Protein AF-A0A968HMD3-F1 (afdb_monomer_lite)

Secondary structure (DSSP, 8-state):
----PPB-SHHHHHHHT-TT----TT-TT---HHHHS-HHHH-HHHHHHHHHHSTT--SS-EEEEE--TTS-HHHHHHHHHHTSSSEEEEEEHHHHS-TT---HHHHHHHHHHHHHTTS-GGGTT-HHHHHHHHHHHHTSS-HHHHHHHHTT--SGGGHHHHHHHHHHHHTS--HHHHHHHHHHHHTHHHHHHHHHHHHHHHHTTSSS-EEEEEESGGGS-HHHHHHHHTTHHHHHHSSSEEEEEE-THHHHSHHHHTTSEEEE-PPP-SS-TT--TT---HHHHHHHHHHHTTTB-HHHHBSSHHHHHHHHHHHSTT-HHHHHHHHHHHHHTTTTS-B-HHHHHHHHHHHHHHHHTTS-HHHHHHHHHHHHHS---HHHHHHHHHTTSEEEEETTEEEE-HHHHTSHHHHHHHHHHHSGGG-STTTTTTHHHHHHTTS-----S-EESS--EEEEEEETTEEEEEEE--SSEEEEEE-TTSSHHHHHHHHHHHHHSS-SSS-----TTGGGS--EEEEE-TT--EEEEE-BTTTTB----TTS-EESS-EEEE-TTS-EEEE-HHHHGGGGGT-TT--S-EEE-HHHHHH-EE-TTS-EEE-HHHHHHHHHHHT-HHHHHHHHHHHHHHH-TT--TTS--EE---B--BTTB---B-EEEETTEEEEGGGS-HHHHHHHHHHHHHHHHHHHHHHHHHHTT-PPPSEEEEEESSTTTT--HHHHTTHHHHHHHHHHHHHSS-EEEEEEE---HHHHHHHTTT--TTTEEEEEEEEETTEEEEEE-------SHHHHHTSTTT--S-SS-HHHHHHHHHHHHHTTT-S-PPTT--SHHHHHHHHHHHS-TTSTHHHHHHHHHHHS--

Sequence (866 aa):
MTERRQAKTTTEAYWTLDPFASVEPGDPWFVDLDAMLPREHYGVARKLERLLVGPGRPEFVRIGVVGQYGVGKSTLLRGALGQRVFQSIYVNSLEAFDQGGFTFSDLALVTAEAVLRHLDESTIASKQLRVAQGWFTDELLTETHRAQLLDGLSTPAALPAIVTKIVAALKTDNHYRREIRQRAAQILDDFVHHINLLLDLAHTRLGKKPCVLLDELDKFAPEMLATVLRQSEGIRQLRADMVFVLDPAIEYLSLAREAMNWVQVPVLPTRLIGDGPSVVRSEALAAIERLLAPRVDLDAVFADPRACMKALAQWSGGHIGDLLWLARRAAELVEPDKITLAHIEEAGRSLGRRRVTTMRPEDLASAVEVHLHKRVVAERDWPMIENLCVLEHTGSWWDVHPAVRSDEMFVAALAAVSSPATRSAANVREAPKRALGALNRIVPSHVIDALHRIEFRAIGPADELELELSPRVNLILGDNGLGKTFLLDVAWWALTGSWPGRAAWPDAEERKAMPRIRLVDADEHASESRFDLRLETWPRDESWPRPAGPVVYARIDGGVSIWDPLRNDLYGLGEPQSIAAYHLSPRQLEIGLEDRDGTSRCNGLFSDWESWKHDEPQLFERFFAVVRGLFAPDGAAVDSPNPGPSVQLSKHDETRIPTLEFSYGRVPLIHLSAGMKRILGLAYALVWAWHGHQRAAKSENGQPARSMILLIDEVESHLHPRWQRLLLPALLRIIGELAGEVSVQVLATTHSPLVLASLVPTFDEQRDKLSHLDIHGREVLLRDLPWANFGDASGWLTSTIFGLGQASSLEAERAIKAARAIMRGEEQLPDGLDSAQAIDAALQLTVAPEHPIWDHWKIFMRNQAP

Structure (mmCIF, N/CA/C/O backbone):
data_AF-A0A968HMD3-F1
#
_entry.id   AF-A0A968HMD3-F1
#
loop_
_atom_site.group_PDB
_atom_site.id
_atom_site.type_symbol
_atom_site.label_atom_id
_atom_site.label_alt_id
_atom_site.label_comp_id
_atom_site.label_asym_id
_atom_site.label_entity_id
_atom_site.label_seq_id
_atom_site.pdbx_PDB_ins_code
_atom_site.Cartn_x
_atom_site.Cartn_y
_atom_site.Cartn_z
_atom_site.occupancy
_atom_site.B_iso_or_equiv
_atom_site.auth_seq_id
_atom_site.auth_comp_id
_atom_site.auth_asym_id
_atom_site.auth_atom_id
_atom_site.pdbx_PDB_model_num
ATOM 1 N N . MET A 1 1 ? -6.168 -34.216 0.128 1.00 40.59 1 MET A N 1
ATOM 2 C CA . MET A 1 1 ? -5.107 -33.982 -0.873 1.00 40.59 1 MET A CA 1
ATOM 3 C C . MET A 1 1 ? -5.651 -34.400 -2.223 1.00 40.59 1 MET A C 1
ATOM 5 O O . MET A 1 1 ? -6.098 -35.534 -2.342 1.00 40.59 1 MET A O 1
ATOM 9 N N . THR A 1 2 ? -5.687 -33.493 -3.195 1.00 46.78 2 THR A N 1
ATOM 10 C CA . THR A 1 2 ? -5.964 -33.831 -4.597 1.00 46.78 2 THR A CA 1
ATOM 11 C C . THR A 1 2 ? -4.846 -34.730 -5.119 1.00 46.78 2 THR A C 1
ATOM 13 O O . THR A 1 2 ? -3.673 -34.479 -4.849 1.00 46.78 2 THR A O 1
ATOM 16 N N . GLU A 1 3 ? -5.202 -35.792 -5.837 1.00 64.50 3 GLU A N 1
ATOM 17 C CA . GLU A 1 3 ? -4.231 -36.713 -6.428 1.00 64.50 3 GLU A CA 1
ATOM 18 C C . GLU A 1 3 ? -3.414 -35.966 -7.496 1.00 64.50 3 GLU A C 1
ATOM 20 O O . GLU A 1 3 ? -3.953 -35.574 -8.532 1.00 64.50 3 GLU A O 1
ATOM 25 N N . ARG A 1 4 ? -2.122 -35.718 -7.233 1.00 80.38 4 ARG A N 1
ATOM 26 C CA . ARG A 1 4 ? -1.230 -35.021 -8.172 1.00 80.38 4 ARG A CA 1
ATOM 27 C C . ARG A 1 4 ? -0.947 -35.917 -9.369 1.00 80.38 4 ARG A C 1
ATOM 29 O O . ARG A 1 4 ? -0.135 -36.836 -9.293 1.00 80.38 4 ARG A O 1
ATOM 36 N N . ARG A 1 5 ? -1.648 -35.651 -10.470 1.00 82.31 5 ARG A N 1
ATOM 37 C CA . ARG A 1 5 ? -1.493 -36.353 -11.745 1.00 82.31 5 ARG A CA 1
ATOM 38 C C . ARG A 1 5 ? -0.522 -35.602 -12.650 1.00 82.31 5 ARG A C 1
ATOM 40 O O . ARG A 1 5 ? -0.506 -34.376 -12.669 1.00 82.31 5 ARG A O 1
ATOM 47 N N . GLN A 1 6 ? 0.265 -36.364 -13.401 1.00 93.06 6 GLN A N 1
ATOM 48 C CA . GLN A 1 6 ? 1.114 -35.852 -14.469 1.00 93.06 6 GLN A CA 1
ATOM 49 C C . GLN A 1 6 ? 0.228 -35.462 -15.664 1.00 93.06 6 GLN A C 1
ATOM 51 O O . GLN A 1 6 ? -0.516 -36.304 -16.171 1.00 93.06 6 GLN A O 1
ATOM 56 N N . ALA A 1 7 ? 0.302 -34.206 -16.100 1.00 93.12 7 ALA A N 1
ATOM 57 C CA . ALA A 1 7 ? -0.435 -33.701 -17.256 1.00 93.12 7 ALA A CA 1
ATOM 58 C C . ALA A 1 7 ? 0.087 -34.292 -18.574 1.00 93.12 7 ALA A C 1
ATOM 60 O O . ALA A 1 7 ? 1.297 -34.418 -18.761 1.00 93.12 7 ALA A O 1
ATOM 61 N N . LYS A 1 8 ? -0.820 -34.604 -19.504 1.00 94.75 8 LYS A N 1
ATOM 62 C CA . LYS A 1 8 ? -0.524 -35.173 -20.834 1.00 94.75 8 LYS A CA 1
ATOM 63 C C . LYS A 1 8 ? -0.978 -34.286 -21.995 1.00 94.75 8 LYS A C 1
ATOM 65 O O . LYS A 1 8 ? -0.809 -34.653 -23.152 1.00 94.75 8 LYS A O 1
ATOM 70 N N . THR A 1 9 ? -1.554 -33.130 -21.691 1.00 94.50 9 THR A N 1
ATOM 71 C CA . THR A 1 9 ? -2.012 -32.117 -22.652 1.00 94.50 9 THR A CA 1
ATOM 72 C C . THR A 1 9 ? -1.574 -30.732 -22.183 1.00 94.50 9 THR A C 1
ATOM 74 O O . THR A 1 9 ? -1.288 -30.547 -20.998 1.00 94.50 9 THR A O 1
ATOM 77 N N . THR A 1 10 ? -1.532 -29.741 -23.074 1.00 92.38 10 THR A N 1
ATOM 78 C CA . THR A 1 10 ? -1.229 -28.350 -22.692 1.00 92.38 10 THR A CA 1
ATOM 79 C C . THR A 1 10 ? -2.309 -27.737 -21.796 1.00 92.38 10 THR A C 1
ATOM 81 O O . THR A 1 10 ? -1.959 -27.056 -20.832 1.00 92.38 10 THR A O 1
ATOM 84 N N . THR A 1 11 ? -3.582 -28.098 -21.998 1.00 90.19 11 THR A N 1
ATOM 85 C CA . THR A 1 11 ? -4.708 -27.776 -21.098 1.00 90.19 11 THR A CA 1
ATOM 86 C C . THR A 1 11 ? -4.458 -28.231 -19.655 1.00 90.19 11 THR A C 1
ATOM 88 O O . THR A 1 11 ? -4.625 -27.469 -18.705 1.00 90.19 11 THR A O 1
ATOM 91 N N . GLU A 1 12 ? -4.029 -29.482 -19.454 1.00 92.81 12 GLU A N 1
ATOM 92 C CA . GLU A 1 12 ? -3.684 -29.995 -18.119 1.00 92.81 12 GLU A CA 1
ATOM 93 C C . GLU A 1 12 ? -2.367 -29.390 -17.601 1.00 92.81 12 GLU A C 1
ATOM 95 O O . GLU A 1 12 ? -2.218 -29.129 -16.401 1.00 92.81 12 GLU A O 1
ATOM 100 N N . ALA A 1 13 ? -1.402 -29.145 -18.496 1.00 92.00 13 ALA A N 1
ATOM 101 C CA . ALA A 1 13 ? -0.113 -28.556 -18.151 1.00 92.00 13 ALA A CA 1
ATOM 102 C C . ALA A 1 13 ? -0.288 -27.168 -17.522 1.00 92.00 13 ALA A C 1
ATOM 104 O O . ALA A 1 13 ? 0.368 -26.876 -16.525 1.00 92.00 13 ALA A O 1
ATOM 105 N N . TYR A 1 14 ? -1.229 -26.356 -18.020 1.00 89.31 14 TYR A N 1
ATOM 106 C CA . TYR A 1 14 ? -1.547 -25.043 -17.454 1.00 89.31 14 TYR A CA 1
ATOM 107 C C . TYR A 1 14 ? -1.820 -25.086 -15.937 1.00 89.31 14 TYR A C 1
ATOM 109 O O . TYR A 1 14 ? -1.343 -24.223 -15.201 1.00 89.31 14 TYR A O 1
ATOM 117 N N . TRP A 1 15 ? -2.537 -26.106 -15.453 1.00 87.94 15 TRP A N 1
ATOM 118 C CA . TRP A 1 15 ? -2.873 -26.255 -14.031 1.00 87.94 15 TRP A CA 1
ATOM 119 C C . TRP A 1 15 ? -1.766 -26.927 -13.205 1.00 87.94 15 TRP A C 1
ATOM 121 O O . TRP A 1 15 ? -1.580 -26.590 -12.039 1.00 87.94 15 TRP A O 1
ATOM 131 N N . THR A 1 16 ? -1.014 -27.868 -13.786 1.00 91.25 16 THR A N 1
ATOM 132 C CA . THR A 1 16 ? 0.090 -28.567 -13.084 1.00 91.25 16 THR A CA 1
ATOM 133 C C . THR A 1 16 ? 1.390 -27.758 -13.003 1.00 91.25 16 THR A C 1
ATOM 135 O O . THR A 1 16 ? 2.236 -28.032 -12.150 1.00 91.25 16 THR A O 1
ATOM 138 N N . LEU A 1 17 ? 1.551 -26.746 -13.860 1.00 92.00 17 LEU A N 1
ATOM 139 C CA . LEU A 1 17 ? 2.693 -25.826 -13.895 1.00 92.00 17 LEU A CA 1
ATOM 140 C C . LEU A 1 17 ? 2.452 -24.550 -13.068 1.00 92.00 17 LEU A C 1
ATOM 142 O O . LEU A 1 17 ? 3.017 -23.498 -13.359 1.00 92.00 17 LEU A O 1
ATOM 146 N N . ASP A 1 18 ? 1.605 -24.623 -12.041 1.00 88.06 18 ASP A N 1
ATOM 147 C CA . ASP A 1 18 ? 1.345 -23.498 -11.147 1.00 88.06 18 ASP A CA 1
ATOM 148 C C . ASP A 1 18 ? 2.584 -23.148 -10.289 1.00 88.06 18 ASP A C 1
ATOM 150 O O . ASP A 1 18 ? 3.003 -23.973 -9.470 1.00 88.06 18 ASP A O 1
ATOM 154 N N . PRO A 1 19 ? 3.184 -21.945 -10.432 1.00 85.75 19 PRO A N 1
ATOM 155 C CA . PRO A 1 19 ? 4.348 -21.548 -9.636 1.00 85.75 19 PRO A CA 1
ATOM 156 C C . PRO A 1 19 ? 4.023 -21.322 -8.150 1.00 85.75 19 PRO A C 1
ATOM 158 O O . PRO A 1 19 ? 4.947 -21.276 -7.340 1.00 85.75 19 PRO A O 1
ATOM 161 N N . PHE A 1 20 ? 2.742 -21.193 -7.784 1.00 82.31 20 PHE A N 1
ATOM 162 C CA . PHE A 1 20 ? 2.295 -20.940 -6.409 1.00 82.31 20 PHE A CA 1
ATOM 163 C C . PHE A 1 20 ? 1.951 -22.216 -5.618 1.00 82.31 20 PHE A C 1
ATOM 165 O O . PHE A 1 20 ? 1.671 -22.146 -4.420 1.00 82.31 20 PHE A O 1
ATOM 172 N N . ALA A 1 21 ? 1.992 -23.394 -6.247 1.00 83.12 21 ALA A N 1
ATOM 173 C CA . ALA A 1 21 ? 1.654 -24.652 -5.591 1.00 83.12 21 ALA A CA 1
ATOM 174 C C . ALA A 1 21 ? 2.695 -25.050 -4.521 1.00 83.12 21 ALA A C 1
ATOM 176 O O . ALA A 1 21 ? 3.842 -25.359 -4.850 1.00 83.12 21 ALA A O 1
ATOM 177 N N . SER A 1 22 ? 2.287 -25.133 -3.244 1.00 79.00 22 SER A N 1
ATOM 178 C CA . SER A 1 22 ? 3.144 -25.662 -2.162 1.00 79.00 22 SER A CA 1
ATOM 179 C C . SER A 1 22 ? 3.598 -27.090 -2.477 1.00 79.00 22 SER A C 1
ATOM 181 O O . SER A 1 22 ? 2.800 -27.917 -2.925 1.00 79.00 22 SER A O 1
ATOM 183 N N . VAL A 1 23 ? 4.870 -27.411 -2.235 1.00 82.56 23 VAL A N 1
ATOM 184 C CA . VAL A 1 23 ? 5.430 -28.752 -2.454 1.00 82.56 23 VAL A CA 1
ATOM 185 C C . VAL A 1 23 ? 6.055 -29.243 -1.156 1.00 82.56 23 VAL A C 1
ATOM 187 O O . VAL A 1 23 ? 7.068 -28.710 -0.709 1.00 82.56 23 VAL A O 1
ATOM 190 N N . GLU A 1 24 ? 5.457 -30.275 -0.567 1.00 76.44 24 GLU A N 1
ATOM 191 C CA . GLU A 1 24 ? 5.934 -30.864 0.686 1.00 76.44 24 GLU A CA 1
ATOM 192 C C . GLU A 1 24 ? 6.963 -31.984 0.448 1.00 76.44 24 GLU A C 1
ATOM 194 O O . GLU A 1 24 ? 6.953 -32.632 -0.604 1.00 76.44 24 GLU A O 1
ATOM 199 N N . PRO A 1 25 ? 7.829 -32.293 1.428 1.00 72.12 25 PRO A N 1
ATOM 200 C CA . PRO A 1 25 ? 8.642 -33.505 1.397 1.00 72.12 25 PRO A CA 1
ATOM 201 C C . PRO A 1 25 ? 7.767 -34.764 1.291 1.00 72.12 25 PRO A C 1
ATOM 203 O O . PRO A 1 25 ? 6.850 -34.962 2.085 1.00 72.12 25 PRO A O 1
ATOM 206 N N . GLY A 1 26 ? 8.071 -35.629 0.321 1.00 75.88 26 GLY A N 1
ATOM 207 C CA . GLY A 1 26 ? 7.283 -36.834 0.020 1.00 75.88 26 GLY A CA 1
ATOM 208 C C . GLY A 1 26 ? 6.186 -36.635 -1.033 1.00 75.88 26 GLY A C 1
ATOM 209 O O . GLY A 1 26 ? 5.582 -37.613 -1.467 1.00 75.88 26 GLY A O 1
ATOM 210 N N . ASP A 1 27 ? 5.958 -35.402 -1.488 1.00 84.62 27 ASP A N 1
ATOM 211 C CA . ASP A 1 27 ? 5.082 -35.113 -2.620 1.00 84.62 27 ASP A CA 1
ATOM 212 C C . ASP A 1 27 ? 5.706 -35.579 -3.958 1.00 84.62 27 ASP A C 1
ATOM 214 O O . ASP A 1 27 ? 6.912 -35.401 -4.149 1.00 84.62 27 ASP A O 1
ATOM 218 N N . PRO A 1 28 ? 4.933 -36.118 -4.926 1.00 85.75 28 PRO A N 1
ATOM 219 C CA . PRO A 1 28 ? 5.460 -36.514 -6.238 1.00 85.75 28 PRO A CA 1
ATOM 220 C C . PRO A 1 28 ? 6.175 -35.396 -7.014 1.00 85.75 28 PRO A C 1
ATOM 222 O O . PRO A 1 28 ? 7.035 -35.684 -7.844 1.00 85.75 28 PRO A O 1
ATOM 225 N N . TRP A 1 29 ? 5.837 -34.128 -6.764 1.00 89.19 29 TRP A N 1
ATOM 226 C CA . TRP A 1 29 ? 6.452 -32.959 -7.401 1.00 89.19 29 TRP A CA 1
ATOM 227 C C . TRP A 1 29 ? 7.709 -32.440 -6.678 1.00 89.19 29 TRP A C 1
ATOM 229 O O . TRP A 1 29 ? 8.313 -31.464 -7.145 1.00 89.19 29 TRP A O 1
ATOM 239 N N . PHE A 1 30 ? 8.099 -33.057 -5.556 1.00 87.69 30 PHE A N 1
ATOM 240 C CA . PHE A 1 30 ? 9.305 -32.722 -4.798 1.00 87.69 30 PHE A CA 1
ATOM 241 C C . PHE A 1 30 ? 10.572 -33.223 -5.505 1.00 87.69 30 PHE A C 1
ATOM 243 O O . PHE A 1 30 ? 10.660 -34.379 -5.919 1.00 87.69 30 PHE A O 1
ATOM 250 N N . VAL A 1 31 ? 11.586 -32.360 -5.600 1.00 86.50 31 VAL A N 1
ATOM 251 C CA . VAL A 1 31 ? 12.892 -32.680 -6.194 1.00 86.50 31 VAL A CA 1
ATOM 252 C C . VAL A 1 31 ? 14.000 -32.138 -5.298 1.00 86.50 31 VAL A C 1
ATOM 254 O O . VAL A 1 31 ? 14.030 -30.948 -4.992 1.00 86.50 31 VAL A O 1
ATOM 257 N N . ASP A 1 32 ? 14.927 -33.010 -4.900 1.00 85.00 32 ASP A N 1
ATOM 258 C CA . ASP A 1 32 ? 16.125 -32.630 -4.146 1.00 85.00 32 ASP A CA 1
ATOM 259 C C . ASP A 1 32 ? 17.193 -32.057 -5.092 1.00 85.00 32 ASP A C 1
ATOM 261 O O . ASP A 1 32 ? 18.026 -32.770 -5.657 1.00 85.00 32 ASP A O 1
ATOM 265 N N . LEU A 1 33 ? 17.128 -30.742 -5.291 1.00 86.44 33 LEU A N 1
ATOM 266 C CA . LEU A 1 33 ? 18.044 -29.989 -6.149 1.00 86.44 33 LEU A CA 1
ATOM 267 C C . LEU A 1 33 ? 19.464 -29.885 -5.552 1.00 86.44 33 LEU A C 1
ATOM 269 O O . LEU A 1 33 ? 20.436 -29.845 -6.307 1.00 86.44 33 LEU A O 1
ATOM 273 N N . ASP A 1 34 ? 19.599 -29.903 -4.220 1.00 83.75 34 ASP A N 1
ATOM 274 C CA . ASP A 1 34 ? 20.883 -29.852 -3.491 1.00 83.75 34 ASP A CA 1
ATOM 275 C C . ASP A 1 34 ? 21.715 -31.127 -3.741 1.00 83.75 34 ASP A C 1
ATOM 277 O O . ASP A 1 34 ? 22.946 -31.085 -3.800 1.00 83.75 34 ASP A O 1
ATOM 281 N N . ALA A 1 35 ? 21.042 -32.269 -3.935 1.00 83.12 35 ALA A N 1
ATOM 282 C CA . ALA A 1 35 ? 21.671 -33.534 -4.315 1.00 83.12 35 ALA A CA 1
ATOM 283 C C . ALA A 1 35 ? 22.073 -33.613 -5.802 1.00 83.12 35 ALA A C 1
ATOM 285 O O . ALA A 1 35 ? 22.984 -34.373 -6.141 1.00 83.12 35 ALA A O 1
ATOM 286 N N . MET A 1 36 ? 21.408 -32.861 -6.687 1.00 83.94 36 MET A N 1
ATOM 287 C CA . MET A 1 36 ? 21.649 -32.898 -8.138 1.00 83.94 36 MET A CA 1
ATOM 288 C C . MET A 1 36 ? 22.731 -31.923 -8.618 1.00 83.94 36 MET A C 1
ATOM 290 O O . MET A 1 36 ? 23.348 -32.163 -9.656 1.00 83.94 36 MET A O 1
ATOM 294 N N . LEU A 1 37 ? 22.940 -30.816 -7.906 1.00 87.75 37 LEU A N 1
ATOM 295 C CA . LEU A 1 37 ? 23.758 -29.696 -8.371 1.00 87.75 37 LEU A CA 1
ATOM 296 C C . LEU A 1 37 ? 25.132 -29.626 -7.673 1.00 87.75 37 LEU A C 1
ATOM 298 O O . LEU A 1 37 ? 25.291 -30.100 -6.545 1.00 87.75 37 LEU A O 1
ATOM 302 N N . PRO A 1 38 ? 26.156 -29.012 -8.304 1.00 83.25 38 PRO A N 1
ATOM 303 C CA . PRO A 1 38 ? 27.469 -28.857 -7.686 1.00 83.25 38 PRO A CA 1
ATOM 304 C C . PRO A 1 38 ? 27.392 -28.096 -6.355 1.00 83.25 38 PRO A C 1
ATOM 306 O O . PRO A 1 38 ? 26.912 -26.963 -6.282 1.00 83.25 38 PRO A O 1
ATOM 309 N N . ARG A 1 39 ? 27.919 -28.708 -5.287 1.00 81.94 39 ARG A N 1
ATOM 310 C CA . ARG A 1 39 ? 27.852 -28.194 -3.901 1.00 81.94 39 ARG A CA 1
ATOM 311 C C . ARG A 1 39 ? 28.471 -26.808 -3.711 1.00 81.94 39 ARG A C 1
ATOM 313 O O . ARG A 1 39 ? 28.112 -26.099 -2.776 1.00 81.94 39 ARG A O 1
ATOM 320 N N . GLU A 1 40 ? 29.417 -26.445 -4.568 1.00 79.69 40 GLU A N 1
ATOM 321 C CA . GLU A 1 40 ? 30.071 -25.134 -4.590 1.00 79.69 40 GLU A CA 1
ATOM 322 C C . GLU A 1 40 ? 29.170 -24.013 -5.140 1.00 79.69 40 GLU A C 1
ATOM 324 O O . GLU A 1 40 ? 29.400 -22.844 -4.836 1.00 79.69 40 GLU A O 1
ATOM 329 N N . HIS A 1 41 ? 28.103 -24.367 -5.866 1.00 78.69 41 HIS A N 1
ATOM 330 C CA . HIS A 1 41 ? 27.153 -23.431 -6.471 1.00 78.69 41 HIS A CA 1
ATOM 331 C C . HIS A 1 41 ? 25.748 -23.503 -5.851 1.00 78.69 41 HIS A C 1
ATOM 333 O O . HIS A 1 41 ? 25.113 -22.464 -5.706 1.00 78.69 41 HIS A O 1
ATOM 339 N N . TYR A 1 42 ? 25.283 -24.685 -5.424 1.00 82.69 42 TYR A N 1
ATOM 340 C CA . TYR A 1 42 ? 23.915 -24.894 -4.909 1.00 82.69 42 TYR A CA 1
ATOM 341 C C . TYR A 1 42 ? 23.859 -25.770 -3.633 1.00 82.69 42 TYR A C 1
ATOM 343 O O . TYR A 1 42 ? 22.906 -26.499 -3.404 1.00 82.69 42 TYR A O 1
ATOM 351 N N . GLY A 1 43 ? 24.897 -25.744 -2.787 1.00 82.31 43 GLY A N 1
ATOM 352 C CA . GLY A 1 43 ? 24.970 -26.563 -1.560 1.00 82.31 43 GLY A CA 1
ATOM 353 C C . GLY A 1 43 ? 24.269 -25.965 -0.329 1.00 82.31 43 GLY A C 1
ATOM 354 O O . GLY A 1 43 ? 24.925 -25.759 0.701 1.00 82.31 43 GLY A O 1
ATOM 355 N N . VAL A 1 44 ? 22.982 -25.623 -0.418 1.00 86.38 44 VAL A N 1
ATOM 356 C CA . VAL A 1 44 ? 22.230 -24.895 0.626 1.00 86.38 44 VAL A CA 1
ATOM 357 C C . VAL A 1 44 ? 21.928 -25.786 1.834 1.00 86.38 44 VAL A C 1
ATOM 359 O O . VAL A 1 44 ? 22.270 -25.436 2.970 1.00 86.38 44 VAL A O 1
ATOM 362 N N . ALA A 1 45 ? 21.364 -26.973 1.608 1.00 83.69 45 ALA A N 1
ATOM 363 C CA . ALA A 1 45 ? 20.963 -27.928 2.641 1.00 83.69 45 ALA A CA 1
ATOM 364 C C . ALA A 1 45 ? 22.139 -28.382 3.520 1.00 83.69 45 ALA A C 1
ATOM 366 O O . ALA A 1 45 ? 21.945 -28.705 4.700 1.00 83.69 45 ALA A O 1
ATOM 367 N N . ARG A 1 46 ? 23.363 -28.373 2.968 1.00 81.56 46 ARG A N 1
ATOM 368 C CA . ARG A 1 46 ? 24.614 -28.672 3.687 1.00 81.56 46 ARG A CA 1
ATOM 369 C C . ARG A 1 46 ? 25.177 -27.473 4.463 1.00 81.56 46 ARG A C 1
ATOM 371 O O . ARG A 1 46 ? 25.769 -27.676 5.524 1.00 81.56 46 ARG A O 1
ATOM 378 N N . LYS A 1 47 ? 25.003 -26.233 3.984 1.00 87.69 47 LYS A N 1
ATOM 379 C CA . LYS A 1 47 ? 25.344 -25.022 4.765 1.00 87.69 47 LYS A CA 1
ATOM 380 C C . LYS A 1 47 ? 24.483 -24.954 6.029 1.00 87.69 47 LYS A C 1
ATOM 382 O O . LYS A 1 47 ? 25.025 -24.807 7.122 1.00 87.69 47 LYS A O 1
ATOM 387 N N . LEU A 1 48 ? 23.174 -25.172 5.879 1.00 87.19 48 LEU A N 1
ATOM 388 C CA . LEU A 1 48 ? 22.220 -25.297 6.986 1.00 87.19 48 LEU A CA 1
ATOM 389 C C . LEU A 1 48 ? 22.624 -26.401 7.967 1.00 87.19 48 LEU A C 1
ATOM 391 O O . LEU A 1 48 ? 22.692 -26.167 9.169 1.00 87.19 48 LEU A O 1
ATOM 395 N N . GLU A 1 49 ? 22.966 -27.586 7.459 1.00 82.19 49 GLU A N 1
ATOM 396 C CA . GLU A 1 49 ? 23.435 -28.702 8.284 1.00 82.19 49 GLU A CA 1
ATOM 397 C C . GLU A 1 49 ? 24.683 -28.349 9.093 1.00 82.19 49 GLU A C 1
ATOM 399 O O . GLU A 1 49 ? 24.742 -28.618 10.289 1.00 82.19 49 GLU A O 1
ATOM 404 N N . ARG A 1 50 ? 25.671 -27.690 8.477 1.00 86.50 50 ARG A N 1
ATOM 405 C CA . ARG A 1 50 ? 26.888 -27.267 9.177 1.00 86.50 50 ARG A CA 1
ATOM 406 C C . ARG A 1 50 ? 26.593 -26.270 10.301 1.00 86.50 50 ARG A C 1
ATOM 408 O O . ARG A 1 50 ? 27.255 -26.336 11.330 1.00 86.50 50 ARG A O 1
ATOM 415 N N . LEU A 1 51 ? 25.626 -25.372 10.124 1.00 89.25 51 LEU A N 1
ATOM 416 C CA . LEU A 1 51 ? 25.223 -24.424 11.168 1.00 89.25 51 LEU A CA 1
ATOM 417 C C . LEU A 1 51 ? 24.410 -25.104 12.283 1.00 89.25 51 LEU A C 1
ATOM 419 O O . LEU A 1 51 ? 24.579 -24.768 13.453 1.00 89.25 51 LEU A O 1
ATOM 423 N N . LEU A 1 52 ? 23.565 -26.082 11.940 1.00 86.44 52 LEU A N 1
ATOM 424 C CA . LEU A 1 52 ? 22.671 -26.747 12.889 1.00 86.44 52 LEU A CA 1
ATOM 425 C C . LEU A 1 52 ? 23.315 -27.932 13.632 1.00 86.44 52 LEU A C 1
ATOM 427 O O . LEU A 1 52 ? 23.069 -28.077 14.822 1.00 86.44 52 LEU A O 1
ATOM 431 N N . VAL A 1 53 ? 24.149 -28.770 13.011 1.00 84.38 53 VAL A N 1
ATOM 432 C CA . VAL A 1 53 ? 24.800 -29.939 13.664 1.00 84.38 53 VAL A CA 1
ATOM 433 C C . VAL A 1 53 ? 26.329 -29.935 13.593 1.00 84.38 53 VAL A C 1
ATOM 435 O O . VAL A 1 53 ? 26.964 -30.875 14.068 1.00 84.38 53 VAL A O 1
ATOM 438 N N . GLY A 1 54 ? 26.951 -28.910 13.005 1.00 83.06 54 GLY A N 1
ATOM 439 C CA . GLY A 1 54 ? 28.405 -28.874 12.850 1.00 83.06 54 GLY A CA 1
ATOM 440 C C . GLY A 1 54 ? 29.168 -28.828 14.184 1.00 83.06 54 GLY A C 1
ATOM 441 O O . GLY A 1 54 ? 28.695 -28.232 15.155 1.00 83.06 54 GLY A O 1
ATOM 442 N N . PRO A 1 55 ? 30.375 -29.421 14.251 1.00 79.88 55 PRO A N 1
ATOM 443 C CA . PRO A 1 55 ? 31.200 -29.377 15.453 1.00 79.88 55 PRO A CA 1
ATOM 444 C C . PRO A 1 55 ? 31.569 -27.929 15.805 1.00 79.88 55 PRO A C 1
ATOM 446 O O . PRO A 1 55 ? 31.967 -27.154 14.936 1.00 79.88 55 PRO A O 1
ATOM 449 N N . GLY A 1 56 ? 31.448 -27.577 17.087 1.00 79.62 56 GLY A N 1
ATOM 450 C CA . GLY A 1 56 ? 31.737 -26.229 17.588 1.00 79.62 56 GLY A CA 1
ATOM 451 C C . GLY A 1 56 ? 30.613 -25.201 17.406 1.00 79.62 56 GLY A C 1
ATOM 452 O O . GLY A 1 56 ? 30.858 -24.018 17.628 1.00 79.62 56 GLY A O 1
ATOM 453 N N . ARG A 1 57 ? 29.392 -25.609 17.017 1.00 87.44 57 ARG A N 1
ATOM 454 C CA . ARG A 1 57 ? 28.238 -24.692 16.995 1.00 87.44 57 ARG A CA 1
ATOM 455 C C . ARG A 1 57 ? 27.909 -24.125 18.394 1.00 87.44 57 ARG A C 1
ATOM 457 O O . ARG A 1 57 ? 28.077 -24.839 19.384 1.00 87.44 57 ARG A O 1
ATOM 464 N N . PRO A 1 58 ? 27.369 -22.894 18.486 1.00 86.62 58 PRO A N 1
ATOM 465 C CA . PRO A 1 58 ? 26.764 -22.372 19.711 1.00 86.62 58 PRO A CA 1
ATOM 466 C C . PRO A 1 58 ? 25.639 -23.260 20.255 1.00 86.62 58 PRO A C 1
ATOM 468 O O . PRO A 1 58 ? 25.030 -24.051 19.523 1.00 86.62 58 PRO A O 1
ATOM 471 N N . GLU A 1 59 ? 25.294 -23.072 21.532 1.00 87.62 59 GLU A N 1
ATOM 472 C CA . GLU A 1 59 ? 24.174 -23.790 22.143 1.00 87.62 59 GLU A CA 1
ATOM 473 C C . GLU A 1 59 ? 22.854 -23.502 21.421 1.00 87.62 59 GLU A C 1
ATOM 475 O O . GLU A 1 59 ? 22.111 -24.442 21.171 1.00 87.62 59 GLU A O 1
ATOM 480 N N . PHE A 1 60 ? 22.597 -22.272 20.965 1.00 90.25 60 PHE A N 1
ATOM 481 C CA . PHE A 1 60 ? 21.400 -21.918 20.189 1.00 90.25 60 PHE A CA 1
ATOM 482 C C . PHE A 1 60 ? 21.761 -21.061 18.970 1.00 90.25 60 PHE A C 1
ATOM 484 O O . PHE A 1 60 ? 22.443 -20.045 19.104 1.00 90.25 60 PHE A O 1
ATOM 491 N N . VAL A 1 61 ? 21.308 -21.454 17.778 1.00 90.44 61 VAL A N 1
ATOM 492 C CA . VAL A 1 61 ? 21.740 -20.869 16.494 1.00 90.44 61 VAL A CA 1
ATOM 493 C C . VAL A 1 61 ? 20.582 -20.168 15.785 1.00 90.44 61 VAL A C 1
ATOM 495 O O . VAL A 1 61 ? 19.470 -20.688 15.727 1.00 90.44 61 VAL A O 1
ATOM 498 N N . ARG A 1 62 ? 20.855 -18.978 15.233 1.00 91.75 62 ARG A N 1
ATOM 499 C CA . ARG A 1 62 ? 19.926 -18.217 14.378 1.00 91.75 62 ARG A CA 1
ATOM 500 C C . ARG A 1 62 ? 20.433 -18.276 12.954 1.00 91.75 62 ARG A C 1
ATOM 502 O O . ARG A 1 62 ? 21.629 -18.043 12.733 1.00 91.75 62 ARG A O 1
ATOM 509 N N . ILE A 1 63 ? 19.533 -18.561 12.021 1.00 91.75 63 ILE A N 1
ATOM 510 C CA . ILE A 1 63 ? 19.843 -18.636 10.598 1.00 91.75 63 ILE A CA 1
ATOM 511 C C . ILE A 1 63 ? 18.824 -17.821 9.801 1.00 91.75 63 ILE A C 1
ATOM 513 O O . ILE A 1 63 ? 17.639 -18.141 9.819 1.00 91.75 63 ILE A O 1
ATOM 517 N N . GLY A 1 64 ? 19.294 -16.804 9.086 1.00 91.50 64 GLY A N 1
ATOM 518 C CA . GLY A 1 64 ? 18.535 -16.111 8.051 1.00 91.50 64 GLY A CA 1
ATOM 519 C C . GLY A 1 64 ? 18.724 -16.835 6.727 1.00 91.50 64 GLY A C 1
ATOM 520 O O . GLY A 1 64 ? 19.852 -16.974 6.251 1.00 91.50 64 GLY A O 1
ATOM 521 N N . VAL A 1 65 ? 17.634 -17.329 6.151 1.00 91.50 65 VAL A N 1
ATOM 522 C CA . VAL A 1 65 ? 17.629 -18.014 4.858 1.00 91.50 65 VAL A CA 1
ATOM 523 C C . VAL A 1 65 ? 17.026 -17.070 3.840 1.00 91.50 65 VAL A C 1
ATOM 525 O O . VAL A 1 65 ? 15.821 -16.831 3.849 1.00 91.50 65 VAL A O 1
ATOM 528 N N . VAL A 1 66 ? 17.888 -16.523 2.992 1.00 89.06 66 VAL A N 1
ATOM 529 C CA . VAL A 1 66 ? 17.552 -15.469 2.032 1.00 89.06 66 VAL A CA 1
ATOM 530 C C . VAL A 1 66 ? 17.655 -15.972 0.606 1.00 89.06 66 VAL A C 1
ATOM 532 O O . VAL A 1 66 ? 18.416 -16.884 0.303 1.00 89.06 66 VAL A O 1
ATOM 535 N N . GLY A 1 67 ? 16.868 -15.380 -0.275 1.00 87.69 67 GLY A N 1
ATOM 536 C CA . GLY A 1 67 ? 16.795 -15.711 -1.693 1.00 87.69 67 GLY A CA 1
ATOM 537 C C . GLY A 1 67 ? 15.498 -15.151 -2.258 1.00 87.69 67 GLY A C 1
ATOM 538 O O . GLY A 1 67 ? 14.537 -14.957 -1.512 1.00 87.69 67 GLY A O 1
ATOM 539 N N . GLN A 1 68 ? 15.460 -14.854 -3.549 1.00 86.75 68 GLN A N 1
ATOM 540 C CA . GLN A 1 68 ? 14.326 -14.142 -4.142 1.00 86.75 68 GLN A CA 1
ATOM 541 C C . GLN A 1 68 ? 13.011 -14.938 -4.036 1.00 86.75 68 GLN A C 1
ATOM 543 O O . GLN A 1 68 ? 13.006 -16.168 -3.889 1.00 86.75 68 GLN A O 1
ATOM 548 N N . TYR A 1 69 ? 11.871 -14.248 -4.053 1.00 85.19 69 TYR A N 1
ATOM 549 C CA . TYR A 1 69 ? 10.569 -14.912 -4.013 1.00 85.19 69 TYR A CA 1
ATOM 550 C C . TYR A 1 69 ? 10.395 -15.837 -5.231 1.00 85.19 69 TYR A C 1
ATOM 552 O O . TYR A 1 69 ? 10.496 -15.388 -6.367 1.00 85.19 69 TYR A O 1
ATOM 560 N N . GLY A 1 70 ? 10.129 -17.127 -4.992 1.00 86.00 70 GLY A N 1
ATOM 561 C CA . GLY A 1 70 ? 9.987 -18.142 -6.047 1.00 86.00 70 GLY A CA 1
ATOM 562 C C . GLY A 1 70 ? 11.202 -19.056 -6.291 1.00 86.00 70 GLY A C 1
ATOM 563 O O . GLY A 1 70 ? 11.082 -20.000 -7.071 1.00 86.00 70 GLY A O 1
ATOM 564 N N . VAL A 1 71 ? 12.338 -18.884 -5.592 1.00 89.12 71 VAL A N 1
ATOM 565 C CA . VAL A 1 71 ? 13.511 -19.799 -5.705 1.00 89.12 71 VAL A CA 1
ATOM 566 C C . VAL A 1 71 ? 13.348 -21.152 -4.987 1.00 89.12 71 VAL A C 1
ATOM 568 O O . VAL A 1 71 ? 14.263 -21.970 -5.007 1.00 89.12 71 VAL A O 1
ATOM 571 N N . GLY A 1 72 ? 12.214 -21.404 -4.323 1.00 86.81 72 GLY A N 1
ATOM 572 C CA . GLY A 1 72 ? 11.948 -22.668 -3.618 1.00 86.81 72 GLY A CA 1
ATOM 573 C C . GLY A 1 72 ? 12.502 -22.774 -2.187 1.00 86.81 72 GLY A C 1
ATOM 574 O O . GLY A 1 72 ? 12.663 -23.891 -1.693 1.00 86.81 72 GLY A O 1
ATOM 575 N N . LYS A 1 73 ? 12.766 -21.641 -1.508 1.00 88.25 73 LYS A N 1
ATOM 576 C CA . LYS A 1 73 ? 13.305 -21.575 -0.127 1.00 88.25 73 LYS A CA 1
ATOM 577 C C . LYS A 1 73 ? 12.609 -22.552 0.833 1.00 88.25 73 LYS A C 1
ATOM 579 O O . LYS A 1 73 ? 13.261 -23.415 1.417 1.00 88.25 73 LYS A O 1
ATOM 584 N N . SER A 1 74 ? 11.288 -22.442 0.955 1.00 84.12 74 SER A N 1
ATOM 585 C CA . SER A 1 74 ? 10.450 -23.226 1.870 1.00 84.12 74 SER A CA 1
ATOM 586 C C . SER A 1 74 ? 10.504 -24.728 1.570 1.00 84.12 74 SER A C 1
ATOM 588 O O . SER A 1 74 ? 10.738 -25.532 2.471 1.00 84.12 74 SER A O 1
ATOM 590 N N . THR A 1 75 ? 10.388 -25.115 0.295 1.00 85.00 75 THR A N 1
ATOM 591 C CA . THR A 1 75 ? 10.492 -26.511 -0.167 1.00 85.00 75 THR A CA 1
ATOM 592 C C . THR A 1 75 ? 11.852 -27.118 0.182 1.00 85.00 75 THR A C 1
ATOM 594 O O . THR A 1 75 ? 11.919 -28.210 0.753 1.00 85.00 75 THR A O 1
ATOM 597 N N . LEU A 1 76 ? 12.941 -26.390 -0.096 1.00 84.88 76 LEU A N 1
ATOM 598 C CA . LEU A 1 76 ? 14.305 -26.812 0.229 1.00 84.88 76 LEU A CA 1
ATOM 599 C C . LEU A 1 76 ? 14.480 -26.979 1.743 1.00 84.88 76 LEU A C 1
ATOM 601 O O . LEU A 1 76 ? 15.013 -27.992 2.194 1.00 84.88 76 LEU A O 1
ATOM 605 N N . LEU A 1 77 ? 13.988 -26.026 2.539 1.00 83.81 77 LEU A N 1
ATOM 606 C CA . LEU A 1 77 ? 14.087 -26.062 3.998 1.00 83.81 77 LEU A CA 1
ATOM 607 C C . LEU A 1 77 ? 13.309 -27.217 4.623 1.00 83.81 77 LEU A C 1
ATOM 609 O O . LEU A 1 77 ? 13.860 -27.929 5.463 1.00 83.81 77 LEU A O 1
ATOM 613 N N . ARG A 1 78 ? 12.061 -27.448 4.200 1.00 78.06 78 ARG A N 1
ATOM 614 C CA . ARG A 1 78 ? 11.252 -28.570 4.698 1.00 78.06 78 ARG A CA 1
ATOM 615 C C . ARG A 1 78 ? 11.913 -29.912 4.370 1.00 78.06 78 ARG A C 1
ATOM 617 O O . ARG A 1 78 ? 11.979 -30.775 5.244 1.00 78.06 78 ARG A O 1
ATOM 624 N N . GLY A 1 79 ? 12.488 -30.060 3.172 1.00 77.12 79 GLY A N 1
ATOM 625 C CA . GLY A 1 79 ? 13.281 -31.239 2.804 1.00 77.12 79 GLY A CA 1
ATOM 626 C C . GLY A 1 79 ? 14.544 -31.401 3.660 1.00 77.12 79 GLY A C 1
ATOM 627 O O . GLY A 1 79 ? 14.766 -32.454 4.260 1.00 77.12 79 GLY A O 1
ATOM 628 N N . ALA A 1 80 ? 15.340 -30.336 3.778 1.00 77.00 80 ALA A N 1
ATOM 629 C CA . ALA A 1 80 ? 16.608 -30.331 4.506 1.00 77.00 80 ALA A CA 1
ATOM 630 C C . ALA A 1 80 ? 16.457 -30.509 6.028 1.00 77.00 80 ALA A C 1
ATOM 632 O O . ALA A 1 80 ? 17.396 -30.965 6.683 1.00 77.00 80 ALA A O 1
ATOM 633 N N . LEU A 1 81 ? 15.320 -30.131 6.616 1.00 75.88 81 LEU A N 1
ATOM 634 C CA . LEU A 1 81 ? 15.067 -30.261 8.054 1.00 75.88 81 LEU A CA 1
ATOM 635 C C . LEU A 1 81 ? 14.318 -31.557 8.405 1.00 75.88 81 LEU A C 1
ATOM 637 O O . LEU A 1 81 ? 14.668 -32.204 9.394 1.00 75.88 81 LEU A O 1
ATOM 641 N N . GLY A 1 82 ? 13.358 -31.987 7.575 1.00 65.94 82 GLY A N 1
ATOM 642 C CA . GLY A 1 82 ? 12.456 -33.106 7.876 1.00 65.94 82 GLY A CA 1
ATOM 643 C C . GLY A 1 82 ? 13.125 -34.475 8.065 1.00 65.94 82 GLY A C 1
ATOM 644 O O . GLY A 1 82 ? 12.560 -35.343 8.725 1.00 65.94 82 GLY A O 1
ATOM 645 N N . GLN A 1 83 ? 14.341 -34.679 7.545 1.00 61.59 83 GLN A N 1
ATOM 646 C CA . GLN A 1 83 ? 15.071 -35.954 7.646 1.00 61.59 83 GLN A CA 1
ATOM 647 C C . GLN A 1 83 ? 16.097 -36.020 8.802 1.00 61.59 83 GLN A C 1
ATOM 649 O O . GLN A 1 83 ? 16.931 -36.925 8.827 1.00 61.59 83 GLN A O 1
ATOM 654 N N . ARG A 1 84 ? 16.108 -35.059 9.745 1.00 66.69 84 ARG A N 1
ATOM 655 C CA . ARG A 1 84 ? 17.267 -34.829 10.641 1.00 66.69 84 ARG A CA 1
ATOM 656 C C . ARG A 1 84 ? 17.004 -35.004 12.153 1.00 66.69 84 ARG A C 1
ATOM 658 O O . ARG A 1 84 ? 15.968 -35.492 12.610 1.00 66.69 84 ARG A O 1
ATOM 665 N N . VAL A 1 85 ? 18.033 -34.673 12.941 1.00 65.06 85 VAL A N 1
ATOM 666 C CA . VAL A 1 85 ? 18.175 -34.903 14.397 1.00 65.06 85 VAL A CA 1
ATOM 667 C C . VAL A 1 85 ? 17.277 -33.991 15.255 1.00 65.06 85 VAL A C 1
ATOM 669 O O . VAL A 1 85 ? 17.078 -34.268 16.433 1.00 65.06 85 VAL A O 1
ATOM 672 N N . PHE A 1 86 ? 16.695 -32.939 14.678 1.00 75.81 86 PHE A N 1
ATOM 673 C CA . PHE A 1 86 ? 15.828 -31.981 15.377 1.00 75.81 86 PHE A CA 1
ATOM 674 C C . PHE A 1 86 ? 14.351 -32.360 15.312 1.00 75.81 86 PHE A C 1
ATOM 676 O O . PHE A 1 86 ? 13.924 -33.098 14.422 1.00 75.81 86 PHE A O 1
ATOM 683 N N . GLN A 1 87 ? 13.570 -31.800 16.233 1.00 83.25 87 GLN A N 1
ATOM 684 C CA . GLN A 1 87 ? 12.132 -31.657 16.057 1.00 83.25 87 GLN A CA 1
ATOM 685 C C . GLN A 1 87 ? 11.890 -30.356 15.286 1.00 83.25 87 GLN A C 1
ATOM 687 O O . GLN A 1 87 ? 12.029 -29.267 15.843 1.00 83.25 87 GLN A O 1
ATOM 692 N N . SER A 1 88 ? 11.581 -30.460 13.996 1.00 84.94 88 SER A N 1
ATOM 693 C CA . SER A 1 88 ? 11.223 -29.300 13.175 1.00 84.94 88 SER A CA 1
ATOM 694 C C . SER A 1 88 ? 9.830 -28.808 13.551 1.00 84.94 88 SER A C 1
ATOM 696 O O . SER A 1 88 ? 8.866 -29.566 13.477 1.00 84.94 88 SER A O 1
ATOM 698 N N . ILE A 1 89 ? 9.737 -27.545 13.953 1.00 89.12 89 ILE A N 1
ATOM 699 C CA . ILE A 1 89 ? 8.496 -26.890 14.368 1.00 89.12 89 ILE A CA 1
ATOM 700 C C . ILE A 1 89 ? 8.216 -25.795 13.351 1.00 89.12 89 ILE A C 1
ATOM 702 O O . ILE A 1 89 ? 8.945 -24.809 13.269 1.00 89.12 89 ILE A O 1
ATOM 706 N N . TYR A 1 90 ? 7.195 -26.016 12.531 1.00 88.56 90 TYR A N 1
ATOM 707 C CA . TYR A 1 90 ? 6.845 -25.127 11.434 1.00 88.56 90 TYR A CA 1
ATOM 708 C C . TYR A 1 90 ? 5.867 -24.039 11.890 1.00 88.56 90 TYR A C 1
ATOM 710 O O . TYR A 1 90 ? 4.860 -24.333 12.539 1.00 88.56 90 TYR A O 1
ATOM 718 N N . VAL A 1 91 ? 6.149 -22.793 11.515 1.00 90.69 91 VAL A N 1
ATOM 719 C CA . VAL A 1 91 ? 5.287 -21.633 11.749 1.00 90.69 91 VAL A CA 1
ATOM 720 C C . VAL A 1 91 ? 5.076 -20.914 10.420 1.00 90.69 91 VAL A C 1
ATOM 722 O O . VAL A 1 91 ? 6.023 -20.368 9.855 1.00 90.69 91 VAL A O 1
ATOM 725 N N . ASN A 1 92 ? 3.828 -20.889 9.938 1.00 90.25 92 ASN A N 1
ATOM 726 C CA . ASN A 1 92 ? 3.431 -19.972 8.873 1.00 90.25 92 ASN A CA 1
ATOM 727 C C . ASN A 1 92 ? 3.327 -18.561 9.465 1.00 90.25 92 ASN A C 1
ATOM 729 O O . ASN A 1 92 ? 2.434 -18.289 10.272 1.00 90.25 92 ASN A O 1
ATOM 733 N N . SER A 1 93 ? 4.230 -17.664 9.075 1.00 91.12 93 SER A N 1
ATOM 734 C CA . SER A 1 93 ? 4.277 -16.317 9.646 1.00 91.12 93 SER A CA 1
ATOM 735 C C . SER A 1 93 ? 3.074 -15.457 9.246 1.00 91.12 93 SER A C 1
ATOM 737 O O . SER A 1 93 ? 2.615 -14.677 10.078 1.00 91.12 93 SER A O 1
ATOM 739 N N . LEU A 1 94 ? 2.498 -15.647 8.048 1.00 87.00 94 LEU A N 1
ATOM 740 C CA . LEU A 1 94 ? 1.280 -14.935 7.622 1.00 87.00 94 LEU A CA 1
ATOM 741 C C . LEU A 1 94 ? 0.041 -15.292 8.457 1.00 87.00 94 LEU A C 1
ATOM 743 O O . LEU A 1 94 ? -0.885 -14.490 8.547 1.00 87.00 94 LEU A O 1
ATOM 747 N N . GLU A 1 95 ? 0.009 -16.489 9.048 1.00 87.56 95 GLU A N 1
ATOM 748 C CA . GLU A 1 95 ? -1.062 -16.932 9.950 1.00 87.56 95 GLU A CA 1
ATOM 749 C C . GLU A 1 95 ? -0.752 -16.637 11.423 1.00 87.56 95 GLU A C 1
ATOM 751 O O . GLU A 1 95 ? -1.663 -16.615 12.256 1.00 87.56 95 GLU A O 1
ATOM 756 N N . ALA A 1 96 ? 0.526 -16.495 11.781 1.00 85.69 96 ALA A N 1
ATOM 757 C CA . ALA A 1 96 ? 0.975 -16.333 13.160 1.00 85.69 96 ALA A CA 1
ATOM 758 C C . ALA A 1 96 ? 1.050 -14.867 13.610 1.00 85.69 96 ALA A C 1
ATOM 760 O O . ALA A 1 96 ? 0.818 -14.598 14.789 1.00 85.69 96 ALA A O 1
ATOM 761 N N . PHE A 1 97 ? 1.336 -13.940 12.691 1.00 87.12 97 PHE A N 1
ATOM 762 C CA . PHE A 1 97 ? 1.482 -12.512 12.970 1.00 87.12 97 PHE A CA 1
ATOM 763 C C . PHE A 1 97 ? 0.414 -11.674 12.264 1.00 87.12 97 PHE A C 1
ATOM 765 O O . PHE A 1 97 ? -0.088 -12.023 11.200 1.00 87.12 97 PHE A O 1
ATOM 772 N N . ASP A 1 98 ? 0.098 -10.525 12.854 1.00 81.31 98 ASP A N 1
ATOM 773 C CA . ASP A 1 98 ? -0.748 -9.508 12.238 1.00 81.31 98 ASP A CA 1
ATOM 774 C C . ASP A 1 98 ? -0.018 -8.812 11.076 1.00 81.31 98 ASP A C 1
ATOM 776 O O . ASP A 1 98 ? 1.096 -8.305 11.232 1.00 81.31 98 ASP A O 1
ATOM 780 N N . GLN A 1 99 ? -0.672 -8.760 9.914 1.00 74.19 99 GLN A N 1
ATOM 781 C CA . GLN A 1 99 ? -0.099 -8.231 8.669 1.00 74.19 99 GLN A CA 1
ATOM 782 C C . GLN A 1 99 ? 0.125 -6.707 8.688 1.00 74.19 99 GLN A C 1
ATOM 784 O O . GLN A 1 99 ? 0.849 -6.191 7.840 1.00 74.19 99 GLN A O 1
ATOM 789 N N . GLY A 1 100 ? -0.447 -5.984 9.658 1.00 68.56 100 GLY A N 1
ATOM 790 C CA . GLY A 1 100 ? -0.190 -4.561 9.880 1.00 68.56 100 GLY A CA 1
ATOM 791 C C . GLY A 1 100 ? 1.064 -4.272 10.714 1.00 68.56 100 GLY A C 1
ATOM 792 O O . GLY A 1 100 ? 1.489 -3.121 10.786 1.00 68.56 100 GLY A O 1
ATOM 793 N N . GLY A 1 101 ? 1.682 -5.275 11.355 1.00 74.12 101 GLY A N 1
ATOM 794 C CA . GLY A 1 101 ? 2.899 -5.058 12.143 1.00 74.12 101 GLY A CA 1
ATOM 795 C C . GLY A 1 101 ? 3.213 -6.144 13.169 1.00 74.12 101 GLY A C 1
ATOM 796 O O . GLY A 1 101 ? 2.353 -6.528 13.965 1.00 74.12 101 GLY A O 1
ATOM 797 N N . PHE A 1 102 ? 4.476 -6.536 13.323 1.00 85.94 102 PHE A N 1
ATOM 798 C CA . PHE A 1 102 ? 4.890 -7.256 14.531 1.00 85.94 102 PHE A CA 1
ATOM 799 C C . PHE A 1 102 ? 6.206 -6.773 15.137 1.00 85.94 102 PHE A C 1
ATOM 801 O O . PHE A 1 102 ? 6.946 -5.977 14.565 1.00 85.94 102 PHE A O 1
ATOM 808 N N . THR A 1 103 ? 6.410 -7.187 16.380 1.00 87.81 103 THR A N 1
ATOM 809 C CA . THR A 1 103 ? 7.482 -6.795 17.290 1.00 87.81 103 THR A CA 1
ATOM 810 C C . THR A 1 103 ? 8.204 -8.044 17.783 1.00 87.81 103 THR A C 1
ATOM 812 O O . THR A 1 103 ? 7.705 -9.167 17.666 1.00 87.81 103 THR A O 1
ATOM 815 N N . PHE A 1 104 ? 9.373 -7.856 18.393 1.00 88.81 104 PHE A N 1
ATOM 816 C CA . PHE A 1 104 ? 10.102 -8.946 19.036 1.00 88.81 104 PHE A CA 1
ATOM 817 C C . PHE A 1 104 ? 9.268 -9.684 20.102 1.00 88.81 104 PHE A C 1
ATOM 819 O O . PHE A 1 104 ? 9.355 -10.907 20.202 1.00 88.81 104 PHE A O 1
ATOM 826 N N . SER A 1 105 ? 8.417 -8.984 20.858 1.00 87.75 105 SER A N 1
ATOM 827 C CA . SER A 1 105 ? 7.557 -9.619 21.864 1.00 87.75 105 SER A CA 1
ATOM 828 C C . SER A 1 105 ? 6.541 -10.581 21.239 1.00 87.75 105 SER A C 1
ATOM 830 O O . SER A 1 105 ? 6.336 -11.672 21.770 1.00 87.75 105 SER A O 1
ATOM 832 N N . ASP A 1 106 ? 5.964 -10.237 20.081 1.00 89.19 106 ASP A N 1
ATOM 833 C CA . ASP A 1 106 ? 5.081 -11.158 19.352 1.00 89.19 106 ASP A CA 1
ATOM 834 C C . ASP A 1 106 ? 5.873 -12.362 18.819 1.00 89.19 106 ASP A C 1
ATOM 836 O O . ASP A 1 106 ? 5.438 -13.501 18.971 1.00 89.19 106 ASP A O 1
ATOM 840 N N . LEU A 1 107 ? 7.067 -12.127 18.254 1.00 91.38 107 LEU A N 1
ATOM 841 C CA . LEU A 1 107 ? 7.971 -13.176 17.766 1.00 91.38 107 LEU A CA 1
ATOM 842 C C . LEU A 1 107 ? 8.320 -14.185 18.870 1.00 91.38 107 LEU A C 1
ATOM 844 O O . LEU A 1 107 ? 8.251 -15.396 18.651 1.00 91.38 107 LEU A O 1
ATOM 848 N N . ALA A 1 108 ? 8.679 -13.700 20.059 1.00 90.69 108 ALA A N 1
ATOM 849 C CA . ALA A 1 108 ? 9.016 -14.535 21.207 1.00 90.69 108 ALA A CA 1
ATOM 850 C C . ALA A 1 108 ? 7.803 -15.341 21.708 1.00 90.69 108 ALA A C 1
ATOM 852 O O . ALA A 1 108 ? 7.932 -16.543 21.949 1.00 90.69 108 ALA A O 1
ATOM 853 N N . LEU A 1 109 ? 6.620 -14.716 21.799 1.00 88.31 109 LEU A N 1
ATOM 854 C CA . LEU A 1 109 ? 5.377 -15.385 22.202 1.00 88.31 109 LEU A CA 1
ATOM 855 C C . LEU A 1 109 ? 4.939 -16.457 21.196 1.00 88.31 109 LEU A C 1
ATOM 857 O O . LEU A 1 109 ? 4.655 -17.578 21.607 1.00 88.31 109 LEU A O 1
ATOM 861 N N . VAL A 1 110 ? 4.959 -16.160 19.893 1.00 91.12 110 VAL A N 1
ATOM 862 C CA . VAL A 1 110 ? 4.678 -17.136 18.822 1.00 91.12 110 VAL A CA 1
ATOM 863 C C . VAL A 1 110 ? 5.685 -18.289 18.840 1.00 91.12 110 VAL A C 1
ATOM 865 O O . VAL A 1 110 ? 5.297 -19.444 18.685 1.00 91.12 110 VAL A O 1
ATOM 868 N N . THR A 1 111 ? 6.967 -18.006 19.090 1.00 91.69 111 THR A N 1
ATOM 869 C CA . THR A 1 111 ? 8.005 -19.044 19.217 1.00 91.69 111 THR A CA 1
ATOM 870 C C . THR A 1 111 ? 7.721 -19.967 20.406 1.00 91.69 111 THR A C 1
ATOM 872 O O . THR A 1 111 ? 7.783 -21.188 20.261 1.00 91.69 111 THR A O 1
ATOM 875 N N . ALA A 1 112 ? 7.370 -19.413 21.571 1.00 88.19 112 ALA A N 1
ATOM 876 C CA . ALA A 1 112 ? 7.013 -20.200 22.750 1.00 88.19 112 ALA A CA 1
ATOM 877 C C . ALA A 1 112 ? 5.731 -21.022 22.532 1.00 88.19 112 ALA A C 1
ATOM 879 O O . ALA A 1 112 ? 5.702 -22.208 22.851 1.00 88.19 112 ALA A O 1
ATOM 880 N N . GLU A 1 113 ? 4.693 -20.420 21.951 1.00 87.62 113 GLU A N 1
ATOM 881 C CA . GLU A 1 113 ? 3.409 -21.059 21.638 1.00 87.62 113 GLU A CA 1
ATOM 882 C C . GLU A 1 113 ? 3.575 -22.246 20.682 1.00 87.62 113 GLU A C 1
ATOM 884 O O . GLU A 1 113 ? 3.128 -23.356 20.986 1.00 87.62 113 GLU A O 1
ATOM 889 N N . ALA A 1 114 ? 4.304 -22.049 19.580 1.00 89.19 114 ALA A N 1
ATOM 890 C CA . ALA A 1 114 ? 4.551 -23.089 18.590 1.00 89.19 114 ALA A CA 1
ATOM 891 C C . ALA A 1 114 ? 5.333 -24.270 19.179 1.00 89.19 114 ALA A C 1
ATOM 893 O O . ALA A 1 114 ? 5.073 -25.422 18.828 1.00 89.19 114 ALA A O 1
ATOM 894 N N . VAL A 1 115 ? 6.259 -24.004 20.105 1.00 87.88 115 VAL A N 1
ATOM 895 C CA . VAL A 1 115 ? 7.003 -25.041 20.828 1.00 87.88 115 VAL A CA 1
ATOM 896 C C . VAL A 1 115 ? 6.125 -25.762 21.855 1.00 87.88 115 VAL A C 1
ATOM 898 O O . VAL A 1 115 ? 6.148 -26.992 21.911 1.00 87.88 115 VAL A O 1
ATOM 901 N N . LEU A 1 116 ? 5.305 -25.036 22.620 1.00 80.44 116 LEU A N 1
ATOM 902 C CA . LEU A 1 116 ? 4.391 -25.620 23.608 1.00 80.44 116 LEU A CA 1
ATOM 903 C C . LEU A 1 116 ? 3.325 -26.524 22.972 1.00 80.44 116 LEU A C 1
ATOM 905 O O . LEU A 1 116 ? 2.999 -27.554 23.558 1.00 80.44 116 LEU A O 1
ATOM 909 N N . ARG A 1 117 ? 2.837 -26.203 21.763 1.00 82.75 117 ARG A N 1
ATOM 910 C CA . ARG A 1 117 ? 1.903 -27.055 20.994 1.00 82.75 117 ARG A CA 1
ATOM 911 C C . ARG A 1 117 ? 2.435 -28.457 20.666 1.00 82.75 117 ARG A C 1
ATOM 913 O O . ARG A 1 117 ? 1.643 -29.320 20.303 1.00 82.75 117 ARG A O 1
ATOM 920 N N . HIS A 1 118 ? 3.743 -28.689 20.783 1.00 81.44 118 HIS A N 1
ATOM 921 C CA . HIS A 1 118 ? 4.378 -29.986 20.524 1.00 81.44 118 HIS A CA 1
ATOM 922 C C . HIS A 1 118 ? 4.658 -30.800 21.805 1.00 81.44 118 HIS A C 1
ATOM 924 O O . HIS A 1 118 ? 5.339 -31.822 21.733 1.00 81.44 118 HIS A O 1
ATOM 930 N N . LEU A 1 119 ? 4.167 -30.365 22.974 1.00 77.81 119 LEU A N 1
ATOM 931 C CA . LEU A 1 119 ? 4.318 -31.078 24.247 1.00 77.81 119 LEU A CA 1
ATOM 932 C C . LEU A 1 119 ? 3.029 -31.812 24.640 1.00 77.81 119 LEU A C 1
ATOM 934 O O . LEU A 1 119 ? 1.953 -31.219 24.652 1.00 77.81 119 LEU A O 1
ATOM 938 N N . ASP A 1 120 ? 3.152 -33.076 25.054 1.00 68.81 120 ASP A N 1
ATOM 939 C CA . ASP A 1 120 ? 2.020 -33.870 25.551 1.00 68.81 120 ASP A CA 1
ATOM 940 C C . ASP A 1 120 ? 1.441 -33.301 26.857 1.00 68.81 120 ASP A C 1
ATOM 942 O O . ASP A 1 120 ? 2.190 -32.851 27.729 1.00 68.81 120 ASP A O 1
ATOM 946 N N . GLU A 1 121 ? 0.126 -33.431 27.072 1.00 58.81 121 GLU A N 1
ATOM 947 C CA . GLU A 1 121 ? -0.571 -32.885 28.253 1.00 58.81 121 GLU A CA 1
ATOM 948 C C . GLU A 1 121 ? 0.008 -33.360 29.601 1.00 58.81 121 GLU A C 1
ATOM 950 O O . GLU A 1 121 ? 0.082 -32.601 30.572 1.00 58.81 121 GLU A O 1
ATOM 955 N N . SER A 1 122 ? 0.509 -34.599 29.654 1.00 56.34 122 SER A N 1
ATOM 956 C CA . SER A 1 122 ? 1.168 -35.180 30.839 1.00 56.34 122 SER A CA 1
ATOM 957 C C . SER A 1 122 ? 2.468 -34.463 31.250 1.00 56.34 122 SER A C 1
ATOM 959 O O . SER A 1 122 ? 2.959 -34.625 32.371 1.00 56.34 122 SER A O 1
ATOM 961 N N . THR A 1 123 ? 3.016 -33.629 30.367 1.00 56.59 123 THR A N 1
ATOM 962 C CA . THR A 1 123 ? 4.256 -32.866 30.558 1.00 56.59 123 THR A CA 1
ATOM 963 C C . THR A 1 123 ? 4.050 -31.586 31.376 1.00 56.59 123 THR A C 1
ATOM 965 O O . THR A 1 123 ? 5.003 -31.049 31.950 1.00 56.59 123 THR A O 1
ATOM 968 N N . ILE A 1 124 ? 2.808 -31.100 31.474 1.00 56.56 124 ILE A N 1
ATOM 969 C CA . ILE A 1 124 ? 2.490 -29.716 31.863 1.00 56.56 124 ILE A CA 1
ATOM 970 C C . ILE A 1 124 ? 2.627 -29.459 33.392 1.00 56.56 124 ILE A C 1
ATOM 972 O O . ILE A 1 124 ? 2.580 -28.328 33.863 1.00 56.56 124 ILE A O 1
ATOM 976 N N . ALA A 1 125 ? 2.902 -30.473 34.219 1.00 55.16 125 ALA A N 1
ATOM 977 C CA . ALA A 1 125 ? 2.936 -30.347 35.688 1.00 55.16 125 ALA A CA 1
ATOM 978 C C . ALA A 1 125 ? 4.231 -29.747 36.313 1.00 55.16 125 ALA A C 1
ATOM 980 O O . ALA A 1 125 ? 4.429 -29.835 37.534 1.00 55.16 125 ALA A O 1
ATOM 981 N N . SER A 1 126 ? 5.136 -29.150 35.526 1.00 63.69 126 SER A N 1
ATOM 982 C CA . SER A 1 126 ? 6.459 -28.707 36.011 1.00 63.69 126 SER A CA 1
ATOM 983 C C . SER A 1 126 ? 6.416 -27.463 36.925 1.00 63.69 126 SER A C 1
ATOM 985 O O . SER A 1 126 ? 5.460 -26.682 36.932 1.00 63.69 126 SER A O 1
ATOM 987 N N . LYS A 1 127 ? 7.468 -27.261 37.738 1.00 68.62 127 LYS A N 1
ATOM 988 C CA . LYS A 1 127 ? 7.614 -26.050 38.574 1.00 68.62 127 LYS A CA 1
ATOM 989 C C . LYS A 1 127 ? 7.867 -24.804 37.715 1.00 68.62 127 LYS A C 1
ATOM 991 O O . LYS A 1 127 ? 7.295 -23.760 38.001 1.00 68.62 127 LYS A O 1
ATOM 996 N N . GLN A 1 128 ? 8.686 -24.930 36.667 1.00 67.69 128 GLN A N 1
ATOM 997 C CA . GLN A 1 128 ? 8.999 -23.847 35.723 1.00 67.69 128 GLN A CA 1
ATOM 998 C C . GLN A 1 128 ? 7.730 -23.320 35.047 1.00 67.69 128 GLN A C 1
ATOM 1000 O O . GLN A 1 128 ? 7.531 -22.113 34.967 1.00 67.69 128 GLN A O 1
ATOM 1005 N N . LEU A 1 129 ? 6.834 -24.229 34.648 1.00 68.00 129 LEU A N 1
ATOM 1006 C CA . LEU A 1 129 ? 5.588 -23.880 33.977 1.00 68.00 129 LEU A CA 1
ATOM 1007 C C . LEU A 1 129 ? 4.645 -23.075 34.879 1.00 68.00 129 LEU A C 1
ATOM 1009 O O . LEU A 1 129 ? 4.060 -22.101 34.424 1.00 68.00 129 LEU A O 1
ATOM 1013 N N . ARG A 1 130 ? 4.562 -23.409 36.174 1.00 69.50 130 ARG A N 1
ATOM 1014 C CA . ARG A 1 130 ? 3.793 -22.620 37.155 1.00 69.50 130 ARG A CA 1
ATOM 1015 C C . ARG A 1 130 ? 4.380 -21.230 37.416 1.00 69.50 130 ARG A C 1
ATOM 1017 O O . ARG A 1 130 ? 3.610 -20.296 37.607 1.00 69.50 130 ARG A O 1
ATOM 1024 N N . VAL A 1 131 ? 5.708 -21.085 37.409 1.00 76.19 131 VAL A N 1
ATOM 1025 C CA . VAL A 1 131 ? 6.373 -19.773 37.548 1.00 76.19 131 VAL A CA 1
ATOM 1026 C C . VAL A 1 131 ? 6.071 -18.894 36.333 1.00 76.19 131 VAL A C 1
ATOM 1028 O O . VAL A 1 131 ? 5.587 -17.779 36.501 1.00 76.19 131 VAL A O 1
ATOM 1031 N N . ALA A 1 132 ? 6.258 -19.425 35.121 1.00 74.19 132 ALA A N 1
ATOM 1032 C CA . ALA A 1 132 ? 5.910 -18.721 33.890 1.00 74.19 132 ALA A CA 1
ATOM 1033 C C . ALA A 1 132 ? 4.412 -18.380 33.825 1.00 74.19 132 ALA A C 1
ATOM 1035 O O . ALA A 1 132 ? 4.064 -17.245 33.519 1.00 74.19 132 ALA A O 1
ATOM 1036 N N . GLN A 1 133 ? 3.523 -19.320 34.168 1.00 71.94 133 GLN A N 1
ATOM 1037 C CA . GLN A 1 133 ? 2.076 -19.088 34.184 1.00 71.94 133 GLN A CA 1
ATOM 1038 C C . GLN A 1 133 ? 1.673 -17.954 35.128 1.00 71.94 133 GLN A C 1
ATOM 1040 O O . GLN A 1 133 ? 0.859 -17.128 34.726 1.00 71.94 133 GLN A O 1
ATOM 1045 N N . GLY A 1 134 ? 2.237 -17.901 36.341 1.00 72.94 134 GLY A N 1
ATOM 1046 C CA . GLY A 1 134 ? 2.031 -16.781 37.263 1.00 72.94 134 GLY A CA 1
ATOM 1047 C C . GLY A 1 134 ? 2.437 -15.466 36.608 1.00 72.94 134 GLY A C 1
ATOM 1048 O O . GLY A 1 134 ? 1.584 -14.636 36.326 1.00 72.94 134 GLY A O 1
ATOM 1049 N N . TRP A 1 135 ? 3.706 -15.338 36.219 1.00 82.62 135 TRP A N 1
ATOM 1050 C CA . TRP A 1 135 ? 4.243 -14.108 35.628 1.00 82.62 135 TRP A CA 1
ATOM 1051 C C . TRP A 1 135 ? 3.472 -13.616 34.386 1.00 82.62 135 TRP A C 1
ATOM 1053 O O . TRP A 1 135 ? 3.092 -12.448 34.322 1.00 82.62 135 TRP A O 1
ATOM 1063 N N . PHE A 1 136 ? 3.142 -14.503 33.436 1.00 76.75 136 PHE A N 1
ATOM 1064 C CA . PHE A 1 136 ? 2.326 -14.144 32.261 1.00 76.75 136 PHE A CA 1
ATOM 1065 C C . PHE A 1 136 ? 0.921 -13.652 32.628 1.00 76.75 136 PHE A C 1
ATOM 1067 O O . PHE A 1 136 ? 0.307 -12.927 31.852 1.00 76.75 136 PHE A O 1
ATOM 1074 N N . THR A 1 137 ? 0.405 -14.054 33.787 1.00 72.31 137 THR A N 1
ATOM 1075 C CA . THR A 1 137 ? -0.943 -13.728 34.258 1.00 72.31 137 THR A CA 1
ATOM 1076 C C . THR A 1 137 ? -0.969 -12.503 35.177 1.00 72.31 137 THR A C 1
ATOM 1078 O O . THR A 1 137 ? -1.950 -11.761 35.173 1.00 72.31 137 THR A O 1
ATOM 1081 N N . ASP A 1 138 ? 0.081 -12.313 35.975 1.00 75.75 138 ASP A N 1
ATOM 1082 C CA . ASP A 1 138 ? 0.241 -11.230 36.947 1.00 75.75 138 ASP A CA 1
ATOM 1083 C C . ASP A 1 138 ? 0.781 -9.945 36.294 1.00 75.75 138 ASP A C 1
ATOM 1085 O O . ASP A 1 138 ? 0.207 -8.877 36.490 1.00 75.75 138 ASP A O 1
ATOM 1089 N N . GLU A 1 139 ? 1.836 -10.047 35.479 1.00 80.31 139 GLU A N 1
ATOM 1090 C CA . GLU A 1 139 ? 2.565 -8.880 34.956 1.00 80.31 139 GLU A CA 1
ATOM 1091 C C . GLU A 1 139 ? 2.090 -8.467 33.552 1.00 80.31 139 GLU A C 1
ATOM 1093 O O . GLU A 1 139 ? 1.904 -7.281 33.259 1.00 80.31 139 GLU A O 1
ATOM 1098 N N . LEU A 1 140 ? 1.850 -9.440 32.663 1.00 74.75 140 LEU A N 1
ATOM 1099 C CA . LEU A 1 140 ? 1.547 -9.167 31.249 1.00 74.75 140 LEU A CA 1
ATOM 1100 C C . LEU A 1 140 ? 0.065 -8.826 30.976 1.00 74.75 140 LEU A C 1
ATOM 1102 O O . LEU A 1 140 ? -0.252 -8.304 29.907 1.00 74.75 140 LEU A O 1
ATOM 1106 N N . LEU A 1 141 ? -0.842 -9.088 31.924 1.00 71.56 141 LEU A N 1
ATOM 1107 C CA . LEU A 1 141 ? -2.292 -8.873 31.789 1.00 71.56 141 LEU A CA 1
ATOM 1108 C C . LEU A 1 141 ? -2.822 -7.815 32.776 1.00 71.56 141 LEU A C 1
ATOM 1110 O O . LEU A 1 141 ? -2.265 -7.595 33.848 1.00 71.56 141 LEU A O 1
ATOM 1114 N N . THR A 1 142 ? -3.938 -7.164 32.435 1.00 69.38 142 THR A N 1
ATOM 1115 C CA . THR A 1 142 ? -4.733 -6.371 33.396 1.00 69.38 142 THR A CA 1
ATOM 1116 C C . THR A 1 142 ? -5.575 -7.280 34.281 1.00 69.38 142 THR A C 1
ATOM 1118 O O . THR A 1 142 ? -5.913 -8.388 33.870 1.00 69.38 142 THR A O 1
ATOM 1121 N N . GLU A 1 143 ? -6.028 -6.789 35.438 1.00 65.88 143 GLU A N 1
ATOM 1122 C CA . GLU A 1 143 ? -7.033 -7.485 36.259 1.00 65.88 143 GLU A CA 1
ATOM 1123 C C . GLU A 1 143 ? -8.291 -7.859 35.450 1.00 65.88 143 GLU A C 1
ATOM 1125 O O . GLU A 1 143 ? -8.795 -8.977 35.562 1.00 65.88 143 GLU A O 1
ATOM 1130 N N . THR A 1 144 ? -8.751 -6.968 34.564 1.00 63.75 144 THR A N 1
ATOM 1131 C CA . THR A 1 144 ? -9.932 -7.178 33.712 1.00 63.75 144 THR A CA 1
ATOM 1132 C C . THR A 1 144 ? -9.743 -8.327 32.717 1.00 63.75 144 THR A C 1
ATOM 1134 O O . THR A 1 144 ? -10.586 -9.221 32.633 1.00 63.75 144 THR A O 1
ATOM 1137 N N . HIS A 1 145 ? -8.625 -8.347 31.980 1.00 65.38 145 HIS A N 1
ATOM 1138 C CA . HIS A 1 145 ? -8.335 -9.413 31.013 1.00 65.38 145 HIS A CA 1
ATOM 1139 C C . HIS A 1 145 ? -7.949 -10.720 31.715 1.00 65.38 145 HIS A C 1
ATOM 1141 O O . HIS A 1 145 ? -8.308 -11.800 31.251 1.00 65.38 145 HIS A O 1
ATOM 1147 N N . ARG A 1 146 ? -7.281 -10.636 32.871 1.00 67.38 146 ARG A N 1
ATOM 1148 C CA . ARG A 1 146 ? -6.981 -11.772 33.747 1.00 67.38 146 ARG A CA 1
ATOM 1149 C C . ARG A 1 146 ? -8.257 -12.494 34.175 1.00 67.38 146 ARG A C 1
ATOM 1151 O O . ARG A 1 146 ? -8.307 -13.715 34.063 1.00 67.38 146 ARG A O 1
ATOM 1158 N N . ALA A 1 147 ? -9.293 -11.765 34.594 1.00 64.50 147 ALA A N 1
ATOM 1159 C CA . ALA A 1 147 ? -10.584 -12.355 34.949 1.00 64.50 147 ALA A CA 1
ATOM 1160 C C . ALA A 1 147 ? -11.235 -13.093 33.761 1.00 64.50 147 ALA A C 1
ATOM 1162 O O . ALA A 1 147 ? -11.645 -14.240 33.909 1.00 64.50 147 ALA A O 1
ATOM 1163 N N . GLN A 1 148 ? -11.257 -12.483 32.569 1.00 63.62 148 GLN A N 1
ATOM 1164 C CA . GLN A 1 148 ? -11.817 -13.103 31.355 1.00 63.62 148 GLN A CA 1
ATOM 1165 C C . GLN A 1 148 ? -11.017 -14.320 30.855 1.00 63.62 148 GLN A C 1
ATOM 1167 O O . GLN A 1 148 ? -11.584 -15.255 30.290 1.00 63.62 148 GLN A O 1
ATOM 1172 N N . LEU A 1 149 ? -9.692 -14.315 31.018 1.00 62.25 149 LEU A N 1
ATOM 1173 C CA . LEU A 1 149 ? -8.823 -15.382 30.516 1.00 62.25 149 LEU A CA 1
ATOM 1174 C C . LEU A 1 149 ? -8.763 -16.593 31.443 1.00 62.25 149 LEU A C 1
ATOM 1176 O O . LEU A 1 149 ? -8.686 -17.715 30.934 1.00 62.25 149 LEU A O 1
ATOM 1180 N N . LEU A 1 150 ? -8.792 -16.363 32.760 1.00 59.97 150 LEU A N 1
ATOM 1181 C CA . LEU A 1 150 ? -8.700 -17.398 33.792 1.00 59.97 150 LEU A CA 1
ATOM 1182 C C . LEU A 1 150 ? -10.027 -18.089 34.113 1.00 59.97 150 LEU A C 1
ATOM 1184 O O . LEU A 1 150 ? -10.001 -19.092 34.831 1.00 59.97 150 LEU A O 1
ATOM 1188 N N . ASP A 1 151 ? -11.161 -17.595 33.614 1.00 56.16 151 ASP A N 1
ATOM 1189 C CA . ASP A 1 151 ? -12.450 -18.244 33.846 1.00 56.16 151 ASP A CA 1
ATOM 1190 C C . ASP A 1 151 ? -12.427 -19.684 33.289 1.00 56.16 151 ASP A C 1
ATOM 1192 O O . ASP A 1 151 ? -12.120 -19.926 32.117 1.00 56.16 151 ASP A O 1
ATOM 1196 N N . GLY A 1 152 ? -12.623 -20.661 34.178 1.00 53.97 152 GLY A N 1
ATOM 1197 C CA . GLY A 1 152 ? -12.447 -22.096 33.910 1.00 53.97 152 GLY A CA 1
ATOM 1198 C C . GLY A 1 152 ? -11.001 -22.634 33.812 1.00 53.97 152 GLY A C 1
ATOM 1199 O O . GLY A 1 152 ? -10.830 -23.841 33.647 1.00 53.97 152 GLY A O 1
ATOM 1200 N N . LEU A 1 153 ? -9.950 -21.811 33.936 1.00 55.41 153 LEU A N 1
ATOM 1201 C CA . LEU A 1 153 ? -8.540 -22.195 33.703 1.00 55.41 153 LEU A CA 1
ATOM 1202 C C . LEU A 1 153 ? -7.668 -22.235 34.980 1.00 55.41 153 LEU A C 1
ATOM 1204 O O . LEU A 1 153 ? -6.544 -21.733 35.016 1.00 55.41 153 LEU A O 1
ATOM 1208 N N . SER A 1 154 ? -8.155 -22.886 36.041 1.00 52.19 154 SER A N 1
ATOM 1209 C CA . SER A 1 154 ? -7.494 -22.924 37.365 1.00 52.19 154 SER A CA 1
ATOM 1210 C C . SER A 1 154 ? -6.406 -24.003 37.550 1.00 52.19 154 SER A C 1
ATOM 1212 O O . SER A 1 154 ? -5.863 -24.150 38.645 1.00 52.19 154 SER A O 1
ATOM 1214 N N . THR A 1 155 ? -6.085 -24.794 36.521 1.00 57.56 155 THR A N 1
ATOM 1215 C CA . THR A 1 155 ? -5.121 -25.916 36.602 1.00 57.56 155 THR A CA 1
ATOM 1216 C C . THR A 1 155 ? -3.801 -25.620 35.877 1.00 57.56 155 THR A C 1
ATOM 1218 O O . THR A 1 155 ? -3.831 -24.903 34.879 1.00 57.56 155 THR A O 1
ATOM 1221 N N . PRO A 1 156 ? -2.660 -26.242 36.251 1.00 49.09 156 PRO A N 1
ATOM 1222 C CA . PRO A 1 156 ? -1.394 -26.097 35.515 1.00 49.09 156 PRO A CA 1
ATOM 1223 C C . PRO A 1 156 ? -1.500 -26.435 34.019 1.00 49.09 156 PRO A C 1
ATOM 1225 O O . PRO A 1 156 ? -0.847 -25.795 33.201 1.00 49.09 156 PRO A O 1
ATOM 1228 N N . ALA A 1 157 ? -2.386 -27.374 33.656 1.00 54.50 157 ALA A N 1
ATOM 1229 C CA . ALA A 1 157 ? -2.728 -27.733 32.275 1.00 54.50 157 ALA A CA 1
ATOM 1230 C C . ALA A 1 157 ? -3.173 -26.540 31.397 1.00 54.50 157 ALA A C 1
ATOM 1232 O O . ALA A 1 157 ? -3.185 -26.644 30.175 1.00 54.50 157 ALA A O 1
ATOM 1233 N N . ALA A 1 158 ? -3.517 -25.397 32.000 1.00 63.22 158 ALA A N 1
ATOM 1234 C CA . ALA A 1 158 ? -4.009 -24.221 31.300 1.00 63.22 158 ALA A CA 1
ATOM 1235 C C . ALA A 1 158 ? -2.938 -23.378 30.589 1.00 63.22 158 ALA A C 1
ATOM 1237 O O . ALA A 1 158 ? -3.323 -22.558 29.758 1.00 63.22 158 ALA A O 1
ATOM 1238 N N . LEU A 1 159 ? -1.629 -23.512 30.870 1.00 64.31 159 LEU A N 1
ATOM 1239 C CA . LEU A 1 159 ? -0.662 -22.566 30.281 1.00 64.31 159 LEU A CA 1
ATOM 1240 C C . LEU A 1 159 ? -0.633 -22.576 28.742 1.00 64.31 159 LEU A C 1
ATOM 1242 O O . LEU A 1 159 ? -0.659 -21.483 28.179 1.00 64.31 159 LEU A O 1
ATOM 1246 N N . PRO A 1 160 ? -0.636 -23.726 28.035 1.00 66.25 160 PRO A N 1
ATOM 1247 C CA . PRO A 1 160 ? -0.731 -23.712 26.577 1.00 66.25 160 PRO A CA 1
ATOM 1248 C C . PRO A 1 160 ? -1.986 -22.979 26.095 1.00 66.25 160 PRO A C 1
ATOM 1250 O O . PRO A 1 160 ? -1.894 -22.188 25.164 1.00 66.25 160 PRO A O 1
ATOM 1253 N N . ALA A 1 161 ? -3.129 -23.138 26.773 1.00 69.69 161 ALA A N 1
ATOM 1254 C CA . ALA A 1 161 ? -4.354 -22.407 26.451 1.00 69.69 161 ALA A CA 1
ATOM 1255 C C . ALA A 1 161 ? -4.233 -20.894 26.720 1.00 69.69 161 ALA A C 1
ATOM 1257 O O . ALA A 1 161 ? -4.687 -20.101 25.901 1.00 69.69 161 ALA A O 1
ATOM 1258 N N . ILE A 1 162 ? -3.589 -20.474 27.816 1.00 68.62 162 ILE A N 1
ATOM 1259 C CA . ILE A 1 162 ? -3.333 -19.056 28.126 1.00 68.62 162 ILE A CA 1
ATOM 1260 C C . ILE A 1 162 ? -2.410 -18.437 27.068 1.00 68.62 162 ILE A C 1
ATOM 1262 O O . ILE A 1 162 ? -2.760 -17.414 26.484 1.00 68.62 162 ILE A O 1
ATOM 1266 N N . VAL A 1 163 ? -1.278 -19.077 26.759 1.00 68.44 163 VAL A N 1
ATOM 1267 C CA . VAL A 1 163 ? -0.330 -18.602 25.736 1.00 68.44 163 VAL A CA 1
ATOM 1268 C C . VAL A 1 163 ? -0.983 -18.587 24.349 1.00 68.44 163 VAL A C 1
ATOM 1270 O O . VAL A 1 163 ? -0.834 -17.604 23.629 1.00 68.44 163 VAL A O 1
ATOM 1273 N N . THR A 1 164 ? -1.781 -19.603 24.000 1.00 73.56 164 THR A N 1
ATOM 1274 C CA . THR A 1 164 ? -2.542 -19.641 22.735 1.00 73.56 164 THR A CA 1
ATOM 1275 C C . THR A 1 164 ? -3.568 -18.509 22.663 1.00 73.56 164 THR A C 1
ATOM 1277 O O . THR A 1 164 ? -3.658 -17.849 21.633 1.00 73.56 164 THR A O 1
ATOM 1280 N N . LYS A 1 165 ? -4.320 -18.230 23.743 1.00 73.31 165 LYS A N 1
ATOM 1281 C CA . LYS A 1 165 ? -5.272 -17.102 23.790 1.00 73.31 165 LYS A CA 1
ATOM 1282 C C . LYS A 1 165 ? -4.557 -15.747 23.677 1.00 73.31 165 LYS A C 1
ATOM 1284 O O . LYS A 1 165 ? -5.036 -14.885 22.945 1.00 73.31 165 LYS A O 1
ATOM 1289 N N . ILE A 1 166 ? -3.409 -15.573 24.342 1.00 69.56 166 ILE A N 1
ATOM 1290 C CA . ILE A 1 166 ? -2.572 -14.367 24.217 1.00 69.56 166 ILE A CA 1
ATOM 1291 C C . ILE A 1 166 ? -2.104 -14.209 22.764 1.00 69.56 166 ILE A C 1
ATOM 1293 O O . ILE A 1 166 ? -2.366 -13.177 22.156 1.00 69.56 166 ILE A O 1
ATOM 1297 N N . VAL A 1 167 ? -1.493 -15.239 22.167 1.00 69.38 167 VAL A N 1
ATOM 1298 C CA . VAL A 1 167 ? -1.030 -15.201 20.768 1.00 69.38 167 VAL A CA 1
ATOM 1299 C C . VAL A 1 167 ? -2.180 -14.965 19.789 1.00 69.38 167 VAL A C 1
ATOM 1301 O O . VAL A 1 167 ? -2.027 -14.162 18.876 1.00 69.38 167 VAL A O 1
ATOM 1304 N N . ALA A 1 168 ? -3.348 -15.581 19.990 1.00 72.81 168 ALA A N 1
ATOM 1305 C CA . ALA A 1 168 ? -4.529 -15.338 19.163 1.00 72.81 168 ALA A CA 1
ATOM 1306 C C . ALA A 1 168 ? -4.969 -13.863 19.197 1.00 72.81 168 ALA A C 1
ATOM 1308 O O . ALA A 1 168 ? -5.299 -13.304 18.154 1.00 72.81 168 ALA A O 1
ATOM 1309 N N . ALA A 1 169 ? -4.902 -13.207 20.360 1.00 67.19 169 ALA A N 1
ATOM 1310 C CA . ALA A 1 169 ? -5.214 -11.785 20.485 1.00 67.19 169 ALA A CA 1
ATOM 1311 C C . ALA A 1 169 ? -4.182 -10.857 19.812 1.00 67.19 169 ALA A C 1
ATOM 1313 O O . ALA A 1 169 ? -4.537 -9.743 19.420 1.00 67.19 169 ALA A O 1
ATOM 1314 N N . LEU A 1 170 ? -2.934 -11.312 19.628 1.00 65.19 170 LEU A N 1
ATOM 1315 C CA . LEU A 1 170 ? -1.886 -10.580 18.900 1.00 65.19 170 LEU A CA 1
ATOM 1316 C C . LEU A 1 170 ? -2.058 -10.617 17.368 1.00 65.19 170 LEU A C 1
ATOM 1318 O O . LEU A 1 170 ? -1.400 -9.838 16.677 1.00 65.19 170 LEU A O 1
ATOM 1322 N N . LYS A 1 171 ? -2.945 -11.468 16.828 1.00 65.44 171 LYS A N 1
ATOM 1323 C CA . LYS A 1 171 ? -3.192 -11.613 15.375 1.00 65.44 171 LYS A CA 1
ATOM 1324 C C . LYS A 1 171 ? -4.076 -10.523 14.753 1.00 65.44 171 LYS A C 1
ATOM 1326 O O . LYS A 1 171 ? -4.332 -10.565 13.556 1.00 65.44 171 LYS A O 1
ATOM 1331 N N . THR A 1 172 ? -4.565 -9.579 15.554 1.00 60.06 172 THR A N 1
ATOM 1332 C CA . THR A 1 172 ? -5.445 -8.479 15.117 1.00 60.06 172 THR A CA 1
ATOM 1333 C C . THR A 1 172 ? -5.022 -7.176 15.784 1.00 60.06 172 THR A C 1
ATOM 1335 O O . THR A 1 172 ? -4.603 -7.204 16.942 1.00 60.06 172 THR A O 1
ATOM 1338 N N . ASP A 1 173 ? -5.124 -6.024 15.118 1.00 61.44 173 ASP A N 1
ATOM 1339 C CA . ASP A 1 173 ? -4.914 -4.728 15.783 1.00 61.44 173 ASP A CA 1
ATOM 1340 C C . ASP A 1 173 ? -6.087 -4.375 16.691 1.00 61.44 173 ASP A C 1
ATOM 1342 O O . ASP A 1 173 ? -7.212 -4.144 16.258 1.00 61.44 173 ASP A O 1
ATOM 1346 N N . ASN A 1 174 ? -5.807 -4.381 17.989 1.00 69.81 174 ASN A N 1
ATOM 1347 C CA . ASN A 1 174 ? -6.755 -4.091 19.045 1.00 69.81 174 ASN A CA 1
ATOM 1348 C C . ASN A 1 174 ? -6.009 -3.453 20.231 1.00 69.81 174 ASN A C 1
ATOM 1350 O O . ASN A 1 174 ? -4.783 -3.547 20.356 1.00 69.81 174 ASN A O 1
ATOM 1354 N N . HIS A 1 175 ? -6.752 -2.796 21.124 1.00 69.69 175 HIS A N 1
ATOM 1355 C CA . HIS A 1 175 ? -6.187 -2.138 22.310 1.00 69.69 175 HIS A CA 1
ATOM 1356 C C . HIS A 1 175 ? -5.351 -3.098 23.178 1.00 69.69 175 HIS A C 1
ATOM 1358 O O . HIS A 1 175 ? -4.295 -2.736 23.691 1.00 69.69 175 HIS A O 1
ATOM 1364 N N . TYR A 1 176 ? -5.807 -4.343 23.307 1.00 71.12 176 TYR A N 1
ATOM 1365 C CA . TYR A 1 176 ? -5.220 -5.360 24.175 1.00 71.12 176 TYR A CA 1
ATOM 1366 C C . TYR A 1 176 ? -3.821 -5.819 23.707 1.00 71.12 176 TYR A C 1
ATOM 1368 O O . TYR A 1 176 ? -2.892 -5.888 24.513 1.00 71.12 176 TYR A O 1
ATOM 1376 N N . ARG A 1 177 ? -3.612 -6.003 22.398 1.00 75.38 177 ARG A N 1
ATOM 1377 C CA . ARG A 1 177 ? -2.303 -6.257 21.766 1.00 75.38 177 ARG A CA 1
ATOM 1378 C C . ARG A 1 177 ? -1.316 -5.117 22.008 1.00 75.38 177 ARG A C 1
ATOM 1380 O O . ARG A 1 177 ? -0.143 -5.368 22.290 1.00 75.38 177 ARG A O 1
ATOM 1387 N N . ARG A 1 178 ? -1.777 -3.866 21.907 1.00 76.88 178 ARG A N 1
ATOM 1388 C CA . ARG A 1 178 ? -0.944 -2.678 22.163 1.00 76.88 178 ARG A CA 1
ATOM 1389 C C . ARG A 1 178 ? -0.493 -2.633 23.627 1.00 76.88 178 ARG A C 1
ATOM 1391 O O . ARG A 1 178 ? 0.682 -2.379 23.881 1.00 76.88 178 ARG A O 1
ATOM 1398 N N . GLU A 1 179 ? -1.379 -2.972 24.563 1.00 77.19 179 GLU A N 1
ATOM 1399 C CA . GLU A 1 179 ? -1.050 -3.052 25.989 1.00 77.19 179 GLU A CA 1
ATOM 1400 C C . GLU A 1 179 ? -0.053 -4.183 26.312 1.00 77.19 179 GLU A C 1
ATOM 1402 O O . GLU A 1 179 ? 0.947 -3.929 26.986 1.00 77.19 179 GLU A O 1
ATOM 1407 N N . ILE A 1 180 ? -0.259 -5.401 25.786 1.00 77.31 180 ILE A N 1
ATOM 1408 C CA . ILE A 1 180 ? 0.685 -6.525 25.961 1.00 77.31 180 ILE A CA 1
ATOM 1409 C C . ILE A 1 180 ? 2.091 -6.132 25.490 1.00 77.31 180 ILE A C 1
ATOM 1411 O O . ILE A 1 180 ? 3.069 -6.351 26.207 1.00 77.31 180 ILE A O 1
ATOM 1415 N N . ARG A 1 181 ? 2.201 -5.518 24.303 1.00 83.00 181 ARG A N 1
ATOM 1416 C CA . ARG A 1 181 ? 3.479 -5.038 23.752 1.00 83.00 181 ARG A CA 1
ATOM 1417 C C . ARG A 1 181 ? 4.118 -3.966 24.628 1.00 83.00 181 ARG A C 1
ATOM 1419 O O . ARG A 1 181 ? 5.318 -4.035 24.881 1.00 83.00 181 ARG A O 1
ATOM 1426 N N . GLN A 1 182 ? 3.334 -2.996 25.099 1.00 82.12 182 GLN A N 1
ATOM 1427 C CA . GLN A 1 182 ? 3.827 -1.922 25.961 1.00 82.12 182 GLN A CA 1
ATOM 1428 C C . GLN A 1 182 ? 4.404 -2.475 27.269 1.00 82.12 182 GLN A C 1
ATOM 1430 O O . GLN A 1 182 ? 5.500 -2.075 27.659 1.00 82.12 182 GLN A O 1
ATOM 1435 N N . ARG A 1 183 ? 3.711 -3.426 27.908 1.00 82.06 183 ARG A N 1
ATOM 1436 C CA . ARG A 1 183 ? 4.195 -4.104 29.119 1.00 82.06 183 ARG A CA 1
ATOM 1437 C C . ARG A 1 183 ? 5.443 -4.935 28.832 1.00 82.06 183 ARG A C 1
ATOM 1439 O O . ARG A 1 183 ? 6.464 -4.716 29.472 1.00 82.06 183 ARG A O 1
ATOM 1446 N N . ALA A 1 184 ? 5.415 -5.810 27.823 1.00 81.69 184 ALA A N 1
ATOM 1447 C CA . ALA A 1 184 ? 6.568 -6.636 27.447 1.00 81.69 184 ALA A CA 1
ATOM 1448 C C . ALA A 1 184 ? 7.834 -5.805 27.157 1.00 81.69 184 ALA A C 1
ATOM 1450 O O . ALA A 1 184 ? 8.935 -6.221 27.507 1.00 81.69 184 ALA A O 1
ATOM 1451 N N . ALA A 1 185 ? 7.682 -4.620 26.557 1.00 78.50 185 ALA A N 1
ATOM 1452 C CA . ALA A 1 185 ? 8.786 -3.702 26.288 1.00 78.50 185 ALA A CA 1
ATOM 1453 C C . ALA A 1 185 ? 9.332 -2.991 27.544 1.00 78.50 185 ALA A C 1
ATOM 1455 O O . ALA A 1 185 ? 10.495 -2.594 27.548 1.00 78.50 185 ALA A O 1
ATOM 1456 N N . GLN A 1 186 ? 8.530 -2.827 28.603 1.00 81.94 186 GLN A N 1
ATOM 1457 C CA . GLN A 1 186 ? 8.965 -2.225 29.874 1.00 81.94 186 GLN A CA 1
ATOM 1458 C C . GLN A 1 186 ? 9.789 -3.188 30.743 1.00 81.94 186 GLN A C 1
ATOM 1460 O O . GLN A 1 186 ? 10.641 -2.731 31.501 1.00 81.94 186 GLN A O 1
ATOM 1465 N N . ILE A 1 187 ? 9.558 -4.500 30.623 1.00 83.69 187 ILE A N 1
ATOM 1466 C CA . ILE A 1 187 ? 10.199 -5.558 31.429 1.00 83.69 187 ILE A CA 1
ATOM 1467 C C . ILE A 1 187 ? 10.861 -6.625 30.540 1.00 83.69 187 ILE A C 1
ATOM 1469 O O . ILE A 1 187 ? 10.679 -7.826 30.729 1.00 83.69 187 ILE A O 1
ATOM 1473 N N . LEU A 1 188 ? 11.620 -6.175 29.534 1.00 83.38 188 LEU A N 1
ATOM 1474 C CA . LEU A 1 188 ? 12.127 -7.021 28.445 1.00 83.38 188 LEU A CA 1
ATOM 1475 C C . LEU A 1 188 ? 12.990 -8.205 28.919 1.00 83.38 188 LEU A C 1
ATOM 1477 O O . LEU A 1 188 ? 12.800 -9.319 28.431 1.00 83.38 188 LEU A O 1
ATOM 1481 N N . ASP A 1 189 ? 13.899 -7.992 29.874 1.00 86.06 189 ASP A N 1
ATOM 1482 C CA . ASP A 1 189 ? 14.782 -9.052 30.386 1.00 86.06 189 ASP A CA 1
ATOM 1483 C C . ASP A 1 189 ? 13.989 -10.140 31.138 1.00 86.06 189 ASP A C 1
ATOM 1485 O O . ASP A 1 189 ? 14.194 -11.335 30.908 1.00 86.06 189 ASP A O 1
ATOM 1489 N N . ASP A 1 190 ? 13.021 -9.743 31.973 1.00 87.06 190 ASP A N 1
ATOM 1490 C CA . ASP A 1 190 ? 12.125 -10.672 32.676 1.00 87.06 190 ASP A CA 1
ATOM 1491 C C . ASP A 1 190 ? 11.182 -11.393 31.703 1.00 87.06 190 ASP A C 1
ATOM 1493 O O . ASP A 1 190 ? 10.930 -12.592 31.848 1.00 87.06 190 ASP A O 1
ATOM 1497 N N . PHE A 1 191 ? 10.698 -10.702 30.669 1.00 88.75 191 PHE A N 1
ATOM 1498 C CA . PHE A 1 191 ? 9.906 -11.303 29.598 1.00 88.75 191 PHE A CA 1
ATOM 1499 C C . PHE A 1 191 ? 10.697 -12.396 28.863 1.00 88.75 191 PHE A C 1
ATOM 1501 O O . PHE A 1 191 ? 10.219 -13.527 28.725 1.00 88.75 191 PHE A O 1
ATOM 1508 N N . VAL A 1 192 ? 11.938 -12.107 28.456 1.00 90.06 192 VAL A N 1
ATOM 1509 C CA . VAL A 1 192 ? 12.823 -13.090 27.812 1.00 90.06 192 VAL A CA 1
ATOM 1510 C C . VAL A 1 192 ? 13.177 -14.234 28.768 1.00 90.06 192 VAL A C 1
ATOM 1512 O O . VAL A 1 192 ? 13.206 -15.391 28.342 1.00 90.06 192 VAL A O 1
ATOM 1515 N N . HIS A 1 193 ? 13.373 -13.961 30.063 1.00 90.69 193 HIS A N 1
ATOM 1516 C CA . HIS A 1 193 ? 13.572 -14.999 31.077 1.00 90.69 193 HIS A CA 1
ATOM 1517 C C . HIS A 1 193 ? 12.395 -15.986 31.124 1.00 90.69 193 HIS A C 1
ATOM 1519 O O . HIS A 1 193 ? 12.605 -17.198 31.032 1.00 90.69 193 HIS A O 1
ATOM 1525 N N . HIS A 1 194 ? 11.156 -15.493 31.207 1.00 88.31 194 HIS A N 1
ATOM 1526 C CA . HIS A 1 194 ? 9.975 -16.353 31.308 1.00 88.31 194 HIS A CA 1
ATOM 1527 C C . HIS A 1 194 ? 9.657 -17.097 30.006 1.00 88.31 194 HIS A C 1
ATOM 1529 O O . HIS A 1 194 ? 9.266 -18.263 30.068 1.00 88.31 194 HIS A O 1
ATOM 1535 N N . ILE A 1 195 ? 9.914 -16.501 28.835 1.00 90.19 195 ILE A N 1
ATOM 1536 C CA . ILE A 1 195 ? 9.897 -17.226 27.552 1.00 90.19 195 ILE A CA 1
ATOM 1537 C C . ILE A 1 195 ? 10.933 -18.363 27.564 1.00 90.19 195 ILE A C 1
ATOM 1539 O O . ILE A 1 195 ? 10.622 -19.498 27.195 1.00 90.19 195 ILE A O 1
ATOM 1543 N N . ASN A 1 196 ? 12.147 -18.103 28.051 1.00 92.31 196 ASN A N 1
ATOM 1544 C CA . ASN A 1 196 ? 13.206 -19.107 28.122 1.00 92.31 196 ASN A CA 1
ATOM 1545 C C . ASN A 1 196 ? 12.892 -20.267 29.072 1.00 92.31 196 ASN A C 1
ATOM 1547 O O . ASN A 1 196 ? 13.242 -21.397 28.743 1.00 92.31 196 ASN A O 1
ATOM 1551 N N . LEU A 1 197 ? 12.161 -20.048 30.172 1.00 87.56 197 LEU A N 1
ATOM 1552 C CA . LEU A 1 197 ? 11.677 -21.143 31.029 1.00 87.56 197 LEU A CA 1
ATOM 1553 C C . LEU A 1 197 ? 10.763 -22.131 30.276 1.00 87.56 197 LEU A C 1
ATOM 1555 O O . LEU A 1 197 ? 10.763 -23.324 30.589 1.00 87.56 197 LEU A O 1
ATOM 1559 N N . LEU A 1 198 ? 9.996 -21.654 29.287 1.00 84.81 198 LEU A N 1
ATOM 1560 C CA . LEU A 1 198 ? 9.132 -22.490 28.444 1.00 84.81 198 LEU A CA 1
ATOM 1561 C C . LEU A 1 198 ? 9.941 -23.265 27.399 1.00 84.81 198 LEU A C 1
ATOM 1563 O O . LEU A 1 198 ? 9.702 -24.455 27.186 1.00 84.81 198 LEU A O 1
ATOM 1567 N N . LEU A 1 199 ? 10.932 -22.611 26.790 1.00 88.12 199 LEU A N 1
ATOM 1568 C CA . LEU A 1 199 ? 11.827 -23.238 25.817 1.00 88.12 199 LEU A CA 1
ATOM 1569 C C . LEU A 1 199 ? 12.734 -24.291 26.483 1.00 88.12 199 LEU A C 1
ATOM 1571 O O . LEU A 1 199 ? 12.836 -25.409 25.981 1.00 88.12 199 LEU A O 1
ATOM 1575 N N . ASP A 1 200 ? 13.309 -23.991 27.653 1.00 87.88 200 ASP A N 1
ATOM 1576 C CA . ASP A 1 200 ? 14.078 -24.933 28.485 1.00 87.88 200 ASP A CA 1
ATOM 1577 C C . ASP A 1 200 ? 13.255 -26.181 28.834 1.00 87.88 200 ASP A C 1
ATOM 1579 O O . ASP A 1 200 ? 13.737 -27.310 28.711 1.00 87.88 200 ASP A O 1
ATOM 1583 N N . LEU A 1 201 ? 11.990 -25.996 29.238 1.00 81.81 201 LEU A N 1
ATOM 1584 C CA . LEU A 1 201 ? 11.085 -27.109 29.512 1.00 81.81 201 LEU A CA 1
ATOM 1585 C C . LEU A 1 201 ? 10.922 -27.998 28.273 1.00 81.81 201 LEU A C 1
ATOM 1587 O O . LEU A 1 201 ? 11.017 -29.220 28.395 1.00 81.81 201 LEU A O 1
ATOM 1591 N N . ALA A 1 202 ? 10.743 -27.406 27.092 1.00 82.75 202 ALA A N 1
ATOM 1592 C CA . ALA A 1 202 ? 10.619 -28.158 25.852 1.00 82.75 202 ALA A CA 1
ATOM 1593 C C . ALA A 1 202 ? 11.892 -28.945 25.497 1.00 82.75 202 ALA A C 1
ATOM 1595 O O . ALA A 1 202 ? 11.779 -30.113 25.127 1.00 82.75 202 ALA A O 1
ATOM 1596 N N . HIS A 1 203 ? 13.096 -28.388 25.697 1.00 84.81 203 HIS A N 1
ATOM 1597 C CA . HIS A 1 203 ? 14.359 -29.133 25.508 1.00 84.81 203 HIS A CA 1
ATOM 1598 C C . HIS A 1 203 ? 14.469 -30.369 26.400 1.00 84.81 203 HIS A C 1
ATOM 1600 O O . HIS A 1 203 ? 15.022 -31.379 25.976 1.00 84.81 203 HIS A O 1
ATOM 1606 N N . THR A 1 204 ? 13.937 -30.318 27.625 1.00 81.75 204 THR A N 1
ATOM 1607 C CA . THR A 1 204 ? 13.971 -31.473 28.545 1.00 81.75 204 THR A CA 1
ATOM 1608 C C . THR A 1 204 ? 12.924 -32.550 28.246 1.00 81.75 204 THR A C 1
ATOM 1610 O O . THR A 1 204 ? 12.930 -33.594 28.900 1.00 81.75 204 THR A O 1
ATOM 1613 N N . ARG A 1 205 ? 11.991 -32.299 27.317 1.00 79.81 205 ARG A N 1
ATOM 1614 C CA . ARG A 1 205 ? 10.772 -33.108 27.136 1.00 79.81 205 ARG A CA 1
ATOM 1615 C C . ARG A 1 205 ? 10.551 -33.596 25.714 1.00 79.81 205 ARG A C 1
ATOM 1617 O O . ARG A 1 205 ? 10.091 -34.719 25.535 1.00 79.81 205 ARG A O 1
ATOM 1624 N N . LEU A 1 206 ? 10.920 -32.801 24.716 1.00 77.31 206 LEU A N 1
ATOM 1625 C CA . LEU A 1 206 ? 10.987 -33.254 23.335 1.00 77.31 206 LEU A CA 1
ATOM 1626 C C . LEU A 1 206 ? 12.181 -34.206 23.191 1.00 77.31 206 LEU A C 1
ATOM 1628 O O . LEU A 1 206 ? 13.318 -33.838 23.476 1.00 77.31 206 LEU A O 1
ATOM 1632 N N . GLY A 1 207 ? 11.943 -35.428 22.703 1.00 73.62 207 GLY A N 1
ATOM 1633 C CA . GLY A 1 207 ? 13.001 -36.433 22.489 1.00 73.62 207 GLY A CA 1
ATOM 1634 C C . GLY A 1 207 ? 14.048 -36.047 21.429 1.00 73.62 207 GLY A C 1
ATOM 1635 O O . GLY A 1 207 ? 15.041 -36.748 21.247 1.00 73.62 207 GLY A O 1
ATOM 1636 N N . LYS A 1 208 ? 13.827 -34.928 20.735 1.00 82.06 208 LYS A N 1
ATOM 1637 C CA . LYS A 1 208 ? 14.757 -34.247 19.836 1.00 82.06 208 LYS A CA 1
ATOM 1638 C C . LYS A 1 208 ? 14.725 -32.753 20.142 1.00 82.06 208 LYS A C 1
ATOM 1640 O O . LYS A 1 208 ? 13.665 -32.204 20.429 1.00 82.06 208 LYS A O 1
ATOM 1645 N N . LYS A 1 209 ? 15.863 -32.077 19.990 1.00 83.12 209 LYS A N 1
ATOM 1646 C CA . LYS A 1 209 ? 15.956 -30.626 20.184 1.00 83.12 209 LYS A CA 1
ATOM 1647 C C . LYS A 1 209 ? 15.017 -29.875 19.214 1.00 83.12 209 LYS A C 1
ATOM 1649 O O . LYS A 1 209 ? 15.110 -30.135 18.011 1.00 83.12 209 LYS A O 1
ATOM 1654 N N . PRO A 1 210 ? 14.145 -28.962 19.682 1.00 87.12 210 PRO A N 1
ATOM 1655 C CA . PRO A 1 210 ? 13.300 -28.146 18.818 1.00 87.12 210 PRO A CA 1
ATOM 1656 C C . PRO A 1 210 ? 14.116 -27.172 17.961 1.00 87.12 210 PRO A C 1
ATOM 1658 O O . PRO A 1 210 ? 15.027 -26.499 18.451 1.00 87.12 210 PRO A O 1
ATOM 1661 N N . CYS A 1 211 ? 13.735 -27.071 16.689 1.00 90.06 211 CYS A N 1
ATOM 1662 C CA . CYS A 1 211 ? 14.189 -26.045 15.759 1.00 90.06 211 CYS A CA 1
ATOM 1663 C C . CYS A 1 211 ? 12.959 -25.401 15.109 1.00 90.06 211 CYS A C 1
ATOM 1665 O O . CYS A 1 211 ? 12.179 -26.086 14.444 1.00 90.06 211 CYS A O 1
ATOM 1667 N N . VAL A 1 212 ? 12.770 -24.102 15.344 1.00 92.31 212 VAL A N 1
ATOM 1668 C CA . VAL A 1 212 ? 11.598 -23.344 14.888 1.00 92.31 212 VAL A CA 1
ATOM 1669 C C . VAL A 1 212 ? 11.898 -22.728 13.525 1.00 92.31 212 VAL A C 1
ATOM 1671 O O . VAL A 1 212 ? 12.828 -21.931 13.389 1.00 92.31 212 VAL A O 1
ATOM 1674 N N . LEU A 1 213 ? 11.114 -23.111 12.521 1.00 91.81 213 LEU A N 1
ATOM 1675 C CA . LEU A 1 213 ? 11.153 -22.561 11.170 1.00 91.81 213 LEU A CA 1
ATOM 1676 C C . LEU A 1 213 ? 10.020 -21.541 11.020 1.00 91.81 213 LEU A C 1
ATOM 1678 O O . LEU A 1 213 ? 8.849 -21.917 10.972 1.00 91.81 213 LEU A O 1
ATOM 1682 N N . LEU A 1 214 ? 10.396 -20.267 10.944 1.00 92.69 214 LEU A N 1
ATOM 1683 C CA . LEU A 1 214 ? 9.523 -19.137 10.646 1.00 92.69 214 LEU A CA 1
ATOM 1684 C C . LEU A 1 214 ? 9.544 -18.917 9.134 1.00 92.69 214 LEU A C 1
ATOM 1686 O O . LEU A 1 214 ? 10.454 -18.280 8.595 1.00 92.69 214 LEU A O 1
ATOM 1690 N N . ASP A 1 215 ? 8.574 -19.522 8.458 1.00 90.31 215 ASP A N 1
ATOM 1691 C CA . ASP A 1 215 ? 8.422 -19.469 7.005 1.00 90.31 215 ASP A CA 1
ATOM 1692 C C . ASP A 1 215 ? 7.528 -18.289 6.605 1.00 90.31 215 ASP A C 1
ATOM 1694 O O . ASP A 1 215 ? 6.762 -17.775 7.423 1.00 90.31 215 ASP A O 1
ATOM 1698 N N . GLU A 1 216 ? 7.624 -17.868 5.349 1.00 88.38 216 GLU A N 1
ATOM 1699 C CA . GLU A 1 216 ? 6.866 -16.749 4.768 1.00 88.38 216 GLU A CA 1
ATOM 1700 C C . GLU A 1 216 ? 7.114 -15.358 5.395 1.00 88.38 216 GLU A C 1
ATOM 1702 O O . GLU A 1 216 ? 6.328 -14.434 5.174 1.00 88.38 216 GLU A O 1
ATOM 1707 N N . LEU A 1 217 ? 8.202 -15.161 6.159 1.00 89.00 217 LEU A N 1
ATOM 1708 C CA . LEU A 1 217 ? 8.581 -13.814 6.620 1.00 89.00 217 LEU A CA 1
ATOM 1709 C C . LEU A 1 217 ? 8.992 -12.908 5.450 1.00 89.00 217 LEU A C 1
ATOM 1711 O O . LEU A 1 217 ? 8.778 -11.705 5.520 1.00 89.00 217 LEU A O 1
ATOM 1715 N N . ASP A 1 218 ? 9.492 -13.477 4.352 1.00 85.62 218 ASP A N 1
ATOM 1716 C CA . ASP A 1 218 ? 9.804 -12.797 3.089 1.00 85.62 218 ASP A CA 1
ATOM 1717 C C . ASP A 1 218 ? 8.590 -12.158 2.388 1.00 85.62 218 ASP A C 1
ATOM 1719 O O . ASP A 1 218 ? 8.769 -11.417 1.428 1.00 85.62 218 ASP A O 1
ATOM 1723 N N . LYS A 1 219 ? 7.365 -12.399 2.875 1.00 83.69 219 LYS A N 1
ATOM 1724 C CA . LYS A 1 219 ? 6.138 -11.736 2.403 1.00 83.69 219 LYS A CA 1
ATOM 1725 C C . LYS A 1 219 ? 5.746 -10.490 3.216 1.00 83.69 219 LYS A C 1
ATOM 1727 O O . LYS A 1 219 ? 4.755 -9.843 2.883 1.00 83.69 219 LYS A O 1
ATOM 1732 N N . PHE A 1 220 ? 6.471 -10.162 4.289 1.00 82.50 220 PHE A N 1
ATOM 1733 C CA . PHE A 1 220 ? 6.244 -8.953 5.089 1.00 82.50 220 PHE A CA 1
ATOM 1734 C C . PHE A 1 220 ? 7.114 -7.790 4.597 1.00 82.50 220 PHE A C 1
ATOM 1736 O O . PHE A 1 220 ? 8.233 -7.994 4.130 1.00 82.50 220 PHE A O 1
ATOM 1743 N N . ALA A 1 221 ? 6.625 -6.557 4.769 1.00 77.88 221 ALA A N 1
ATOM 1744 C CA . ALA A 1 221 ? 7.355 -5.346 4.396 1.00 77.88 221 ALA A CA 1
ATOM 1745 C C . ALA A 1 221 ? 8.750 -5.281 5.072 1.00 77.88 221 ALA A C 1
ATOM 1747 O O . ALA A 1 221 ? 8.834 -5.470 6.297 1.00 77.88 221 ALA A O 1
ATOM 1748 N N . PRO A 1 222 ? 9.842 -4.992 4.332 1.00 74.94 222 PRO A N 1
ATOM 1749 C CA . PRO A 1 222 ? 11.200 -5.000 4.880 1.00 74.94 222 PRO A CA 1
ATOM 1750 C C . PRO A 1 222 ? 11.403 -4.098 6.103 1.00 74.94 222 PRO A C 1
ATOM 1752 O O . PRO A 1 222 ? 12.150 -4.452 7.014 1.00 74.94 222 PRO A O 1
ATOM 1755 N N . GLU A 1 223 ? 10.708 -2.963 6.180 1.00 72.12 223 GLU A N 1
ATOM 1756 C CA . GLU A 1 223 ? 10.772 -1.989 7.278 1.00 72.12 223 GLU A CA 1
ATOM 1757 C C . GLU A 1 223 ? 10.198 -2.555 8.588 1.00 72.12 223 GLU A C 1
ATOM 1759 O O . GLU A 1 223 ? 10.694 -2.273 9.688 1.00 72.12 223 GLU A O 1
ATOM 1764 N N . MET A 1 224 ? 9.169 -3.399 8.477 1.00 78.50 224 MET A N 1
ATOM 1765 C CA . MET A 1 224 ? 8.565 -4.099 9.609 1.00 78.50 224 MET A CA 1
ATOM 1766 C C . MET A 1 224 ? 9.543 -5.133 10.172 1.00 78.50 224 MET A C 1
ATOM 1768 O O . MET A 1 224 ? 9.842 -5.122 11.369 1.00 78.50 224 MET A O 1
ATOM 1772 N N . LEU A 1 225 ? 10.116 -5.969 9.300 1.00 80.94 225 LEU A N 1
ATOM 1773 C CA . LEU A 1 225 ? 11.142 -6.943 9.679 1.00 80.94 225 LEU A CA 1
ATOM 1774 C C . LEU A 1 225 ? 12.380 -6.249 10.257 1.00 80.94 225 LEU A C 1
ATOM 1776 O O . LEU A 1 225 ? 12.892 -6.676 11.289 1.00 80.94 225 LEU A O 1
ATOM 1780 N N . ALA A 1 226 ? 12.818 -5.135 9.664 1.00 76.62 226 ALA A N 1
ATOM 1781 C CA . ALA A 1 226 ? 13.912 -4.320 10.183 1.00 76.62 226 ALA A CA 1
ATOM 1782 C C . ALA A 1 226 ? 13.647 -3.866 11.627 1.00 76.62 226 ALA A C 1
ATOM 1784 O O . ALA A 1 226 ? 14.559 -3.868 12.450 1.00 76.62 226 ALA A O 1
ATOM 1785 N N . THR A 1 227 ? 12.404 -3.515 11.963 1.00 78.12 227 THR A N 1
ATOM 1786 C CA . THR A 1 227 ? 12.016 -3.097 13.320 1.00 78.12 227 THR A CA 1
ATOM 1787 C C . THR A 1 227 ? 12.131 -4.238 14.335 1.00 78.12 227 THR A C 1
ATOM 1789 O O . THR A 1 227 ? 12.619 -4.021 15.444 1.00 78.12 227 THR A O 1
ATOM 1792 N N . VAL A 1 228 ? 11.774 -5.466 13.948 1.00 84.31 228 VAL A N 1
ATOM 1793 C CA . VAL A 1 228 ? 11.969 -6.670 14.777 1.00 84.31 228 VAL A CA 1
ATOM 1794 C C . VAL A 1 228 ? 13.459 -7.000 14.918 1.00 84.31 228 VAL A C 1
ATOM 1796 O O . VAL A 1 228 ? 13.948 -7.232 16.023 1.00 84.31 228 VAL A O 1
ATOM 1799 N N . LEU A 1 229 ? 14.205 -6.959 13.811 1.00 80.81 229 LEU A N 1
ATOM 1800 C CA . LEU A 1 229 ? 15.628 -7.305 13.753 1.00 80.81 229 LEU A CA 1
ATOM 1801 C C . LEU A 1 229 ? 16.541 -6.283 14.447 1.00 80.81 229 LEU A C 1
ATOM 1803 O O . LEU A 1 229 ? 17.620 -6.660 14.898 1.00 80.81 229 LEU A O 1
ATOM 1807 N N . ARG A 1 230 ? 16.098 -5.030 14.633 1.00 77.62 230 ARG A N 1
ATOM 1808 C CA . ARG A 1 230 ? 16.757 -4.048 15.521 1.00 77.62 230 ARG A CA 1
ATOM 1809 C C . ARG A 1 230 ? 16.873 -4.544 16.969 1.00 77.62 230 ARG A C 1
ATOM 1811 O O . ARG A 1 230 ? 17.779 -4.110 17.670 1.00 77.62 230 ARG A O 1
ATOM 1818 N N . GLN A 1 231 ? 16.010 -5.464 17.413 1.00 79.12 231 GLN A N 1
ATOM 1819 C CA . GLN A 1 231 ? 16.110 -6.127 18.722 1.00 79.12 231 GLN A CA 1
ATOM 1820 C C . GLN A 1 231 ? 16.879 -7.460 18.640 1.00 79.12 231 GLN A C 1
ATOM 1822 O O . GLN A 1 231 ? 16.551 -8.433 19.322 1.00 79.12 231 GLN A O 1
ATOM 1827 N N . SER A 1 232 ? 17.928 -7.511 17.810 1.00 77.75 232 SER A N 1
ATOM 1828 C CA . SER A 1 232 ? 18.755 -8.699 17.561 1.00 77.75 232 SER A CA 1
ATOM 1829 C C . SER A 1 232 ? 19.275 -9.369 18.832 1.00 77.75 232 SER A C 1
ATOM 1831 O O . SER A 1 232 ? 19.390 -10.591 18.873 1.00 77.75 232 SER A O 1
ATOM 1833 N N . GLU A 1 233 ? 19.568 -8.597 19.879 1.00 81.19 233 GLU A N 1
ATOM 1834 C CA . GLU A 1 233 ? 20.052 -9.139 21.149 1.00 81.19 233 GLU A CA 1
ATOM 1835 C C . GLU A 1 233 ? 18.975 -9.955 21.877 1.00 81.19 233 GLU A C 1
ATOM 1837 O O . GLU A 1 233 ? 19.235 -11.092 22.267 1.00 81.19 233 GLU A O 1
ATOM 1842 N N . GLY A 1 234 ? 17.730 -9.468 21.934 1.00 84.12 234 GLY A N 1
ATOM 1843 C CA . GLY A 1 234 ? 16.595 -10.254 22.429 1.00 84.12 234 GLY A CA 1
ATOM 1844 C C . GLY A 1 234 ? 16.385 -11.527 21.602 1.00 84.12 234 GLY A C 1
ATOM 1845 O O . GLY A 1 234 ? 16.220 -12.616 22.155 1.00 84.12 234 GLY A O 1
ATOM 1846 N N . ILE A 1 235 ? 16.502 -11.427 20.269 1.00 87.62 235 ILE A N 1
ATOM 1847 C CA . ILE A 1 235 ? 16.418 -12.590 19.369 1.00 87.62 235 ILE A CA 1
ATOM 1848 C C . ILE A 1 235 ? 17.511 -13.617 19.680 1.00 87.62 235 ILE A C 1
ATOM 1850 O O . ILE A 1 235 ? 17.212 -14.808 19.625 1.00 87.62 235 ILE A O 1
ATOM 1854 N N . ARG A 1 236 ? 18.741 -13.203 20.025 1.00 86.00 236 ARG A N 1
ATOM 1855 C CA . ARG A 1 236 ? 19.860 -14.086 20.423 1.00 86.00 236 ARG A CA 1
ATOM 1856 C C . ARG A 1 236 ? 19.683 -14.709 21.812 1.00 86.00 236 ARG A C 1
ATOM 1858 O O . ARG A 1 236 ? 20.108 -15.847 22.007 1.00 86.00 236 ARG A O 1
ATOM 1865 N N . GLN A 1 237 ? 19.047 -14.007 22.749 1.00 89.50 237 GLN A N 1
ATOM 1866 C CA . GLN A 1 237 ? 18.836 -14.485 24.121 1.00 89.50 237 GLN A CA 1
ATOM 1867 C C . GLN A 1 237 ? 17.800 -15.613 24.244 1.00 89.50 237 GLN A C 1
ATOM 1869 O O . GLN A 1 237 ? 17.823 -16.341 25.238 1.00 89.50 237 GLN A O 1
ATOM 1874 N N . LEU A 1 238 ? 16.907 -15.794 23.261 1.00 91.75 238 LEU A N 1
ATOM 1875 C CA . LEU A 1 238 ? 15.968 -16.925 23.262 1.00 91.75 238 LEU A CA 1
ATOM 1876 C C . LEU A 1 238 ? 16.719 -18.278 23.318 1.00 91.75 238 LEU A C 1
ATOM 1878 O O . LEU A 1 238 ? 17.820 -18.439 22.788 1.00 91.75 238 LEU A O 1
ATOM 1882 N N . ARG A 1 239 ? 16.142 -19.300 23.937 1.00 91.56 239 ARG A N 1
ATOM 1883 C CA . ARG A 1 239 ? 16.766 -20.628 24.041 1.00 91.56 239 ARG A CA 1
ATOM 1884 C C . ARG A 1 239 ? 16.171 -21.587 23.025 1.00 91.56 239 ARG A C 1
ATOM 1886 O O . ARG A 1 239 ? 15.582 -22.596 23.381 1.00 91.56 239 ARG A O 1
ATOM 1893 N N . ALA A 1 240 ? 16.289 -21.267 21.740 1.00 90.31 240 ALA A N 1
ATOM 1894 C CA . ALA A 1 240 ? 15.833 -22.122 20.644 1.00 90.31 240 ALA A CA 1
ATOM 1895 C C . ALA A 1 240 ? 16.739 -21.984 19.415 1.00 90.31 240 ALA A C 1
ATOM 1897 O O . ALA A 1 240 ? 17.323 -20.926 19.181 1.00 90.31 240 ALA A O 1
ATOM 1898 N N . ASP A 1 241 ? 16.834 -23.050 18.616 1.00 91.56 241 ASP A N 1
ATOM 1899 C CA . ASP A 1 241 ? 17.371 -22.943 17.258 1.00 91.56 241 ASP A CA 1
ATOM 1900 C C . ASP A 1 241 ? 16.279 -22.366 16.354 1.00 91.56 241 ASP A C 1
ATOM 1902 O O . ASP A 1 241 ? 15.164 -22.889 16.332 1.00 91.56 241 ASP A O 1
ATOM 1906 N N . MET A 1 242 ? 16.583 -21.290 15.627 1.00 92.50 242 MET A N 1
ATOM 1907 C CA . MET A 1 242 ? 15.597 -20.535 14.848 1.00 92.50 242 MET A CA 1
ATOM 1908 C C . MET A 1 242 ? 16.076 -20.315 13.414 1.00 92.50 242 MET A C 1
ATOM 1910 O O . MET A 1 242 ? 17.203 -19.864 13.186 1.00 92.50 242 MET A O 1
ATOM 1914 N N . VAL A 1 243 ? 15.201 -20.605 12.455 1.00 92.62 243 VAL A N 1
ATOM 1915 C CA . VAL A 1 243 ? 15.425 -20.398 11.022 1.00 92.62 243 VAL A CA 1
ATOM 1916 C C . VAL A 1 243 ? 14.362 -19.434 10.503 1.00 92.62 243 VAL A C 1
ATOM 1918 O O . VAL A 1 243 ? 13.172 -19.696 10.653 1.00 92.62 243 VAL A O 1
ATOM 1921 N N . PHE A 1 244 ? 14.794 -18.326 9.908 1.00 92.44 244 PHE A N 1
ATOM 1922 C CA . PHE A 1 244 ? 13.942 -17.259 9.385 1.00 92.44 244 PHE A CA 1
ATOM 1923 C C . PHE A 1 244 ? 14.001 -17.283 7.855 1.00 92.44 244 PHE A C 1
ATOM 1925 O O . PHE A 1 244 ? 15.091 -17.163 7.297 1.00 92.44 244 PHE A O 1
ATOM 1932 N N . VAL A 1 245 ? 12.864 -17.424 7.173 1.00 91.94 245 VAL A N 1
ATOM 1933 C CA . VAL A 1 245 ? 12.792 -17.344 5.702 1.00 91.94 245 VAL A CA 1
ATOM 1934 C C . VAL A 1 245 ? 12.579 -15.893 5.306 1.00 91.94 245 VAL A C 1
ATOM 1936 O O . VAL A 1 245 ? 11.476 -15.379 5.426 1.00 91.94 245 VAL A O 1
ATOM 1939 N N . LEU A 1 246 ? 13.649 -15.223 4.892 1.00 88.19 246 LEU A N 1
ATOM 1940 C CA . LEU A 1 246 ? 13.695 -13.773 4.713 1.00 88.19 246 LEU A CA 1
ATOM 1941 C C . LEU A 1 246 ? 13.889 -13.401 3.243 1.00 88.19 246 LEU A C 1
ATOM 1943 O O . LEU A 1 246 ? 14.383 -14.191 2.434 1.00 88.19 246 LEU A O 1
ATOM 1947 N N . ASP A 1 247 ? 13.524 -12.170 2.910 1.00 83.69 247 ASP A N 1
ATOM 1948 C CA . ASP A 1 247 ? 13.869 -11.588 1.621 1.00 83.69 247 ASP A CA 1
ATOM 1949 C C . ASP A 1 247 ? 15.363 -11.173 1.596 1.00 83.69 247 ASP A C 1
ATOM 1951 O O . ASP A 1 247 ? 15.875 -10.695 2.619 1.00 83.69 247 ASP A O 1
ATOM 1955 N N . PRO A 1 248 ? 16.098 -11.342 0.473 1.00 80.25 248 PRO A N 1
ATOM 1956 C CA . PRO A 1 248 ? 17.469 -10.850 0.315 1.00 80.25 248 PRO A CA 1
ATOM 1957 C C . PRO A 1 248 ? 17.690 -9.368 0.659 1.00 80.25 248 PRO A C 1
ATOM 1959 O O . PRO A 1 248 ? 18.808 -9.045 1.061 1.00 80.25 248 PRO A O 1
ATOM 1962 N N . ALA A 1 249 ? 16.681 -8.483 0.604 1.00 74.75 249 ALA A N 1
ATOM 1963 C CA . ALA A 1 249 ? 16.763 -7.100 1.111 1.00 74.75 249 ALA A CA 1
ATOM 1964 C C . ALA A 1 249 ? 17.400 -7.035 2.503 1.00 74.75 249 ALA A C 1
ATOM 1966 O O . ALA A 1 249 ? 18.259 -6.200 2.799 1.00 74.75 249 ALA A O 1
ATOM 1967 N N . ILE A 1 250 ? 16.953 -7.950 3.364 1.00 76.31 250 ILE A N 1
ATOM 1968 C CA . ILE A 1 250 ? 17.217 -7.929 4.794 1.00 76.31 250 ILE A CA 1
ATOM 1969 C C . ILE A 1 250 ? 18.699 -8.191 5.081 1.00 76.31 250 ILE A C 1
ATOM 1971 O O . ILE A 1 250 ? 19.239 -7.611 6.019 1.00 76.31 250 ILE A O 1
ATOM 1975 N N . GLU A 1 251 ? 19.393 -8.972 4.242 1.00 71.81 251 GLU A N 1
ATOM 1976 C CA . GLU A 1 251 ? 20.841 -9.206 4.363 1.00 71.81 251 GLU A CA 1
ATOM 1977 C C . GLU A 1 251 ? 21.659 -7.911 4.182 1.00 71.81 251 GLU A C 1
ATOM 1979 O O . GLU A 1 251 ? 22.790 -7.809 4.666 1.00 71.81 251 GLU A O 1
ATOM 1984 N N . TYR A 1 252 ? 21.118 -6.892 3.510 1.00 67.38 252 TYR A N 1
ATOM 1985 C CA . TYR A 1 252 ? 21.810 -5.620 3.289 1.00 67.38 252 TYR A CA 1
ATOM 1986 C C . TYR A 1 252 ? 21.573 -4.579 4.387 1.00 67.38 252 TYR A C 1
ATOM 1988 O O . TYR A 1 252 ? 22.343 -3.621 4.482 1.00 67.38 252 TYR A O 1
ATOM 1996 N N . LEU A 1 253 ? 20.585 -4.782 5.263 1.00 66.31 253 LEU A N 1
ATOM 1997 C CA . LEU A 1 253 ? 20.389 -3.938 6.437 1.00 66.31 253 LEU A CA 1
ATOM 1998 C C . LEU A 1 253 ? 21.559 -4.146 7.411 1.00 66.31 253 LEU A C 1
ATOM 2000 O O . LEU A 1 253 ? 21.782 -5.249 7.915 1.00 66.31 253 LEU A O 1
ATOM 2004 N N . SER A 1 254 ? 22.299 -3.076 7.706 1.00 59.25 254 SER A N 1
ATOM 2005 C CA . SER A 1 254 ? 23.535 -3.119 8.507 1.00 59.25 254 SER A CA 1
ATOM 2006 C C . SER A 1 254 ? 23.370 -3.830 9.857 1.00 59.25 254 SER A C 1
ATOM 2008 O O . SER A 1 254 ? 24.229 -4.616 10.248 1.00 59.25 254 SER A O 1
ATOM 2010 N N . LEU A 1 255 ? 22.234 -3.618 10.525 1.00 59.53 255 LEU A N 1
ATOM 2011 C CA . LEU A 1 255 ? 21.892 -4.221 11.819 1.00 59.53 255 LEU A CA 1
ATOM 2012 C C . LEU A 1 255 ? 21.508 -5.709 11.730 1.00 59.53 255 LEU A C 1
ATOM 2014 O O . LEU A 1 255 ? 21.653 -6.441 12.706 1.00 59.53 255 LEU A O 1
ATOM 2018 N N . ALA A 1 256 ? 21.030 -6.180 10.575 1.00 63.34 256 ALA A N 1
ATOM 2019 C CA . ALA A 1 256 ? 20.624 -7.573 10.402 1.00 63.34 256 ALA A CA 1
ATOM 2020 C C . ALA A 1 256 ? 21.837 -8.500 10.229 1.00 63.34 256 ALA A C 1
ATOM 2022 O O . ALA A 1 256 ? 21.844 -9.606 10.773 1.00 63.34 256 ALA A O 1
ATOM 2023 N N . ARG A 1 257 ? 22.893 -8.044 9.536 1.00 65.25 257 ARG A N 1
ATOM 2024 C CA . ARG A 1 257 ? 24.091 -8.854 9.231 1.00 65.25 257 ARG A CA 1
ATOM 2025 C C . ARG A 1 257 ? 24.706 -9.533 10.448 1.00 65.25 257 ARG A C 1
ATOM 2027 O O . ARG A 1 257 ? 25.103 -10.689 10.355 1.00 65.25 257 ARG A O 1
ATOM 2034 N N . GLU A 1 258 ? 24.747 -8.843 11.582 1.00 68.06 258 GLU A N 1
ATOM 2035 C CA . GLU A 1 258 ? 25.304 -9.380 12.825 1.00 68.06 258 GLU A CA 1
ATOM 2036 C C . GLU A 1 258 ? 24.302 -10.232 13.622 1.00 68.06 258 GLU A C 1
ATOM 2038 O O . GLU A 1 258 ? 24.706 -11.031 14.471 1.00 68.06 258 GLU A O 1
ATOM 2043 N N . ALA A 1 259 ? 22.994 -10.079 13.395 1.00 69.25 259 ALA A N 1
ATOM 2044 C CA . ALA A 1 259 ? 21.949 -10.701 14.207 1.00 69.25 259 ALA A CA 1
ATOM 2045 C C . ALA A 1 259 ? 21.926 -12.238 14.107 1.00 69.25 259 ALA A C 1
ATOM 2047 O O . ALA A 1 259 ? 21.573 -12.915 15.075 1.00 69.25 259 ALA A O 1
ATOM 2048 N N . MET A 1 260 ? 22.296 -12.790 12.947 1.00 85.31 260 MET A N 1
ATOM 2049 C CA . MET A 1 260 ? 22.175 -14.215 12.626 1.00 85.31 260 MET A CA 1
ATOM 2050 C C . MET A 1 260 ? 23.206 -14.682 11.593 1.00 85.31 260 MET A C 1
ATOM 2052 O O . MET A 1 260 ? 23.879 -13.879 10.956 1.00 85.31 260 MET A O 1
ATOM 2056 N N . ASN A 1 261 ? 23.327 -16.000 11.416 1.00 88.44 261 ASN A N 1
ATOM 2057 C CA . ASN A 1 261 ? 24.114 -16.585 10.329 1.00 88.44 261 ASN A CA 1
ATOM 2058 C C . ASN A 1 261 ? 23.291 -16.550 9.039 1.00 88.44 261 ASN A C 1
ATOM 2060 O O . ASN A 1 261 ? 22.113 -16.894 9.074 1.00 88.44 261 ASN A O 1
ATOM 2064 N N . TRP A 1 262 ? 23.895 -16.216 7.902 1.00 87.38 262 TRP A N 1
ATOM 2065 C CA . TRP A 1 262 ? 23.169 -16.096 6.634 1.00 87.38 262 TRP A CA 1
ATOM 2066 C C . TRP A 1 262 ? 23.406 -17.302 5.723 1.00 87.38 262 TRP A C 1
ATOM 2068 O O . TRP A 1 262 ? 24.533 -17.781 5.566 1.00 87.38 262 TRP A O 1
ATOM 2078 N N . VAL A 1 263 ? 22.328 -17.808 5.122 1.00 89.25 263 VAL A N 1
ATOM 2079 C CA . VAL A 1 263 ? 22.359 -18.848 4.091 1.00 89.25 263 VAL A CA 1
ATOM 2080 C C . VAL A 1 263 ? 21.563 -18.364 2.886 1.00 89.25 263 VAL A C 1
ATOM 2082 O O . VAL A 1 263 ? 20.337 -18.331 2.907 1.00 89.25 263 VAL A O 1
ATOM 2085 N N . GLN A 1 264 ? 22.281 -18.029 1.819 1.00 87.00 264 GLN A N 1
ATOM 2086 C CA . GLN A 1 264 ? 21.687 -17.657 0.540 1.00 87.00 264 GLN A CA 1
ATOM 2087 C C . GLN A 1 264 ? 21.214 -18.888 -0.251 1.00 87.00 264 GLN A C 1
ATOM 2089 O O . GLN A 1 264 ? 21.927 -19.898 -0.335 1.00 87.00 264 GLN A O 1
ATOM 2094 N N . VAL A 1 265 ? 20.035 -18.760 -0.860 1.00 89.81 265 VAL A N 1
ATOM 2095 C CA . VAL A 1 265 ? 19.395 -19.684 -1.800 1.00 89.81 265 VAL A CA 1
ATOM 2096 C C . VAL A 1 265 ? 19.394 -19.012 -3.180 1.00 89.81 265 VAL A C 1
ATOM 2098 O O . VAL A 1 265 ? 18.508 -18.200 -3.457 1.00 89.81 265 VAL A O 1
ATOM 2101 N N . PRO A 1 266 ? 20.396 -19.286 -4.034 1.00 88.31 266 PRO A N 1
ATOM 2102 C CA . PRO A 1 266 ? 20.470 -18.687 -5.363 1.00 88.31 266 PRO A CA 1
ATOM 2103 C C . PRO A 1 266 ? 19.413 -19.275 -6.309 1.00 88.31 266 PRO A C 1
ATOM 2105 O O . PRO A 1 266 ? 18.776 -20.291 -6.010 1.00 88.31 266 PRO A O 1
ATOM 2108 N N . VAL A 1 267 ? 19.275 -18.684 -7.500 1.00 91.81 267 VAL A N 1
ATOM 2109 C CA . VAL A 1 267 ? 18.587 -19.359 -8.614 1.00 91.81 267 VAL A CA 1
ATOM 2110 C C . VAL A 1 267 ? 19.337 -20.634 -9.037 1.00 91.81 267 VAL A C 1
ATOM 2112 O O . VAL A 1 267 ? 20.498 -20.840 -8.673 1.00 91.81 267 VAL A O 1
ATOM 2115 N N . LEU A 1 268 ? 18.702 -21.507 -9.828 1.00 91.31 268 LEU A N 1
ATOM 2116 C CA . LEU A 1 268 ? 19.395 -22.671 -10.395 1.00 91.31 268 LEU A CA 1
ATOM 2117 C C . LEU A 1 268 ? 20.634 -22.201 -11.188 1.00 91.31 268 LEU A C 1
ATOM 2119 O O . LEU A 1 268 ? 20.508 -21.268 -11.988 1.00 91.31 268 LEU A O 1
ATOM 2123 N N . PRO A 1 269 ? 21.816 -22.834 -11.029 1.00 89.19 269 PRO A N 1
ATOM 2124 C CA . PRO A 1 269 ? 23.077 -22.371 -11.610 1.00 89.19 269 PRO A CA 1
ATOM 2125 C C . PRO A 1 269 ? 23.166 -22.716 -13.107 1.00 89.19 269 PRO A C 1
ATOM 2127 O O . PRO A 1 269 ? 24.003 -23.499 -13.556 1.00 89.19 269 PRO A O 1
ATOM 2130 N N . THR A 1 270 ? 22.269 -22.124 -13.898 1.00 90.00 270 THR A N 1
ATOM 2131 C CA . THR A 1 270 ? 22.236 -22.201 -15.366 1.00 90.00 270 THR A CA 1
ATOM 2132 C C . THR A 1 270 ? 23.528 -21.668 -15.983 1.00 90.00 270 THR A C 1
ATOM 2134 O O . THR A 1 270 ? 23.984 -22.191 -16.999 1.00 90.00 270 THR A O 1
ATOM 2137 N N . ARG A 1 271 ? 24.139 -20.673 -15.332 1.00 88.44 271 ARG A N 1
ATOM 2138 C CA . ARG A 1 271 ? 25.416 -20.039 -15.668 1.00 88.44 271 ARG A CA 1
ATOM 2139 C C . ARG A 1 271 ? 26.281 -19.930 -14.419 1.00 88.44 271 ARG A C 1
ATOM 2141 O O . ARG A 1 271 ? 25.764 -19.699 -13.328 1.00 88.44 271 ARG A O 1
ATOM 2148 N N . LEU A 1 272 ? 27.591 -20.038 -14.602 1.00 85.25 272 LEU A N 1
ATOM 2149 C CA . LEU A 1 272 ? 28.607 -19.791 -13.580 1.00 85.25 272 LEU A CA 1
ATOM 2150 C C . LEU A 1 272 ? 29.364 -18.486 -13.866 1.00 85.25 272 LEU A C 1
ATOM 2152 O O . LEU A 1 272 ? 29.272 -17.918 -14.955 1.00 85.25 272 LEU A O 1
ATOM 2156 N N . ILE A 1 273 ? 30.152 -18.019 -12.896 1.00 84.31 273 ILE A N 1
ATOM 2157 C CA . ILE A 1 273 ? 31.009 -16.838 -13.067 1.00 84.31 273 ILE A CA 1
ATOM 2158 C C . ILE A 1 273 ? 31.968 -17.067 -14.247 1.00 84.31 273 ILE A C 1
ATOM 2160 O O . ILE A 1 273 ? 32.757 -18.010 -14.245 1.00 84.31 273 ILE A O 1
ATOM 2164 N N . GLY A 1 274 ? 31.898 -16.185 -15.246 1.00 80.81 274 GLY A N 1
ATOM 2165 C CA . GLY A 1 274 ? 32.667 -16.276 -16.493 1.00 80.81 274 GLY A CA 1
ATOM 2166 C C . GLY A 1 274 ? 31.905 -16.882 -17.679 1.00 80.81 274 GLY A C 1
ATOM 2167 O O . GLY A 1 274 ? 32.369 -16.750 -18.810 1.00 80.81 274 GLY A O 1
ATOM 2168 N N . ASP A 1 275 ? 30.729 -17.481 -17.464 1.00 85.81 275 ASP A N 1
ATOM 2169 C CA . ASP A 1 275 ? 29.885 -17.969 -18.558 1.00 85.81 275 ASP A CA 1
ATOM 2170 C C . ASP A 1 275 ? 29.212 -16.824 -19.330 1.00 85.81 275 ASP A C 1
ATOM 2172 O O . ASP A 1 275 ? 28.768 -15.816 -18.773 1.00 85.81 275 ASP A O 1
ATOM 2176 N N . GLY A 1 276 ? 29.072 -17.021 -20.644 1.00 82.31 276 GLY A N 1
ATOM 2177 C CA . GLY A 1 276 ? 28.337 -16.106 -21.513 1.00 82.31 276 GLY A CA 1
ATOM 2178 C C . GLY A 1 276 ? 26.831 -16.048 -21.193 1.00 82.31 276 GLY A C 1
ATOM 2179 O O . GLY A 1 276 ? 26.259 -17.010 -20.675 1.00 82.31 276 GLY A O 1
ATOM 2180 N N . PRO A 1 277 ? 26.142 -14.947 -21.548 1.00 78.50 277 PRO A N 1
ATOM 2181 C CA . PRO A 1 277 ? 24.741 -14.700 -21.183 1.00 78.50 277 PRO A CA 1
ATOM 2182 C C . PRO A 1 277 ? 23.724 -15.728 -21.710 1.00 78.50 277 PRO A C 1
ATOM 2184 O O . PRO A 1 277 ? 22.615 -15.793 -21.181 1.00 78.50 277 PRO A O 1
ATOM 2187 N N . SER A 1 278 ? 24.087 -16.510 -22.730 1.00 80.81 278 SER A N 1
ATOM 2188 C CA . SER A 1 278 ? 23.262 -17.538 -23.381 1.00 80.81 278 SER A CA 1
ATOM 2189 C C . SER A 1 278 ? 23.630 -18.982 -23.002 1.00 80.81 278 SER A C 1
ATOM 2191 O O . SER A 1 278 ? 22.996 -19.922 -23.492 1.00 80.81 278 SER A O 1
ATOM 2193 N N . VAL A 1 279 ? 24.651 -19.183 -22.161 1.00 88.25 279 VAL A N 1
ATOM 2194 C CA . VAL A 1 279 ? 25.078 -20.515 -21.704 1.00 88.25 279 VAL A CA 1
ATOM 2195 C C . VAL A 1 279 ? 24.009 -21.126 -20.794 1.00 88.25 279 VAL A C 1
ATOM 2197 O O . VAL A 1 279 ? 23.409 -20.432 -19.979 1.00 88.25 279 VAL A O 1
ATOM 2200 N N . VAL A 1 280 ? 23.793 -22.436 -20.933 1.00 91.44 280 VAL A N 1
ATOM 2201 C CA . VAL A 1 280 ? 23.057 -23.263 -19.969 1.00 91.44 280 VAL A CA 1
ATOM 2202 C C . VAL A 1 280 ? 23.905 -24.494 -19.680 1.00 91.44 280 VAL A C 1
ATOM 2204 O O . VAL A 1 280 ? 24.224 -25.251 -20.600 1.00 91.44 280 VAL A O 1
ATOM 2207 N N . ARG A 1 281 ? 24.289 -24.679 -18.415 1.00 90.44 281 ARG A N 1
ATOM 2208 C CA . ARG A 1 281 ? 25.029 -25.852 -17.931 1.00 90.44 281 ARG A CA 1
ATOM 2209 C C . ARG A 1 281 ? 24.159 -27.115 -17.979 1.00 90.44 281 ARG A C 1
ATOM 2211 O O . ARG A 1 281 ? 22.958 -27.069 -17.714 1.00 90.44 281 ARG A O 1
ATOM 2218 N N . SER A 1 282 ? 24.778 -28.248 -18.301 1.00 90.25 282 SER A N 1
ATOM 2219 C CA . SER A 1 282 ? 24.137 -29.570 -18.419 1.00 90.25 282 SER A CA 1
ATOM 2220 C C . SER A 1 282 ? 23.420 -30.014 -17.143 1.00 90.25 282 SER A C 1
ATOM 2222 O O . SER A 1 282 ? 22.338 -30.589 -17.195 1.00 90.25 282 SER A O 1
ATOM 2224 N N . GLU A 1 283 ? 24.019 -29.714 -16.000 1.00 90.12 283 GLU A N 1
ATOM 2225 C CA . GLU A 1 283 ? 23.586 -30.075 -14.658 1.00 90.12 283 GLU A CA 1
ATOM 2226 C C . GLU A 1 283 ? 22.313 -29.308 -14.278 1.00 90.12 283 GLU A C 1
ATOM 2228 O O . GLU A 1 283 ? 21.357 -29.890 -13.769 1.00 90.12 283 GLU A O 1
ATOM 2233 N N . ALA A 1 284 ? 22.261 -28.015 -14.616 1.00 89.88 284 ALA A N 1
ATOM 2234 C CA . ALA A 1 284 ? 21.067 -27.193 -14.455 1.00 89.88 284 ALA A CA 1
ATOM 2235 C C . ALA A 1 284 ? 19.942 -27.622 -15.411 1.00 89.88 284 ALA A C 1
ATOM 2237 O O . ALA A 1 284 ? 18.785 -27.662 -15.003 1.00 89.88 284 ALA A O 1
ATOM 2238 N N . LEU A 1 285 ? 20.268 -27.999 -16.654 1.00 93.12 285 LEU A N 1
ATOM 2239 C CA . LEU A 1 285 ? 19.283 -28.523 -17.606 1.00 93.12 285 LEU A CA 1
ATOM 2240 C C . LEU A 1 285 ? 18.654 -29.836 -17.107 1.00 93.12 285 LEU A C 1
ATOM 2242 O O . LEU A 1 285 ? 17.432 -29.960 -17.102 1.00 93.12 285 LEU A O 1
ATOM 2246 N N . ALA A 1 286 ? 19.466 -30.769 -16.602 1.00 93.06 286 ALA A N 1
ATOM 2247 C CA . ALA A 1 286 ? 18.988 -32.022 -16.016 1.00 93.06 286 ALA A CA 1
ATOM 2248 C C . ALA A 1 286 ? 18.144 -31.800 -14.744 1.00 93.06 286 ALA A C 1
ATOM 2250 O O . ALA A 1 286 ? 17.158 -32.504 -14.521 1.00 93.06 286 ALA A O 1
ATOM 2251 N N . ALA A 1 287 ? 18.490 -30.805 -13.918 1.00 92.69 287 ALA A N 1
ATOM 2252 C CA . ALA A 1 287 ? 17.678 -30.407 -12.767 1.00 92.69 287 ALA A CA 1
ATOM 2253 C C . ALA A 1 287 ? 16.306 -29.844 -13.189 1.00 92.69 287 ALA A C 1
ATOM 2255 O O . ALA A 1 287 ? 15.294 -30.165 -12.568 1.00 92.69 287 ALA A O 1
ATOM 2256 N N . ILE A 1 288 ? 16.253 -29.067 -14.276 1.00 94.81 288 ILE A N 1
ATOM 2257 C CA . ILE A 1 288 ? 15.017 -28.518 -14.857 1.00 94.81 288 ILE A CA 1
ATOM 2258 C C . ILE A 1 288 ? 14.133 -29.621 -15.452 1.00 94.81 288 ILE A C 1
ATOM 2260 O O . ILE A 1 288 ? 12.943 -29.682 -15.142 1.00 94.81 288 ILE A O 1
ATOM 2264 N N . GLU A 1 289 ? 14.714 -30.534 -16.235 1.00 95.00 289 GLU A N 1
ATOM 2265 C CA . GLU A 1 289 ? 14.027 -31.731 -16.744 1.00 95.00 289 GLU A CA 1
ATOM 2266 C C . GLU A 1 289 ? 13.417 -32.540 -15.590 1.00 95.00 289 GLU A C 1
ATOM 2268 O O . GLU A 1 289 ? 12.245 -32.922 -15.636 1.00 95.00 289 GLU A O 1
ATOM 2273 N N . ARG A 1 290 ? 14.178 -32.739 -14.504 1.00 93.19 290 ARG A N 1
ATOM 2274 C CA . ARG A 1 290 ? 13.715 -33.465 -13.315 1.00 93.19 290 ARG A CA 1
ATOM 2275 C C . ARG A 1 290 ? 12.634 -32.723 -12.528 1.00 93.19 290 ARG A C 1
ATOM 2277 O O . ARG A 1 290 ? 11.797 -33.386 -11.923 1.00 93.19 290 ARG A O 1
ATOM 2284 N N . LEU A 1 291 ? 12.633 -31.390 -12.541 1.00 93.00 291 LEU A N 1
ATOM 2285 C CA . LEU A 1 291 ? 11.614 -30.550 -11.905 1.00 93.00 291 LEU A CA 1
ATOM 2286 C C . LEU A 1 291 ? 10.282 -30.583 -12.668 1.00 93.00 291 LEU A C 1
ATOM 2288 O O . LEU A 1 291 ? 9.218 -30.605 -12.045 1.00 93.00 291 LEU A O 1
ATOM 2292 N N . LEU A 1 292 ? 10.324 -30.624 -14.001 1.00 95.00 292 LEU A N 1
ATOM 2293 C CA . LEU A 1 292 ? 9.123 -30.600 -14.839 1.00 95.00 292 LEU A CA 1
ATOM 2294 C C . LEU A 1 292 ? 8.517 -31.991 -15.080 1.00 95.00 292 LEU A C 1
ATOM 2296 O O . LEU A 1 292 ? 7.295 -32.118 -15.030 1.00 95.00 292 LEU A O 1
ATOM 2300 N N . ALA A 1 293 ? 9.323 -33.043 -15.253 1.00 94.50 293 ALA A N 1
ATOM 2301 C CA . ALA A 1 293 ? 8.824 -34.386 -15.582 1.00 94.50 293 ALA A CA 1
ATOM 2302 C C . ALA A 1 293 ? 7.756 -34.973 -14.618 1.00 94.50 293 ALA A C 1
ATOM 2304 O O . ALA A 1 293 ? 6.856 -35.659 -15.100 1.00 94.50 293 ALA A O 1
ATOM 2305 N N . PRO A 1 294 ? 7.768 -34.728 -13.288 1.00 92.75 294 PRO A N 1
ATOM 2306 C CA . PRO A 1 294 ? 6.695 -35.193 -12.399 1.00 92.75 294 PRO A CA 1
ATOM 2307 C C . PRO A 1 294 ? 5.375 -34.414 -12.531 1.00 92.75 294 PRO A C 1
ATOM 2309 O O . PRO A 1 294 ? 4.333 -34.888 -12.078 1.00 92.75 294 PRO A O 1
ATOM 2312 N N . ARG A 1 295 ? 5.417 -33.208 -13.113 1.00 94.31 295 ARG A N 1
ATOM 2313 C CA . ARG A 1 295 ? 4.257 -32.329 -13.335 1.00 94.31 295 ARG A CA 1
ATOM 2314 C C . ARG A 1 295 ? 3.625 -32.591 -14.700 1.00 94.31 295 ARG A C 1
ATOM 2316 O O . ARG A 1 295 ? 2.407 -32.698 -14.799 1.00 94.31 295 ARG A O 1
ATOM 2323 N N . VAL A 1 296 ? 4.456 -32.751 -15.730 1.00 95.44 296 VAL A N 1
ATOM 2324 C CA . VAL A 1 296 ? 4.041 -32.891 -17.132 1.00 95.44 296 VAL A CA 1
ATOM 2325 C C . VAL A 1 296 ? 4.770 -34.046 -17.825 1.00 95.44 296 VAL A C 1
ATOM 2327 O O . VAL A 1 296 ? 5.949 -34.300 -17.577 1.00 95.44 296 VAL A O 1
ATOM 2330 N N . ASP A 1 297 ? 4.077 -34.737 -18.723 1.00 96.44 297 ASP A N 1
ATOM 2331 C CA . ASP A 1 297 ? 4.681 -35.631 -19.707 1.00 96.44 297 ASP A CA 1
ATOM 2332 C C . ASP A 1 297 ? 5.373 -34.757 -20.765 1.00 96.44 297 ASP A C 1
ATOM 2334 O O . ASP A 1 297 ? 4.724 -34.070 -21.558 1.00 96.44 297 ASP A O 1
ATOM 2338 N N . LEU A 1 298 ? 6.707 -34.716 -20.712 1.00 96.50 298 LEU A N 1
ATOM 2339 C CA . LEU A 1 298 ? 7.513 -33.802 -21.521 1.00 96.50 298 LEU A CA 1
ATOM 2340 C C . LEU A 1 298 ? 7.323 -34.049 -23.023 1.00 96.50 298 LEU A C 1
ATOM 2342 O O . LEU A 1 298 ? 7.193 -33.086 -23.778 1.00 96.50 298 LEU A O 1
ATOM 2346 N N . ASP A 1 299 ? 7.262 -35.313 -23.445 1.00 96.81 299 ASP A N 1
ATOM 2347 C CA . ASP A 1 299 ? 7.070 -35.687 -24.847 1.00 96.81 299 ASP A CA 1
ATOM 2348 C C . ASP A 1 299 ? 5.635 -35.428 -25.315 1.00 96.81 299 ASP A C 1
ATOM 2350 O O . ASP A 1 299 ? 5.424 -35.128 -26.490 1.00 96.81 299 ASP A O 1
ATOM 2354 N N . ALA A 1 300 ? 4.636 -35.512 -24.431 1.00 95.50 300 ALA A N 1
ATOM 2355 C CA . ALA A 1 300 ? 3.258 -35.168 -24.774 1.00 95.50 300 ALA A CA 1
ATOM 2356 C C . ALA A 1 300 ? 3.036 -33.647 -24.890 1.00 95.50 300 ALA A C 1
ATOM 2358 O O . ALA A 1 300 ? 2.321 -33.211 -25.791 1.00 95.50 300 ALA A O 1
ATOM 2359 N N . VAL A 1 301 ? 3.669 -32.847 -24.024 1.00 96.94 301 VAL A N 1
ATOM 2360 C CA . VAL A 1 301 ? 3.415 -31.398 -23.888 1.00 96.94 301 VAL A CA 1
ATOM 2361 C C . VAL A 1 301 ? 4.337 -30.523 -24.753 1.00 96.94 301 VAL A C 1
ATOM 2363 O O . VAL A 1 301 ? 3.900 -29.472 -25.222 1.00 96.94 301 VAL A O 1
ATOM 2366 N N . PHE A 1 302 ? 5.584 -30.932 -25.017 1.00 97.69 302 PHE A N 1
ATOM 2367 C CA . PHE A 1 302 ? 6.559 -30.145 -25.791 1.00 97.69 302 PHE A CA 1
ATOM 2368 C C . PHE A 1 302 ? 6.877 -30.788 -27.151 1.00 97.69 302 PHE A C 1
ATOM 2370 O O . PHE A 1 302 ? 6.994 -32.005 -27.276 1.00 97.69 302 PHE A O 1
ATOM 2377 N N . ALA A 1 303 ? 7.032 -29.965 -28.192 1.00 96.50 303 ALA A N 1
ATOM 2378 C CA . ALA A 1 303 ? 7.321 -30.424 -29.555 1.00 96.50 303 ALA A CA 1
ATOM 2379 C C . ALA A 1 303 ? 8.782 -30.886 -29.735 1.00 96.50 303 ALA A C 1
ATOM 2381 O O . ALA A 1 303 ? 9.038 -31.880 -30.407 1.00 96.50 303 ALA A O 1
ATOM 2382 N N . ASP A 1 304 ? 9.722 -30.183 -29.098 1.00 96.94 304 ASP A N 1
ATOM 2383 C CA . ASP A 1 304 ? 11.107 -30.616 -28.874 1.00 96.94 304 ASP A CA 1
ATOM 2384 C C . ASP A 1 304 ? 11.412 -30.372 -27.390 1.00 96.94 304 ASP A C 1
ATOM 2386 O O . ASP A 1 304 ? 11.743 -29.239 -27.016 1.00 96.94 304 ASP A O 1
ATOM 2390 N N . PRO A 1 305 ? 11.260 -31.391 -26.521 1.00 96.12 305 PRO A N 1
ATOM 2391 C CA . PRO A 1 305 ? 11.462 -31.229 -25.089 1.00 96.12 305 PRO A CA 1
ATOM 2392 C C . PRO A 1 305 ? 12.833 -30.646 -24.753 1.00 96.12 305 PRO A C 1
ATOM 2394 O O . PRO A 1 305 ? 12.921 -29.700 -23.977 1.00 96.12 305 PRO A O 1
ATOM 2397 N N . ARG A 1 306 ? 13.908 -31.129 -25.386 1.00 94.56 306 ARG A N 1
ATOM 2398 C CA . ARG A 1 306 ? 15.282 -30.729 -25.051 1.00 94.56 306 ARG A CA 1
ATOM 2399 C C . ARG A 1 306 ? 15.569 -29.275 -25.432 1.00 94.56 306 ARG A C 1
ATOM 2401 O O . ARG A 1 306 ? 16.191 -28.551 -24.650 1.00 94.56 306 ARG A O 1
ATOM 2408 N N . ALA A 1 307 ? 15.116 -28.831 -26.605 1.00 95.38 307 ALA A N 1
ATOM 2409 C CA . ALA A 1 307 ? 15.226 -27.427 -26.997 1.00 95.38 307 ALA A CA 1
ATOM 2410 C C . ALA A 1 307 ? 14.353 -26.528 -26.108 1.00 95.38 307 ALA A C 1
ATOM 2412 O O . ALA A 1 307 ? 14.817 -25.476 -25.663 1.00 95.38 307 ALA A O 1
ATOM 2413 N N . CYS A 1 308 ? 13.134 -26.968 -25.780 1.00 97.06 308 CYS A N 1
ATOM 2414 C CA . CYS A 1 308 ? 12.221 -26.236 -24.906 1.00 97.06 308 CYS A CA 1
ATOM 2415 C C . CYS A 1 308 ? 12.769 -26.090 -23.477 1.00 97.06 308 CYS A C 1
ATOM 2417 O O . CYS A 1 308 ? 12.771 -24.981 -22.949 1.00 97.06 308 CYS A O 1
ATOM 2419 N N . MET A 1 309 ? 13.315 -27.151 -22.871 1.00 96.75 309 MET A N 1
ATOM 2420 C CA . MET A 1 309 ? 13.929 -27.080 -21.536 1.00 96.75 309 MET A CA 1
ATOM 2421 C C . MET A 1 309 ? 15.119 -26.115 -21.517 1.00 96.75 309 MET A C 1
ATOM 2423 O O . MET A 1 309 ? 15.266 -25.322 -20.585 1.00 96.75 309 MET A O 1
ATOM 2427 N N . LYS A 1 310 ? 15.943 -26.118 -22.575 1.00 95.62 310 LYS A N 1
ATOM 2428 C CA . LYS A 1 310 ? 17.054 -25.169 -22.713 1.00 95.62 310 LYS A CA 1
ATOM 2429 C C . LYS A 1 310 ? 16.557 -23.725 -22.842 1.00 95.62 310 LYS A C 1
ATOM 2431 O O . LYS A 1 310 ? 17.136 -22.841 -22.216 1.00 95.62 310 LYS A O 1
ATOM 2436 N N . ALA A 1 311 ? 15.495 -23.483 -23.608 1.00 96.00 311 ALA A N 1
ATOM 2437 C CA . ALA A 1 311 ? 14.902 -22.155 -23.744 1.00 96.00 311 ALA A CA 1
ATOM 2438 C C . ALA A 1 311 ? 14.280 -21.663 -22.427 1.00 96.00 311 ALA A C 1
ATOM 2440 O O . ALA A 1 311 ? 14.543 -20.53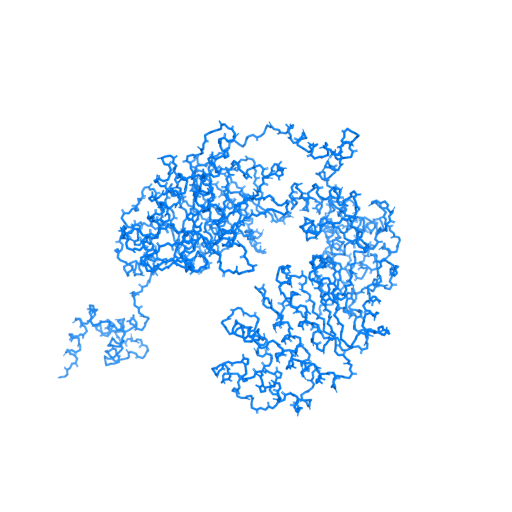5 -22.019 1.00 96.00 311 ALA A O 1
ATOM 2441 N N . LEU A 1 312 ? 13.544 -22.519 -21.708 1.00 97.06 312 LEU A N 1
ATOM 2442 C CA . LEU A 1 312 ? 13.015 -22.212 -20.373 1.00 97.06 312 LEU A CA 1
ATOM 2443 C C . LEU A 1 312 ? 14.141 -21.855 -19.388 1.00 97.06 312 LEU A C 1
ATOM 2445 O O . LEU A 1 312 ? 14.032 -20.869 -18.658 1.00 97.06 312 LEU A O 1
ATOM 2449 N N . ALA A 1 313 ? 15.255 -22.595 -19.411 1.00 95.06 313 ALA A N 1
ATOM 2450 C CA . ALA A 1 313 ? 16.444 -22.294 -18.612 1.00 95.06 313 ALA A CA 1
ATOM 2451 C C . ALA A 1 313 ? 17.088 -20.940 -18.976 1.00 95.06 313 ALA A C 1
ATOM 2453 O O . ALA A 1 313 ? 17.516 -20.203 -18.089 1.00 95.06 313 ALA A O 1
ATOM 2454 N N . GLN A 1 314 ? 17.142 -20.599 -20.270 1.00 94.06 314 GLN A N 1
ATOM 2455 C CA . GLN A 1 314 ? 17.676 -19.319 -20.749 1.00 94.06 314 GLN A CA 1
ATOM 2456 C C . GLN A 1 314 ? 16.788 -18.136 -20.352 1.00 94.06 314 GLN A C 1
ATOM 2458 O O . GLN A 1 314 ? 17.312 -17.141 -19.859 1.00 94.06 314 GLN A O 1
ATOM 2463 N N . TRP A 1 315 ? 15.470 -18.237 -20.539 1.00 95.69 315 TRP A N 1
ATOM 2464 C CA . TRP A 1 315 ? 14.535 -17.131 -20.302 1.00 95.69 315 TRP A CA 1
ATOM 2465 C C . TRP A 1 315 ? 14.239 -16.878 -18.819 1.00 95.69 315 TRP A C 1
ATOM 2467 O O . TRP A 1 315 ? 14.111 -15.718 -18.436 1.00 95.69 315 TRP A O 1
ATOM 2477 N N . SER A 1 316 ? 14.196 -17.923 -17.984 1.00 95.38 316 SER A N 1
ATOM 2478 C CA . SER A 1 316 ? 14.044 -17.797 -16.520 1.00 95.38 316 SER A CA 1
ATOM 2479 C C . SER A 1 316 ? 15.336 -17.422 -15.788 1.00 95.38 316 SER A C 1
ATOM 2481 O O . SER A 1 316 ? 15.321 -17.164 -14.588 1.00 95.38 316 SER A O 1
ATOM 2483 N N . GLY A 1 317 ? 16.495 -17.534 -16.447 1.00 92.62 317 GLY A N 1
ATOM 2484 C CA . GLY A 1 317 ? 17.802 -17.460 -15.786 1.00 92.62 317 GLY A CA 1
ATOM 2485 C C . GLY A 1 317 ? 18.059 -18.553 -14.738 1.00 92.62 317 GLY A C 1
ATOM 2486 O O . GLY A 1 317 ? 19.083 -18.503 -14.061 1.00 92.62 317 GLY A O 1
ATOM 2487 N N . GLY A 1 318 ? 17.176 -19.547 -14.605 1.00 92.31 318 GLY A N 1
ATOM 2488 C CA . GLY A 1 318 ? 17.183 -20.522 -13.512 1.00 92.31 318 GLY A CA 1
ATOM 2489 C C . GLY A 1 318 ? 16.266 -20.170 -12.336 1.00 92.31 318 GLY A C 1
ATOM 2490 O O . GLY A 1 318 ? 16.244 -20.920 -11.358 1.00 92.31 318 GLY A O 1
ATOM 2491 N N . HIS A 1 319 ? 15.514 -19.065 -12.394 1.00 94.62 319 HIS A N 1
ATOM 2492 C CA . HIS A 1 319 ? 14.494 -18.756 -11.395 1.00 94.62 319 HIS A CA 1
ATOM 2493 C C . HIS A 1 319 ? 13.326 -19.753 -11.510 1.00 94.62 319 HIS A C 1
ATOM 2495 O O . HIS A 1 319 ? 12.689 -19.845 -12.557 1.00 94.62 319 HIS A O 1
ATOM 2501 N N . ILE A 1 320 ? 13.052 -20.528 -10.453 1.00 93.94 320 ILE A N 1
ATOM 2502 C CA . ILE A 1 320 ? 12.100 -21.655 -10.515 1.00 93.94 320 ILE A CA 1
ATOM 2503 C C . ILE A 1 320 ? 10.662 -21.169 -10.741 1.00 93.94 320 ILE A C 1
ATOM 2505 O O . ILE A 1 320 ? 9.962 -21.728 -11.587 1.00 93.94 320 ILE A O 1
ATOM 2509 N N . GLY A 1 321 ? 10.240 -20.107 -10.046 1.00 93.81 321 GLY A N 1
ATOM 2510 C CA . GLY A 1 321 ? 8.928 -19.487 -10.253 1.00 93.81 321 GLY A CA 1
ATOM 2511 C C . GLY A 1 321 ? 8.727 -19.003 -11.693 1.00 93.81 321 GLY A C 1
ATOM 2512 O O . GLY A 1 321 ? 7.717 -19.330 -12.313 1.00 93.81 321 GLY A O 1
ATOM 2513 N N . ASP A 1 322 ? 9.721 -18.314 -12.266 1.00 95.31 322 ASP A N 1
ATOM 2514 C CA . ASP A 1 322 ? 9.642 -17.823 -13.651 1.00 95.31 322 ASP A CA 1
ATOM 2515 C C . ASP A 1 322 ? 9.692 -18.966 -14.660 1.00 95.31 322 ASP A C 1
ATOM 2517 O O . ASP A 1 322 ? 9.041 -18.898 -15.693 1.00 95.31 322 ASP A O 1
ATOM 2521 N N . LEU A 1 323 ? 10.434 -20.036 -14.376 1.00 96.88 323 LEU A N 1
ATOM 2522 C CA . LEU A 1 323 ? 10.499 -21.218 -15.229 1.00 96.88 323 LEU A CA 1
ATOM 2523 C C . LEU A 1 323 ? 9.143 -21.927 -15.328 1.00 96.88 323 LEU A C 1
ATOM 2525 O O . LEU A 1 323 ? 8.712 -22.271 -16.430 1.00 96.88 323 LEU A O 1
ATOM 2529 N N . LEU A 1 324 ? 8.461 -22.110 -14.193 1.00 96.06 324 LEU A N 1
ATOM 2530 C CA . LEU A 1 324 ? 7.104 -22.659 -14.150 1.00 96.06 324 LEU A CA 1
ATOM 2531 C C . LEU A 1 324 ? 6.106 -21.709 -14.826 1.00 96.06 324 LEU A C 1
ATOM 2533 O O . LEU A 1 324 ? 5.325 -22.151 -15.667 1.00 96.06 324 LEU A O 1
ATOM 2537 N N . TRP A 1 325 ? 6.194 -20.403 -14.550 1.00 95.56 325 TRP A N 1
ATOM 2538 C CA . TRP A 1 325 ? 5.356 -19.384 -15.189 1.00 95.56 325 TRP A CA 1
ATOM 2539 C C . TRP A 1 325 ? 5.539 -19.342 -16.713 1.00 95.56 325 TRP A C 1
ATOM 2541 O O . TRP A 1 325 ? 4.550 -19.336 -17.441 1.00 95.56 325 TRP A O 1
ATOM 2551 N N . LEU A 1 326 ? 6.777 -19.378 -17.217 1.00 97.31 326 LEU A N 1
ATOM 2552 C CA . LEU A 1 326 ? 7.086 -19.389 -18.651 1.00 97.31 326 LEU A CA 1
ATOM 2553 C C . LEU A 1 326 ? 6.550 -20.653 -19.328 1.00 97.31 326 LEU A C 1
ATOM 2555 O O . LEU A 1 326 ? 5.978 -20.561 -20.410 1.00 97.31 326 LEU A O 1
ATOM 2559 N N . ALA A 1 327 ? 6.692 -21.820 -18.693 1.00 96.31 327 ALA A N 1
ATOM 2560 C CA . ALA A 1 327 ? 6.154 -23.073 -19.216 1.00 96.31 327 ALA A CA 1
ATOM 2561 C C . ALA A 1 327 ? 4.613 -23.066 -19.240 1.00 96.31 327 ALA A C 1
ATOM 2563 O O . ALA A 1 327 ? 4.015 -23.428 -20.253 1.00 96.31 327 ALA A O 1
ATOM 2564 N N . ARG A 1 328 ? 3.969 -22.580 -18.168 1.00 96.06 328 ARG A N 1
ATOM 2565 C CA . ARG A 1 328 ? 2.510 -22.397 -18.078 1.00 96.06 328 ARG A CA 1
ATOM 2566 C C . ARG A 1 328 ? 1.990 -21.405 -19.120 1.00 96.06 328 ARG A C 1
ATOM 2568 O O . ARG A 1 328 ? 1.011 -21.692 -19.802 1.00 96.06 328 ARG A O 1
ATOM 2575 N N . ARG A 1 329 ? 2.664 -20.264 -19.285 1.00 94.56 329 ARG A N 1
ATOM 2576 C CA . ARG A 1 329 ? 2.308 -19.235 -20.271 1.00 94.56 329 ARG A CA 1
ATOM 2577 C C . ARG A 1 329 ? 2.501 -19.733 -21.701 1.00 94.56 329 ARG A C 1
ATOM 2579 O O . ARG A 1 329 ? 1.674 -19.449 -22.559 1.00 94.56 329 ARG A O 1
ATOM 2586 N N . ALA A 1 330 ? 3.555 -20.504 -21.958 1.00 95.62 330 ALA A N 1
ATOM 2587 C CA . ALA A 1 330 ? 3.774 -21.123 -23.259 1.00 95.62 330 ALA A CA 1
ATOM 2588 C C . ALA A 1 330 ? 2.735 -22.215 -23.578 1.00 95.62 330 ALA A C 1
ATOM 2590 O O . ALA A 1 330 ? 2.427 -22.385 -24.753 1.00 95.62 330 ALA A O 1
ATOM 2591 N N . ALA A 1 331 ? 2.177 -22.906 -22.570 1.00 93.81 331 ALA A N 1
ATOM 2592 C CA . ALA A 1 331 ? 1.035 -23.816 -22.727 1.00 93.81 331 ALA A CA 1
ATOM 2593 C C . ALA A 1 331 ? -0.251 -23.060 -23.108 1.00 93.81 331 ALA A C 1
ATOM 2595 O O . ALA A 1 331 ? -0.919 -23.427 -24.068 1.00 93.81 331 ALA A O 1
ATOM 2596 N N . GLU A 1 332 ? -0.552 -21.964 -22.406 1.00 92.19 332 GLU A N 1
ATOM 2597 C CA . GLU A 1 332 ? -1.721 -21.108 -22.666 1.00 92.19 332 GLU A CA 1
ATOM 2598 C C . GLU A 1 332 ? -1.705 -20.495 -24.081 1.00 92.19 332 GLU A C 1
ATOM 2600 O O . GLU A 1 332 ? -2.741 -20.375 -24.725 1.00 92.19 332 GLU A O 1
ATOM 2605 N N . LEU A 1 333 ? -0.521 -20.128 -24.590 1.00 90.62 333 LEU A N 1
ATOM 2606 C CA . LEU A 1 333 ? -0.356 -19.539 -25.926 1.00 90.62 333 LEU A CA 1
ATOM 2607 C C . LEU A 1 333 ? -0.590 -20.521 -27.089 1.00 90.62 333 LEU A C 1
ATOM 2609 O O . LEU A 1 333 ? -0.698 -20.069 -28.228 1.00 90.62 333 LEU A O 1
ATOM 2613 N N . VAL A 1 334 ? -0.615 -21.833 -26.830 1.00 92.31 334 VAL A N 1
ATOM 2614 C CA . VAL A 1 334 ? -0.650 -22.883 -27.867 1.00 92.31 334 VAL A CA 1
ATOM 2615 C C . VAL A 1 334 ? -1.823 -23.854 -27.737 1.00 92.31 334 VAL A C 1
ATOM 2617 O O . VAL A 1 334 ? -2.055 -24.644 -28.647 1.00 92.31 334 VAL A O 1
ATOM 2620 N N . GLU A 1 335 ? -2.536 -23.839 -26.611 1.00 84.62 335 GLU A N 1
ATOM 2621 C CA . GLU A 1 335 ? -3.569 -24.823 -26.289 1.00 84.62 335 GLU A CA 1
ATOM 2622 C C . GLU A 1 335 ? -4.569 -25.022 -27.454 1.00 84.62 335 GLU A C 1
ATOM 2624 O O . GLU A 1 335 ? -5.139 -24.039 -27.936 1.00 84.62 335 GLU A O 1
ATOM 2629 N N . PRO A 1 336 ? -4.810 -26.266 -27.927 1.00 87.88 336 PRO A N 1
ATOM 2630 C CA . PRO A 1 336 ? -4.431 -27.561 -27.340 1.00 87.88 336 PRO A CA 1
ATOM 2631 C C . PRO A 1 336 ? -3.146 -28.204 -27.909 1.00 87.88 336 PRO A C 1
ATOM 2633 O O . PRO A 1 336 ? -2.850 -29.356 -27.585 1.00 87.88 336 PRO A O 1
ATOM 2636 N N . ASP A 1 337 ? -2.399 -27.518 -28.776 1.00 95.50 337 ASP A N 1
ATOM 2637 C CA . ASP A 1 337 ? -1.214 -28.073 -29.445 1.00 95.50 337 ASP A CA 1
ATOM 2638 C C . ASP A 1 337 ? 0.019 -28.140 -28.515 1.00 95.50 337 ASP A C 1
ATOM 2640 O O . ASP A 1 337 ? -0.008 -27.703 -27.362 1.00 95.50 337 ASP A O 1
ATOM 2644 N N . LYS A 1 338 ? 1.130 -28.719 -28.999 1.00 97.31 338 LYS A N 1
ATOM 2645 C CA . LYS A 1 338 ? 2.383 -28.837 -28.229 1.00 97.31 338 LYS A CA 1
ATOM 2646 C C . LYS A 1 338 ? 3.171 -27.529 -28.173 1.00 97.31 338 LYS A C 1
ATOM 2648 O O . LYS A 1 338 ? 3.355 -26.850 -29.183 1.00 97.31 338 LYS A O 1
ATOM 2653 N N . ILE A 1 339 ? 3.769 -27.247 -27.017 1.00 97.56 339 ILE A N 1
ATOM 2654 C CA . ILE A 1 339 ? 4.647 -26.090 -26.805 1.00 97.56 339 ILE A CA 1
ATOM 2655 C C . ILE A 1 339 ? 5.865 -26.162 -27.734 1.00 97.56 339 ILE A C 1
ATOM 2657 O O . ILE A 1 339 ? 6.539 -27.190 -27.826 1.00 97.56 339 ILE A O 1
ATOM 2661 N N . THR A 1 340 ? 6.172 -25.043 -28.392 1.00 97.75 340 THR A N 1
ATOM 2662 C CA . THR A 1 340 ? 7.333 -24.883 -29.277 1.00 97.75 340 THR A CA 1
ATOM 2663 C C . THR A 1 340 ? 8.308 -23.848 -28.713 1.00 97.75 340 THR A C 1
ATOM 2665 O O . THR A 1 340 ? 7.972 -23.092 -27.797 1.00 97.75 340 THR A O 1
ATOM 2668 N N . LEU A 1 341 ? 9.503 -23.761 -29.308 1.00 97.12 341 LEU A N 1
ATOM 2669 C CA . LEU A 1 341 ? 10.487 -22.724 -28.987 1.00 97.12 341 LEU A CA 1
ATOM 2670 C C . LEU A 1 341 ? 9.886 -21.309 -29.084 1.00 97.12 341 LEU A C 1
ATOM 2672 O O . LEU A 1 341 ? 10.078 -20.500 -28.181 1.00 97.12 341 LEU A O 1
ATOM 2676 N N . ALA A 1 342 ? 9.108 -21.035 -30.137 1.00 95.94 342 ALA A N 1
ATOM 2677 C CA . ALA A 1 342 ? 8.525 -19.718 -30.389 1.00 95.94 342 ALA A CA 1
ATOM 2678 C C . ALA A 1 342 ? 7.538 -19.286 -29.287 1.00 95.94 342 ALA A C 1
ATOM 2680 O O . ALA A 1 342 ? 7.502 -18.114 -28.919 1.00 95.94 342 ALA A O 1
ATOM 2681 N N . HIS A 1 343 ? 6.784 -20.232 -28.716 1.00 97.00 343 HIS A N 1
ATOM 2682 C CA . HIS A 1 343 ? 5.839 -19.953 -27.627 1.00 97.00 343 HIS A CA 1
ATOM 2683 C C . HIS A 1 343 ? 6.567 -19.620 -26.315 1.00 97.00 343 HIS A C 1
ATOM 2685 O O . HIS A 1 343 ? 6.135 -18.737 -25.576 1.00 97.00 343 HIS A O 1
ATOM 2691 N N . ILE A 1 344 ? 7.711 -20.266 -26.055 1.00 97.50 344 ILE A N 1
ATOM 2692 C CA . ILE A 1 344 ? 8.574 -19.956 -24.903 1.00 97.50 344 ILE A CA 1
ATOM 2693 C C . ILE A 1 344 ? 9.263 -18.600 -25.087 1.00 97.50 344 ILE A C 1
ATOM 2695 O O . ILE A 1 344 ? 9.339 -17.822 -24.140 1.00 97.50 344 ILE A O 1
ATOM 2699 N N . GLU A 1 345 ? 9.730 -18.287 -26.298 1.00 95.62 345 GLU A N 1
ATOM 2700 C CA . GLU A 1 345 ? 10.292 -16.969 -26.599 1.00 95.62 345 GLU A CA 1
ATOM 2701 C C . GLU A 1 345 ? 9.261 -15.847 -26.442 1.00 95.62 345 GLU A C 1
ATOM 2703 O O . GLU A 1 345 ? 9.594 -14.804 -25.887 1.00 95.62 345 GLU A O 1
ATOM 2708 N N . GLU A 1 346 ? 8.013 -16.041 -26.878 1.00 91.06 346 GLU A N 1
ATOM 2709 C CA . GLU A 1 346 ? 6.971 -15.022 -26.706 1.00 91.06 346 GLU A CA 1
ATOM 2710 C C . GLU A 1 346 ? 6.557 -14.855 -25.239 1.00 91.06 346 GLU A C 1
ATOM 2712 O O . GLU A 1 346 ? 6.434 -13.724 -24.764 1.00 91.06 346 GLU A O 1
ATOM 2717 N N . ALA A 1 347 ? 6.448 -15.950 -24.478 1.00 90.88 347 ALA A N 1
ATOM 2718 C CA . ALA A 1 347 ? 6.300 -15.876 -23.024 1.00 90.88 347 ALA A CA 1
ATOM 2719 C C . ALA A 1 347 ? 7.473 -15.105 -22.379 1.00 90.88 347 ALA A C 1
ATOM 2721 O O . ALA A 1 347 ? 7.259 -14.255 -21.512 1.00 90.88 347 ALA A O 1
ATOM 2722 N N . GLY A 1 348 ? 8.699 -15.327 -22.862 1.00 92.19 348 GLY A N 1
ATOM 2723 C CA . GLY A 1 348 ? 9.906 -14.606 -22.462 1.00 92.19 348 GLY A CA 1
ATOM 2724 C C . GLY A 1 348 ? 9.855 -13.103 -22.752 1.00 92.19 348 GLY A C 1
ATOM 2725 O O . GLY A 1 348 ? 10.073 -12.296 -21.846 1.00 92.19 348 GLY A O 1
ATOM 2726 N N . ARG A 1 349 ? 9.492 -12.702 -23.978 1.00 89.44 349 ARG A N 1
ATOM 2727 C CA . ARG A 1 349 ? 9.284 -11.287 -24.356 1.00 89.44 349 ARG A CA 1
ATOM 2728 C C . ARG A 1 349 ? 8.144 -10.642 -23.567 1.00 89.44 349 ARG A C 1
ATOM 2730 O O . ARG A 1 349 ? 8.198 -9.454 -23.264 1.00 89.44 349 ARG A O 1
ATOM 2737 N N . SER A 1 350 ? 7.094 -11.397 -23.240 1.00 81.44 350 SER A N 1
ATOM 2738 C CA . SER A 1 350 ? 5.996 -10.925 -22.386 1.00 81.44 350 SER A CA 1
ATOM 2739 C C . SER A 1 350 ? 6.465 -10.654 -20.951 1.00 81.44 350 SER A C 1
ATOM 2741 O O . SER A 1 350 ? 6.066 -9.649 -20.368 1.00 81.44 350 SER A O 1
ATOM 2743 N N . LEU A 1 351 ? 7.330 -11.511 -20.394 1.00 87.00 351 LEU A N 1
ATOM 2744 C CA . LEU A 1 351 ? 7.925 -11.319 -19.067 1.00 87.00 351 LEU A CA 1
ATOM 2745 C C . LEU A 1 351 ? 8.893 -10.125 -19.034 1.00 87.00 351 LEU A C 1
ATOM 2747 O O . LEU A 1 351 ? 8.900 -9.370 -18.063 1.00 87.00 351 LEU A O 1
ATOM 2751 N N . GLY A 1 352 ? 9.682 -9.948 -20.101 1.00 82.19 352 GLY A N 1
ATOM 2752 C CA . GLY A 1 352 ? 10.606 -8.822 -20.270 1.00 82.19 352 GLY A CA 1
ATOM 2753 C C . GLY A 1 352 ? 9.878 -7.484 -20.239 1.00 82.19 352 GLY A C 1
ATOM 2754 O O . GLY A 1 352 ? 10.128 -6.687 -19.333 1.00 82.19 352 GLY A O 1
ATOM 2755 N N . ARG A 1 353 ? 8.898 -7.311 -21.139 1.00 81.56 353 ARG A N 1
ATOM 2756 C CA . ARG A 1 353 ? 8.037 -6.118 -21.205 1.00 81.56 353 ARG A CA 1
ATOM 2757 C C . ARG A 1 353 ? 7.418 -5.789 -19.849 1.00 81.56 353 ARG A C 1
ATOM 2759 O O . ARG A 1 353 ? 7.615 -4.682 -19.366 1.00 81.56 353 ARG A O 1
ATOM 2766 N N . ARG A 1 354 ? 6.759 -6.763 -19.195 1.00 77.88 354 ARG A N 1
ATOM 2767 C CA . ARG A 1 354 ? 6.110 -6.573 -17.879 1.00 77.88 354 ARG A CA 1
ATOM 2768 C C . ARG A 1 354 ? 7.071 -5.995 -16.834 1.00 77.88 354 ARG A C 1
ATOM 2770 O O . ARG A 1 354 ? 6.695 -5.079 -16.110 1.00 77.88 354 ARG A O 1
ATOM 2777 N N . ARG A 1 355 ? 8.300 -6.519 -16.755 1.00 85.06 355 ARG A N 1
ATOM 2778 C CA . ARG A 1 355 ? 9.305 -6.060 -15.781 1.00 85.06 355 ARG A CA 1
ATOM 2779 C C . ARG A 1 355 ? 9.905 -4.707 -16.145 1.00 85.06 355 ARG A C 1
ATOM 2781 O O . ARG A 1 355 ? 10.074 -3.866 -15.266 1.00 85.06 355 ARG A O 1
ATOM 2788 N N . VAL A 1 356 ? 10.186 -4.460 -17.423 1.00 78.44 356 VAL A N 1
ATOM 2789 C CA . VAL A 1 356 ? 10.686 -3.155 -17.882 1.00 78.44 356 VAL A CA 1
ATOM 2790 C C . VAL A 1 356 ? 9.651 -2.053 -17.659 1.00 78.44 356 VAL A C 1
ATOM 2792 O O . VAL A 1 356 ? 10.018 -0.995 -17.163 1.00 78.44 356 VAL A O 1
ATOM 2795 N N . THR A 1 357 ? 8.358 -2.306 -17.888 1.00 70.81 357 THR A N 1
ATOM 2796 C CA . THR A 1 357 ? 7.296 -1.321 -17.602 1.00 70.81 357 THR A CA 1
ATOM 2797 C C . THR A 1 357 ? 7.119 -0.999 -16.115 1.00 70.81 357 THR A C 1
ATOM 2799 O O . THR A 1 357 ? 6.511 0.015 -15.792 1.00 70.81 357 THR A O 1
ATOM 2802 N N . THR A 1 358 ? 7.644 -1.829 -15.204 1.00 66.25 358 THR A N 1
ATOM 2803 C CA . THR A 1 358 ? 7.681 -1.531 -13.757 1.00 66.25 358 THR A CA 1
ATOM 2804 C C . THR A 1 358 ? 8.955 -0.806 -13.306 1.00 66.25 358 THR A C 1
ATOM 2806 O O . THR A 1 358 ? 9.044 -0.409 -12.147 1.00 66.25 358 THR A O 1
ATOM 2809 N N . MET A 1 359 ? 9.946 -0.628 -14.186 1.00 72.50 359 MET A N 1
ATOM 2810 C CA . MET A 1 359 ? 11.178 0.103 -13.875 1.00 72.50 359 MET A CA 1
ATOM 2811 C C . MET A 1 359 ? 11.018 1.599 -14.133 1.00 72.50 359 MET A C 1
ATOM 2813 O O . MET A 1 359 ? 10.520 2.017 -15.177 1.00 72.50 359 MET A O 1
ATOM 2817 N N . ARG A 1 360 ? 11.529 2.416 -13.210 1.00 69.88 360 ARG A N 1
ATOM 2818 C CA . ARG A 1 360 ? 11.733 3.850 -13.444 1.00 69.88 360 ARG A CA 1
ATOM 2819 C C . ARG A 1 360 ? 12.968 4.054 -14.345 1.00 69.88 360 ARG A C 1
ATOM 2821 O O . ARG A 1 360 ? 13.807 3.150 -14.437 1.00 69.88 360 ARG A O 1
ATOM 2828 N N . PRO A 1 361 ? 13.147 5.215 -14.999 1.00 62.50 361 PRO A N 1
ATOM 2829 C CA . PRO A 1 361 ? 14.310 5.472 -15.861 1.00 62.50 361 PRO A CA 1
ATOM 2830 C C . PRO A 1 361 ? 15.662 5.269 -15.157 1.00 62.50 361 PRO A C 1
ATOM 2832 O O . PRO A 1 361 ? 16.608 4.738 -15.746 1.00 62.50 361 PRO A O 1
ATOM 2835 N N . GLU A 1 362 ? 15.747 5.637 -13.879 1.00 65.25 362 GLU A N 1
ATOM 2836 C CA . GLU A 1 362 ? 16.909 5.413 -13.020 1.00 65.25 362 GLU A CA 1
ATOM 2837 C C . GLU A 1 362 ? 17.134 3.931 -12.677 1.00 65.25 362 GLU A C 1
ATOM 2839 O O . GLU A 1 362 ? 18.286 3.500 -12.592 1.00 65.25 362 GLU A O 1
ATOM 2844 N N . ASP A 1 363 ? 16.069 3.129 -12.564 1.00 75.12 363 ASP A N 1
ATOM 2845 C CA . ASP A 1 363 ? 16.176 1.679 -12.372 1.00 75.12 363 ASP A CA 1
ATOM 2846 C C . ASP A 1 363 ? 16.712 1.018 -13.648 1.00 75.12 363 ASP A C 1
ATOM 2848 O O . ASP A 1 363 ? 17.599 0.175 -13.572 1.00 75.12 363 ASP A O 1
ATOM 2852 N N . LEU A 1 364 ? 16.265 1.449 -14.836 1.00 78.94 364 LEU A N 1
ATOM 2853 C CA . LEU A 1 364 ? 16.780 0.935 -16.112 1.00 78.94 364 LEU A CA 1
ATOM 2854 C C . LEU A 1 364 ? 18.273 1.263 -16.302 1.00 78.94 364 LEU A C 1
ATOM 2856 O O . LEU A 1 364 ? 19.049 0.415 -16.751 1.00 78.94 364 LEU A O 1
ATOM 2860 N N . ALA A 1 365 ? 18.698 2.471 -15.917 1.00 74.62 365 ALA A N 1
ATOM 2861 C CA . ALA A 1 365 ? 20.112 2.845 -15.899 1.00 74.62 365 ALA A CA 1
ATOM 2862 C C . ALA A 1 365 ? 20.912 2.008 -14.883 1.00 74.62 365 ALA A C 1
ATOM 2864 O O . ALA A 1 365 ? 22.002 1.525 -15.203 1.00 74.62 365 ALA A O 1
ATOM 2865 N N . SER A 1 366 ? 20.358 1.772 -13.689 1.00 81.00 366 SER A N 1
ATOM 2866 C CA . SER A 1 366 ? 21.001 0.919 -12.688 1.00 81.00 366 SER A CA 1
ATOM 2867 C C . SER A 1 366 ? 21.081 -0.546 -13.133 1.00 81.00 366 SER A C 1
ATOM 2869 O O . SER A 1 366 ? 22.115 -1.187 -12.957 1.00 81.00 366 SER A O 1
ATOM 2871 N N . ALA A 1 367 ? 20.060 -1.071 -13.814 1.00 86.31 367 ALA A N 1
ATOM 2872 C CA . ALA A 1 367 ? 20.086 -2.402 -14.414 1.00 86.31 367 ALA A CA 1
ATOM 2873 C C . ALA A 1 367 ? 21.264 -2.545 -15.396 1.00 86.31 367 ALA A C 1
ATOM 2875 O O . ALA A 1 367 ? 21.951 -3.567 -15.393 1.00 86.31 367 ALA A O 1
ATOM 2876 N N . VAL A 1 368 ? 21.563 -1.516 -16.200 1.00 86.81 368 VAL A N 1
ATOM 2877 C CA . VAL A 1 368 ? 22.753 -1.514 -17.070 1.00 86.81 368 VAL A CA 1
ATOM 2878 C C . VAL A 1 368 ? 24.045 -1.587 -16.244 1.00 86.81 368 VAL A C 1
ATOM 2880 O O . VAL A 1 368 ? 24.923 -2.386 -16.577 1.00 86.81 368 VAL A O 1
ATOM 2883 N N . GLU A 1 369 ? 24.162 -0.849 -15.136 1.00 84.56 369 GLU A N 1
ATOM 2884 C CA . GLU A 1 369 ? 25.316 -0.959 -14.226 1.00 84.56 369 GLU A CA 1
ATOM 2885 C C . GLU A 1 369 ? 25.433 -2.354 -13.584 1.00 84.56 369 GLU A C 1
ATOM 2887 O O . GLU A 1 369 ? 26.520 -2.939 -13.597 1.00 84.56 369 GLU A O 1
ATOM 2892 N N . VAL A 1 370 ? 24.331 -2.935 -13.094 1.00 89.25 370 VAL A N 1
ATOM 2893 C CA . VAL A 1 370 ? 24.296 -4.308 -12.554 1.00 89.25 370 VAL A CA 1
ATOM 2894 C C . VAL A 1 370 ? 24.710 -5.312 -13.633 1.00 89.25 370 VAL A C 1
ATOM 2896 O O . VAL A 1 370 ? 25.502 -6.218 -13.366 1.00 89.25 370 VAL A O 1
ATOM 2899 N N . HIS A 1 371 ? 24.260 -5.139 -14.879 1.00 90.75 371 HIS A N 1
ATOM 2900 C CA . HIS A 1 371 ? 24.662 -6.000 -15.988 1.00 90.75 371 HIS A CA 1
ATOM 2901 C C . HIS A 1 371 ? 26.153 -5.870 -16.335 1.00 90.75 371 HIS A C 1
ATOM 2903 O O . HIS A 1 371 ? 26.778 -6.870 -16.693 1.00 90.75 371 HIS A O 1
ATOM 2909 N N . LEU A 1 372 ? 26.747 -4.682 -16.223 1.00 85.31 372 LEU A N 1
ATOM 2910 C CA . LEU A 1 372 ? 28.166 -4.463 -16.520 1.00 85.31 372 LEU A CA 1
ATOM 2911 C C . LEU A 1 372 ? 29.087 -4.926 -15.380 1.00 85.31 372 LEU A C 1
ATOM 2913 O O . LEU A 1 372 ? 30.135 -5.519 -15.638 1.00 85.31 372 LEU A O 1
ATOM 2917 N N . HIS A 1 373 ? 28.700 -4.688 -14.126 1.00 85.44 373 HIS A N 1
ATOM 2918 C CA . HIS A 1 373 ? 29.546 -4.910 -12.946 1.00 85.44 373 HIS A CA 1
ATOM 2919 C C . HIS A 1 373 ? 29.218 -6.186 -12.160 1.00 85.44 373 HIS A C 1
ATOM 2921 O O . HIS A 1 373 ? 30.000 -6.589 -11.296 1.00 85.44 373 HIS A O 1
ATOM 2927 N N . LYS A 1 374 ? 28.097 -6.840 -12.483 1.00 88.69 374 LYS A N 1
ATOM 2928 C CA . LYS A 1 374 ? 27.603 -8.095 -11.891 1.00 88.69 374 LYS A CA 1
ATOM 2929 C C . LYS A 1 374 ? 27.416 -8.059 -10.370 1.00 88.69 374 LYS A C 1
ATOM 2931 O O . LYS A 1 374 ? 27.665 -9.044 -9.670 1.00 88.69 374 LYS A O 1
ATOM 2936 N N . ARG A 1 375 ? 27.025 -6.892 -9.859 1.00 84.88 375 ARG A N 1
ATOM 2937 C CA . ARG A 1 375 ? 26.857 -6.567 -8.437 1.00 84.88 375 ARG A CA 1
ATOM 2938 C C . ARG A 1 375 ? 25.698 -5.594 -8.276 1.00 84.88 375 ARG A C 1
ATOM 2940 O O . ARG A 1 375 ? 25.499 -4.764 -9.156 1.00 84.88 375 ARG A O 1
ATOM 2947 N N . VAL A 1 376 ? 25.019 -5.674 -7.136 1.00 78.50 376 VAL A N 1
ATOM 2948 C CA . VAL A 1 376 ? 23.986 -4.723 -6.705 1.00 78.50 376 VAL A CA 1
ATOM 2949 C C . VAL A 1 376 ? 24.494 -3.837 -5.565 1.00 78.50 376 VAL A C 1
ATOM 2951 O O . VAL A 1 376 ? 25.326 -4.262 -4.757 1.00 78.50 376 VAL A O 1
ATOM 2954 N N . VAL A 1 377 ? 23.977 -2.612 -5.491 1.00 64.69 377 VAL A N 1
ATOM 2955 C CA . VAL A 1 377 ? 24.169 -1.654 -4.397 1.00 64.69 377 VAL A CA 1
ATOM 2956 C C . VAL A 1 377 ? 22.844 -1.515 -3.642 1.00 64.69 377 VAL A C 1
ATOM 2958 O O . VAL A 1 377 ? 21.901 -0.895 -4.127 1.00 64.69 377 VAL A O 1
ATOM 2961 N N . ALA A 1 378 ? 22.811 -2.125 -2.454 1.00 58.03 378 ALA A N 1
ATOM 2962 C CA . ALA A 1 378 ? 21.659 -2.358 -1.576 1.00 58.03 378 ALA A CA 1
ATOM 2963 C C . ALA A 1 378 ? 20.413 -1.472 -1.790 1.00 58.03 378 ALA A C 1
ATOM 2965 O O . ALA A 1 378 ? 19.421 -1.931 -2.350 1.00 58.03 378 ALA A O 1
ATOM 2966 N N . GLU A 1 379 ? 20.443 -0.220 -1.325 1.00 59.81 379 GLU A N 1
ATOM 2967 C CA . GLU A 1 379 ? 19.244 0.629 -1.237 1.00 59.81 379 GLU A CA 1
ATOM 2968 C C . GLU A 1 379 ? 18.761 1.140 -2.600 1.00 59.81 379 GLU A C 1
ATOM 2970 O O . GLU A 1 379 ? 17.556 1.309 -2.808 1.00 59.81 379 GLU A O 1
ATOM 2975 N N . ARG A 1 380 ? 19.683 1.348 -3.548 1.00 66.19 380 ARG A N 1
ATOM 2976 C CA . ARG A 1 380 ? 19.360 1.802 -4.906 1.00 66.19 380 ARG A CA 1
ATOM 2977 C C . ARG A 1 380 ? 18.686 0.698 -5.711 1.00 66.19 380 ARG A C 1
ATOM 2979 O O . ARG A 1 380 ? 17.677 0.941 -6.360 1.00 66.19 380 ARG A O 1
ATOM 2986 N N . ASP A 1 381 ? 19.237 -0.509 -5.641 1.00 73.56 381 ASP A N 1
ATOM 2987 C CA . ASP A 1 381 ? 18.865 -1.600 -6.545 1.00 73.56 381 ASP A CA 1
ATOM 2988 C C . ASP A 1 381 ? 17.712 -2.457 -6.000 1.00 73.56 381 ASP A C 1
ATOM 2990 O O . ASP A 1 381 ? 17.189 -3.318 -6.707 1.00 73.56 381 ASP A O 1
ATOM 2994 N N . TRP A 1 382 ? 17.276 -2.188 -4.765 1.00 73.56 382 TRP A N 1
ATOM 2995 C CA . TRP A 1 382 ? 16.190 -2.894 -4.088 1.00 73.56 382 TRP A CA 1
ATOM 2996 C C . TRP A 1 382 ? 14.909 -3.093 -4.935 1.00 73.56 382 TRP A C 1
ATOM 2998 O O . TRP A 1 382 ? 14.479 -4.242 -5.051 1.00 73.56 382 TRP A O 1
ATOM 3008 N N . PRO A 1 383 ? 14.338 -2.079 -5.628 1.00 77.06 383 PRO A N 1
ATOM 3009 C CA . PRO A 1 383 ? 13.106 -2.267 -6.405 1.00 77.06 383 PRO A CA 1
ATOM 3010 C C . PRO A 1 383 ? 13.292 -3.241 -7.577 1.00 77.06 383 PRO A C 1
ATOM 3012 O O . PRO A 1 383 ? 12.347 -3.907 -7.994 1.00 77.06 383 PRO A O 1
ATOM 3015 N N . MET A 1 384 ? 14.517 -3.364 -8.102 1.00 86.06 384 MET A N 1
ATOM 3016 C CA . MET A 1 384 ? 14.845 -4.333 -9.148 1.00 86.06 384 MET A CA 1
ATOM 3017 C C . MET A 1 384 ? 15.001 -5.759 -8.605 1.00 86.06 384 MET A C 1
ATOM 3019 O O . MET A 1 384 ? 14.773 -6.714 -9.348 1.00 86.06 384 MET A O 1
ATOM 3023 N N . ILE A 1 385 ? 15.415 -5.919 -7.345 1.00 83.12 385 ILE A N 1
ATOM 3024 C CA . ILE A 1 385 ? 15.514 -7.227 -6.679 1.00 83.12 385 ILE A CA 1
ATOM 3025 C C . ILE A 1 385 ? 14.104 -7.743 -6.366 1.00 83.12 385 ILE A C 1
ATOM 3027 O O . ILE A 1 385 ? 13.802 -8.894 -6.688 1.00 83.12 385 ILE A O 1
ATOM 3031 N N . GLU A 1 386 ? 13.255 -6.867 -5.819 1.00 78.69 386 GLU A N 1
ATOM 3032 C CA . GLU A 1 386 ? 11.850 -7.114 -5.469 1.00 78.69 386 GLU A CA 1
ATOM 3033 C C . GLU A 1 386 ? 11.009 -7.498 -6.701 1.00 78.69 386 GLU A C 1
ATOM 3035 O O . GLU A 1 386 ? 10.354 -8.538 -6.714 1.00 78.69 386 GLU A O 1
ATOM 3040 N N . ASN A 1 387 ? 11.112 -6.735 -7.797 1.00 83.88 387 ASN A N 1
ATOM 3041 C CA . ASN A 1 387 ? 10.381 -7.007 -9.046 1.00 83.88 387 ASN A CA 1
ATOM 3042 C C . ASN A 1 387 ? 11.030 -8.088 -9.945 1.00 83.88 387 ASN A C 1
ATOM 3044 O O . ASN A 1 387 ? 10.610 -8.282 -11.090 1.00 83.88 387 ASN A O 1
ATOM 3048 N N . LEU A 1 388 ? 12.048 -8.813 -9.450 1.00 89.19 388 LEU A N 1
ATOM 3049 C CA . LEU A 1 388 ? 12.784 -9.863 -10.179 1.00 89.19 388 LEU A CA 1
ATOM 3050 C C . LEU A 1 388 ? 13.402 -9.378 -11.516 1.00 89.19 388 LEU A C 1
ATOM 3052 O O . LEU A 1 388 ? 13.560 -10.137 -12.482 1.00 89.19 388 LEU A O 1
ATOM 3056 N N . CYS A 1 389 ? 13.757 -8.094 -11.581 1.00 91.31 389 CYS A N 1
ATOM 3057 C CA . CYS A 1 389 ? 14.430 -7.449 -12.710 1.00 91.31 389 CYS A CA 1
ATOM 3058 C C . CYS A 1 389 ? 15.928 -7.791 -12.765 1.00 91.31 389 CYS A C 1
ATOM 3060 O O . CYS A 1 389 ? 16.518 -7.842 -13.847 1.00 91.31 389 CYS A O 1
ATOM 3062 N N . VAL A 1 390 ? 16.530 -8.080 -11.609 1.00 91.50 390 VAL A N 1
ATOM 3063 C CA . VAL A 1 390 ? 17.877 -8.654 -11.457 1.00 91.50 390 VAL A CA 1
ATOM 3064 C C . VAL A 1 390 ? 17.792 -9.986 -10.706 1.00 91.50 390 VAL A C 1
ATOM 3066 O O . VAL A 1 390 ? 16.859 -10.196 -9.935 1.00 91.50 390 VAL A O 1
ATOM 3069 N N . LEU A 1 391 ? 18.747 -10.891 -10.929 1.00 90.88 391 LEU A N 1
ATOM 3070 C CA . LEU A 1 391 ? 18.829 -12.200 -10.270 1.00 90.88 391 LEU A CA 1
ATOM 3071 C C . LEU A 1 391 ? 20.165 -12.402 -9.550 1.00 90.88 391 LEU A C 1
ATOM 3073 O O . LEU A 1 391 ? 21.216 -12.058 -10.101 1.00 90.88 391 LEU A O 1
ATOM 3077 N N . GLU A 1 392 ? 20.137 -13.052 -8.381 1.00 87.69 392 GLU A N 1
ATOM 3078 C CA . GLU A 1 392 ? 21.348 -13.594 -7.747 1.00 87.69 392 GLU A CA 1
ATOM 3079 C C . GLU A 1 392 ? 21.641 -15.014 -8.253 1.00 87.69 392 GLU A C 1
ATOM 3081 O O . GLU A 1 392 ? 20.870 -15.952 -8.032 1.00 87.69 392 GLU A O 1
ATOM 3086 N N . HIS A 1 393 ? 22.793 -15.184 -8.902 1.00 84.88 393 HIS A N 1
ATOM 3087 C CA . HIS A 1 393 ? 23.221 -16.462 -9.469 1.00 84.88 393 HIS A CA 1
ATOM 3088 C C . HIS A 1 393 ? 24.101 -17.284 -8.525 1.00 84.88 393 HIS A C 1
ATOM 3090 O O . HIS A 1 393 ? 23.853 -18.471 -8.349 1.00 84.88 393 HIS A O 1
ATOM 3096 N N . THR A 1 394 ? 25.138 -16.690 -7.927 1.00 73.69 394 THR A N 1
ATOM 3097 C CA . THR A 1 394 ? 26.024 -17.398 -6.984 1.00 73.69 394 THR A CA 1
ATOM 3098 C C . THR A 1 394 ? 26.724 -16.422 -6.041 1.00 73.69 394 THR A C 1
ATOM 3100 O O . THR A 1 394 ? 27.619 -15.703 -6.484 1.00 73.69 394 THR A O 1
ATOM 3103 N N . GLY A 1 395 ? 26.389 -16.439 -4.748 1.00 61.69 395 GLY A N 1
ATOM 3104 C CA . GLY A 1 395 ? 27.209 -15.861 -3.672 1.00 61.69 395 GLY A CA 1
ATOM 3105 C C . GLY A 1 395 ? 27.705 -14.438 -3.937 1.00 61.69 395 GLY A C 1
ATOM 3106 O O . GLY A 1 395 ? 28.916 -14.234 -4.046 1.00 61.69 395 GLY A O 1
ATOM 3107 N N . SER A 1 396 ? 26.789 -13.473 -4.062 1.00 69.25 396 SER A N 1
ATOM 3108 C CA . SER A 1 396 ? 27.012 -12.075 -4.482 1.00 69.25 396 SER A CA 1
ATOM 3109 C C . SER A 1 396 ? 27.332 -11.811 -5.966 1.00 69.25 396 SER A C 1
ATOM 3111 O O . SER A 1 396 ? 27.612 -10.666 -6.326 1.00 69.25 396 SER A O 1
ATOM 3113 N N . TRP A 1 397 ? 27.244 -12.810 -6.854 1.00 86.56 397 TRP A N 1
ATOM 3114 C CA . TRP A 1 397 ? 27.241 -12.592 -8.309 1.00 86.56 397 TRP A CA 1
ATOM 3115 C C . TRP A 1 397 ? 25.812 -12.371 -8.824 1.00 86.56 397 TRP A C 1
ATOM 3117 O O . TRP A 1 397 ? 24.995 -13.296 -8.807 1.00 86.56 397 TRP A O 1
ATOM 3127 N N . TRP A 1 398 ? 25.534 -11.152 -9.294 1.00 89.25 398 TRP A N 1
ATOM 3128 C CA . TRP A 1 398 ? 24.223 -10.715 -9.788 1.00 89.25 398 TRP A CA 1
ATOM 3129 C C . TRP A 1 398 ? 24.246 -10.464 -11.301 1.00 89.25 398 TRP A C 1
ATOM 3131 O O . TRP A 1 398 ? 25.287 -10.141 -11.871 1.00 89.25 398 TRP A O 1
ATOM 3141 N N . ASP A 1 399 ? 23.103 -10.580 -11.972 1.00 92.25 399 ASP A N 1
ATOM 3142 C CA . ASP A 1 399 ? 22.934 -10.172 -13.374 1.00 92.25 399 ASP A CA 1
ATOM 3143 C C . ASP A 1 399 ? 21.505 -9.668 -13.617 1.00 92.25 399 ASP A C 1
ATOM 3145 O O . ASP A 1 399 ? 20.586 -10.009 -12.876 1.00 92.25 399 ASP A O 1
ATOM 3149 N N . VAL A 1 400 ? 21.294 -8.889 -14.677 1.00 93.38 400 VAL A N 1
ATOM 3150 C CA . VAL A 1 400 ? 19.938 -8.537 -15.126 1.00 93.38 400 VAL A CA 1
ATOM 3151 C C . VAL A 1 400 ? 19.212 -9.790 -15.606 1.00 93.38 400 VAL A C 1
ATOM 3153 O O . VAL A 1 400 ? 19.795 -10.630 -16.305 1.00 93.38 400 VAL A O 1
ATOM 3156 N N . HIS A 1 401 ? 17.934 -9.903 -15.241 1.00 94.75 401 HIS A N 1
ATOM 3157 C CA . HIS A 1 401 ? 17.082 -11.027 -15.601 1.00 94.75 401 HIS A CA 1
ATOM 3158 C C . HIS A 1 401 ? 17.070 -11.228 -17.130 1.00 94.75 401 HIS A C 1
ATOM 3160 O O . HIS A 1 401 ? 16.880 -10.252 -17.860 1.00 94.75 401 HIS A O 1
ATOM 3166 N N . PRO A 1 402 ? 17.231 -12.455 -17.665 1.00 94.88 402 PRO A N 1
ATOM 3167 C CA . PRO A 1 402 ? 17.360 -12.660 -19.110 1.00 94.88 402 PRO A CA 1
ATOM 3168 C C . PRO A 1 402 ? 16.199 -12.109 -19.942 1.00 94.88 402 PRO A C 1
ATOM 3170 O O . PRO A 1 402 ? 16.437 -11.593 -21.034 1.00 94.88 402 PRO A O 1
ATOM 3173 N N . ALA A 1 403 ? 14.971 -12.156 -19.414 1.00 93.69 403 ALA A N 1
ATOM 3174 C CA . ALA A 1 403 ? 13.809 -11.545 -20.058 1.00 93.69 403 ALA A CA 1
ATOM 3175 C C . ALA A 1 403 ? 13.923 -10.011 -20.174 1.00 93.69 403 ALA A C 1
ATOM 3177 O O . ALA A 1 403 ? 13.691 -9.477 -21.251 1.00 93.69 403 ALA A O 1
ATOM 3178 N N . VAL A 1 404 ? 14.362 -9.317 -19.113 1.00 94.00 404 VAL A N 1
ATOM 3179 C CA . VAL A 1 404 ? 14.625 -7.861 -19.127 1.00 94.00 404 VAL A CA 1
ATOM 3180 C C . VAL A 1 404 ? 15.772 -7.532 -20.077 1.00 94.00 404 VAL A C 1
ATOM 3182 O O . VAL A 1 404 ? 15.677 -6.620 -20.887 1.00 94.00 404 VAL A O 1
ATOM 3185 N N . ARG A 1 405 ? 16.852 -8.318 -20.031 1.00 92.69 405 ARG A N 1
ATOM 3186 C CA . ARG A 1 405 ? 18.030 -8.139 -20.892 1.00 92.69 405 ARG A CA 1
ATOM 3187 C C . ARG A 1 405 ? 17.715 -8.269 -22.391 1.00 92.69 405 ARG A C 1
ATOM 3189 O O . ARG A 1 405 ? 18.505 -7.819 -23.215 1.00 92.69 405 ARG A O 1
ATOM 3196 N N . SER A 1 406 ? 16.606 -8.924 -22.727 1.00 89.19 406 SER A N 1
ATOM 3197 C CA . SER A 1 406 ? 16.145 -9.151 -24.101 1.00 89.19 406 SER A CA 1
ATOM 3198 C C . SER A 1 406 ? 15.083 -8.141 -24.554 1.00 89.19 406 SER A C 1
ATOM 3200 O O . SER A 1 406 ? 14.600 -8.252 -25.678 1.00 89.19 406 SER A O 1
ATOM 3202 N N . ASP A 1 407 ? 14.709 -7.189 -23.695 1.00 91.38 407 ASP A N 1
ATOM 3203 C CA . ASP A 1 407 ? 13.759 -6.123 -24.003 1.00 91.38 407 ASP A CA 1
ATOM 3204 C C . ASP A 1 407 ? 14.431 -4.956 -24.747 1.00 91.38 407 ASP A C 1
ATOM 3206 O O . ASP A 1 407 ? 15.593 -4.615 -24.497 1.00 91.38 407 ASP A O 1
ATOM 3210 N N . GLU A 1 408 ? 13.693 -4.329 -25.661 1.00 83.38 408 GLU A N 1
ATOM 3211 C CA . GLU A 1 408 ? 14.201 -3.279 -26.546 1.00 83.38 408 GLU A CA 1
ATOM 3212 C C . GLU A 1 408 ? 14.696 -2.042 -25.782 1.00 83.38 408 GLU A C 1
ATOM 3214 O O . GLU A 1 408 ? 15.741 -1.488 -26.138 1.00 83.38 408 GLU A O 1
ATOM 3219 N N . MET A 1 409 ? 14.021 -1.641 -24.696 1.00 77.62 409 MET A N 1
ATOM 3220 C CA . MET A 1 409 ? 14.425 -0.467 -23.909 1.00 77.62 409 MET A CA 1
ATOM 3221 C C . MET A 1 409 ? 15.757 -0.711 -23.192 1.00 77.62 409 MET A C 1
ATOM 3223 O O . MET A 1 409 ? 16.640 0.152 -23.195 1.00 77.62 409 MET A O 1
ATOM 3227 N N . PHE A 1 410 ? 15.940 -1.907 -22.623 1.00 86.62 410 PHE A N 1
ATOM 3228 C CA . PHE A 1 410 ? 17.196 -2.285 -21.976 1.00 86.62 410 PHE A CA 1
ATOM 3229 C C . PHE A 1 410 ? 18.343 -2.400 -22.989 1.00 86.62 410 PHE A C 1
ATOM 3231 O O . PHE A 1 410 ? 19.444 -1.901 -22.744 1.00 86.62 410 PHE A O 1
ATOM 3238 N N . VAL A 1 411 ? 18.092 -3.020 -24.148 1.00 85.94 411 VAL A N 1
ATOM 3239 C CA . VAL A 1 411 ? 19.087 -3.147 -25.225 1.00 85.94 411 VAL A CA 1
ATOM 3240 C C . VAL A 1 411 ? 19.525 -1.769 -25.734 1.00 85.94 411 VAL A C 1
ATOM 3242 O O . VAL A 1 411 ? 20.726 -1.538 -25.903 1.00 85.94 411 VAL A O 1
ATOM 3245 N N . ALA A 1 412 ? 18.589 -0.829 -25.909 1.00 79.38 412 ALA A N 1
ATOM 3246 C CA . ALA A 1 412 ? 18.894 0.550 -26.286 1.00 79.38 412 ALA A CA 1
ATOM 3247 C C . ALA A 1 412 ? 19.738 1.277 -25.219 1.00 79.38 412 ALA A C 1
ATOM 3249 O O . ALA A 1 412 ? 20.754 1.897 -25.553 1.00 79.38 412 ALA A O 1
ATOM 3250 N N . ALA A 1 413 ? 19.378 1.150 -23.936 1.00 79.06 413 ALA A N 1
ATOM 3251 C CA . ALA A 1 413 ? 20.125 1.744 -22.825 1.00 79.06 413 ALA A CA 1
ATOM 3252 C C . ALA A 1 413 ? 21.565 1.196 -22.729 1.00 79.06 413 ALA A C 1
ATOM 3254 O O . ALA A 1 413 ? 22.528 1.965 -22.637 1.00 79.06 413 ALA A O 1
ATOM 3255 N N . LEU A 1 414 ? 21.739 -0.127 -22.837 1.00 84.25 414 LEU A N 1
ATOM 3256 C CA . LEU A 1 414 ? 23.052 -0.777 -22.826 1.00 84.25 414 LEU A CA 1
ATOM 3257 C C . LEU A 1 414 ? 23.921 -0.350 -24.024 1.00 84.25 414 LEU A C 1
ATOM 3259 O O . LEU A 1 414 ? 25.128 -0.129 -23.868 1.00 84.25 414 LEU A O 1
ATOM 3263 N N . ALA A 1 415 ? 23.324 -0.198 -25.210 1.00 78.81 415 ALA A N 1
ATOM 3264 C CA . ALA A 1 415 ? 24.022 0.259 -26.411 1.00 78.81 415 ALA A CA 1
ATOM 3265 C C . ALA A 1 415 ? 24.517 1.714 -26.285 1.00 78.81 415 ALA A C 1
ATOM 3267 O O . ALA A 1 415 ? 25.652 2.008 -26.671 1.00 78.81 415 ALA A O 1
ATOM 3268 N N . ALA A 1 416 ? 23.716 2.605 -25.687 1.00 71.31 416 ALA A N 1
ATOM 3269 C CA . ALA A 1 416 ? 24.096 3.999 -25.440 1.00 71.31 416 ALA A CA 1
ATOM 3270 C C . ALA A 1 416 ? 25.319 4.122 -24.505 1.00 71.31 416 ALA A C 1
ATOM 3272 O O . ALA A 1 416 ? 26.233 4.913 -24.764 1.00 71.31 416 ALA A O 1
ATOM 3273 N N . VAL A 1 417 ? 25.378 3.291 -23.458 1.00 68.00 417 VAL A N 1
ATOM 3274 C CA . VAL A 1 417 ? 26.505 3.240 -22.507 1.00 68.00 417 VAL A CA 1
ATOM 3275 C C . VAL A 1 417 ? 27.760 2.601 -23.124 1.00 68.00 417 VAL A C 1
ATOM 3277 O O . VAL A 1 417 ? 28.877 3.016 -22.821 1.00 68.00 417 VAL A O 1
ATOM 3280 N N . SER A 1 418 ? 27.601 1.634 -24.034 1.00 63.28 418 SER A N 1
ATOM 3281 C CA . SER A 1 418 ? 28.714 0.837 -24.589 1.00 63.28 418 SER A CA 1
ATOM 3282 C C . SER A 1 418 ? 29.460 1.478 -25.776 1.00 63.28 418 SER A C 1
ATOM 3284 O O . SER A 1 418 ? 30.445 0.914 -26.265 1.00 63.28 418 SER A O 1
ATOM 3286 N N . SER A 1 419 ? 29.017 2.640 -26.266 1.00 50.06 419 SER A N 1
ATOM 3287 C CA . SER A 1 419 ? 29.588 3.299 -27.452 1.00 50.06 419 SER A CA 1
ATOM 3288 C C . SER A 1 419 ? 31.014 3.856 -27.225 1.00 50.06 419 SER A C 1
ATOM 3290 O O . SER A 1 419 ? 31.326 4.367 -26.146 1.00 50.06 419 SER A O 1
ATOM 3292 N N . PRO A 1 420 ? 31.922 3.833 -28.228 1.00 46.19 420 PRO A N 1
ATOM 3293 C CA . PRO A 1 420 ? 33.278 4.376 -28.080 1.00 46.19 420 PRO A CA 1
ATOM 3294 C C . PRO A 1 420 ? 33.336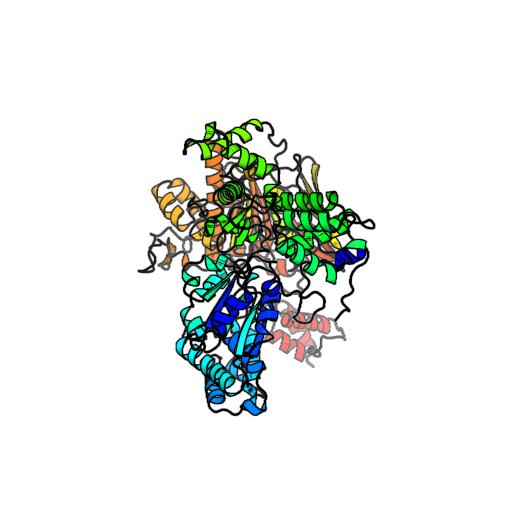 5.875 -27.741 1.00 46.19 420 PRO A C 1
ATOM 3296 O O . PRO A 1 420 ? 34.284 6.311 -27.088 1.00 46.19 420 PRO A O 1
ATOM 3299 N N . ALA A 1 421 ? 32.331 6.657 -28.155 1.00 45.25 421 ALA A N 1
ATOM 3300 C CA . ALA A 1 421 ? 32.264 8.105 -27.925 1.00 45.25 421 ALA A CA 1
ATOM 3301 C C . ALA A 1 421 ? 31.987 8.488 -26.454 1.00 45.25 421 ALA A C 1
ATOM 3303 O O . ALA A 1 421 ? 32.224 9.628 -26.048 1.00 45.25 421 ALA A O 1
ATOM 3304 N N . THR A 1 422 ? 31.513 7.537 -25.645 1.00 43.47 422 THR A N 1
ATOM 3305 C CA . THR A 1 422 ? 31.104 7.744 -24.248 1.00 43.47 422 THR A CA 1
ATOM 3306 C C . THR A 1 422 ? 32.196 7.398 -23.230 1.00 43.47 422 THR A C 1
ATOM 3308 O O . THR A 1 422 ? 31.979 7.556 -22.036 1.00 43.47 422 THR A O 1
ATOM 3311 N N . ARG A 1 423 ? 33.404 6.992 -23.660 1.00 42.25 423 ARG A N 1
ATOM 3312 C CA . ARG A 1 423 ? 34.498 6.515 -22.776 1.00 42.25 423 ARG A CA 1
ATOM 3313 C C . ARG A 1 423 ? 35.178 7.575 -21.886 1.00 42.25 423 ARG A C 1
ATOM 3315 O O . ARG A 1 423 ? 36.126 7.249 -21.177 1.00 42.25 423 ARG A O 1
ATOM 3322 N N . SER A 1 424 ? 34.704 8.819 -21.892 1.00 40.94 424 SER A N 1
ATOM 3323 C CA . SER A 1 424 ? 35.001 9.789 -20.831 1.00 40.94 424 SER A CA 1
ATOM 3324 C C . SER A 1 424 ? 33.989 9.600 -19.702 1.00 40.94 424 SER A C 1
ATOM 3326 O O . SER A 1 424 ? 32.788 9.646 -19.960 1.00 40.94 424 SER A O 1
ATOM 3328 N N . ALA A 1 425 ? 34.449 9.449 -18.456 1.00 39.50 425 ALA A N 1
ATOM 3329 C CA . ALA A 1 425 ? 33.580 9.209 -17.296 1.00 39.50 425 ALA A CA 1
ATOM 3330 C C . ALA A 1 425 ? 32.498 10.292 -17.073 1.00 39.50 425 ALA A C 1
ATOM 3332 O O . ALA A 1 425 ? 31.501 10.028 -16.409 1.00 39.50 425 ALA A O 1
ATOM 3333 N N . ALA A 1 426 ? 32.660 11.486 -17.657 1.00 36.16 426 ALA A N 1
ATOM 3334 C CA . ALA A 1 426 ? 31.645 12.540 -17.647 1.00 36.16 426 ALA A CA 1
ATOM 3335 C C . ALA A 1 426 ? 30.492 12.305 -18.650 1.00 36.16 426 ALA A C 1
ATOM 3337 O O . ALA A 1 426 ? 29.358 12.683 -18.374 1.00 36.16 426 ALA A O 1
ATOM 3338 N N . ASN A 1 427 ? 30.746 11.655 -19.793 1.00 38.69 427 ASN A N 1
ATOM 3339 C CA . ASN A 1 427 ? 29.780 11.573 -20.900 1.00 38.69 427 ASN A CA 1
ATOM 3340 C C . ASN A 1 427 ? 28.754 10.439 -20.747 1.00 38.69 427 ASN A C 1
ATOM 3342 O O . ASN A 1 427 ? 27.682 10.507 -21.347 1.00 38.69 427 ASN A O 1
ATOM 3346 N N . VAL A 1 428 ? 29.051 9.400 -19.955 1.00 39.34 428 VAL A N 1
ATOM 3347 C CA . VAL A 1 428 ? 28.143 8.248 -19.755 1.00 39.34 428 VAL A CA 1
ATOM 3348 C C . VAL A 1 428 ? 26.800 8.684 -19.150 1.00 39.34 428 VAL A C 1
ATOM 3350 O O . VAL A 1 428 ? 25.765 8.114 -19.481 1.00 39.34 428 VAL A O 1
ATOM 3353 N N . ARG A 1 429 ? 26.795 9.749 -18.334 1.00 38.97 429 ARG A N 1
ATOM 3354 C CA . ARG A 1 429 ? 25.592 10.304 -17.687 1.00 38.97 429 ARG A CA 1
ATOM 3355 C C . ARG A 1 429 ? 24.689 11.144 -18.605 1.00 38.97 429 ARG A C 1
ATOM 3357 O O . ARG A 1 429 ? 23.563 11.439 -18.217 1.00 38.97 429 ARG A O 1
ATOM 3364 N N . GLU A 1 430 ? 25.144 11.535 -19.798 1.00 36.28 430 GLU A N 1
ATOM 3365 C CA . GLU A 1 430 ? 24.386 12.432 -20.695 1.00 36.28 430 GLU A CA 1
ATOM 3366 C C . GLU A 1 430 ? 23.889 11.772 -21.990 1.00 36.28 430 GLU A C 1
ATOM 3368 O O . GLU A 1 430 ? 23.025 12.329 -22.670 1.00 36.28 430 GLU A O 1
ATOM 3373 N N . ALA A 1 431 ? 24.386 10.582 -22.341 1.00 33.81 431 ALA A N 1
ATOM 3374 C CA . ALA A 1 431 ? 23.989 9.892 -23.570 1.00 33.81 431 ALA A CA 1
ATOM 3375 C C . ALA A 1 431 ? 22.472 9.589 -23.683 1.00 33.81 431 ALA A C 1
ATOM 3377 O O . ALA A 1 431 ? 21.930 9.821 -24.768 1.00 33.81 431 ALA A O 1
ATOM 3378 N N . PRO A 1 432 ? 21.750 9.166 -22.617 1.00 37.81 432 PRO A N 1
ATOM 3379 C CA . PRO A 1 432 ? 20.303 8.923 -22.699 1.00 37.81 432 PRO A CA 1
ATOM 3380 C C . PRO A 1 432 ? 19.498 10.179 -23.071 1.00 37.81 432 PRO A C 1
ATOM 3382 O O . PRO A 1 432 ? 18.595 10.117 -23.905 1.00 37.81 432 PRO A O 1
ATOM 3385 N N . LYS A 1 433 ? 19.893 11.347 -22.540 1.00 34.75 433 LYS A N 1
ATOM 3386 C CA . LYS A 1 433 ? 19.198 12.632 -22.747 1.00 34.75 433 LYS A CA 1
ATOM 3387 C C . LYS A 1 433 ? 19.159 13.073 -24.215 1.00 34.75 433 LYS A C 1
ATOM 3389 O O . LYS A 1 433 ? 18.231 13.758 -24.634 1.00 34.75 433 LYS A O 1
ATOM 3394 N N . ARG A 1 434 ? 20.153 12.683 -25.023 1.00 32.47 434 ARG A N 1
ATOM 3395 C CA . ARG A 1 434 ? 20.216 13.049 -26.453 1.00 32.47 434 ARG A CA 1
ATOM 3396 C C . ARG A 1 434 ? 19.435 12.114 -27.374 1.00 32.47 434 ARG A C 1
ATOM 3398 O O . ARG A 1 434 ? 19.066 12.551 -28.459 1.00 32.47 434 ARG A O 1
ATOM 3405 N N . ALA A 1 435 ? 19.179 10.872 -26.964 1.00 31.56 435 ALA A N 1
ATOM 3406 C CA . ALA A 1 435 ? 18.316 9.961 -27.718 1.00 31.56 435 ALA A CA 1
ATOM 3407 C C . ALA A 1 435 ? 16.832 10.331 -27.536 1.00 31.56 435 ALA A C 1
ATOM 3409 O O . ALA A 1 435 ? 16.095 10.403 -28.516 1.00 31.56 435 ALA A O 1
ATOM 3410 N N . LEU A 1 436 ? 16.433 10.665 -26.303 1.00 34.94 436 LEU A N 1
ATOM 3411 C CA . LEU A 1 436 ? 15.088 11.151 -25.969 1.00 34.94 436 LEU A CA 1
ATOM 3412 C C . LEU A 1 436 ? 14.740 12.473 -26.673 1.00 34.94 436 LEU A C 1
ATOM 3414 O O . LEU A 1 436 ? 13.661 12.598 -27.245 1.00 34.94 436 LEU A O 1
ATOM 3418 N N . GLY A 1 437 ? 15.684 13.418 -26.758 1.00 29.39 437 GLY A N 1
ATOM 3419 C CA . GLY A 1 437 ? 15.465 14.707 -27.430 1.00 29.39 437 GLY A CA 1
ATOM 3420 C C . GLY A 1 437 ? 15.111 14.637 -28.928 1.00 29.39 437 GLY A C 1
ATOM 3421 O O . GLY A 1 437 ? 14.676 15.643 -29.489 1.00 29.39 437 GLY A O 1
ATOM 3422 N N . ALA A 1 438 ? 15.264 13.481 -29.587 1.00 29.28 438 ALA A N 1
ATOM 3423 C CA . ALA A 1 438 ? 14.848 13.270 -30.978 1.00 29.28 438 ALA A CA 1
ATOM 3424 C C . ALA A 1 438 ? 13.365 12.863 -31.133 1.00 29.28 438 ALA A C 1
ATOM 3426 O O . ALA A 1 438 ? 12.841 12.920 -32.246 1.00 29.28 438 ALA A O 1
ATOM 3427 N N . LEU A 1 439 ? 12.682 12.498 -30.040 1.00 30.19 439 LEU A N 1
ATOM 3428 C CA . LEU A 1 439 ? 11.250 12.160 -30.003 1.00 30.19 439 LEU A CA 1
ATOM 3429 C C . LEU A 1 439 ? 10.350 13.364 -29.645 1.00 30.19 439 LEU A C 1
ATOM 3431 O O . LEU A 1 439 ? 9.132 13.223 -29.577 1.00 30.19 439 LEU A O 1
ATOM 3435 N N . ASN A 1 440 ? 10.923 14.563 -29.474 1.00 31.97 440 ASN A N 1
ATOM 3436 C CA . ASN A 1 440 ? 10.238 15.788 -29.030 1.00 31.97 440 ASN A CA 1
ATOM 3437 C C . ASN A 1 440 ? 9.284 16.419 -30.075 1.00 31.97 440 ASN A C 1
ATOM 3439 O O . ASN A 1 440 ? 9.468 17.569 -30.483 1.00 31.97 440 ASN A O 1
ATOM 3443 N N . ARG A 1 441 ? 8.240 15.688 -30.494 1.00 32.56 441 ARG A N 1
ATOM 3444 C CA . ARG A 1 441 ? 7.044 16.216 -31.184 1.00 32.56 441 ARG A CA 1
ATOM 3445 C C . ARG A 1 441 ? 5.759 15.430 -30.868 1.00 32.56 441 ARG A C 1
ATOM 3447 O O . ARG A 1 441 ? 5.007 15.099 -31.778 1.00 32.56 441 ARG A O 1
ATOM 3454 N N . ILE A 1 442 ? 5.465 15.209 -29.588 1.00 35.91 442 ILE A N 1
ATOM 3455 C CA . ILE A 1 442 ? 4.086 14.964 -29.136 1.00 35.91 442 ILE A CA 1
ATOM 3456 C C . ILE A 1 442 ? 3.808 15.899 -27.959 1.00 35.91 442 ILE A C 1
ATOM 3458 O O . ILE A 1 442 ? 4.209 15.639 -26.830 1.00 35.91 442 ILE A O 1
ATOM 3462 N N . VAL A 1 443 ? 3.150 17.021 -28.252 1.00 37.91 443 VAL A N 1
ATOM 3463 C CA . VAL A 1 443 ? 2.425 17.800 -27.243 1.00 37.91 443 VAL A CA 1
ATOM 3464 C C . VAL A 1 443 ? 1.042 17.148 -27.144 1.00 37.91 443 VAL A C 1
ATOM 3466 O O . VAL A 1 443 ? 0.396 17.039 -28.191 1.00 37.91 443 VAL A O 1
ATOM 3469 N N . PRO A 1 444 ? 0.582 16.691 -25.964 1.00 44.88 444 PRO A N 1
ATOM 3470 C CA . PRO A 1 444 ? -0.770 16.158 -25.807 1.00 44.88 444 PRO A CA 1
ATOM 3471 C C . PRO A 1 444 ? -1.800 17.199 -26.255 1.00 44.88 444 PRO A C 1
ATOM 3473 O O . PRO A 1 444 ? -1.716 18.363 -25.867 1.00 44.88 444 PRO A O 1
ATOM 3476 N N . SER A 1 445 ? -2.758 16.808 -27.096 1.00 51.72 445 SER A N 1
ATOM 3477 C CA . SER A 1 445 ? -3.643 17.771 -27.765 1.00 51.72 445 SER A CA 1
ATOM 3478 C C . SER A 1 445 ? -4.827 18.247 -26.920 1.00 51.72 445 SER A C 1
ATOM 3480 O O . SER A 1 445 ? -5.596 19.075 -27.403 1.00 51.72 445 SER A O 1
ATOM 3482 N N . HIS A 1 446 ? -5.012 17.715 -25.707 1.00 75.12 446 HIS A N 1
ATOM 3483 C CA . HIS A 1 446 ? -6.233 17.911 -24.931 1.00 75.12 446 HIS A CA 1
ATOM 3484 C C . HIS A 1 446 ? -5.980 18.060 -23.419 1.00 75.12 446 HIS A C 1
ATOM 3486 O O . HIS A 1 446 ? -5.335 17.218 -22.791 1.00 75.12 446 HIS A O 1
ATOM 3492 N N . VAL A 1 447 ? -6.479 19.158 -22.845 1.00 85.44 447 VAL A N 1
ATOM 3493 C CA . VAL A 1 447 ? -6.205 19.617 -21.474 1.00 85.44 447 VAL A CA 1
ATOM 3494 C C . VAL A 1 447 ? -7.505 20.129 -20.845 1.00 85.44 447 VAL A C 1
ATOM 3496 O O . VAL A 1 447 ? -8.259 20.834 -21.509 1.00 85.44 447 VAL A O 1
ATOM 3499 N N . ILE A 1 448 ? -7.749 19.802 -19.573 1.00 89.25 448 ILE A N 1
ATOM 3500 C CA . ILE A 1 448 ? -8.970 20.144 -18.825 1.00 89.25 448 ILE A CA 1
ATOM 3501 C C . ILE A 1 448 ? -8.663 20.991 -17.581 1.00 89.25 448 ILE A C 1
ATOM 3503 O O . ILE A 1 448 ? -7.704 20.730 -16.858 1.00 89.25 448 ILE A O 1
ATOM 3507 N N . ASP A 1 449 ? -9.505 21.985 -17.294 1.00 88.56 449 ASP A N 1
ATOM 3508 C CA . ASP A 1 449 ? -9.421 22.799 -16.066 1.00 88.56 449 ASP A CA 1
ATOM 3509 C C . ASP A 1 449 ? -10.202 22.196 -14.880 1.00 88.56 449 ASP A C 1
ATOM 3511 O O . ASP A 1 449 ? -9.963 22.558 -13.728 1.00 88.56 449 ASP A O 1
ATOM 3515 N N . ALA A 1 450 ? -11.144 21.291 -15.153 1.00 90.44 450 ALA A N 1
ATOM 3516 C CA . ALA A 1 450 ? -12.006 20.638 -14.171 1.00 90.44 450 ALA A CA 1
ATOM 3517 C C . ALA A 1 450 ? -12.451 19.259 -14.686 1.00 90.44 450 ALA A C 1
ATOM 3519 O O . ALA A 1 450 ? -12.513 19.031 -15.895 1.00 90.44 450 ALA A O 1
ATOM 3520 N N . LEU A 1 451 ? -12.785 18.347 -13.772 1.00 92.25 451 LEU A N 1
ATOM 3521 C CA . LEU A 1 451 ? -13.391 17.056 -14.094 1.00 92.25 451 LEU A CA 1
ATOM 3522 C C . LEU A 1 451 ? -14.906 17.251 -14.267 1.00 92.25 451 LEU A C 1
ATOM 3524 O O . LEU A 1 451 ? -15.541 17.775 -13.354 1.00 92.25 451 LEU A O 1
ATOM 3528 N N . HIS A 1 452 ? -15.483 16.865 -15.410 1.00 92.94 452 HIS A N 1
ATOM 3529 C CA . HIS A 1 452 ? -16.903 17.114 -15.710 1.00 92.94 452 HIS A CA 1
ATOM 3530 C C . HIS A 1 452 ? -17.788 15.882 -15.465 1.00 92.94 452 HIS A C 1
ATOM 3532 O O . HIS A 1 452 ? -18.706 15.949 -14.652 1.00 92.94 452 HIS A O 1
ATOM 3538 N N . ARG A 1 453 ? -17.489 14.730 -16.080 1.00 95.06 453 ARG A N 1
ATOM 3539 C CA . ARG A 1 453 ? -18.143 13.451 -15.750 1.00 95.06 453 ARG A CA 1
ATOM 3540 C C . ARG A 1 453 ? -17.129 12.311 -15.701 1.00 95.06 453 ARG A C 1
ATOM 3542 O O . ARG A 1 453 ? -16.204 12.247 -16.513 1.00 95.06 453 ARG A O 1
ATOM 3549 N N . ILE A 1 454 ? -17.307 11.406 -14.743 1.00 94.88 454 ILE A N 1
ATOM 3550 C CA . ILE A 1 454 ? -16.555 10.153 -14.642 1.00 94.88 454 ILE A CA 1
ATOM 3551 C C . ILE A 1 454 ? -17.523 8.973 -14.534 1.00 94.88 454 ILE A C 1
ATOM 3553 O O . ILE A 1 454 ? -18.448 8.975 -13.725 1.00 94.88 454 ILE A O 1
ATOM 3557 N N . GLU A 1 455 ? -17.308 7.968 -15.375 1.00 94.62 455 GLU A N 1
ATOM 3558 C CA . GLU A 1 455 ? -18.099 6.741 -15.453 1.00 94.62 455 GLU A CA 1
ATOM 3559 C C . GLU A 1 455 ? -17.161 5.550 -15.208 1.00 94.62 455 GLU A C 1
ATOM 3561 O O . GLU A 1 455 ? -16.064 5.492 -15.772 1.00 94.62 455 GLU A O 1
ATOM 3566 N N . PHE A 1 456 ? -17.574 4.557 -14.425 1.00 92.94 456 PHE A N 1
ATOM 3567 C CA . PHE A 1 456 ? -16.860 3.281 -14.348 1.00 92.94 456 PHE A CA 1
ATOM 3568 C C . PHE A 1 456 ? -17.807 2.095 -14.192 1.00 92.94 456 PHE A C 1
ATOM 3570 O O . PHE A 1 456 ? -18.941 2.233 -13.742 1.00 92.94 456 PHE A O 1
ATOM 3577 N N . ARG A 1 457 ? -17.346 0.917 -14.621 1.00 92.06 457 ARG A N 1
ATOM 3578 C CA . ARG A 1 457 ? -18.149 -0.309 -14.667 1.00 92.06 457 ARG A CA 1
ATOM 3579 C C . ARG A 1 457 ? -17.310 -1.532 -14.333 1.00 92.06 457 ARG A C 1
ATOM 3581 O O . ARG A 1 457 ? -16.182 -1.645 -14.820 1.00 92.06 457 ARG A O 1
ATOM 3588 N N . ALA A 1 458 ? -17.926 -2.463 -13.605 1.00 88.31 458 ALA A N 1
ATOM 3589 C CA . ALA A 1 458 ? -17.360 -3.729 -13.155 1.00 88.31 458 ALA A CA 1
ATOM 3590 C C . ALA A 1 458 ? -16.025 -3.526 -12.426 1.00 88.31 458 ALA A C 1
ATOM 3592 O O . ALA A 1 458 ? -15.039 -4.195 -12.736 1.00 88.31 458 ALA A O 1
ATOM 3593 N N . ILE A 1 459 ? -16.005 -2.532 -11.529 1.00 89.06 459 ILE A N 1
ATOM 3594 C CA . ILE A 1 459 ? -14.944 -2.313 -10.549 1.00 89.06 459 ILE A CA 1
ATOM 3595 C C . ILE A 1 459 ? -15.522 -1.769 -9.238 1.00 89.06 459 ILE A C 1
ATOM 3597 O O . ILE A 1 459 ? -16.219 -0.752 -9.215 1.00 89.06 459 ILE A O 1
ATOM 3601 N N . GLY A 1 460 ? -15.130 -2.382 -8.125 1.00 85.81 460 GLY A N 1
ATOM 3602 C CA . GLY A 1 460 ? -15.456 -1.883 -6.790 1.00 85.81 460 GLY A CA 1
ATOM 3603 C C . GLY A 1 460 ? -16.881 -2.253 -6.352 1.00 85.81 460 GLY A C 1
ATOM 3604 O O . GLY A 1 460 ? -17.410 -3.275 -6.769 1.00 85.81 460 GLY A O 1
ATOM 3605 N N . PRO A 1 461 ? -17.518 -1.478 -5.456 1.00 83.44 461 PRO A N 1
ATOM 3606 C CA . PRO A 1 461 ? -18.787 -1.883 -4.844 1.00 83.44 461 PRO A CA 1
ATOM 3607 C C . PRO A 1 461 ? -20.034 -1.631 -5.711 1.00 83.44 461 PRO A C 1
ATOM 3609 O O . PRO A 1 461 ? -21.138 -1.923 -5.256 1.00 83.44 461 PRO A O 1
ATOM 3612 N N . ALA A 1 462 ? -19.887 -1.081 -6.921 1.00 83.00 462 ALA A N 1
ATOM 3613 C CA . ALA A 1 462 ? -20.986 -0.779 -7.837 1.00 83.00 462 ALA A CA 1
ATOM 3614 C C . ALA A 1 462 ? -20.710 -1.374 -9.229 1.00 83.00 462 ALA A C 1
ATOM 3616 O O . ALA A 1 462 ? -19.646 -1.141 -9.802 1.00 83.00 462 ALA A O 1
ATOM 3617 N N . ASP A 1 463 ? -21.684 -2.098 -9.791 1.00 83.12 463 ASP A N 1
ATOM 3618 C CA . ASP A 1 463 ? -21.565 -2.714 -11.123 1.00 83.12 463 ASP A CA 1
ATOM 3619 C C . ASP A 1 463 ? -21.375 -1.671 -12.238 1.00 83.12 463 ASP A C 1
ATOM 3621 O O . ASP A 1 463 ? -20.642 -1.909 -13.199 1.00 83.12 463 ASP A O 1
ATOM 3625 N N . GLU A 1 464 ? -22.022 -0.510 -12.119 1.00 89.38 464 GLU A N 1
ATOM 3626 C CA . GLU A 1 464 ? -21.874 0.647 -13.005 1.00 89.38 464 GLU A CA 1
ATOM 3627 C C . GLU A 1 464 ? -22.167 1.918 -12.190 1.00 89.38 464 GLU A C 1
ATOM 3629 O O . GLU A 1 464 ? -23.156 1.975 -11.458 1.00 89.38 464 GLU A O 1
ATOM 3634 N N . LEU A 1 465 ? -21.290 2.921 -12.273 1.00 91.69 465 LEU A N 1
ATOM 3635 C CA . LEU A 1 465 ? -21.407 4.187 -11.549 1.00 91.69 465 LEU A CA 1
ATOM 3636 C C . LEU A 1 465 ? -21.071 5.350 -12.478 1.00 91.69 465 LEU A C 1
ATOM 3638 O O . LEU A 1 465 ? -20.067 5.325 -13.189 1.00 91.69 465 LEU A O 1
ATOM 3642 N N . GLU A 1 466 ? -21.901 6.385 -12.425 1.00 92.75 466 GLU A N 1
ATOM 3643 C CA . GLU A 1 466 ? -21.758 7.628 -13.177 1.00 92.75 466 GLU A CA 1
ATOM 3644 C C . GLU A 1 466 ? -21.818 8.808 -12.203 1.00 92.75 466 GLU A C 1
ATOM 3646 O O . GLU A 1 466 ? -22.784 8.947 -11.453 1.00 92.75 466 GLU A O 1
ATOM 3651 N N . LEU A 1 467 ? -20.775 9.641 -12.197 1.00 93.69 467 LEU A N 1
ATOM 3652 C CA . LEU A 1 467 ? -20.693 10.867 -11.407 1.00 93.69 467 LEU A CA 1
ATOM 3653 C C . LEU A 1 467 ? -20.461 12.061 -12.336 1.00 93.69 467 LEU A C 1
ATOM 3655 O O . LEU A 1 467 ? -19.358 12.271 -12.843 1.00 93.69 467 LEU A O 1
ATOM 3659 N N . GLU A 1 468 ? -21.501 12.869 -12.503 1.00 94.00 468 GLU A N 1
ATOM 3660 C CA . GLU A 1 468 ? -21.420 14.217 -13.069 1.00 94.00 468 GLU A CA 1
ATOM 3661 C C . GLU A 1 468 ? -21.075 15.241 -11.985 1.00 94.00 468 GLU A C 1
ATOM 3663 O O . GLU A 1 468 ? -21.633 15.193 -10.886 1.00 94.00 468 GLU A O 1
ATOM 3668 N N . LEU A 1 469 ? -20.198 16.191 -12.305 1.00 95.00 469 LEU A N 1
ATOM 3669 C CA . LEU A 1 469 ? -19.561 17.110 -11.366 1.00 95.00 469 LEU A CA 1
ATOM 3670 C C . LEU A 1 469 ? -19.809 18.573 -11.740 1.00 95.00 469 LEU A C 1
ATOM 3672 O O . LEU A 1 469 ? -19.584 19.009 -12.867 1.00 95.00 469 LEU A O 1
ATOM 3676 N N . SER A 1 470 ? -20.180 19.362 -10.739 1.00 94.38 470 SER A N 1
ATOM 3677 C CA . SER A 1 470 ? -20.276 20.815 -10.817 1.00 94.38 470 SER A CA 1
ATOM 3678 C C . SER A 1 470 ? -18.885 21.483 -10.712 1.00 94.38 470 SER A C 1
ATOM 3680 O O . SER A 1 470 ? -17.938 20.902 -10.165 1.00 94.38 470 SER A O 1
ATOM 3682 N N . PRO A 1 471 ? -18.712 22.724 -11.208 1.00 90.62 471 PRO A N 1
ATOM 3683 C CA . PRO A 1 471 ? -17.392 23.349 -11.356 1.00 90.62 471 PRO A CA 1
ATOM 3684 C C . PRO A 1 471 ? -16.730 23.856 -10.061 1.00 90.62 471 PRO A C 1
ATOM 3686 O O . PRO A 1 471 ? -15.592 24.320 -10.134 1.00 90.62 471 PRO A O 1
ATOM 3689 N N . ARG A 1 472 ? -17.399 23.835 -8.895 1.00 91.44 472 ARG A N 1
ATOM 3690 C CA . ARG A 1 472 ? -16.850 24.379 -7.636 1.00 91.44 472 ARG A CA 1
ATOM 3691 C C . ARG A 1 472 ? -16.829 23.383 -6.473 1.00 91.44 472 ARG A C 1
ATOM 3693 O O . ARG A 1 472 ? -15.736 23.054 -6.023 1.00 91.44 472 ARG A O 1
ATOM 3700 N N . VAL A 1 473 ? -17.969 22.917 -5.960 1.00 93.38 473 VAL A N 1
ATOM 3701 C CA . VAL A 1 473 ? -18.008 21.956 -4.831 1.00 93.38 473 VAL A CA 1
ATOM 3702 C C . VAL A 1 473 ? -18.823 20.727 -5.193 1.00 93.38 473 VAL A C 1
ATOM 3704 O O . VAL A 1 473 ? -19.986 20.849 -5.537 1.00 93.38 473 VAL A O 1
ATOM 3707 N N . ASN A 1 474 ? -18.253 19.539 -5.040 1.00 96.00 474 ASN A N 1
ATOM 3708 C CA . ASN A 1 474 ? -18.940 18.267 -5.227 1.00 96.00 474 ASN A CA 1
ATOM 3709 C C . ASN A 1 474 ? -18.826 17.473 -3.936 1.00 96.00 474 ASN A C 1
ATOM 3711 O O . ASN A 1 474 ? -17.737 17.012 -3.591 1.00 96.00 474 ASN A O 1
ATOM 3715 N N . LEU A 1 475 ? -19.930 17.365 -3.200 1.00 95.25 475 LEU A N 1
ATOM 3716 C CA . LEU A 1 475 ? -19.966 16.678 -1.917 1.00 95.25 475 LEU A CA 1
ATOM 3717 C C . LEU A 1 475 ? -20.651 15.318 -2.069 1.00 95.25 475 LEU A C 1
ATOM 3719 O O . LEU A 1 475 ? -21.796 15.240 -2.507 1.00 95.25 475 LEU A O 1
ATOM 3723 N N . ILE A 1 476 ? -19.938 14.257 -1.702 1.00 95.31 476 ILE A N 1
ATOM 3724 C CA . ILE A 1 476 ? -20.350 12.864 -1.871 1.00 95.31 476 ILE A CA 1
ATOM 3725 C C . ILE A 1 476 ? -20.631 12.254 -0.493 1.00 95.31 476 ILE A C 1
ATOM 3727 O O . ILE A 1 476 ? -19.758 12.182 0.377 1.00 95.31 476 ILE A O 1
ATOM 3731 N N . LEU A 1 477 ? -21.866 11.809 -0.310 1.00 92.25 477 LEU A N 1
ATOM 3732 C CA . LEU A 1 477 ? -22.390 11.162 0.889 1.00 92.25 477 LEU A CA 1
ATOM 3733 C C . LEU A 1 477 ? -22.635 9.663 0.645 1.00 92.25 477 LEU A C 1
ATOM 3735 O O . LEU A 1 477 ? -22.490 9.169 -0.474 1.00 92.25 477 LEU A O 1
ATOM 3739 N N . GLY A 1 478 ? -23.050 8.951 1.691 1.00 87.44 478 GLY A N 1
ATOM 3740 C CA . GLY A 1 478 ? -23.468 7.547 1.638 1.00 87.44 478 GLY A CA 1
ATOM 3741 C C . GLY A 1 478 ? -22.676 6.660 2.593 1.00 87.44 478 GLY A C 1
ATOM 3742 O O . GLY A 1 478 ? -21.597 7.037 3.052 1.00 87.44 478 GLY A O 1
ATOM 3743 N N . ASP A 1 479 ? -23.201 5.479 2.905 1.00 82.06 479 ASP A N 1
ATOM 3744 C CA . ASP A 1 479 ? -22.700 4.614 3.979 1.00 82.06 479 ASP A CA 1
ATOM 3745 C C . ASP A 1 479 ? -21.268 4.069 3.795 1.00 82.06 479 ASP A C 1
ATOM 3747 O O . ASP A 1 479 ? -20.614 4.179 2.748 1.00 82.06 479 ASP A O 1
ATOM 3751 N N . ASN A 1 480 ? -20.737 3.500 4.881 1.00 82.12 480 ASN A N 1
ATOM 3752 C CA . ASN A 1 480 ? -19.442 2.826 4.887 1.00 82.12 480 ASN A CA 1
ATOM 3753 C C . ASN A 1 480 ? -19.470 1.581 3.995 1.00 82.12 480 ASN A C 1
ATOM 3755 O O . ASN A 1 480 ? -20.412 0.796 4.030 1.00 82.12 480 ASN A O 1
ATOM 3759 N N . GLY A 1 481 ? -18.413 1.392 3.202 1.00 81.25 481 GLY A N 1
ATOM 3760 C CA . GLY A 1 481 ? -18.314 0.294 2.235 1.00 81.25 481 GLY A CA 1
ATOM 3761 C C . GLY A 1 481 ? -18.918 0.580 0.854 1.00 81.25 481 GLY A C 1
ATOM 3762 O O . GLY A 1 481 ? -18.623 -0.166 -0.072 1.00 81.25 481 GLY A O 1
ATOM 3763 N N . LEU A 1 482 ? -19.658 1.682 0.660 1.00 86.19 482 LEU A N 1
ATOM 3764 C CA . LEU A 1 482 ? -20.260 2.026 -0.644 1.00 86.19 482 LEU A CA 1
ATOM 3765 C C . LEU A 1 482 ? -19.287 2.631 -1.674 1.00 86.19 482 LEU A C 1
ATOM 3767 O O . LEU A 1 482 ? -19.700 2.989 -2.769 1.00 86.19 482 LEU A O 1
ATOM 3771 N N . GLY A 1 483 ? -17.995 2.747 -1.349 1.00 87.81 483 GLY A N 1
ATOM 3772 C CA . GLY A 1 483 ? -16.965 3.128 -2.325 1.00 87.81 483 GLY A CA 1
ATOM 3773 C C . GLY A 1 483 ? -16.635 4.617 -2.434 1.00 87.81 483 GLY A C 1
ATOM 3774 O O . GLY A 1 483 ? -16.043 5.011 -3.428 1.00 87.81 483 GLY A O 1
ATOM 3775 N N . LYS A 1 484 ? -16.942 5.445 -1.426 1.00 92.25 484 LYS A N 1
ATOM 3776 C CA . LYS A 1 484 ? -16.570 6.880 -1.399 1.00 92.25 484 LYS A CA 1
ATOM 3777 C C . LYS A 1 484 ? -15.075 7.136 -1.658 1.00 92.25 484 LYS A C 1
ATOM 3779 O O . LYS A 1 484 ? -14.740 7.818 -2.620 1.00 92.25 484 LYS A O 1
ATOM 3784 N N . THR A 1 485 ? -14.191 6.532 -0.858 1.00 92.69 485 THR A N 1
ATOM 3785 C CA . THR A 1 485 ? -12.731 6.579 -1.063 1.00 92.69 485 THR A CA 1
ATOM 3786 C C . THR A 1 485 ? -12.341 6.040 -2.438 1.00 92.69 485 THR A C 1
ATOM 3788 O O . THR A 1 485 ? -11.615 6.694 -3.172 1.00 92.69 485 THR A O 1
ATOM 3791 N N . PHE A 1 486 ? -12.898 4.889 -2.828 1.00 92.75 486 PHE A N 1
ATOM 3792 C CA . PHE A 1 486 ? -12.620 4.246 -4.115 1.00 92.75 486 PHE A CA 1
ATOM 3793 C C . PHE A 1 486 ? -12.969 5.143 -5.315 1.00 92.75 486 PHE A C 1
ATOM 3795 O O . PHE A 1 486 ? -12.222 5.204 -6.286 1.00 92.75 486 PHE A O 1
ATOM 3802 N N . LEU A 1 487 ? -14.067 5.894 -5.235 1.00 94.62 487 LEU A N 1
ATOM 3803 C CA . LEU A 1 487 ? -14.460 6.870 -6.246 1.00 94.62 487 LEU A CA 1
ATOM 3804 C C . LEU A 1 487 ? -13.440 8.019 -6.335 1.00 94.62 487 LEU A C 1
ATOM 3806 O O . LEU A 1 487 ? -13.067 8.406 -7.443 1.00 94.62 487 LEU A O 1
ATOM 3810 N N . LEU A 1 488 ? -12.932 8.524 -5.203 1.00 95.81 488 LEU A N 1
ATOM 3811 C CA . LEU A 1 488 ? -11.850 9.518 -5.197 1.00 95.81 488 LEU A CA 1
ATOM 3812 C C . LEU A 1 488 ? -10.523 8.942 -5.724 1.00 95.81 488 LEU A C 1
ATOM 3814 O O . LEU A 1 488 ? -9.822 9.642 -6.453 1.00 95.81 488 LEU A O 1
ATOM 3818 N N . ASP A 1 489 ? -10.204 7.677 -5.435 1.00 94.88 489 ASP A N 1
ATOM 3819 C CA . ASP A 1 489 ? -9.030 6.981 -5.982 1.00 94.88 489 ASP A CA 1
ATOM 3820 C C . ASP A 1 489 ? -9.118 6.842 -7.513 1.00 94.88 489 ASP A C 1
ATOM 3822 O O . ASP A 1 489 ? -8.140 7.098 -8.221 1.00 94.88 489 ASP A O 1
ATOM 3826 N N . VAL A 1 490 ? -10.297 6.481 -8.037 1.00 94.88 490 VAL A N 1
ATOM 3827 C CA . VAL A 1 490 ? -10.574 6.388 -9.481 1.00 94.88 490 VAL A CA 1
ATOM 3828 C C . VAL A 1 490 ? -10.530 7.771 -10.139 1.00 94.88 490 VAL A C 1
ATOM 3830 O O . VAL A 1 490 ? -9.938 7.908 -11.209 1.00 94.88 490 VAL A O 1
ATOM 3833 N N . ALA A 1 491 ? -11.067 8.815 -9.496 1.00 95.50 491 ALA A N 1
ATOM 3834 C CA . ALA A 1 491 ? -10.964 10.195 -9.977 1.00 95.50 491 ALA A CA 1
ATOM 3835 C C . ALA A 1 491 ? -9.507 10.693 -9.998 1.00 95.50 491 ALA A C 1
ATOM 3837 O O . ALA A 1 491 ? -9.062 11.265 -10.994 1.00 95.50 491 ALA A O 1
ATOM 3838 N N . TRP A 1 492 ? -8.729 10.417 -8.946 1.00 95.69 492 TRP A N 1
ATOM 3839 C CA . TRP A 1 492 ? -7.293 10.698 -8.903 1.00 95.69 492 TRP A CA 1
ATOM 3840 C C . TRP A 1 492 ? -6.540 9.990 -10.033 1.00 95.69 492 TRP A C 1
ATOM 3842 O O . TRP A 1 492 ? -5.718 10.611 -10.715 1.00 95.69 492 TRP A O 1
ATOM 3852 N N . TRP A 1 493 ? -6.814 8.702 -10.256 1.00 93.62 493 TRP A N 1
ATOM 3853 C CA . TRP A 1 493 ? -6.180 7.953 -11.336 1.00 93.62 493 TRP A CA 1
ATOM 3854 C C . TRP A 1 493 ? -6.577 8.492 -12.713 1.00 93.62 493 TRP A C 1
ATOM 3856 O O . TRP A 1 493 ? -5.713 8.658 -13.573 1.00 93.62 493 TRP A O 1
ATOM 3866 N N . ALA A 1 494 ? -7.847 8.834 -12.921 1.00 92.00 494 ALA A N 1
ATOM 3867 C CA . ALA A 1 494 ? -8.307 9.383 -14.189 1.00 92.00 494 ALA A CA 1
ATOM 3868 C C . ALA A 1 494 ? -7.616 10.725 -14.507 1.00 92.00 494 ALA A C 1
ATOM 3870 O O . ALA A 1 494 ? -7.203 10.947 -15.644 1.00 92.00 494 ALA A O 1
ATOM 3871 N N . LEU A 1 495 ? -7.401 11.575 -13.497 1.00 91.44 495 LEU A N 1
ATOM 3872 C CA . LEU A 1 495 ? -6.696 12.852 -13.642 1.00 91.44 495 LEU A CA 1
ATOM 3873 C C . LEU A 1 495 ? -5.174 12.685 -13.823 1.00 91.44 495 LEU A C 1
ATOM 3875 O O . LEU A 1 495 ? -4.579 13.345 -14.668 1.00 91.44 495 LEU A O 1
ATOM 3879 N N . THR A 1 496 ? -4.522 11.806 -13.056 1.00 88.81 496 THR A N 1
ATOM 3880 C CA . THR A 1 496 ? -3.044 11.769 -12.955 1.00 88.81 496 THR A CA 1
ATOM 3881 C C . THR A 1 496 ? -2.392 10.578 -13.668 1.00 88.81 496 THR A C 1
ATOM 3883 O O . THR A 1 496 ? -1.277 10.676 -14.177 1.00 88.81 496 THR A O 1
ATOM 3886 N N . GLY A 1 497 ? -3.083 9.439 -13.740 1.00 82.44 497 GLY A N 1
ATOM 3887 C CA . GLY A 1 497 ? -2.578 8.142 -14.212 1.00 82.44 497 GLY A CA 1
ATOM 3888 C C . GLY A 1 497 ? -1.813 7.327 -13.176 1.00 82.44 497 GLY A C 1
ATOM 3889 O O . GLY A 1 497 ? -1.500 6.164 -13.430 1.00 82.44 497 GLY A O 1
ATOM 3890 N N . SER A 1 498 ? -1.526 7.913 -12.015 1.00 82.88 498 SER A N 1
ATOM 3891 C CA . SER A 1 498 ? -1.002 7.208 -10.845 1.00 82.88 498 SER A CA 1
ATOM 3892 C C . SER A 1 498 ? -2.162 6.742 -9.965 1.00 82.88 498 SER A C 1
ATOM 3894 O O . SER A 1 498 ? -3.219 7.365 -9.968 1.00 82.88 498 SER A O 1
ATOM 3896 N N . TRP A 1 499 ? -1.979 5.678 -9.187 1.00 87.25 499 TRP A N 1
ATOM 3897 C CA . TRP A 1 499 ? -2.917 5.338 -8.114 1.00 87.25 499 TRP A CA 1
ATOM 3898 C C . TRP A 1 499 ? -2.396 5.913 -6.792 1.00 87.25 499 TRP A C 1
ATOM 3900 O O . TRP A 1 499 ? -1.192 5.849 -6.547 1.00 87.25 499 TRP A O 1
ATOM 3910 N N . PRO A 1 500 ? -3.260 6.458 -5.918 1.00 81.44 500 PRO A N 1
ATOM 3911 C CA . PRO A 1 500 ? -2.838 7.029 -4.637 1.00 81.44 500 PRO A CA 1
ATOM 3912 C C . PRO A 1 500 ? -2.589 5.943 -3.573 1.00 81.44 500 PRO A C 1
ATOM 3914 O O . PRO A 1 500 ? -2.084 6.241 -2.488 1.00 81.44 500 PRO A O 1
ATOM 3917 N N . GLY A 1 501 ? -2.947 4.696 -3.898 1.00 79.81 501 GLY A N 1
ATOM 3918 C CA . GLY A 1 501 ? -2.779 3.472 -3.128 1.00 79.81 501 GLY A CA 1
ATOM 3919 C C . GLY A 1 501 ? -2.722 2.267 -4.075 1.00 79.81 501 GLY A C 1
ATOM 3920 O O . GLY A 1 501 ? -1.947 2.261 -5.030 1.00 79.81 501 GLY A O 1
ATOM 3921 N N . ARG A 1 502 ? -3.541 1.236 -3.833 1.00 78.94 502 ARG A N 1
ATOM 3922 C CA . ARG A 1 502 ? -3.664 0.096 -4.761 1.00 78.94 502 ARG A CA 1
ATOM 3923 C C . ARG A 1 502 ? -4.481 0.487 -5.996 1.00 78.94 502 ARG A C 1
ATOM 3925 O O . ARG A 1 502 ? -5.372 1.322 -5.908 1.00 78.94 502 ARG A O 1
ATOM 3932 N N . ALA A 1 503 ? -4.187 -0.145 -7.130 1.00 84.81 503 ALA A N 1
ATOM 3933 C CA . ALA A 1 503 ? -4.985 0.021 -8.338 1.00 84.81 503 ALA A CA 1
ATOM 3934 C C . ALA A 1 503 ? -6.390 -0.572 -8.171 1.00 84.81 503 ALA A C 1
ATOM 3936 O O . ALA A 1 503 ? -6.551 -1.597 -7.504 1.00 84.81 503 ALA A O 1
ATOM 3937 N N . ALA A 1 504 ? -7.389 0.029 -8.825 1.00 87.06 504 ALA A N 1
ATOM 3938 C CA . ALA A 1 504 ? -8.709 -0.576 -8.964 1.00 87.06 504 ALA A CA 1
ATOM 3939 C C . ALA A 1 504 ? -8.598 -1.856 -9.807 1.00 87.06 504 ALA A C 1
ATOM 3941 O O . ALA A 1 504 ? -8.526 -1.798 -11.033 1.00 87.06 504 ALA A O 1
ATOM 3942 N N . TRP A 1 505 ? -8.517 -3.015 -9.161 1.00 85.44 505 TRP A N 1
ATOM 3943 C CA . TRP A 1 505 ? -8.438 -4.300 -9.846 1.00 85.44 505 TRP A CA 1
ATOM 3944 C C . TRP A 1 505 ? -9.789 -5.014 -9.821 1.00 85.44 505 TRP A C 1
ATOM 3946 O O . TRP A 1 505 ? -10.303 -5.244 -8.729 1.00 85.44 505 TRP A O 1
ATOM 3956 N N . PRO A 1 506 ? -10.318 -5.422 -10.988 1.00 86.44 506 PRO A N 1
ATOM 3957 C CA . PRO A 1 506 ? -11.519 -6.237 -11.056 1.00 86.44 506 PRO A CA 1
ATOM 3958 C C . PRO A 1 506 ? -11.258 -7.669 -10.566 1.00 86.44 506 PRO A C 1
ATOM 3960 O O . PRO A 1 506 ? -10.199 -8.263 -10.838 1.00 86.44 506 PRO A O 1
ATOM 3963 N N . ASP A 1 507 ? -12.251 -8.234 -9.887 1.00 80.75 507 ASP A N 1
ATOM 3964 C CA . ASP A 1 507 ? -12.309 -9.620 -9.433 1.00 80.75 507 ASP A CA 1
ATOM 3965 C C . ASP A 1 507 ? -12.549 -10.628 -10.580 1.00 80.75 507 ASP A C 1
ATOM 3967 O O . ASP A 1 507 ? -12.562 -10.291 -11.766 1.00 80.75 507 ASP A O 1
ATOM 3971 N N . ALA A 1 508 ? -12.677 -11.916 -10.252 1.00 77.81 508 ALA A N 1
ATOM 3972 C CA . ALA A 1 508 ? -12.803 -12.974 -11.254 1.00 77.81 508 ALA A CA 1
ATOM 3973 C C . ALA A 1 508 ? -14.110 -12.938 -12.077 1.00 77.81 508 ALA A C 1
ATOM 3975 O O . ALA A 1 508 ? -14.109 -13.434 -13.207 1.00 77.81 508 ALA A O 1
ATOM 3976 N N . GLU A 1 509 ? -15.202 -12.384 -11.546 1.00 76.12 509 GLU A N 1
ATOM 3977 C CA . GLU A 1 509 ? -16.472 -12.204 -12.260 1.00 76.12 509 GLU A CA 1
ATOM 3978 C C . GLU A 1 509 ? -16.501 -10.851 -12.982 1.00 76.12 509 GLU A C 1
ATOM 3980 O O . GLU A 1 509 ? -16.811 -10.804 -14.176 1.00 76.12 509 GLU A O 1
ATOM 3985 N N . GLU A 1 510 ? -16.061 -9.778 -12.319 1.00 79.00 510 GLU A N 1
ATOM 3986 C CA . GLU A 1 510 ? -15.902 -8.440 -12.902 1.00 79.00 510 GLU A CA 1
ATOM 3987 C C . GLU A 1 510 ? -15.027 -8.469 -14.165 1.00 79.00 510 GLU A C 1
ATOM 3989 O O . GLU A 1 510 ? -15.406 -7.918 -15.201 1.00 79.00 510 GLU A O 1
ATOM 3994 N N . ARG A 1 511 ? -13.905 -9.209 -14.149 1.00 80.44 511 ARG A N 1
ATOM 3995 C CA . ARG A 1 511 ? -13.022 -9.411 -15.321 1.00 80.44 511 ARG A CA 1
ATOM 3996 C C . ARG A 1 511 ? -13.761 -9.948 -16.560 1.00 80.44 511 ARG A C 1
ATOM 3998 O O . ARG A 1 511 ? -13.304 -9.702 -17.677 1.00 80.44 511 ARG A O 1
ATOM 4005 N N . LYS A 1 512 ? -14.898 -10.641 -16.401 1.00 77.69 512 LYS A N 1
ATOM 4006 C CA . LYS A 1 512 ? -15.743 -11.132 -17.511 1.00 77.69 512 LYS A CA 1
ATOM 4007 C C . LYS A 1 512 ? -16.694 -10.059 -18.054 1.00 77.69 512 LYS A C 1
ATOM 4009 O O . LYS A 1 512 ? -17.104 -10.147 -19.209 1.00 77.69 512 LYS A O 1
ATOM 4014 N N . ALA A 1 513 ? -17.028 -9.049 -17.253 1.00 81.12 513 ALA A N 1
ATOM 4015 C CA . ALA A 1 513 ? -17.973 -7.979 -17.580 1.00 81.12 513 ALA A CA 1
ATOM 4016 C C . ALA A 1 513 ? -17.350 -6.797 -18.361 1.00 81.12 513 ALA A C 1
ATOM 4018 O O . ALA A 1 513 ? -18.018 -5.786 -18.582 1.00 81.12 513 ALA A O 1
ATOM 4019 N N . MET A 1 514 ? -16.100 -6.950 -18.820 1.00 84.12 514 MET A N 1
ATOM 4020 C CA . MET A 1 514 ? -15.283 -5.944 -19.520 1.00 84.12 514 MET A CA 1
ATOM 4021 C C . MET A 1 514 ? -15.122 -4.625 -18.734 1.00 84.12 514 MET A C 1
ATOM 4023 O O . MET A 1 514 ? -15.673 -3.598 -19.144 1.00 84.12 514 MET A O 1
ATOM 4027 N N . PRO A 1 515 ? -14.345 -4.638 -17.632 1.00 91.50 515 PRO A N 1
ATOM 4028 C CA . PRO A 1 515 ? -14.146 -3.481 -16.764 1.00 91.50 515 PRO A CA 1
ATOM 4029 C C . PRO A 1 515 ? -13.615 -2.257 -17.511 1.00 91.50 515 PRO A C 1
ATOM 4031 O O . PRO A 1 515 ? -12.658 -2.358 -18.292 1.00 91.50 515 PRO A O 1
ATOM 4034 N N . ARG A 1 516 ? -14.235 -1.099 -17.265 1.00 93.88 516 ARG A N 1
ATOM 4035 C CA . ARG A 1 516 ? -13.875 0.176 -17.903 1.00 93.88 516 ARG A CA 1
ATOM 4036 C C . ARG A 1 516 ? -13.941 1.355 -16.933 1.00 93.88 516 ARG A C 1
ATOM 4038 O O . ARG A 1 516 ? -14.801 1.383 -16.056 1.00 93.88 516 ARG A O 1
ATOM 4045 N N . ILE A 1 517 ? -13.081 2.342 -17.162 1.00 94.75 517 ILE A N 1
ATOM 4046 C CA . ILE A 1 517 ? -13.153 3.695 -16.597 1.00 94.75 517 ILE A CA 1
ATOM 4047 C C . ILE A 1 517 ? -13.206 4.661 -17.779 1.00 94.75 517 ILE A C 1
ATOM 4049 O O . ILE A 1 517 ? -12.432 4.526 -18.729 1.00 94.75 517 ILE A O 1
ATOM 4053 N N . ARG A 1 518 ? -14.109 5.633 -17.741 1.00 94.38 518 ARG A N 1
ATOM 4054 C CA . ARG A 1 518 ? -14.319 6.610 -18.806 1.00 94.38 518 ARG A CA 1
ATOM 4055 C C . ARG A 1 518 ? -14.437 8.001 -18.196 1.00 94.38 518 ARG A C 1
ATOM 4057 O O . ARG A 1 518 ? -15.079 8.182 -17.165 1.00 94.38 518 ARG A O 1
ATOM 4064 N N . LEU A 1 519 ? -13.800 8.972 -18.833 1.00 92.69 519 LEU A N 1
ATOM 4065 C CA . LEU A 1 519 ? -13.820 10.375 -18.435 1.00 92.69 519 LEU A CA 1
ATOM 4066 C C . LEU A 1 519 ? -14.431 11.174 -19.585 1.00 92.69 519 LEU A C 1
ATOM 4068 O O . LEU A 1 519 ? -14.052 10.965 -20.739 1.00 92.69 519 LEU A O 1
ATOM 4072 N N . VAL A 1 520 ? -15.370 12.062 -19.264 1.00 90.38 520 VAL A N 1
ATOM 4073 C CA . VAL A 1 520 ? -15.962 13.012 -20.211 1.00 90.38 520 VAL A CA 1
ATOM 4074 C C . VAL A 1 520 ? -15.662 14.436 -19.751 1.00 90.38 520 VAL A C 1
ATOM 4076 O O . VAL A 1 520 ? -15.773 14.748 -18.560 1.00 90.38 520 VAL A O 1
ATOM 4079 N N . ASP A 1 521 ? -15.220 15.274 -20.683 1.00 86.94 521 ASP A N 1
ATOM 4080 C CA . ASP A 1 521 ? -14.926 16.690 -20.452 1.00 86.94 521 ASP A CA 1
ATOM 4081 C C . ASP A 1 521 ? -16.196 17.572 -20.524 1.00 86.94 521 ASP A C 1
ATOM 4083 O O . ASP A 1 521 ? -17.322 17.074 -20.559 1.00 86.94 521 ASP A O 1
ATOM 4087 N N . ALA A 1 522 ? -16.011 18.896 -20.512 1.00 85.44 522 ALA A N 1
ATOM 4088 C CA . ALA A 1 522 ? -17.100 19.870 -20.627 1.00 85.44 522 ALA A CA 1
ATOM 4089 C C . ALA A 1 522 ? -17.592 20.107 -22.075 1.00 85.44 522 ALA A C 1
ATOM 4091 O O . ALA A 1 522 ? -18.632 20.735 -22.261 1.00 85.44 522 ALA A O 1
ATOM 4092 N N . ASP A 1 523 ? -16.866 19.611 -23.083 1.00 84.38 523 ASP A N 1
ATOM 4093 C CA . ASP A 1 523 ? -17.215 19.670 -24.510 1.00 84.38 523 ASP A CA 1
ATOM 4094 C C . ASP A 1 523 ? -17.856 18.342 -25.001 1.00 84.38 523 ASP A C 1
ATOM 4096 O O . ASP A 1 523 ? -18.093 18.158 -26.196 1.00 84.38 523 ASP A O 1
ATOM 4100 N N . GLU A 1 524 ? -18.171 17.423 -24.074 1.00 85.38 524 GLU A N 1
ATOM 4101 C CA . GLU A 1 524 ? -18.690 16.061 -24.293 1.00 85.38 524 GLU A CA 1
ATOM 4102 C C . GLU A 1 524 ? -17.740 15.115 -25.072 1.00 85.38 524 GLU A C 1
ATOM 4104 O O . GLU A 1 524 ? -18.165 14.078 -25.599 1.00 85.38 524 GLU A O 1
ATOM 4109 N N . HIS A 1 525 ? -16.429 15.393 -25.106 1.00 86.81 525 HIS A N 1
ATOM 4110 C CA . HIS A 1 525 ? -15.436 14.408 -25.549 1.00 86.81 525 HIS A CA 1
ATOM 4111 C C . HIS A 1 525 ? -15.212 13.358 -24.461 1.00 86.81 525 HIS A C 1
ATOM 4113 O O . HIS A 1 525 ? -14.921 13.678 -23.308 1.00 86.81 525 HIS A O 1
ATOM 4119 N N . ALA A 1 526 ? -15.293 12.085 -24.846 1.00 88.25 526 ALA A N 1
ATOM 4120 C CA . ALA A 1 526 ? -15.152 10.959 -23.935 1.00 88.25 526 ALA A CA 1
ATOM 4121 C C . ALA A 1 526 ? -13.916 10.106 -24.254 1.00 88.25 526 ALA A C 1
ATOM 4123 O O . ALA A 1 526 ? -13.810 9.558 -25.353 1.00 88.25 526 ALA A O 1
ATOM 4124 N N . SER A 1 527 ? -13.046 9.911 -23.262 1.00 90.56 527 SER A N 1
ATOM 4125 C CA . SER A 1 527 ? -11.917 8.971 -23.309 1.00 90.56 527 SER A CA 1
ATOM 4126 C C . SER A 1 527 ? -12.225 7.738 -22.457 1.00 90.56 527 SER A C 1
ATOM 4128 O O . SER A 1 527 ? -12.780 7.861 -21.366 1.00 90.56 527 SER A O 1
ATOM 4130 N N . GLU A 1 528 ? -11.875 6.539 -22.933 1.00 92.62 528 GLU A N 1
ATOM 4131 C CA . GLU A 1 528 ? -12.186 5.262 -22.270 1.00 92.62 528 GLU A CA 1
ATOM 4132 C C . GLU A 1 528 ? -10.923 4.413 -22.073 1.00 92.62 528 GLU A C 1
ATOM 4134 O O . GLU A 1 528 ? -10.134 4.216 -22.992 1.00 92.62 528 GLU A O 1
ATOM 4139 N N . SER A 1 529 ? -10.754 3.878 -20.865 1.00 91.62 529 SER A N 1
ATOM 4140 C CA . SER A 1 529 ? -9.708 2.935 -20.492 1.00 91.62 529 SER A CA 1
ATOM 4141 C C . SER A 1 529 ? -10.367 1.620 -20.106 1.00 91.62 529 SER A C 1
ATOM 4143 O O . SER A 1 529 ? -11.259 1.582 -19.257 1.00 91.62 529 SER A O 1
ATOM 4145 N N . ARG A 1 530 ? -9.941 0.529 -20.740 1.00 91.38 530 ARG A N 1
ATOM 4146 C CA . ARG A 1 530 ? -10.405 -0.831 -20.442 1.00 91.38 530 ARG A CA 1
ATOM 4147 C C . ARG A 1 530 ? -9.303 -1.577 -19.718 1.00 91.38 530 ARG A C 1
ATOM 4149 O O . ARG A 1 530 ? -8.152 -1.489 -20.137 1.00 91.38 530 ARG A O 1
ATOM 4156 N N . PHE A 1 531 ? -9.652 -2.331 -18.681 1.00 89.25 531 PHE A N 1
ATOM 4157 C CA . PHE A 1 531 ? -8.659 -3.077 -17.912 1.00 89.25 531 PHE A CA 1
ATOM 4158 C C . PHE A 1 531 ? -7.935 -4.102 -18.795 1.00 89.25 531 PHE A C 1
ATOM 4160 O O . PHE A 1 531 ? -8.558 -5.017 -19.345 1.00 89.25 531 PHE A O 1
ATOM 4167 N N . ASP A 1 532 ? -6.613 -3.972 -18.921 1.00 76.06 532 ASP A N 1
ATOM 4168 C CA . ASP A 1 532 ? -5.807 -4.942 -19.655 1.00 76.06 532 ASP A CA 1
ATOM 4169 C C . ASP A 1 532 ? -5.542 -6.154 -18.753 1.00 76.06 532 ASP A C 1
ATOM 4171 O O . ASP A 1 532 ? -4.670 -6.141 -17.886 1.00 76.06 532 ASP A O 1
ATOM 4175 N N . LEU A 1 533 ? -6.285 -7.238 -18.990 1.00 70.62 533 LEU A N 1
ATOM 4176 C CA . LEU A 1 533 ? -6.162 -8.508 -18.263 1.00 70.62 533 LEU A CA 1
ATOM 4177 C C . LEU A 1 533 ? -4.765 -9.155 -18.335 1.00 70.62 533 LEU A C 1
ATOM 4179 O O . LEU A 1 533 ? -4.478 -10.050 -17.541 1.00 70.62 533 LEU A O 1
ATOM 4183 N N . ARG A 1 534 ? -3.918 -8.772 -19.301 1.00 50.91 534 ARG A N 1
ATOM 4184 C CA . ARG A 1 534 ? -2.570 -9.334 -19.511 1.00 50.91 534 ARG A CA 1
ATOM 4185 C C . ARG A 1 534 ? -1.492 -8.508 -18.817 1.00 50.91 534 ARG A C 1
ATOM 4187 O O . ARG A 1 534 ? -0.501 -9.080 -18.365 1.00 50.91 534 ARG A O 1
ATOM 4194 N N . LEU A 1 535 ? -1.665 -7.187 -18.774 1.00 56.69 535 LEU A N 1
ATOM 4195 C CA . LEU A 1 535 ? -0.750 -6.262 -18.099 1.00 56.69 535 LEU A CA 1
ATOM 4196 C C . LEU A 1 535 ? -1.146 -6.004 -16.635 1.00 56.69 535 LEU A C 1
ATOM 4198 O O . LEU A 1 535 ? -0.293 -5.622 -15.839 1.00 56.69 535 LEU A O 1
ATOM 4202 N N . GLU A 1 536 ? -2.409 -6.255 -16.282 1.00 73.06 536 GLU A N 1
ATOM 4203 C CA . GLU A 1 536 ? -3.058 -5.907 -15.007 1.00 73.06 536 GLU A CA 1
ATOM 4204 C C . GLU A 1 536 ? -3.043 -4.393 -14.716 1.00 73.06 536 GLU A C 1
ATOM 4206 O O . GLU A 1 536 ? -2.973 -3.946 -13.566 1.00 73.06 536 GLU A O 1
ATOM 4211 N N . THR A 1 537 ? -3.131 -3.599 -15.789 1.00 75.69 537 THR A N 1
ATOM 4212 C CA . THR A 1 537 ? -3.082 -2.132 -15.789 1.00 75.69 537 THR A CA 1
ATOM 4213 C C . THR A 1 537 ? -4.298 -1.505 -16.473 1.00 75.69 537 THR A C 1
ATOM 4215 O O . THR A 1 537 ? -5.071 -2.158 -17.176 1.00 75.69 537 THR A O 1
ATOM 4218 N N . TRP A 1 538 ? -4.434 -0.194 -16.275 1.00 81.81 538 TRP A N 1
ATOM 4219 C CA . TRP A 1 538 ? -5.378 0.670 -16.973 1.00 81.81 538 TRP A CA 1
ATOM 4220 C C . TRP A 1 538 ? -4.613 1.511 -18.009 1.00 81.81 538 TRP A C 1
ATOM 4222 O O . TRP A 1 538 ? -3.990 2.510 -17.638 1.00 81.81 538 TRP A O 1
ATOM 4232 N N . PRO A 1 539 ? -4.565 1.099 -19.289 1.00 77.94 539 PRO A N 1
ATOM 4233 C CA . PRO A 1 539 ? -3.896 1.863 -20.334 1.00 77.94 539 PRO A CA 1
ATOM 4234 C C . PRO A 1 539 ? -4.667 3.153 -20.640 1.00 77.94 539 PRO A C 1
ATOM 4236 O O . PRO A 1 539 ? -5.896 3.153 -20.699 1.00 77.94 539 PRO A O 1
ATOM 4239 N N . ARG A 1 540 ? -3.940 4.247 -20.871 1.00 81.44 540 ARG A N 1
ATOM 4240 C CA . ARG A 1 540 ? -4.480 5.522 -21.368 1.00 81.44 540 ARG A CA 1
ATOM 4241 C C . ARG A 1 540 ? -3.816 5.820 -22.707 1.00 81.44 540 ARG A C 1
ATOM 4243 O O . ARG A 1 540 ? -2.602 5.654 -22.819 1.00 81.44 540 ARG A O 1
ATOM 4250 N N . ASP A 1 541 ? -4.600 6.211 -23.704 1.00 72.50 541 ASP A N 1
ATOM 4251 C CA . ASP A 1 541 ? -4.082 6.602 -25.015 1.00 72.50 541 ASP A CA 1
ATOM 4252 C C . ASP A 1 541 ? -3.714 8.099 -25.066 1.00 72.50 541 ASP A C 1
ATOM 4254 O O . ASP A 1 541 ? -3.822 8.828 -24.077 1.00 72.50 541 ASP A O 1
ATOM 4258 N N . GLU A 1 542 ? -3.247 8.561 -26.227 1.00 69.06 542 GLU A N 1
ATOM 4259 C CA . GLU A 1 542 ? -2.849 9.958 -26.453 1.00 69.06 542 GLU A CA 1
ATOM 4260 C C . GLU A 1 542 ? -4.028 10.952 -26.430 1.00 69.06 542 GLU A C 1
ATOM 4262 O O . GLU A 1 542 ? -3.793 12.157 -26.338 1.00 69.06 542 GLU A O 1
ATOM 4267 N N . SER A 1 543 ? -5.279 10.474 -26.492 1.00 74.06 543 SER A N 1
ATOM 4268 C CA . SER A 1 543 ? -6.484 11.314 -26.408 1.00 74.06 543 SER A CA 1
ATOM 4269 C C . SER A 1 543 ? -6.917 11.607 -24.970 1.00 74.06 543 SER A C 1
ATOM 4271 O O . SER A 1 543 ? -7.733 12.503 -24.753 1.00 74.06 543 SER A O 1
ATOM 4273 N N . TRP A 1 544 ? -6.381 10.869 -23.990 1.00 84.94 544 TRP A N 1
ATOM 4274 C CA . TRP A 1 544 ? -6.787 10.992 -22.594 1.00 84.94 544 TRP A CA 1
ATOM 4275 C C . TRP A 1 544 ? -6.476 12.396 -22.033 1.00 84.94 544 TRP A C 1
ATOM 4277 O O . TRP A 1 544 ? -5.310 12.811 -22.053 1.00 84.94 544 TRP A O 1
ATOM 4287 N N . PRO A 1 545 ? -7.478 13.127 -21.502 1.00 86.31 545 PRO A N 1
ATOM 4288 C CA . PRO A 1 545 ? -7.305 14.504 -21.047 1.00 86.31 545 PRO A CA 1
ATOM 4289 C C . PRO A 1 545 ? -6.366 14.617 -19.846 1.00 86.31 545 PRO A C 1
ATOM 4291 O O . PRO A 1 545 ? -6.311 13.737 -18.984 1.00 86.31 545 PRO A O 1
ATOM 4294 N N . ARG A 1 546 ? -5.655 15.745 -19.763 1.00 85.12 546 ARG A N 1
ATOM 4295 C CA . ARG A 1 546 ? -4.725 16.055 -18.665 1.00 85.12 546 ARG A CA 1
ATOM 4296 C C . ARG A 1 546 ? -5.169 17.313 -17.909 1.00 85.12 546 ARG A C 1
ATOM 4298 O O . ARG A 1 546 ? -5.587 18.264 -18.565 1.00 85.12 546 ARG A O 1
ATOM 4305 N N . PRO A 1 547 ? -5.077 17.367 -16.570 1.00 90.62 547 PRO A N 1
ATOM 4306 C CA . PRO A 1 547 ? -5.348 18.587 -15.811 1.00 90.62 547 PRO A CA 1
ATOM 4307 C C . PRO A 1 547 ? -4.393 19.717 -16.214 1.00 90.62 547 PRO A C 1
ATOM 4309 O O . PRO A 1 547 ? -3.188 19.491 -16.326 1.00 90.62 547 PRO A O 1
ATOM 4312 N N . ALA A 1 548 ? -4.910 20.933 -16.402 1.00 89.62 548 ALA A N 1
ATOM 4313 C CA . ALA A 1 548 ? -4.096 22.101 -16.751 1.00 89.62 548 ALA A CA 1
ATOM 4314 C C . ALA A 1 548 ? -3.198 22.566 -15.592 1.00 89.62 548 ALA A C 1
ATOM 4316 O O . ALA A 1 548 ? -2.101 23.074 -15.821 1.00 89.62 548 ALA A O 1
ATOM 4317 N N . GLY A 1 549 ? -3.666 22.394 -14.353 1.00 91.12 549 GLY A N 1
ATOM 4318 C CA . GLY A 1 549 ? -2.973 22.781 -13.127 1.00 91.12 549 GLY A CA 1
ATOM 4319 C C . GLY A 1 549 ? -2.897 21.654 -12.091 1.00 91.12 549 GLY A C 1
ATOM 4320 O O . GLY A 1 549 ? -3.247 20.509 -12.387 1.00 91.12 549 GLY A O 1
ATOM 4321 N N . PRO A 1 550 ? -2.414 21.948 -10.870 1.00 93.81 550 PRO A N 1
ATOM 4322 C CA . PRO A 1 550 ? -2.163 20.921 -9.867 1.00 93.81 550 PRO A CA 1
ATOM 4323 C C . PRO A 1 550 ? -3.422 20.180 -9.402 1.00 93.81 550 PRO A C 1
ATOM 4325 O O . PRO A 1 550 ? -4.490 20.768 -9.224 1.00 93.81 550 PRO A O 1
ATOM 4328 N N . VAL A 1 551 ? -3.256 18.892 -9.109 1.00 95.62 551 VAL A N 1
ATOM 4329 C CA . VAL A 1 551 ? -4.240 18.049 -8.425 1.00 95.62 551 VAL A CA 1
ATOM 4330 C C . VAL A 1 551 ? -3.695 17.707 -7.042 1.00 95.62 551 VAL A C 1
ATOM 4332 O O . VAL A 1 551 ? -2.583 17.193 -6.912 1.00 95.62 551 VAL A O 1
ATOM 4335 N N . VAL A 1 552 ? -4.469 17.989 -5.997 1.00 95.56 552 VAL A N 1
ATOM 4336 C CA . VAL A 1 552 ? -4.116 17.705 -4.598 1.00 95.56 552 VAL A CA 1
ATOM 4337 C C . VAL A 1 552 ? -5.167 16.771 -4.016 1.00 95.56 552 VAL A C 1
ATOM 4339 O O . VAL A 1 552 ? -6.355 17.050 -4.123 1.00 95.56 552 VAL A O 1
ATOM 4342 N N . TYR A 1 553 ? -4.751 15.678 -3.379 1.00 97.06 553 TYR A N 1
ATOM 4343 C CA . TYR A 1 553 ? -5.644 14.712 -2.745 1.00 97.06 553 TYR A CA 1
ATOM 4344 C C . TYR A 1 553 ? -5.278 14.494 -1.278 1.00 97.06 553 TYR A C 1
ATOM 4346 O O . TYR A 1 553 ? -4.288 13.834 -0.964 1.00 97.06 553 TYR A O 1
ATOM 4354 N N . ALA A 1 554 ? -6.095 15.038 -0.375 1.00 94.88 554 ALA A N 1
ATOM 4355 C CA . ALA A 1 554 ? -6.035 14.747 1.052 1.00 94.88 554 ALA A CA 1
ATOM 4356 C C . ALA A 1 554 ? -6.733 13.410 1.340 1.00 94.88 554 ALA A C 1
ATOM 4358 O O . ALA A 1 554 ? -7.955 13.305 1.223 1.00 94.88 554 ALA A O 1
ATOM 4359 N N . ARG A 1 555 ? -5.948 12.391 1.699 1.00 93.44 555 ARG A N 1
ATOM 4360 C CA . ARG A 1 555 ? -6.410 11.007 1.871 1.00 93.44 555 ARG A CA 1
ATOM 4361 C C . ARG A 1 555 ? -6.911 10.734 3.291 1.00 93.44 555 ARG A C 1
ATOM 4363 O O . ARG A 1 555 ? -6.540 11.425 4.244 1.00 93.44 555 ARG A O 1
ATOM 4370 N N . ILE A 1 556 ? -7.672 9.650 3.443 1.00 88.88 556 ILE A N 1
ATOM 4371 C CA . ILE A 1 556 ? -8.167 9.158 4.736 1.00 88.88 556 ILE A CA 1
ATOM 4372 C C . ILE A 1 556 ? -7.051 8.831 5.744 1.00 88.88 556 ILE A C 1
ATOM 4374 O O . ILE A 1 556 ? -7.217 9.061 6.939 1.00 88.88 556 ILE A O 1
ATOM 4378 N N . ASP A 1 557 ? -5.880 8.379 5.280 1.00 84.94 557 ASP A N 1
ATOM 4379 C CA . ASP A 1 557 ? -4.725 8.046 6.132 1.00 84.94 557 ASP A CA 1
ATOM 4380 C C . ASP A 1 557 ? -3.995 9.275 6.717 1.00 84.94 557 ASP A C 1
ATOM 4382 O O . ASP A 1 557 ? -2.983 9.140 7.408 1.00 84.94 557 ASP A O 1
ATOM 4386 N N . GLY A 1 558 ? -4.488 10.485 6.429 1.00 85.19 558 GLY A N 1
ATOM 4387 C CA . GLY A 1 558 ? -3.867 11.754 6.807 1.00 85.19 558 GLY A CA 1
ATOM 4388 C C . GLY A 1 558 ? -2.663 12.140 5.943 1.00 85.19 558 GLY A C 1
ATOM 4389 O O . GLY A 1 558 ? -2.044 13.174 6.205 1.00 85.19 558 GLY A O 1
ATOM 4390 N N . GLY A 1 559 ? -2.313 11.329 4.940 1.00 91.75 559 GLY A N 1
ATOM 4391 C CA . GLY A 1 559 ? -1.356 11.685 3.901 1.00 91.75 559 GLY A CA 1
ATOM 4392 C C . GLY A 1 559 ? -1.978 12.587 2.832 1.00 91.75 559 GLY A C 1
ATOM 4393 O O . GLY A 1 559 ? -3.198 12.735 2.732 1.00 91.75 559 GLY A O 1
ATOM 4394 N N . VAL A 1 560 ? -1.126 13.187 2.005 1.00 95.00 560 VAL A N 1
ATOM 4395 C CA . VAL A 1 560 ? -1.546 14.015 0.872 1.00 95.00 560 VAL A CA 1
ATOM 4396 C C . VAL A 1 560 ? -0.804 13.578 -0.387 1.00 95.00 560 VAL A C 1
ATOM 4398 O O . VAL A 1 560 ? 0.423 13.484 -0.390 1.00 95.00 560 VAL A O 1
ATOM 4401 N N . SER A 1 561 ? -1.547 13.317 -1.462 1.00 96.19 561 SER A N 1
ATOM 4402 C CA . SER A 1 561 ? -0.981 13.109 -2.798 1.00 96.19 561 SER A CA 1
ATOM 4403 C C . SER A 1 561 ? -1.040 14.406 -3.609 1.00 96.19 561 SER A C 1
ATOM 4405 O O . SER A 1 561 ? -2.018 15.143 -3.512 1.00 96.19 561 SER A O 1
ATOM 4407 N N . ILE A 1 562 ? 0.002 14.714 -4.381 1.00 96.25 562 ILE A N 1
ATOM 4408 C CA . ILE A 1 562 ? 0.101 15.936 -5.196 1.00 96.25 562 ILE A CA 1
ATOM 4409 C C . ILE A 1 562 ? 0.625 15.570 -6.586 1.00 96.25 562 ILE A C 1
ATOM 4411 O O . ILE A 1 562 ? 1.630 14.871 -6.709 1.00 96.25 562 ILE A O 1
ATOM 4415 N N . TRP A 1 563 ? -0.044 16.058 -7.624 1.00 94.56 563 TRP A N 1
ATOM 4416 C CA . TRP A 1 563 ? 0.357 15.930 -9.022 1.00 94.56 563 TRP A CA 1
ATOM 4417 C C . TRP A 1 563 ? 0.325 17.307 -9.680 1.00 94.56 563 TRP A C 1
ATOM 4419 O O . TRP A 1 563 ? -0.580 18.096 -9.425 1.00 94.56 563 TRP A O 1
ATOM 4429 N N . ASP A 1 564 ? 1.319 17.613 -10.501 1.00 91.88 564 ASP A N 1
ATOM 4430 C CA . ASP A 1 564 ? 1.473 18.892 -11.189 1.00 91.88 564 ASP A CA 1
ATOM 4431 C C . ASP A 1 564 ? 1.949 18.614 -12.623 1.00 91.88 564 ASP A C 1
ATOM 4433 O O . ASP A 1 564 ? 3.003 17.986 -12.788 1.00 91.88 564 ASP A O 1
ATOM 4437 N N . PRO A 1 565 ? 1.224 19.067 -13.664 1.00 87.31 565 PRO A N 1
ATOM 4438 C CA . PRO A 1 565 ? 1.583 18.768 -15.049 1.00 87.31 565 PRO A CA 1
ATOM 4439 C C . PRO A 1 565 ? 3.000 19.246 -15.400 1.00 87.31 565 PRO A C 1
ATOM 4441 O O . PRO A 1 565 ? 3.723 18.566 -16.121 1.00 87.31 565 PRO A O 1
ATOM 4444 N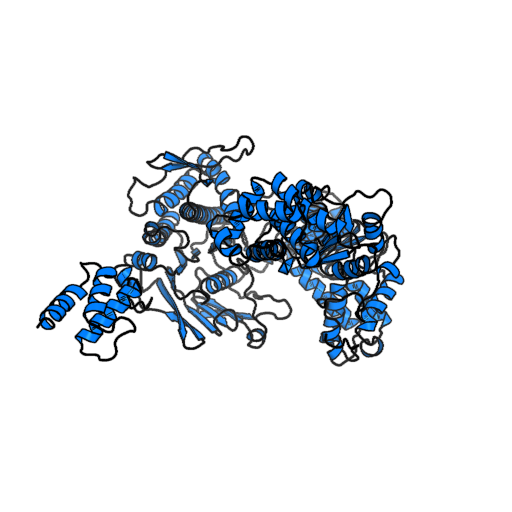 N . LEU A 1 566 ? 3.474 20.344 -14.806 1.00 86.31 566 LEU A N 1
ATOM 4445 C CA . LEU A 1 566 ? 4.807 20.891 -15.089 1.00 86.31 566 LEU A CA 1
ATOM 4446 C C . LEU A 1 566 ? 5.948 20.156 -14.358 1.00 86.31 566 LEU A C 1
ATOM 4448 O O . LEU A 1 566 ? 7.118 20.493 -14.525 1.00 86.31 566 LEU A O 1
ATOM 4452 N N . ARG A 1 567 ? 5.629 19.175 -13.501 1.00 83.88 567 ARG A N 1
ATOM 4453 C CA . ARG A 1 567 ? 6.608 18.430 -12.679 1.00 83.88 567 ARG A CA 1
ATOM 4454 C C . ARG A 1 567 ? 6.516 16.914 -12.865 1.00 83.88 567 ARG A C 1
ATOM 4456 O O . ARG A 1 567 ? 7.519 16.212 -12.712 1.00 83.88 567 ARG A O 1
ATOM 4463 N N . ASN A 1 568 ? 5.328 16.406 -13.185 1.00 84.62 568 ASN A N 1
ATOM 4464 C CA . ASN A 1 568 ? 5.005 14.979 -13.200 1.00 84.62 568 ASN A CA 1
ATOM 4465 C C . ASN A 1 568 ? 4.682 14.431 -14.602 1.00 84.62 568 ASN A C 1
ATOM 4467 O O . ASN A 1 568 ? 4.810 13.230 -14.823 1.00 84.62 568 ASN A O 1
ATOM 4471 N N . ASP A 1 569 ? 4.297 15.272 -15.568 1.00 67.19 569 ASP A N 1
ATOM 4472 C CA . ASP A 1 569 ? 3.767 14.795 -16.857 1.00 67.19 569 ASP A CA 1
ATOM 4473 C C . ASP A 1 569 ? 4.828 14.125 -17.758 1.00 67.19 569 ASP A C 1
ATOM 4475 O O . ASP A 1 569 ? 4.525 13.242 -18.563 1.00 67.19 569 ASP A O 1
ATOM 4479 N N . LEU A 1 570 ? 6.107 14.464 -17.553 1.00 55.28 570 LEU A N 1
ATOM 4480 C CA . LEU A 1 570 ? 7.251 13.850 -18.240 1.00 55.28 570 LEU A CA 1
ATOM 4481 C C . LEU A 1 570 ? 7.640 12.463 -17.683 1.00 55.28 570 LEU A C 1
ATOM 4483 O O . LEU A 1 570 ? 8.518 11.806 -18.247 1.00 55.28 570 LEU A O 1
ATOM 4487 N N . TYR A 1 571 ? 6.992 11.980 -16.615 1.00 41.72 571 TYR A N 1
ATOM 4488 C CA . TYR A 1 571 ? 7.270 10.665 -16.021 1.00 41.72 571 TYR A CA 1
ATOM 4489 C C . TYR A 1 571 ? 7.044 9.521 -17.021 1.00 41.72 571 TYR A C 1
ATOM 4491 O O . TYR A 1 571 ? 7.903 8.655 -17.182 1.00 41.72 571 TYR A O 1
ATOM 4499 N N . GLY A 1 572 ? 5.938 9.568 -17.773 1.00 41.25 572 GLY A N 1
ATOM 4500 C CA . GLY A 1 572 ? 5.637 8.594 -18.831 1.00 41.25 572 GLY A CA 1
ATOM 4501 C C . GLY A 1 572 ? 6.540 8.696 -20.068 1.00 41.25 572 GLY A C 1
ATOM 4502 O O . GLY A 1 572 ? 6.507 7.809 -20.916 1.00 41.25 572 GLY A O 1
ATOM 4503 N N . LEU A 1 573 ? 7.352 9.755 -20.171 1.00 38.00 573 LEU A N 1
ATOM 4504 C CA . LEU A 1 573 ? 8.322 9.979 -21.250 1.00 38.00 573 LEU A CA 1
ATOM 4505 C C . LEU A 1 573 ? 9.763 9.643 -20.832 1.00 38.00 573 LEU A C 1
ATOM 4507 O O . LEU A 1 573 ? 10.686 9.781 -21.631 1.00 38.00 573 LEU A O 1
ATOM 4511 N N . GLY A 1 574 ? 9.967 9.165 -19.602 1.00 34.72 574 GLY A N 1
ATOM 4512 C CA . GLY A 1 574 ? 11.253 8.653 -19.140 1.00 34.72 574 GLY A CA 1
ATOM 4513 C C . GLY A 1 574 ? 12.268 9.711 -18.695 1.00 34.72 574 GLY A C 1
ATOM 4514 O O . GLY A 1 574 ? 13.460 9.408 -18.632 1.00 34.72 574 GLY A O 1
ATOM 4515 N N . GLU A 1 575 ? 11.831 10.932 -18.368 1.00 40.16 575 GLU A N 1
ATOM 4516 C CA . GLU A 1 575 ? 12.719 11.954 -17.798 1.00 40.16 575 GLU A CA 1
ATOM 4517 C C . GLU A 1 575 ? 13.155 11.580 -16.365 1.00 40.16 575 GLU A C 1
ATOM 4519 O O . GLU A 1 575 ? 12.302 11.536 -15.475 1.00 40.16 575 GLU A O 1
ATOM 4524 N N . PRO A 1 576 ? 14.463 11.377 -16.076 1.00 41.12 576 PRO A N 1
ATOM 4525 C CA . PRO A 1 576 ? 14.936 10.844 -14.785 1.00 41.12 576 PRO A CA 1
ATOM 4526 C C . PRO A 1 576 ? 14.668 11.724 -13.555 1.00 41.12 576 PRO A C 1
ATOM 4528 O O . PRO A 1 576 ? 14.970 11.339 -12.429 1.00 41.12 576 PRO A O 1
ATOM 4531 N N . GLN A 1 577 ? 14.185 12.951 -13.757 1.00 52.00 577 GLN A N 1
ATOM 4532 C CA . GLN A 1 577 ? 13.843 13.880 -12.680 1.00 52.00 577 GLN A CA 1
ATOM 4533 C C . GLN A 1 577 ? 12.335 13.970 -12.422 1.00 52.00 577 GLN A C 1
ATOM 4535 O O . GLN A 1 577 ? 11.952 14.568 -11.417 1.00 52.00 577 GLN A O 1
ATOM 4540 N N . SER A 1 578 ? 11.492 13.376 -13.269 1.00 55.19 578 SER A N 1
ATOM 4541 C CA . SER A 1 578 ? 10.043 13.351 -13.073 1.00 55.19 578 SER A CA 1
ATOM 4542 C C . SER A 1 578 ? 9.617 12.116 -12.271 1.00 55.19 578 SER A C 1
ATOM 4544 O O . SER A 1 578 ? 10.258 11.071 -12.339 1.00 55.19 578 SER A O 1
ATOM 4546 N N . ILE A 1 579 ? 8.534 12.233 -11.503 1.00 71.50 579 ILE A N 1
ATOM 4547 C CA . ILE A 1 579 ? 7.940 11.134 -10.721 1.00 71.50 579 ILE A CA 1
ATOM 4548 C C . ILE A 1 579 ? 6.448 11.028 -11.045 1.00 71.50 579 ILE A C 1
ATOM 4550 O O . ILE A 1 579 ? 5.845 12.035 -11.411 1.00 71.50 579 ILE A O 1
ATOM 4554 N N . ALA A 1 580 ? 5.841 9.852 -10.858 1.00 75.19 580 ALA A N 1
ATOM 4555 C CA . ALA A 1 580 ? 4.424 9.619 -11.166 1.00 75.19 580 ALA A CA 1
ATOM 4556 C C . ALA A 1 580 ? 3.495 10.635 -10.483 1.00 75.19 580 ALA A C 1
ATOM 4558 O O . ALA A 1 580 ? 2.661 11.249 -11.140 1.00 75.19 580 ALA A O 1
ATOM 4559 N N . ALA A 1 581 ? 3.682 10.821 -9.175 1.00 87.06 581 ALA A N 1
ATOM 4560 C CA . ALA A 1 581 ? 3.100 11.863 -8.336 1.00 87.06 581 ALA A CA 1
ATOM 4561 C C . ALA A 1 581 ? 3.871 11.918 -7.002 1.00 87.06 581 ALA A C 1
ATOM 4563 O O . ALA A 1 581 ? 4.633 11.005 -6.671 1.00 87.06 581 ALA A O 1
ATOM 4564 N N . TYR A 1 582 ? 3.665 12.970 -6.212 1.00 91.44 582 TYR A N 1
ATOM 4565 C CA . TYR A 1 582 ? 4.173 13.068 -4.843 1.00 91.44 582 TYR A CA 1
ATOM 4566 C C . TYR A 1 582 ? 3.161 12.429 -3.885 1.00 91.44 582 TYR A C 1
ATOM 4568 O O . TYR A 1 582 ? 2.140 13.044 -3.598 1.00 91.44 582 TYR A O 1
ATOM 4576 N N . HIS A 1 583 ? 3.424 11.229 -3.364 1.00 91.50 583 HIS A N 1
ATOM 4577 C CA . HIS A 1 583 ? 2.577 10.595 -2.342 1.00 91.50 583 HIS A CA 1
ATOM 4578 C C . HIS A 1 583 ? 3.206 10.775 -0.954 1.00 91.50 583 HIS A C 1
ATOM 4580 O O . HIS A 1 583 ? 4.112 10.034 -0.574 1.00 91.50 583 HIS A O 1
ATOM 4586 N N . LEU A 1 584 ? 2.754 11.782 -0.201 1.00 92.06 584 LEU A N 1
ATOM 4587 C CA . LEU A 1 584 ? 3.348 12.170 1.079 1.00 92.06 584 LEU A CA 1
ATOM 4588 C C . LEU A 1 584 ? 2.556 11.572 2.249 1.00 92.06 584 LEU A C 1
ATOM 4590 O O . LEU A 1 584 ? 1.410 11.945 2.496 1.00 92.06 584 LEU A O 1
ATOM 4594 N N . SER A 1 585 ? 3.176 10.669 3.008 1.00 92.06 585 SER A N 1
ATOM 4595 C CA . SER A 1 585 ? 2.649 10.222 4.307 1.00 92.06 585 SER A CA 1
ATOM 4596 C C . SER A 1 585 ? 2.608 11.372 5.332 1.00 92.06 585 SER A C 1
ATOM 4598 O O . SER A 1 585 ? 3.346 12.352 5.178 1.00 92.06 585 SER A O 1
ATOM 4600 N N . PRO A 1 586 ? 1.853 11.246 6.445 1.00 88.62 586 PRO A N 1
ATOM 4601 C CA . PRO A 1 586 ? 1.861 12.236 7.528 1.00 88.62 586 PRO A CA 1
ATOM 4602 C C . PRO A 1 586 ? 3.267 12.600 8.026 1.00 88.62 586 PRO A C 1
ATOM 4604 O O . PRO A 1 586 ? 3.524 13.748 8.384 1.00 88.62 586 PRO A O 1
ATOM 4607 N N . ARG A 1 587 ? 4.204 11.640 8.017 1.00 88.81 587 ARG A N 1
ATOM 4608 C CA . ARG A 1 587 ? 5.594 11.886 8.415 1.00 88.81 587 ARG A CA 1
ATOM 4609 C C . ARG A 1 587 ? 6.388 12.617 7.332 1.00 88.81 587 ARG A C 1
ATOM 4611 O O . ARG A 1 587 ? 7.140 13.522 7.671 1.00 88.81 587 ARG A O 1
ATOM 4618 N N . GLN A 1 588 ? 6.204 12.285 6.055 1.00 92.25 588 GLN A N 1
ATOM 4619 C CA . GLN A 1 588 ? 6.863 12.999 4.950 1.00 92.25 588 GLN A CA 1
ATOM 4620 C C . GLN A 1 588 ? 6.342 14.437 4.790 1.00 92.25 588 GLN A C 1
ATOM 4622 O O . GLN A 1 588 ? 7.090 15.310 4.367 1.00 92.25 588 GLN A O 1
ATOM 4627 N N . LEU A 1 589 ? 5.106 14.728 5.212 1.00 92.81 589 LEU A N 1
ATOM 4628 C CA . LEU A 1 589 ? 4.625 16.108 5.351 1.00 92.81 589 LEU A CA 1
ATOM 4629 C C . LEU A 1 589 ? 5.367 16.878 6.460 1.00 92.81 589 LEU A C 1
ATOM 4631 O O . LEU A 1 589 ? 5.627 18.066 6.295 1.00 92.81 589 LEU A O 1
ATOM 4635 N N . GLU A 1 590 ? 5.737 16.227 7.571 1.00 92.12 590 GLU A N 1
ATOM 4636 C CA . GLU A 1 590 ? 6.530 16.844 8.649 1.00 92.12 590 GLU A CA 1
ATOM 4637 C C . GLU A 1 590 ? 8.003 17.064 8.242 1.00 92.12 590 GLU A C 1
ATOM 4639 O O . GLU A 1 590 ? 8.508 18.178 8.384 1.00 92.12 590 GLU A O 1
ATOM 4644 N N . ILE A 1 591 ? 8.693 16.020 7.756 1.00 90.62 591 ILE A N 1
ATOM 4645 C CA . ILE A 1 591 ? 10.167 16.003 7.591 1.00 90.62 591 ILE A CA 1
ATOM 4646 C C . ILE A 1 591 ? 10.679 15.926 6.145 1.00 90.62 591 ILE A C 1
ATOM 4648 O O . ILE A 1 591 ? 11.887 15.962 5.941 1.00 90.62 591 ILE A O 1
ATOM 4652 N N . GLY A 1 592 ? 9.786 15.813 5.164 1.00 89.19 592 GLY A N 1
ATOM 4653 C CA . GLY A 1 592 ? 10.122 15.818 3.744 1.00 89.19 592 GLY A CA 1
ATOM 4654 C C . GLY A 1 592 ? 10.063 14.454 3.063 1.00 89.19 592 GLY A C 1
ATOM 4655 O O . GLY A 1 592 ? 9.894 13.406 3.690 1.00 89.19 592 GLY A O 1
ATOM 4656 N N . LEU A 1 593 ? 10.195 14.501 1.740 1.00 87.25 593 LEU A N 1
ATOM 4657 C CA . LEU A 1 593 ? 10.414 13.368 0.853 1.00 87.25 593 LEU A CA 1
ATOM 4658 C C . LEU A 1 593 ? 11.767 13.573 0.173 1.00 87.25 593 LEU A C 1
ATOM 4660 O O . LEU A 1 593 ? 11.940 14.517 -0.598 1.00 87.25 593 LEU A O 1
ATOM 4664 N N . GLU A 1 594 ? 12.695 12.666 0.437 1.00 79.81 594 GLU A N 1
ATOM 4665 C CA . GLU A 1 594 ? 14.016 12.608 -0.181 1.00 79.81 594 GLU A CA 1
ATOM 4666 C C . GLU A 1 594 ? 14.097 11.320 -1.006 1.00 79.81 594 GLU A C 1
ATOM 4668 O O . GLU A 1 594 ? 13.687 10.252 -0.540 1.00 79.81 594 GLU A O 1
ATOM 4673 N N . ASP A 1 595 ? 14.572 11.424 -2.246 1.00 62.81 595 ASP A N 1
ATOM 4674 C CA . ASP A 1 595 ? 14.855 10.251 -3.070 1.00 62.81 595 ASP A CA 1
ATOM 4675 C C . ASP A 1 595 ? 16.113 9.531 -2.568 1.00 62.81 595 ASP A C 1
ATOM 4677 O O . ASP A 1 595 ? 16.958 10.086 -1.867 1.00 62.81 595 ASP A O 1
ATOM 4681 N N . ARG A 1 596 ? 16.272 8.265 -2.968 1.00 49.78 596 ARG A N 1
ATOM 4682 C CA . ARG A 1 596 ? 17.367 7.389 -2.503 1.00 49.78 596 ARG A CA 1
ATOM 4683 C C . ARG A 1 596 ? 18.770 7.833 -2.943 1.00 49.78 596 ARG A C 1
ATOM 4685 O O . ARG A 1 596 ? 19.755 7.237 -2.520 1.00 49.78 596 ARG A O 1
ATOM 4692 N N . ASP A 1 597 ? 18.869 8.832 -3.816 1.00 55.47 597 ASP A N 1
ATOM 4693 C CA . ASP A 1 597 ? 20.115 9.469 -4.251 1.00 55.47 597 ASP A CA 1
ATOM 4694 C C . ASP A 1 597 ? 20.480 10.723 -3.427 1.00 55.47 597 ASP A C 1
ATOM 4696 O O . ASP A 1 597 ? 21.523 11.331 -3.677 1.00 55.47 597 ASP A O 1
ATOM 4700 N N . GLY A 1 598 ? 19.644 11.102 -2.454 1.00 61.97 598 GLY A N 1
ATOM 4701 C CA . GLY A 1 598 ? 19.770 12.324 -1.658 1.00 61.97 598 GLY A CA 1
ATOM 4702 C C . GLY A 1 598 ? 19.086 13.551 -2.275 1.00 61.97 598 GLY A C 1
ATOM 4703 O O . GLY A 1 598 ? 19.251 14.673 -1.791 1.00 61.97 598 GLY A O 1
ATOM 4704 N N . THR A 1 599 ? 18.336 13.388 -3.371 1.00 71.00 599 THR A N 1
ATOM 4705 C CA . THR A 1 599 ? 17.594 14.496 -3.981 1.00 71.00 599 THR A CA 1
ATOM 4706 C C . THR A 1 599 ? 16.326 14.780 -3.174 1.00 71.00 599 THR A C 1
ATOM 4708 O O . THR A 1 599 ? 15.343 14.043 -3.261 1.00 71.00 599 THR A O 1
ATOM 4711 N N . SER A 1 600 ? 16.301 15.892 -2.428 1.00 81.25 600 SER A N 1
ATOM 4712 C CA . SER A 1 600 ? 15.066 16.396 -1.807 1.00 81.25 600 SER A CA 1
ATOM 4713 C C . SER A 1 600 ? 14.004 16.665 -2.881 1.00 81.25 600 SER A C 1
ATOM 4715 O O . SER A 1 600 ? 14.166 17.523 -3.753 1.00 81.25 600 SER A O 1
ATOM 4717 N N . ARG A 1 601 ? 12.901 15.916 -2.817 1.00 82.75 601 ARG A N 1
ATOM 4718 C CA . ARG A 1 601 ? 11.702 16.087 -3.651 1.00 82.75 601 ARG A CA 1
ATOM 4719 C C . ARG A 1 601 ? 10.672 16.991 -2.979 1.00 82.75 601 ARG A C 1
ATOM 4721 O O . ARG A 1 601 ? 9.893 17.641 -3.676 1.00 82.75 601 ARG A O 1
ATOM 4728 N N . CYS A 1 602 ? 10.687 17.040 -1.649 1.00 89.81 602 CYS A N 1
ATOM 4729 C CA . CYS A 1 602 ? 9.934 17.942 -0.783 1.00 89.81 602 CYS A CA 1
ATOM 4730 C C . CYS A 1 602 ? 10.730 18.104 0.522 1.00 89.81 602 CYS A C 1
ATOM 4732 O O . CYS A 1 602 ? 11.077 17.098 1.130 1.00 89.81 602 CYS A O 1
ATOM 4734 N N . ASN A 1 603 ? 10.997 19.329 0.986 1.00 91.06 603 ASN A N 1
ATOM 4735 C CA . ASN A 1 603 ? 11.792 19.537 2.209 1.00 91.06 603 ASN A CA 1
ATOM 4736 C C . ASN A 1 603 ? 11.010 19.226 3.501 1.00 91.06 603 ASN A C 1
ATOM 4738 O O . ASN A 1 603 ? 11.599 19.107 4.574 1.00 91.06 603 ASN A O 1
ATOM 4742 N N . GLY A 1 604 ? 9.681 19.126 3.405 1.00 94.25 604 GLY A N 1
ATOM 4743 C CA . GLY A 1 604 ? 8.790 18.955 4.544 1.00 94.25 604 GLY A CA 1
ATOM 4744 C C . GLY A 1 604 ? 8.580 20.236 5.336 1.00 94.25 604 GLY A C 1
ATOM 4745 O O . GLY A 1 604 ? 9.403 21.158 5.339 1.00 94.25 604 GLY A O 1
ATOM 4746 N N . LEU A 1 605 ? 7.466 20.266 6.063 1.00 95.81 605 LEU A N 1
ATOM 4747 C CA . LEU A 1 605 ? 7.028 21.421 6.830 1.00 95.81 605 LEU A CA 1
ATOM 4748 C C . LEU A 1 605 ? 8.098 21.927 7.803 1.00 95.81 605 LEU A C 1
ATOM 4750 O O . LEU A 1 605 ? 8.214 23.132 7.973 1.00 95.81 605 LEU A O 1
ATOM 4754 N N . PHE A 1 606 ? 8.880 21.062 8.454 1.00 93.94 606 PHE A N 1
ATOM 4755 C CA . PHE A 1 606 ? 9.841 21.513 9.469 1.00 93.94 606 PHE A CA 1
ATOM 4756 C C . PHE A 1 606 ? 11.016 22.295 8.865 1.00 93.94 606 PHE A C 1
ATOM 4758 O O . PHE A 1 606 ? 11.459 23.275 9.464 1.00 93.94 606 PHE A O 1
ATOM 4765 N N . SER A 1 607 ? 11.492 21.894 7.683 1.00 92.56 607 SER A N 1
ATOM 4766 C CA . SER A 1 607 ? 12.565 22.593 6.968 1.00 92.56 607 SER A CA 1
ATOM 4767 C C . SER A 1 607 ? 12.034 23.837 6.250 1.00 92.56 607 SER A C 1
ATOM 4769 O O . SER A 1 607 ? 12.558 24.938 6.443 1.00 92.56 607 SER A O 1
ATOM 4771 N N . ASP A 1 608 ? 10.927 23.689 5.513 1.00 94.62 608 ASP A N 1
ATOM 4772 C CA . ASP A 1 608 ? 10.285 24.796 4.799 1.00 94.62 608 ASP A CA 1
ATOM 4773 C C . ASP A 1 608 ? 9.771 25.884 5.758 1.00 94.62 608 ASP A C 1
ATOM 4775 O O . ASP A 1 608 ? 9.767 27.052 5.394 1.00 94.62 608 ASP A O 1
ATOM 4779 N N . TRP A 1 609 ? 9.415 25.566 7.010 1.00 94.38 609 TRP A N 1
ATOM 4780 C CA . TRP A 1 609 ? 9.043 26.580 8.007 1.00 94.38 609 TRP A CA 1
ATOM 4781 C C . TRP A 1 609 ? 10.153 27.593 8.264 1.00 94.38 609 TRP A C 1
ATOM 4783 O O . TRP A 1 609 ? 9.897 28.794 8.305 1.00 94.38 609 TRP A O 1
ATOM 4793 N N . GLU A 1 610 ? 11.383 27.120 8.475 1.00 90.75 610 GLU A N 1
ATOM 4794 C CA . GLU A 1 610 ? 12.516 28.007 8.732 1.00 90.75 610 GLU A CA 1
ATOM 4795 C C . GLU A 1 610 ? 12.978 28.664 7.425 1.00 90.75 610 GLU A C 1
ATOM 4797 O O . GLU A 1 610 ? 13.229 29.867 7.436 1.00 90.75 610 GLU A O 1
ATOM 4802 N N . SER A 1 611 ? 13.019 27.938 6.299 1.00 92.12 611 SER A N 1
ATOM 4803 C CA . SER A 1 611 ? 13.406 28.532 5.009 1.00 92.12 611 SER A CA 1
ATOM 4804 C C . SER A 1 611 ? 12.405 29.594 4.548 1.00 92.12 611 SER A C 1
ATOM 4806 O O . SER A 1 611 ? 12.790 30.737 4.332 1.00 92.12 611 SER A O 1
ATOM 4808 N N . TRP A 1 612 ? 11.099 29.316 4.510 1.00 93.88 612 TRP A N 1
ATOM 4809 C CA . TRP A 1 612 ? 10.104 30.320 4.111 1.00 93.88 612 TRP A CA 1
ATOM 4810 C C . TRP A 1 612 ? 10.102 31.523 5.060 1.00 93.88 612 TRP A C 1
ATOM 4812 O O . TRP A 1 612 ? 9.932 32.652 4.612 1.00 93.88 612 TRP A O 1
ATOM 4822 N N . LYS A 1 613 ? 10.337 31.329 6.363 1.00 91.00 613 LYS A N 1
ATOM 4823 C CA . LYS A 1 613 ? 10.392 32.434 7.332 1.00 91.00 613 LYS A CA 1
ATOM 4824 C C . LYS A 1 613 ? 11.562 33.401 7.101 1.00 91.00 613 LYS A C 1
ATOM 4826 O O . LYS A 1 613 ? 11.414 34.583 7.413 1.00 91.00 613 LYS A O 1
ATOM 4831 N N . HIS A 1 614 ? 12.699 32.924 6.592 1.00 90.06 614 HIS A N 1
ATOM 4832 C CA . HIS A 1 614 ? 13.902 33.743 6.384 1.00 90.06 614 HIS A CA 1
ATOM 4833 C C . HIS A 1 614 ? 14.109 34.138 4.912 1.00 90.06 614 HIS A C 1
ATOM 4835 O O . HIS A 1 614 ? 14.383 35.304 4.628 1.00 90.06 614 HIS A O 1
ATOM 4841 N N . ASP A 1 615 ? 13.941 33.189 3.993 1.00 91.69 615 ASP A N 1
ATOM 4842 C CA . ASP A 1 615 ? 14.263 33.306 2.569 1.00 91.69 615 ASP A CA 1
ATOM 4843 C C . ASP A 1 615 ? 13.057 33.778 1.732 1.00 91.69 615 ASP A C 1
ATOM 4845 O O . ASP A 1 615 ? 13.215 34.574 0.805 1.00 91.69 615 ASP A O 1
ATOM 4849 N N . GLU A 1 616 ? 11.837 33.334 2.071 1.00 91.69 616 GLU A N 1
ATOM 4850 C CA . GLU A 1 616 ? 10.599 33.632 1.323 1.00 91.69 616 GLU A CA 1
ATOM 4851 C C . GLU A 1 616 ? 9.454 34.175 2.219 1.00 91.69 616 GLU A C 1
ATOM 4853 O O . GLU A 1 616 ? 8.345 33.633 2.218 1.00 91.69 616 GLU A O 1
ATOM 4858 N N . PRO A 1 617 ? 9.650 35.274 2.982 1.00 91.69 617 PRO A N 1
ATOM 4859 C CA . PRO A 1 617 ? 8.722 35.696 4.046 1.00 91.69 617 PRO A CA 1
ATOM 4860 C C . PRO A 1 617 ? 7.295 36.015 3.567 1.00 91.69 617 PRO A C 1
ATOM 4862 O O . PRO A 1 617 ? 6.339 35.900 4.333 1.00 91.69 617 PRO A O 1
ATOM 4865 N N . GLN A 1 618 ? 7.114 36.372 2.290 1.00 89.06 618 GLN A N 1
ATOM 4866 C CA . GLN A 1 618 ? 5.783 36.553 1.692 1.00 89.06 618 GLN A CA 1
ATOM 4867 C C . GLN A 1 618 ? 5.026 35.224 1.533 1.00 89.06 618 GLN A C 1
ATOM 4869 O O . GLN A 1 618 ? 3.806 35.191 1.690 1.00 89.06 618 GLN A O 1
ATOM 4874 N N . LEU A 1 619 ? 5.735 34.129 1.238 1.00 89.81 619 LEU A N 1
ATOM 4875 C CA . LEU A 1 619 ? 5.170 32.781 1.197 1.00 89.81 619 LEU A CA 1
ATOM 4876 C C . LEU A 1 619 ? 4.831 32.304 2.612 1.00 89.81 619 LEU A C 1
ATOM 4878 O O . LEU A 1 619 ? 3.754 31.751 2.819 1.00 89.81 619 LEU A O 1
ATOM 4882 N N . PHE A 1 620 ? 5.694 32.594 3.592 1.00 92.62 620 PHE A N 1
ATOM 4883 C CA . PHE A 1 620 ? 5.440 32.269 4.996 1.00 92.62 620 PHE A CA 1
ATOM 4884 C C . PHE A 1 620 ? 4.196 32.976 5.550 1.00 92.62 620 PHE A C 1
ATOM 4886 O O . PHE A 1 620 ? 3.364 32.326 6.178 1.00 92.62 620 PHE A O 1
ATOM 4893 N N . GLU A 1 621 ? 4.000 34.270 5.269 1.00 88.94 621 GLU A N 1
ATOM 4894 C CA . GLU A 1 621 ? 2.774 34.977 5.677 1.00 88.94 621 GLU A CA 1
ATOM 4895 C C . GLU A 1 621 ? 1.520 34.474 4.954 1.00 88.94 621 GLU A C 1
ATOM 4897 O O . GLU A 1 621 ? 0.458 34.391 5.574 1.00 88.94 621 GLU A O 1
ATOM 4902 N N . ARG A 1 622 ? 1.621 34.074 3.676 1.00 85.25 622 ARG A N 1
ATOM 4903 C CA . ARG A 1 622 ? 0.516 33.403 2.965 1.00 85.25 622 ARG A CA 1
ATOM 4904 C C . ARG A 1 622 ? 0.179 32.067 3.617 1.00 85.25 622 ARG A C 1
ATOM 4906 O O . ARG A 1 622 ? -0.978 31.849 3.960 1.00 85.25 622 ARG A O 1
ATOM 4913 N N . PHE A 1 623 ? 1.175 31.217 3.861 1.00 89.25 623 PHE A N 1
ATOM 4914 C CA . PHE A 1 623 ? 1.011 29.962 4.592 1.00 89.25 623 PHE A CA 1
ATOM 4915 C C . PHE A 1 623 ? 0.371 30.187 5.966 1.00 89.25 623 PHE A C 1
ATOM 4917 O O . PHE A 1 623 ? -0.607 29.525 6.305 1.00 89.25 623 PHE A O 1
ATOM 4924 N N . PHE A 1 624 ? 0.826 31.183 6.726 1.00 88.31 624 PHE A N 1
ATOM 4925 C CA . PHE A 1 624 ? 0.210 31.500 8.009 1.00 88.31 624 PHE A CA 1
ATOM 4926 C C . PHE A 1 624 ? -1.183 32.124 7.897 1.00 88.31 624 PHE A C 1
ATOM 4928 O O . PHE A 1 624 ? -1.992 31.933 8.800 1.00 88.31 624 PHE A O 1
ATOM 4935 N N . ALA A 1 625 ? -1.524 32.816 6.807 1.00 82.44 625 ALA A N 1
ATOM 4936 C CA . ALA A 1 625 ? -2.905 33.207 6.528 1.00 82.44 625 ALA A CA 1
ATOM 4937 C C . ALA A 1 625 ? -3.804 31.973 6.321 1.00 82.44 625 ALA A C 1
ATOM 4939 O O . ALA A 1 625 ? -4.878 31.923 6.921 1.00 82.44 625 ALA A O 1
ATOM 4940 N N . VAL A 1 626 ? -3.330 30.940 5.604 1.00 82.19 626 VAL A N 1
ATOM 4941 C CA . VAL A 1 626 ? -4.023 29.637 5.513 1.00 82.19 626 VAL A CA 1
ATOM 4942 C C . VAL A 1 626 ? -4.207 29.027 6.899 1.00 82.19 626 VAL A C 1
ATOM 4944 O O . VAL A 1 626 ? -5.330 28.742 7.306 1.00 82.19 626 VAL A O 1
ATOM 4947 N N . VAL A 1 627 ? -3.120 28.870 7.660 1.00 86.06 627 VAL A N 1
ATOM 4948 C CA . VAL A 1 627 ? -3.160 28.250 8.994 1.00 86.06 627 VAL A CA 1
ATOM 4949 C C . VAL A 1 627 ? -4.121 28.999 9.920 1.00 86.06 627 VAL A C 1
ATOM 4951 O O . VAL A 1 627 ? -4.993 28.369 10.512 1.00 86.06 627 VAL A O 1
ATOM 4954 N N . ARG A 1 628 ? -4.041 30.334 10.000 1.00 81.12 628 ARG A N 1
ATOM 4955 C CA . ARG A 1 628 ? -4.964 31.159 10.803 1.00 81.12 628 ARG A CA 1
ATOM 4956 C C . ARG A 1 628 ? -6.417 30.987 10.346 1.00 81.12 628 ARG A C 1
ATOM 4958 O O . ARG A 1 628 ? -7.293 30.765 11.180 1.00 81.12 628 ARG A O 1
ATOM 4965 N N . GLY A 1 629 ? -6.663 31.025 9.036 1.00 75.69 629 GLY A N 1
ATOM 4966 C CA . GLY A 1 629 ? -7.997 30.885 8.457 1.00 75.69 629 GLY A CA 1
ATOM 4967 C C . GLY A 1 629 ? -8.646 29.517 8.695 1.00 75.69 629 GLY A C 1
ATOM 4968 O O . GLY A 1 629 ? -9.867 29.467 8.840 1.00 75.69 629 GLY A O 1
ATOM 4969 N N . LEU A 1 630 ? -7.856 28.437 8.776 1.00 76.50 630 LEU A N 1
ATOM 4970 C CA . LEU A 1 630 ? -8.337 27.079 9.065 1.00 76.50 630 LEU A CA 1
ATOM 4971 C C . LEU A 1 630 ? -8.414 26.758 10.573 1.00 76.50 630 LEU A C 1
ATOM 4973 O O . LEU A 1 630 ? -9.296 26.007 10.984 1.00 76.50 630 LEU A O 1
ATOM 4977 N N . PHE A 1 631 ? -7.526 27.314 11.407 1.00 75.50 631 PHE A N 1
ATOM 4978 C CA . PHE A 1 631 ? -7.514 27.069 12.861 1.00 75.50 631 PHE A CA 1
ATOM 4979 C C . PHE A 1 631 ? -8.515 27.938 13.640 1.00 75.50 631 PHE A C 1
ATOM 4981 O O . PHE A 1 631 ? -9.069 27.467 14.637 1.00 75.50 631 PHE A O 1
ATOM 4988 N N . ALA A 1 632 ? -8.769 29.179 13.203 1.00 67.81 632 ALA A N 1
ATOM 4989 C CA . ALA A 1 632 ? -9.699 30.111 13.855 1.00 67.81 632 ALA A CA 1
ATOM 4990 C C . ALA A 1 632 ? -10.722 30.725 12.870 1.00 67.81 632 ALA A C 1
ATOM 4992 O O . ALA A 1 632 ? -10.733 31.943 12.658 1.00 67.81 632 ALA A O 1
ATOM 4993 N N . PRO A 1 633 ? -11.616 29.917 12.267 1.00 56.84 633 PRO A N 1
ATOM 4994 C CA . PRO A 1 633 ? -12.436 30.370 11.140 1.00 56.84 633 PRO A CA 1
ATOM 4995 C C . PRO A 1 633 ? -13.500 31.408 11.525 1.00 56.84 633 PRO A C 1
ATOM 4997 O O . PRO A 1 633 ? -13.832 32.264 10.708 1.00 56.84 633 PRO A O 1
ATOM 5000 N N . ASP A 1 634 ? -13.960 31.388 12.783 1.00 55.78 634 ASP A N 1
ATOM 5001 C CA . ASP A 1 634 ? -14.928 32.337 13.361 1.00 55.78 634 ASP A CA 1
ATOM 5002 C C . ASP A 1 634 ? -14.343 33.749 13.611 1.00 55.78 634 ASP A C 1
ATOM 5004 O O . ASP A 1 634 ? -15.027 34.623 14.140 1.00 55.78 634 ASP A O 1
ATOM 5008 N N . GLY A 1 635 ? -13.051 33.978 13.334 1.00 52.44 635 GLY A N 1
ATOM 5009 C CA . GLY A 1 635 ? -12.367 35.253 13.604 1.00 52.44 635 GLY A CA 1
ATOM 5010 C C . GLY A 1 635 ? -12.071 35.532 15.087 1.00 52.44 635 GLY A C 1
ATOM 5011 O O . GLY A 1 635 ? -11.503 36.573 15.420 1.00 52.44 635 GLY A O 1
ATOM 5012 N N . ALA A 1 636 ? -12.409 34.608 15.991 1.00 54.62 636 ALA A N 1
ATOM 5013 C CA . ALA A 1 636 ? -12.093 34.698 17.413 1.00 54.62 636 ALA A CA 1
ATOM 5014 C C . ALA A 1 636 ? -10.574 34.558 17.653 1.00 54.62 636 ALA A C 1
ATOM 5016 O O . ALA A 1 636 ? -10.047 33.459 17.826 1.00 54.62 636 ALA A O 1
ATOM 5017 N N . ALA A 1 637 ? -9.872 35.694 17.702 1.00 49.69 637 ALA A N 1
ATOM 5018 C CA . ALA A 1 637 ? -8.410 35.783 17.812 1.00 49.69 637 ALA A CA 1
ATOM 5019 C C . ALA A 1 637 ? -7.785 35.098 19.051 1.00 49.69 637 ALA A C 1
ATOM 5021 O O . ALA A 1 637 ? -6.569 34.948 19.111 1.00 49.69 637 ALA A O 1
ATOM 5022 N N . VAL A 1 638 ? -8.594 34.674 20.027 1.00 49.09 638 VAL A N 1
ATOM 5023 C CA . VAL A 1 638 ? -8.159 34.020 21.277 1.00 49.09 638 VAL A CA 1
ATOM 5024 C C . VAL A 1 638 ? -7.576 32.615 21.042 1.00 49.09 638 VAL A C 1
ATOM 5026 O O . VAL A 1 638 ? -6.703 32.188 21.801 1.00 49.09 638 VAL A O 1
ATOM 5029 N N . ASP A 1 639 ? -8.010 31.927 19.979 1.00 57.28 639 ASP A N 1
ATOM 5030 C CA . ASP A 1 639 ? -7.595 30.548 19.657 1.00 57.28 639 ASP A CA 1
ATOM 5031 C C . ASP A 1 639 ? -6.667 30.449 18.431 1.00 57.28 639 ASP A C 1
ATOM 5033 O O . ASP A 1 639 ? -6.150 29.371 18.132 1.00 57.28 639 ASP A O 1
ATOM 5037 N N . SER A 1 640 ? -6.457 31.549 17.698 1.00 69.44 640 SER A N 1
ATOM 5038 C CA . SER A 1 640 ? -5.649 31.548 16.472 1.00 69.44 640 SER A CA 1
ATOM 5039 C C . SER A 1 640 ? -4.158 31.436 16.805 1.00 69.44 640 SER A C 1
ATOM 5041 O O . SER A 1 640 ? -3.622 32.345 17.442 1.00 69.44 640 SER A O 1
ATOM 5043 N N . PRO A 1 641 ? -3.449 30.386 16.355 1.00 83.94 641 PRO A N 1
ATOM 5044 C CA . PRO A 1 641 ? -2.040 30.237 16.669 1.00 83.94 641 PRO A CA 1
ATOM 5045 C C . PRO A 1 641 ? -1.161 31.189 15.853 1.00 83.94 641 PRO A C 1
ATOM 5047 O O . PRO A 1 641 ? -1.411 31.441 14.672 1.00 83.94 641 PRO A O 1
ATOM 5050 N N . ASN A 1 642 ? -0.080 31.656 16.475 1.00 87.56 642 ASN A N 1
ATOM 5051 C CA . ASN A 1 642 ? 0.994 32.408 15.824 1.00 87.56 642 ASN A CA 1
ATOM 5052 C C . ASN A 1 642 ? 2.253 31.537 15.634 1.00 87.56 642 ASN A C 1
ATOM 5054 O O . ASN A 1 642 ? 2.423 30.548 16.354 1.00 87.56 642 ASN A O 1
ATOM 5058 N N . PRO A 1 643 ? 3.157 31.878 14.696 1.00 91.88 643 PRO A N 1
ATOM 5059 C CA . PRO A 1 643 ? 4.424 31.171 14.534 1.00 91.88 643 PRO A CA 1
ATOM 5060 C C . PRO A 1 643 ? 5.365 31.431 15.712 1.00 91.88 643 PRO A C 1
ATOM 5062 O O . PRO A 1 643 ? 5.855 32.546 15.893 1.00 91.88 643 PRO A O 1
ATOM 5065 N N . GLY A 1 644 ? 5.691 30.384 16.466 1.00 90.00 644 GLY A N 1
ATOM 5066 C CA . GLY A 1 644 ? 6.752 30.429 17.465 1.00 90.00 644 GLY A CA 1
ATOM 5067 C C . GLY A 1 644 ? 8.144 30.128 16.884 1.00 90.00 644 GLY A C 1
ATOM 5068 O O . GLY A 1 644 ? 8.294 29.790 15.703 1.00 90.00 644 GLY A O 1
ATOM 5069 N N . PRO A 1 645 ? 9.206 30.254 17.698 1.00 90.19 645 PRO A N 1
ATOM 5070 C CA . PRO A 1 645 ? 10.539 29.765 17.358 1.00 90.19 645 PRO A CA 1
ATOM 5071 C C . PRO A 1 645 ? 10.591 28.231 17.413 1.00 90.19 645 PRO A C 1
ATOM 5073 O O . PRO A 1 645 ? 9.982 27.614 18.291 1.00 90.19 645 PRO A O 1
ATOM 5076 N N . SER A 1 646 ? 11.356 27.610 16.517 1.00 93.25 646 SER A N 1
ATOM 5077 C CA . SER A 1 646 ? 11.585 26.162 16.549 1.00 93.25 646 SER A CA 1
ATOM 5078 C C . SER A 1 646 ? 12.436 25.747 17.749 1.00 93.25 646 SER A C 1
ATOM 5080 O O . SER A 1 646 ? 13.327 26.483 18.185 1.00 93.25 646 SER A O 1
ATOM 5082 N N . VAL A 1 647 ? 12.177 24.547 18.265 1.00 92.81 647 VAL A N 1
ATOM 5083 C CA . VAL A 1 647 ? 12.828 23.969 19.446 1.00 92.81 647 VAL A CA 1
ATOM 5084 C C . VAL A 1 647 ? 13.429 22.603 19.127 1.00 92.81 647 VAL A C 1
ATOM 5086 O O . VAL A 1 647 ? 12.916 21.868 18.287 1.00 92.81 647 VAL A O 1
ATOM 5089 N N . GLN A 1 648 ? 14.497 22.246 19.834 1.00 91.12 648 GLN A N 1
ATOM 5090 C CA . GLN A 1 648 ? 15.047 20.893 19.851 1.00 91.12 648 GLN A CA 1
ATOM 5091 C C . GLN A 1 648 ? 14.565 20.206 21.135 1.00 91.12 648 GLN A C 1
ATOM 5093 O O . GLN A 1 648 ? 14.755 20.745 22.226 1.00 91.12 648 GLN A O 1
ATOM 5098 N N . LEU A 1 649 ? 13.906 19.049 21.019 1.00 86.12 649 LEU A N 1
ATOM 5099 C CA . LEU A 1 649 ? 13.287 18.362 22.167 1.00 86.12 649 LEU A CA 1
ATOM 5100 C C . LEU A 1 649 ? 14.136 17.222 22.747 1.00 86.12 649 LEU A C 1
ATOM 5102 O O . LEU A 1 649 ? 13.865 16.756 23.852 1.00 86.12 649 LEU A O 1
ATOM 5106 N N . SER A 1 650 ? 15.167 16.776 22.030 1.00 85.19 650 SER A N 1
ATOM 5107 C CA . SER A 1 650 ? 16.030 15.662 22.422 1.00 85.19 650 SER A CA 1
ATOM 5108 C C . SER A 1 650 ? 17.497 16.048 22.287 1.00 85.19 650 SER A C 1
ATOM 5110 O O . SER A 1 650 ? 17.895 16.695 21.329 1.00 85.19 650 SER A O 1
ATOM 5112 N N . LYS A 1 651 ? 18.330 15.584 23.222 1.00 81.69 651 LYS A N 1
ATOM 5113 C CA . LYS A 1 651 ? 19.797 15.725 23.159 1.00 81.69 651 LYS A CA 1
ATOM 5114 C C . LYS A 1 651 ? 20.473 14.767 22.160 1.00 81.69 651 LYS A C 1
ATOM 5116 O O . LYS A 1 651 ? 21.694 14.771 22.053 1.00 81.69 651 LYS A O 1
ATOM 5121 N N . HIS A 1 652 ? 19.694 13.895 21.517 1.00 81.81 652 HIS A N 1
ATOM 5122 C CA . HIS A 1 652 ? 20.150 12.864 20.575 1.00 81.81 652 HIS A CA 1
ATOM 5123 C C . HIS A 1 652 ? 19.514 12.993 19.182 1.00 81.81 652 HIS A C 1
ATOM 5125 O O . HIS A 1 652 ? 19.824 12.200 18.303 1.00 81.81 652 HIS A O 1
ATOM 5131 N N . ASP A 1 653 ? 18.616 13.960 18.996 1.00 79.75 653 ASP A N 1
ATOM 5132 C CA . ASP A 1 653 ? 17.987 14.283 17.717 1.00 79.75 653 ASP A CA 1
ATOM 5133 C C . ASP A 1 653 ? 18.130 15.795 17.515 1.00 79.75 653 ASP A C 1
ATOM 5135 O O . ASP A 1 653 ? 17.702 16.583 18.361 1.00 79.75 653 ASP A O 1
ATOM 5139 N N . GLU A 1 654 ? 18.803 16.192 16.438 1.00 84.62 654 GLU A N 1
ATOM 5140 C CA . GLU A 1 654 ? 19.085 17.593 16.100 1.00 84.62 654 GLU A CA 1
ATOM 5141 C C . GLU A 1 654 ? 17.934 18.263 15.330 1.00 84.62 654 GLU A C 1
ATOM 5143 O O . GLU A 1 654 ? 18.008 19.455 15.024 1.00 84.62 654 GLU A O 1
ATOM 5148 N N . THR A 1 655 ? 16.840 17.534 15.065 1.00 85.25 655 THR A N 1
ATOM 5149 C CA . THR A 1 655 ? 15.650 18.062 14.387 1.00 85.25 655 THR A CA 1
ATOM 5150 C C . THR A 1 655 ? 15.118 19.305 15.101 1.00 85.25 655 THR A C 1
ATOM 5152 O O . THR A 1 655 ? 14.666 19.263 16.250 1.00 85.25 655 THR A O 1
ATOM 5155 N N . ARG A 1 656 ? 15.115 20.430 14.379 1.00 89.69 656 ARG A N 1
ATOM 5156 C CA . ARG A 1 656 ? 14.457 21.669 14.798 1.00 89.69 656 ARG A CA 1
ATOM 5157 C C . ARG A 1 656 ? 12.966 21.549 14.512 1.00 89.69 656 ARG A C 1
ATOM 5159 O O . ARG A 1 656 ? 12.544 21.590 13.363 1.00 89.69 656 ARG A O 1
ATOM 5166 N N . ILE A 1 657 ? 12.170 21.400 15.562 1.00 93.75 657 ILE A N 1
ATOM 5167 C CA . ILE A 1 657 ? 10.721 21.226 15.461 1.00 93.75 657 ILE A CA 1
ATOM 5168 C C . ILE A 1 657 ? 10.067 22.605 15.603 1.00 93.75 657 ILE A C 1
ATOM 5170 O O . ILE A 1 657 ? 10.241 23.234 16.654 1.00 93.75 657 ILE A O 1
ATOM 5174 N N . PRO A 1 658 ? 9.309 23.097 14.605 1.00 95.62 658 PRO A N 1
ATOM 5175 C CA . PRO A 1 658 ? 8.605 24.365 14.731 1.00 95.62 658 PRO A CA 1
ATOM 5176 C C . PRO A 1 658 ? 7.589 24.357 15.877 1.00 95.62 658 PRO A C 1
ATOM 5178 O O . PRO A 1 658 ? 7.196 23.307 16.399 1.00 95.62 658 PRO A O 1
ATOM 5181 N N . THR A 1 659 ? 7.142 25.541 16.286 1.00 94.44 659 THR A N 1
ATOM 5182 C CA . THR A 1 659 ? 6.151 25.678 17.357 1.00 94.44 659 THR A CA 1
ATOM 5183 C C . THR A 1 659 ? 5.023 26.620 16.955 1.00 94.44 659 THR A C 1
ATOM 5185 O O . THR A 1 659 ? 5.219 27.562 16.186 1.00 94.44 659 THR A O 1
ATOM 5188 N N . LEU A 1 660 ? 3.835 26.361 17.497 1.00 92.81 660 LEU A N 1
ATOM 5189 C CA . LEU A 1 660 ? 2.707 27.285 17.476 1.00 92.81 660 LEU A CA 1
ATOM 5190 C C . LEU A 1 660 ? 2.570 27.936 18.853 1.00 92.81 660 LEU A C 1
ATOM 5192 O O . LEU A 1 660 ? 2.671 27.262 19.880 1.00 92.81 660 LEU A O 1
ATOM 5196 N N . GLU A 1 661 ? 2.333 29.241 18.874 1.00 90.56 661 GLU A N 1
ATOM 5197 C CA . GLU A 1 661 ? 2.030 30.001 20.084 1.00 90.56 661 GLU A CA 1
ATOM 5198 C C . GLU A 1 661 ? 0.523 30.225 20.177 1.00 90.56 661 GLU A C 1
ATOM 5200 O O . GLU A 1 661 ? -0.063 30.948 19.370 1.00 90.56 661 GLU A O 1
ATOM 5205 N N . PHE A 1 662 ? -0.091 29.574 21.164 1.00 85.88 662 PHE A N 1
ATOM 5206 C CA . PHE A 1 662 ? -1.486 29.744 21.553 1.00 85.88 662 PHE A CA 1
ATOM 5207 C C . PHE A 1 662 ? -1.581 30.674 22.768 1.00 85.88 662 PHE A C 1
ATOM 5209 O O . PHE A 1 662 ? -0.603 30.888 23.487 1.00 85.88 662 PHE A O 1
ATOM 5216 N N . SER A 1 663 ? -2.788 31.155 23.065 1.00 81.50 663 SER A N 1
ATOM 5217 C CA . SER A 1 663 ? -3.087 31.958 24.261 1.00 81.50 663 SER A CA 1
ATOM 5218 C C . SER A 1 663 ? -2.703 31.281 25.588 1.00 81.50 663 SER A C 1
ATOM 5220 O O . SER A 1 663 ? -2.370 31.968 26.550 1.00 81.50 663 SER A O 1
ATOM 5222 N N . TYR A 1 664 ? -2.694 29.945 25.633 1.00 81.56 664 TYR A N 1
ATOM 5223 C CA . TYR A 1 664 ? -2.286 29.139 26.791 1.00 81.56 664 TYR A CA 1
ATOM 5224 C C . TYR A 1 664 ? -0.810 28.692 26.771 1.00 81.56 664 TYR A C 1
ATOM 5226 O O . TYR A 1 664 ? -0.366 28.032 27.711 1.00 81.56 664 TYR A O 1
ATOM 5234 N N . GLY A 1 665 ? -0.037 29.031 25.732 1.00 86.81 665 GLY A N 1
ATOM 5235 C CA . GLY A 1 665 ? 1.397 28.741 25.653 1.00 86.81 665 GLY A CA 1
ATOM 5236 C C . GLY A 1 665 ? 1.885 28.209 24.303 1.00 86.81 665 GLY A C 1
ATOM 5237 O O . GLY A 1 665 ? 1.136 28.052 23.338 1.00 86.81 665 GLY A O 1
ATOM 5238 N N . ARG A 1 666 ? 3.191 27.931 24.244 1.00 93.12 666 ARG A N 1
ATOM 5239 C CA . ARG A 1 666 ? 3.892 27.425 23.056 1.00 93.12 666 ARG A CA 1
ATOM 5240 C C . ARG A 1 666 ? 3.834 25.898 22.991 1.00 93.12 666 ARG A C 1
ATOM 5242 O O . ARG A 1 666 ? 4.228 25.232 23.947 1.00 93.12 666 ARG A O 1
ATOM 5249 N N . VAL A 1 667 ? 3.433 25.349 21.845 1.00 93.94 667 VAL A N 1
ATOM 5250 C CA . VAL A 1 667 ? 3.330 23.900 21.607 1.00 93.94 667 VAL A CA 1
ATOM 5251 C C . VAL A 1 667 ? 4.152 23.505 20.367 1.00 93.94 667 VAL A C 1
ATOM 5253 O O . VAL A 1 667 ? 3.930 24.067 19.292 1.00 93.94 667 VAL A O 1
ATOM 5256 N N . PRO A 1 668 ? 5.103 22.555 20.471 1.00 94.62 668 PRO A N 1
ATOM 5257 C CA . PRO A 1 668 ? 5.808 21.992 19.315 1.00 94.62 668 PRO A CA 1
ATOM 5258 C C . PRO A 1 668 ? 4.873 21.233 18.376 1.00 94.62 668 PRO A C 1
ATOM 5260 O O . PRO A 1 668 ? 3.982 20.527 18.850 1.00 94.62 668 PRO A O 1
ATOM 5263 N N . LEU A 1 669 ? 5.110 21.312 17.060 1.00 93.56 669 LEU A N 1
ATOM 5264 C CA . LEU A 1 669 ? 4.225 20.693 16.061 1.00 93.56 669 LEU A CA 1
ATOM 5265 C C . LEU A 1 669 ? 3.987 19.198 16.316 1.00 93.56 669 LEU A C 1
ATOM 5267 O O . LEU A 1 669 ? 2.860 18.725 16.178 1.00 93.56 669 LEU A O 1
ATOM 5271 N N . ILE A 1 670 ? 5.010 18.459 16.767 1.00 90.94 670 ILE A N 1
ATOM 5272 C CA . ILE A 1 670 ? 4.869 17.021 17.031 1.00 90.94 670 ILE A CA 1
ATOM 5273 C C . ILE A 1 670 ? 3.899 16.686 18.179 1.00 90.94 670 ILE A C 1
ATOM 5275 O O . ILE A 1 670 ? 3.391 15.567 18.199 1.00 90.94 670 ILE A O 1
ATOM 5279 N N . HIS A 1 671 ? 3.626 17.630 19.090 1.00 92.06 671 HIS A N 1
ATOM 5280 C CA . HIS A 1 671 ? 2.720 17.473 20.239 1.00 92.06 671 HIS A CA 1
ATOM 5281 C C . HIS A 1 671 ? 1.286 17.961 19.959 1.00 92.06 671 HIS A C 1
ATOM 5283 O O . HIS A 1 671 ? 0.431 17.882 20.840 1.00 92.06 671 HIS A O 1
ATOM 5289 N N . LEU A 1 672 ? 1.007 18.480 18.759 1.00 89.00 672 LEU A N 1
ATOM 5290 C CA . LEU A 1 672 ? -0.347 18.867 18.364 1.00 89.00 672 LEU A CA 1
ATOM 5291 C C . LEU A 1 672 ? -1.256 17.636 18.214 1.00 89.00 672 LEU A C 1
ATOM 5293 O O . LEU A 1 672 ? -0.798 16.544 17.872 1.00 89.00 672 LEU A O 1
ATOM 5297 N N . SER A 1 673 ? -2.562 17.829 18.425 1.00 84.88 673 SER A N 1
ATOM 5298 C CA . SER A 1 673 ? -3.560 16.772 18.211 1.00 84.88 673 SER A CA 1
ATOM 5299 C C . SER A 1 673 ? -3.621 16.328 16.742 1.00 84.88 673 SER A C 1
ATOM 5301 O O . SER A 1 673 ? -3.268 17.089 15.840 1.00 84.88 673 SER A O 1
ATOM 5303 N N . ALA A 1 674 ? -4.112 15.110 16.484 1.00 82.25 674 ALA A N 1
ATOM 5304 C CA . ALA A 1 674 ? -4.202 14.554 15.130 1.00 82.25 674 ALA A CA 1
ATOM 5305 C C . ALA A 1 674 ? -4.961 15.475 14.153 1.00 82.25 674 ALA A C 1
ATOM 5307 O O . ALA A 1 674 ? -4.471 15.735 13.056 1.00 82.25 674 ALA A O 1
ATOM 5308 N N . GLY A 1 675 ? -6.092 16.055 14.574 1.00 82.06 675 GLY A N 1
ATOM 5309 C CA . GLY A 1 675 ? -6.835 17.025 13.764 1.00 82.06 675 GLY A CA 1
ATOM 5310 C C . GLY A 1 675 ? -6.033 18.296 13.460 1.00 82.06 675 GLY A C 1
ATOM 5311 O O . GLY A 1 675 ? -6.003 18.745 12.317 1.00 82.06 675 GLY A O 1
ATOM 5312 N N . MET A 1 676 ? -5.319 18.849 14.451 1.00 85.56 676 MET A N 1
ATOM 5313 C CA . MET A 1 676 ? -4.441 20.019 14.263 1.00 85.56 676 MET A CA 1
ATOM 5314 C C . MET A 1 676 ? -3.306 19.722 13.279 1.00 85.56 676 MET A C 1
ATOM 5316 O O . MET A 1 676 ? -3.016 20.551 12.418 1.00 85.56 676 MET A O 1
ATOM 5320 N N . LYS A 1 677 ? -2.703 18.529 13.361 1.00 88.12 677 LYS A N 1
ATOM 5321 C CA . LYS A 1 677 ? -1.700 18.072 12.391 1.00 88.12 677 LYS A CA 1
ATOM 5322 C C . LYS A 1 677 ? -2.287 17.904 10.988 1.00 88.12 677 LYS A C 1
ATOM 5324 O O . LYS A 1 677 ? -1.659 18.355 10.038 1.00 88.12 677 LYS A O 1
ATOM 5329 N N . ARG A 1 678 ? -3.491 17.329 10.851 1.00 85.62 678 ARG A N 1
ATOM 5330 C CA . ARG A 1 678 ? -4.177 17.154 9.555 1.00 85.62 678 ARG A CA 1
ATOM 5331 C C . ARG A 1 678 ? -4.455 18.495 8.872 1.00 85.62 678 ARG A C 1
ATOM 5333 O O . ARG A 1 678 ? -4.108 18.656 7.706 1.00 85.62 678 ARG A O 1
ATOM 5340 N N . ILE A 1 679 ? -5.002 19.477 9.599 1.00 84.94 679 ILE A N 1
ATOM 5341 C CA . ILE A 1 679 ? -5.222 20.829 9.054 1.00 84.94 679 ILE A CA 1
ATOM 5342 C C . ILE A 1 679 ? -3.897 21.488 8.652 1.00 84.94 679 ILE A C 1
ATOM 5344 O O . ILE A 1 679 ? -3.807 22.076 7.576 1.00 84.94 679 ILE A O 1
ATOM 5348 N N . LEU A 1 680 ? -2.860 21.381 9.486 1.00 89.75 680 LEU A N 1
ATOM 5349 C CA . LEU A 1 680 ? -1.559 21.986 9.202 1.00 89.75 680 LEU A CA 1
ATOM 5350 C C . LEU A 1 680 ? -0.855 21.333 7.998 1.00 89.75 680 LEU A C 1
ATOM 5352 O O . LEU A 1 680 ? -0.277 22.040 7.175 1.00 89.75 680 LEU A O 1
ATOM 5356 N N . GLY A 1 681 ? -0.950 20.007 7.865 1.00 91.56 681 GLY A N 1
ATOM 5357 C CA . GLY A 1 681 ? -0.447 19.250 6.718 1.00 91.56 681 GLY A CA 1
ATOM 5358 C C . GLY A 1 681 ? -1.171 19.604 5.418 1.00 91.56 681 GLY A C 1
ATOM 5359 O O . GLY A 1 681 ? -0.514 19.823 4.405 1.00 91.56 681 GLY A O 1
ATOM 5360 N N . LEU A 1 682 ? -2.501 19.758 5.456 1.00 89.00 682 LEU A N 1
ATOM 5361 C CA . LEU A 1 682 ? -3.288 20.233 4.312 1.00 89.00 682 LEU A CA 1
ATOM 5362 C C . LEU A 1 682 ? -2.914 21.671 3.918 1.00 89.00 682 LEU A C 1
ATOM 5364 O O . LEU A 1 682 ? -2.691 21.946 2.741 1.00 89.00 682 LEU A O 1
ATOM 5368 N N . ALA A 1 683 ? -2.791 22.577 4.894 1.00 89.38 683 ALA A N 1
ATOM 5369 C CA . ALA A 1 683 ? -2.366 23.957 4.658 1.00 89.38 683 ALA A CA 1
ATOM 5370 C C . ALA A 1 683 ? -0.982 24.029 3.994 1.00 89.38 683 ALA A C 1
ATOM 5372 O O . ALA A 1 683 ? -0.784 24.789 3.046 1.00 89.38 683 ALA A O 1
ATOM 5373 N N . TYR A 1 684 ? -0.038 23.215 4.477 1.00 93.25 684 TYR A N 1
ATOM 5374 C CA . TYR A 1 684 ? 1.304 23.108 3.912 1.00 93.25 684 TYR A CA 1
ATOM 5375 C C . TYR A 1 684 ? 1.262 22.551 2.488 1.00 93.25 684 TYR A C 1
ATOM 5377 O O . TYR A 1 684 ? 1.794 23.183 1.581 1.00 93.25 684 TYR A O 1
ATOM 5385 N N . ALA A 1 685 ? 0.571 21.428 2.273 1.00 93.19 685 ALA A N 1
ATOM 5386 C CA . ALA A 1 685 ? 0.476 20.774 0.974 1.00 93.19 685 ALA A CA 1
ATOM 5387 C C . ALA A 1 685 ? -0.140 21.675 -0.111 1.00 93.19 685 ALA A C 1
ATOM 5389 O O . ALA A 1 685 ? 0.398 21.736 -1.213 1.00 93.19 685 ALA A O 1
ATOM 5390 N N . LEU A 1 686 ? -1.213 22.415 0.199 1.00 89.81 686 LEU A N 1
ATOM 5391 C CA . LEU A 1 686 ? -1.843 23.357 -0.738 1.00 89.81 686 LEU A CA 1
ATOM 5392 C C . LEU A 1 686 ? -0.884 24.480 -1.157 1.00 89.81 686 LEU A C 1
ATOM 5394 O O . LEU A 1 686 ? -0.725 24.758 -2.347 1.00 89.81 686 LEU A O 1
ATOM 5398 N N . VAL A 1 687 ? -0.215 25.110 -0.185 1.00 90.38 687 VAL A N 1
ATOM 5399 C CA . VAL A 1 687 ? 0.722 26.212 -0.451 1.00 90.38 687 VAL A CA 1
ATOM 5400 C C . VAL A 1 687 ? 1.968 25.710 -1.179 1.00 90.38 687 VAL A C 1
ATOM 5402 O O . VAL A 1 687 ? 2.409 26.346 -2.135 1.00 90.38 687 VAL A O 1
ATOM 5405 N N . TRP A 1 688 ? 2.498 24.552 -0.781 1.00 93.56 688 TRP A N 1
ATOM 5406 C CA . TRP A 1 688 ? 3.648 23.909 -1.412 1.00 93.56 688 TRP A CA 1
ATOM 5407 C C . TRP A 1 688 ? 3.353 23.486 -2.858 1.00 93.56 688 TRP A C 1
ATOM 5409 O O . TRP A 1 688 ? 4.167 23.748 -3.744 1.00 93.56 688 TRP A O 1
ATOM 5419 N N . ALA A 1 689 ? 2.182 22.892 -3.123 1.00 92.81 689 ALA A N 1
ATOM 5420 C CA . ALA A 1 689 ? 1.763 22.493 -4.468 1.00 92.81 689 ALA A CA 1
ATOM 5421 C C . ALA A 1 689 ? 1.663 23.709 -5.395 1.00 92.81 689 ALA A C 1
ATOM 5423 O O . ALA A 1 689 ? 2.288 23.737 -6.456 1.00 92.81 689 ALA A O 1
ATOM 5424 N N . TRP A 1 690 ? 0.940 24.745 -4.959 1.00 90.06 690 TRP A N 1
ATOM 5425 C CA . TRP A 1 690 ? 0.750 25.963 -5.742 1.00 90.06 690 TRP A CA 1
ATOM 5426 C C . TRP A 1 690 ? 2.065 26.708 -5.997 1.00 90.06 690 TRP A C 1
ATOM 5428 O O . TRP A 1 690 ? 2.368 27.080 -7.130 1.00 90.06 690 TRP A O 1
ATOM 5438 N N . HIS A 1 691 ? 2.888 26.886 -4.964 1.00 90.75 691 HIS A N 1
ATOM 5439 C CA . HIS A 1 691 ? 4.178 27.558 -5.091 1.00 90.75 691 HIS A CA 1
ATOM 5440 C C . HIS A 1 691 ? 5.170 26.764 -5.962 1.00 90.75 691 HIS A C 1
ATOM 5442 O O . HIS A 1 691 ? 5.898 27.352 -6.767 1.00 90.75 691 HIS A O 1
ATOM 5448 N N . GLY A 1 692 ? 5.164 25.430 -5.856 1.00 91.25 692 GLY A N 1
ATOM 5449 C CA . GLY A 1 692 ? 5.926 24.538 -6.729 1.00 91.25 692 GLY A CA 1
ATOM 5450 C C . GLY A 1 692 ? 5.534 24.696 -8.200 1.00 91.25 692 GLY A C 1
ATOM 5451 O O . GLY A 1 692 ? 6.414 24.890 -9.039 1.00 91.25 692 GLY A O 1
ATOM 5452 N N . HIS A 1 693 ? 4.232 24.723 -8.490 1.00 90.88 693 HIS A N 1
ATOM 5453 C CA . HIS A 1 693 ? 3.700 24.951 -9.835 1.00 90.88 693 HIS A CA 1
ATOM 5454 C C . HIS A 1 693 ? 4.080 26.332 -10.389 1.00 90.88 693 HIS A C 1
ATOM 5456 O O . HIS A 1 693 ? 4.574 26.447 -11.511 1.00 90.88 693 HIS A O 1
ATOM 5462 N N . GLN A 1 694 ? 3.963 27.391 -9.577 1.00 89.69 694 GLN A N 1
ATOM 5463 C CA . GLN A 1 694 ? 4.402 28.739 -9.960 1.00 89.69 694 GLN A CA 1
ATOM 5464 C C . GLN A 1 694 ? 5.901 28.800 -10.304 1.00 89.69 694 GLN A C 1
ATOM 5466 O O . GLN A 1 694 ? 6.299 29.519 -11.225 1.00 89.69 694 GLN A O 1
ATOM 5471 N N . ARG A 1 695 ? 6.743 28.046 -9.584 1.00 89.69 695 ARG A N 1
ATOM 5472 C CA . ARG A 1 695 ? 8.186 27.945 -9.860 1.00 89.69 695 ARG A CA 1
ATOM 5473 C C . ARG A 1 695 ? 8.484 27.137 -11.117 1.00 89.69 695 ARG A C 1
ATOM 5475 O O . ARG A 1 695 ? 9.335 27.571 -11.891 1.00 89.69 695 ARG A O 1
ATOM 5482 N N . ALA A 1 696 ? 7.779 26.029 -11.339 1.00 88.00 696 ALA A N 1
ATOM 5483 C CA . ALA A 1 696 ? 7.904 25.222 -12.549 1.00 88.00 696 ALA A CA 1
ATOM 5484 C C . ALA A 1 696 ? 7.527 26.041 -13.798 1.00 88.00 696 ALA A C 1
ATOM 5486 O O . ALA A 1 696 ? 8.368 26.231 -14.675 1.00 88.00 696 ALA A O 1
ATOM 5487 N N . ALA A 1 697 ? 6.345 26.670 -13.804 1.00 87.94 697 ALA A N 1
ATOM 5488 C CA . ALA A 1 697 ? 5.888 27.537 -14.895 1.00 87.94 697 ALA A CA 1
ATOM 5489 C C . ALA A 1 697 ? 6.890 28.655 -15.217 1.00 87.94 697 ALA A C 1
ATOM 5491 O O . ALA A 1 697 ? 7.240 28.882 -16.375 1.00 87.94 697 ALA A O 1
ATOM 5492 N N . LYS A 1 698 ? 7.420 29.319 -14.182 1.00 85.75 698 LYS A N 1
ATOM 5493 C CA . LYS A 1 698 ? 8.439 30.362 -14.347 1.00 85.75 698 LYS A CA 1
ATOM 5494 C C . LYS A 1 698 ? 9.760 29.817 -14.906 1.00 85.75 698 LYS A C 1
ATOM 5496 O O . LYS A 1 698 ? 10.417 30.525 -15.664 1.00 85.75 698 LYS A O 1
ATOM 5501 N N . SER A 1 699 ? 10.148 28.591 -14.550 1.00 81.00 699 SER A N 1
ATOM 5502 C CA . SER A 1 699 ? 11.356 27.933 -15.070 1.00 81.00 699 SER A CA 1
ATOM 5503 C C . SER A 1 699 ? 11.247 27.606 -16.563 1.00 81.00 699 SER A C 1
ATOM 5505 O O . SER A 1 699 ? 12.250 27.659 -17.272 1.00 81.00 699 SER A O 1
ATOM 5507 N N . GLU A 1 700 ? 10.040 27.323 -17.054 1.00 81.12 700 GLU A N 1
ATOM 5508 C CA . GLU A 1 700 ? 9.764 27.079 -18.477 1.00 81.12 700 GLU A CA 1
ATOM 5509 C C . GLU A 1 700 ? 9.449 28.365 -19.270 1.00 81.12 700 GLU A C 1
ATOM 5511 O O . GLU A 1 700 ? 9.231 28.319 -20.478 1.00 81.12 700 GLU A O 1
ATOM 5516 N N . ASN A 1 701 ? 9.486 29.537 -18.620 1.00 77.88 701 ASN A N 1
ATOM 5517 C CA . ASN A 1 701 ? 9.037 30.837 -19.149 1.00 77.88 701 ASN A CA 1
ATOM 5518 C C . ASN A 1 701 ? 7.539 30.886 -19.531 1.00 77.88 701 ASN A C 1
ATOM 5520 O O . ASN A 1 701 ? 7.126 31.741 -20.317 1.00 77.88 701 ASN A O 1
ATOM 5524 N N . GLY A 1 702 ? 6.727 29.991 -18.964 1.00 83.12 702 GLY A N 1
ATOM 5525 C CA . GLY A 1 702 ? 5.272 29.981 -19.089 1.00 83.12 702 GLY A CA 1
ATOM 5526 C C . GLY A 1 702 ? 4.563 30.857 -18.048 1.00 83.12 702 GLY A C 1
ATOM 5527 O O . GLY A 1 702 ? 5.186 31.535 -17.226 1.00 83.12 702 GLY A O 1
ATOM 5528 N N . GLN A 1 703 ? 3.230 30.820 -18.071 1.00 84.06 703 GLN A N 1
ATOM 5529 C CA . GLN A 1 703 ? 2.384 31.328 -16.986 1.00 84.06 703 GLN A CA 1
ATOM 5530 C C . GLN A 1 703 ? 1.851 30.145 -16.162 1.00 84.06 703 GLN A C 1
ATOM 5532 O O . GLN A 1 703 ? 1.601 29.092 -16.748 1.00 84.06 703 GLN A O 1
ATOM 5537 N N . PRO A 1 704 ? 1.670 30.287 -14.835 1.00 86.00 704 PRO A N 1
ATOM 5538 C CA . PRO A 1 704 ? 0.982 29.277 -14.034 1.00 86.00 704 PRO A CA 1
ATOM 5539 C C . PRO A 1 704 ? -0.444 29.049 -14.548 1.00 86.00 704 PRO A C 1
ATOM 5541 O O . PRO A 1 704 ? -1.097 29.992 -15.005 1.00 86.00 704 PRO A O 1
ATOM 5544 N N . ALA A 1 705 ? -0.934 27.818 -14.436 1.00 87.56 705 ALA A N 1
ATOM 5545 C CA . ALA A 1 705 ? -2.311 27.472 -14.754 1.00 87.56 705 ALA A CA 1
ATOM 5546 C C . ALA A 1 705 ? -3.302 28.240 -13.869 1.00 87.56 705 ALA A C 1
ATOM 5548 O O . ALA A 1 705 ? -2.999 28.601 -12.732 1.00 87.56 705 ALA A O 1
ATOM 5549 N N . ARG A 1 706 ? -4.515 28.458 -14.382 1.00 87.25 706 ARG A N 1
ATOM 5550 C CA . ARG A 1 706 ? -5.605 29.131 -13.656 1.00 87.25 706 ARG A CA 1
ATOM 5551 C C . ARG A 1 706 ? -6.630 28.150 -13.082 1.00 87.25 706 ARG A C 1
ATOM 5553 O O . ARG A 1 706 ? -7.759 28.540 -12.791 1.00 87.25 706 ARG A O 1
ATOM 5560 N N . SER A 1 707 ? -6.229 26.898 -12.885 1.00 89.31 707 SER A N 1
ATOM 5561 C CA . SER A 1 707 ? -7.044 25.836 -12.301 1.00 89.31 707 SER A CA 1
ATOM 5562 C C . SER A 1 707 ? -6.279 25.009 -11.262 1.00 89.31 707 SER A C 1
ATOM 5564 O O . SER A 1 707 ? -5.050 24.915 -11.288 1.00 89.31 707 SER A O 1
ATOM 5566 N N . MET A 1 708 ? -7.014 24.424 -10.317 1.00 90.94 708 MET A N 1
ATOM 5567 C CA . MET A 1 708 ? -6.536 23.397 -9.387 1.00 90.94 708 MET A CA 1
ATOM 5568 C C . MET A 1 708 ? -7.707 22.475 -9.033 1.00 90.94 708 MET A C 1
ATOM 5570 O O . MET A 1 708 ? -8.832 22.943 -8.853 1.00 90.94 708 MET A O 1
ATOM 5574 N N . ILE A 1 709 ? -7.446 21.177 -8.891 1.00 94.25 709 ILE A N 1
ATOM 5575 C CA . ILE A 1 709 ? -8.453 20.202 -8.451 1.00 94.25 709 ILE A CA 1
ATOM 5576 C C . ILE A 1 709 ? -8.062 19.689 -7.063 1.00 94.25 709 ILE A C 1
ATOM 5578 O O . ILE A 1 709 ? -6.926 19.267 -6.844 1.00 94.25 709 ILE A O 1
ATOM 5582 N N . LEU A 1 710 ? -8.998 19.737 -6.116 1.00 94.75 710 LEU A N 1
ATOM 5583 C CA . LEU A 1 710 ? -8.790 19.329 -4.728 1.00 94.75 710 LEU A CA 1
ATOM 5584 C C . LEU A 1 710 ? -9.723 18.170 -4.366 1.00 94.75 710 LEU A C 1
ATOM 5586 O O . LEU A 1 710 ? -10.933 18.348 -4.254 1.00 94.75 710 LEU A O 1
ATOM 5590 N N . LEU A 1 711 ? -9.148 16.994 -4.139 1.00 97.06 711 LEU A N 1
ATOM 5591 C CA . LEU A 1 711 ? -9.844 15.820 -3.622 1.00 97.06 711 LEU A CA 1
ATOM 5592 C C . LEU A 1 711 ? -9.675 15.769 -2.089 1.00 97.06 711 LEU A C 1
ATOM 5594 O O . LEU A 1 711 ? -8.563 15.955 -1.583 1.00 97.06 711 LEU A O 1
ATOM 5598 N N . ILE A 1 712 ? -10.746 15.519 -1.331 1.00 95.19 712 ILE A N 1
ATOM 5599 C CA . ILE A 1 712 ? -10.705 15.402 0.140 1.00 95.19 712 ILE A CA 1
ATOM 5600 C C . ILE A 1 712 ? -11.524 14.190 0.593 1.00 95.19 712 ILE A C 1
ATOM 5602 O O . ILE A 1 712 ? -12.755 14.223 0.561 1.00 95.19 712 ILE A O 1
ATOM 5606 N N . ASP A 1 713 ? -10.843 13.143 1.061 1.00 94.38 713 ASP A N 1
ATOM 5607 C CA . ASP A 1 713 ? -11.497 11.967 1.640 1.00 94.38 713 ASP A CA 1
ATOM 5608 C C . ASP A 1 713 ? -11.795 12.173 3.132 1.00 94.38 713 ASP A C 1
ATOM 5610 O O . ASP A 1 713 ? -10.946 12.685 3.870 1.00 94.38 713 ASP A O 1
ATOM 5614 N N . GLU A 1 714 ? -13.007 11.800 3.549 1.00 91.19 714 GLU A N 1
ATOM 5615 C CA . GLU A 1 714 ? -13.652 12.126 4.835 1.00 91.19 714 GLU A CA 1
ATOM 5616 C C . GLU A 1 714 ? -13.221 13.487 5.422 1.00 91.19 714 GLU A C 1
ATOM 5618 O O . GLU A 1 714 ? -12.350 13.566 6.299 1.00 91.19 714 GLU A O 1
ATOM 5623 N N . VAL A 1 715 ? -13.847 14.578 4.960 1.00 90.62 715 VAL A N 1
ATOM 5624 C CA . VAL A 1 715 ? -13.552 15.966 5.388 1.00 90.62 715 VAL A CA 1
ATOM 5625 C C . VAL A 1 715 ? -13.498 16.114 6.915 1.00 90.62 715 VAL A C 1
ATOM 5627 O O . VAL A 1 715 ? -12.691 16.874 7.442 1.00 90.62 715 VAL A O 1
ATOM 5630 N N . GLU A 1 716 ? -14.352 15.393 7.633 1.00 87.94 716 GLU A N 1
ATOM 5631 C CA . GLU A 1 716 ? -14.499 15.398 9.086 1.00 87.94 716 GLU A CA 1
ATOM 5632 C C . GLU A 1 716 ? -13.470 14.559 9.856 1.00 87.94 716 GLU A C 1
ATOM 5634 O O . GLU A 1 716 ? -13.385 14.671 11.085 1.00 87.94 716 GLU A O 1
ATOM 5639 N N . SER A 1 717 ? -12.725 13.687 9.177 1.00 85.69 717 SER A N 1
ATOM 5640 C CA . SER A 1 717 ? -12.006 12.598 9.831 1.00 85.69 717 SER A CA 1
ATOM 5641 C C . SER A 1 717 ? -10.849 13.108 10.702 1.00 85.69 717 SER A C 1
ATOM 5643 O O . SER A 1 717 ? -10.003 13.909 10.293 1.00 85.69 717 SER A O 1
ATOM 5645 N N . HIS A 1 718 ? -10.845 12.661 11.960 1.00 75.00 718 HIS A N 1
ATOM 5646 C CA . HIS A 1 718 ? -10.014 13.165 13.064 1.00 75.00 718 HIS A CA 1
ATOM 5647 C C . HIS A 1 718 ? -10.209 14.651 13.447 1.00 75.00 718 HIS A C 1
ATOM 5649 O O . HIS A 1 718 ? -9.421 15.181 14.238 1.00 75.00 718 HIS A O 1
ATOM 5655 N N . LEU A 1 719 ? -11.256 15.330 12.962 1.00 81.69 719 LEU A N 1
ATOM 5656 C CA . LEU A 1 719 ? -11.563 16.716 13.331 1.00 81.69 719 LEU A CA 1
ATOM 5657 C C . LEU A 1 719 ? -12.593 16.805 14.460 1.00 81.69 719 LEU A C 1
ATOM 5659 O O . LEU A 1 719 ? -13.624 16.134 14.460 1.00 81.69 719 LEU A O 1
ATOM 5663 N N . HIS A 1 720 ? -12.355 17.727 15.392 1.00 80.62 720 HIS A N 1
ATOM 5664 C CA . HIS A 1 720 ? -13.329 18.097 16.418 1.00 80.62 720 HIS A CA 1
ATOM 5665 C C . HIS A 1 720 ? -14.594 18.717 15.777 1.00 80.62 720 HIS A C 1
ATOM 5667 O O . HIS A 1 720 ? -14.450 19.482 14.820 1.00 80.62 720 HIS A O 1
ATOM 5673 N N . PRO A 1 721 ? -15.818 18.506 16.308 1.00 80.31 721 PRO A N 1
ATOM 5674 C CA . PRO A 1 721 ? -17.065 19.053 15.750 1.00 80.31 721 PRO A CA 1
ATOM 5675 C C . PRO A 1 721 ? -17.044 20.554 15.412 1.00 80.31 721 PRO A C 1
ATOM 5677 O O . PRO A 1 721 ? -17.582 20.964 14.386 1.00 80.31 721 PRO A O 1
ATOM 5680 N N . ARG A 1 722 ? -16.365 21.382 16.225 1.00 76.62 722 ARG A N 1
ATOM 5681 C CA . ARG A 1 722 ? -16.154 22.819 15.932 1.00 76.62 722 ARG A CA 1
ATOM 5682 C C . ARG A 1 722 ? -15.464 23.047 14.582 1.00 76.62 722 ARG A C 1
ATOM 5684 O O . ARG A 1 722 ? -15.805 23.990 13.888 1.00 76.62 722 ARG A O 1
ATOM 5691 N N . TRP A 1 723 ? -14.504 22.202 14.220 1.00 77.00 723 TRP A N 1
ATOM 5692 C CA . TRP A 1 723 ? -13.720 22.318 12.991 1.00 77.00 723 TRP A CA 1
ATOM 5693 C C . TRP A 1 723 ? -14.429 21.702 11.782 1.00 77.00 723 TRP A C 1
ATOM 5695 O O . TRP A 1 723 ? -14.351 22.264 10.694 1.00 77.00 723 TRP A O 1
ATOM 5705 N N . GLN A 1 724 ? -15.202 20.627 11.973 1.00 85.44 724 GLN A N 1
ATOM 5706 C CA . GLN A 1 724 ? -16.067 20.064 10.921 1.00 85.44 724 GLN A CA 1
ATOM 5707 C C . GLN A 1 724 ? -17.049 21.111 10.368 1.00 85.44 724 GLN A C 1
ATOM 5709 O O . GLN A 1 724 ? -17.270 21.184 9.165 1.00 85.44 724 GLN A O 1
ATOM 5714 N N . ARG A 1 725 ? -17.570 21.981 11.245 1.00 80.31 725 ARG A N 1
ATOM 5715 C CA . ARG A 1 725 ? -18.464 23.098 10.896 1.00 80.31 725 ARG A CA 1
ATOM 5716 C C . ARG A 1 725 ? -17.814 24.238 10.104 1.00 80.31 725 ARG A C 1
ATOM 5718 O O . ARG A 1 725 ? -18.515 25.192 9.784 1.00 80.31 725 ARG A O 1
ATOM 5725 N N . LEU A 1 726 ? -16.498 24.222 9.893 1.00 76.25 726 LEU A N 1
ATOM 5726 C CA . LEU A 1 726 ? -15.761 25.412 9.460 1.00 76.25 726 LEU A CA 1
ATOM 5727 C C . LEU A 1 726 ? -14.670 25.137 8.416 1.00 76.25 726 LEU A C 1
ATOM 5729 O O . LEU A 1 726 ? -14.342 26.043 7.653 1.00 76.25 726 LEU A O 1
ATOM 5733 N N . LEU A 1 727 ? -14.120 23.916 8.359 1.00 79.94 727 LEU A N 1
ATOM 5734 C CA . LEU A 1 727 ? -12.995 23.573 7.484 1.00 79.94 727 LEU A CA 1
ATOM 5735 C C . LEU A 1 727 ? -13.294 23.875 6.011 1.00 79.94 727 LEU A C 1
ATOM 5737 O O . LEU A 1 727 ? -12.520 24.577 5.367 1.00 79.94 727 LEU A O 1
ATOM 5741 N N . LEU A 1 728 ? -14.406 23.366 5.477 1.00 83.12 728 LEU A N 1
ATOM 5742 C CA . LEU A 1 728 ? -14.697 23.461 4.047 1.00 83.12 728 LEU A CA 1
ATOM 5743 C C . LEU A 1 728 ? -15.032 24.903 3.597 1.00 83.12 728 LEU A C 1
ATOM 5745 O O . LEU A 1 728 ? -14.406 25.364 2.640 1.00 83.12 728 LEU A O 1
ATOM 5749 N N . PRO A 1 729 ? -15.879 25.688 4.302 1.00 81.19 729 PRO A N 1
ATOM 5750 C CA . PRO A 1 729 ? -16.033 27.120 4.019 1.00 81.19 729 PRO A CA 1
ATOM 5751 C C . PRO A 1 729 ? -14.723 27.914 4.134 1.00 81.19 729 PRO A C 1
ATOM 5753 O O . PRO A 1 729 ? -14.461 28.798 3.316 1.00 81.19 729 PRO A O 1
ATOM 5756 N N . ALA A 1 730 ? -13.876 27.595 5.121 1.00 79.50 730 ALA A N 1
ATOM 5757 C CA . ALA A 1 730 ? -12.587 28.256 5.288 1.00 79.50 730 ALA A CA 1
ATOM 5758 C C . ALA A 1 730 ? -11.624 27.936 4.137 1.00 79.50 730 ALA A C 1
ATOM 5760 O O . ALA A 1 730 ? -11.015 28.864 3.609 1.00 79.50 730 ALA A O 1
ATOM 5761 N N . LEU A 1 731 ? -11.535 26.671 3.706 1.00 80.50 731 LEU A N 1
ATOM 5762 C CA . LEU A 1 731 ? -10.759 26.258 2.534 1.00 80.50 731 LEU A CA 1
ATOM 5763 C C . LEU A 1 731 ? -11.207 27.018 1.283 1.00 80.50 731 LEU A C 1
ATOM 5765 O O . LEU A 1 731 ? -10.369 27.632 0.634 1.00 80.50 731 LEU A O 1
ATOM 5769 N N . LEU A 1 732 ? -12.510 27.051 0.984 1.00 78.50 732 LEU A N 1
ATOM 5770 C CA . LEU A 1 732 ? -13.046 27.740 -0.199 1.00 78.50 732 LEU A CA 1
ATOM 5771 C C . LEU A 1 732 ? -12.708 29.240 -0.212 1.00 78.50 732 LEU A C 1
ATOM 5773 O O . LEU A 1 732 ? -12.290 29.767 -1.243 1.00 78.50 732 LEU A O 1
ATOM 5777 N N . ARG A 1 733 ? -12.827 29.920 0.938 1.00 76.88 733 ARG A N 1
ATOM 5778 C CA . ARG A 1 733 ? -12.411 31.324 1.087 1.00 76.88 733 ARG A CA 1
ATOM 5779 C C . ARG A 1 733 ? -10.908 31.493 0.855 1.00 76.88 733 ARG A C 1
ATOM 5781 O O . ARG A 1 733 ? -10.505 32.319 0.044 1.00 76.88 733 ARG A O 1
ATOM 5788 N N . ILE A 1 734 ? -10.091 30.721 1.570 1.00 73.06 734 ILE A N 1
ATOM 5789 C CA . ILE A 1 734 ? -8.628 30.855 1.553 1.00 73.06 734 ILE A CA 1
ATOM 5790 C C . ILE A 1 734 ? -8.066 30.537 0.170 1.00 73.06 734 ILE A C 1
ATOM 5792 O O . ILE A 1 734 ? -7.152 31.211 -0.286 1.00 73.06 734 ILE A O 1
ATOM 5796 N N . ILE A 1 735 ? -8.625 29.543 -0.516 1.00 69.31 735 ILE A N 1
ATOM 5797 C CA . ILE A 1 735 ? -8.271 29.212 -1.893 1.00 69.31 735 ILE A CA 1
ATOM 5798 C C . ILE A 1 735 ? -8.531 30.414 -2.813 1.00 69.31 735 ILE A C 1
ATOM 5800 O O . ILE A 1 735 ? -7.644 30.778 -3.579 1.00 69.31 735 ILE A O 1
ATOM 5804 N N . GLY A 1 736 ? -9.674 31.097 -2.677 1.00 66.62 736 GLY A N 1
ATOM 5805 C CA . GLY A 1 736 ? -9.939 32.349 -3.396 1.00 66.62 736 GLY A CA 1
ATOM 5806 C C . GLY A 1 736 ? -8.950 33.477 -3.058 1.00 66.62 736 GLY A C 1
ATOM 5807 O O . GLY A 1 736 ? -8.477 34.170 -3.958 1.00 66.62 736 GLY A O 1
ATOM 5808 N N . GLU A 1 737 ? -8.594 33.634 -1.778 1.00 66.50 737 GLU A N 1
ATOM 5809 C CA . GLU A 1 737 ? -7.666 34.667 -1.280 1.00 66.50 737 GLU A CA 1
ATOM 5810 C C . GLU A 1 737 ? -6.192 34.422 -1.668 1.00 66.50 737 GLU A C 1
ATOM 5812 O O . GLU A 1 737 ? -5.460 35.373 -1.948 1.00 66.50 737 GLU A O 1
ATOM 5817 N N . LEU A 1 738 ? -5.742 33.163 -1.710 1.00 61.12 738 LEU A N 1
ATOM 5818 C CA . LEU A 1 738 ? -4.392 32.766 -2.140 1.00 61.12 738 LEU A CA 1
ATOM 5819 C C . LEU A 1 738 ? -4.162 32.961 -3.645 1.00 61.12 738 LEU A C 1
ATOM 5821 O O . LEU A 1 738 ? -3.012 33.097 -4.074 1.00 61.12 738 LEU A O 1
ATOM 5825 N N . ALA A 1 739 ? -5.237 32.888 -4.431 1.00 54.88 739 ALA A N 1
ATOM 5826 C CA . ALA A 1 739 ? -5.183 32.622 -5.860 1.00 54.88 739 ALA A CA 1
ATOM 5827 C C . ALA A 1 739 ? -5.194 33.869 -6.756 1.00 54.88 739 ALA A C 1
ATOM 5829 O O . ALA A 1 739 ? -4.225 34.098 -7.476 1.00 54.88 739 ALA A O 1
ATOM 5830 N N . GLY A 1 740 ? -6.283 34.646 -6.777 1.00 56.16 740 GLY A N 1
ATOM 5831 C CA . GLY A 1 740 ? -6.492 35.725 -7.758 1.00 56.16 740 GLY A CA 1
ATOM 5832 C C . GLY A 1 740 ? -7.622 35.434 -8.759 1.00 56.16 740 GLY A C 1
ATOM 5833 O O . GLY A 1 740 ? -8.729 35.919 -8.566 1.00 56.16 740 GLY A O 1
ATOM 5834 N N . GLU A 1 741 ? -7.442 34.668 -9.840 1.00 60.66 741 GLU A N 1
ATOM 5835 C CA . GLU A 1 741 ? -6.231 33.980 -10.334 1.00 60.66 741 GLU A CA 1
ATOM 5836 C C . GLU A 1 741 ? -6.509 32.492 -10.660 1.00 60.66 741 GLU A C 1
ATOM 5838 O O . GLU A 1 741 ? -6.172 32.019 -11.741 1.00 60.66 741 GLU A O 1
ATOM 5843 N N . VAL A 1 742 ? -7.156 31.741 -9.759 1.00 74.25 742 VAL A N 1
ATOM 5844 C CA . VAL A 1 742 ? -7.325 30.277 -9.908 1.00 74.25 742 VAL A CA 1
ATOM 5845 C C . VAL A 1 742 ? -8.767 29.857 -9.627 1.00 74.25 742 VAL A C 1
ATOM 5847 O O . VAL A 1 742 ? -9.311 30.162 -8.566 1.00 74.25 742 VAL A O 1
ATOM 5850 N N . SER A 1 743 ? -9.375 29.134 -10.568 1.00 84.19 743 SER A N 1
ATOM 5851 C CA . SER A 1 743 ? -10.604 28.367 -10.351 1.00 84.19 743 SER A CA 1
ATOM 5852 C C . SER A 1 743 ? -10.265 27.064 -9.637 1.00 84.19 743 SER A C 1
ATOM 5854 O O . SER A 1 743 ? -9.361 26.351 -10.065 1.00 84.19 743 SER A O 1
ATOM 5856 N N . VAL A 1 744 ? -10.980 26.730 -8.565 1.00 88.06 744 VAL A N 1
ATOM 5857 C CA . VAL A 1 744 ? -10.753 25.468 -7.854 1.00 88.06 744 VAL A CA 1
ATOM 5858 C C . VAL A 1 744 ? -12.026 24.655 -7.763 1.00 88.06 744 VAL A C 1
ATOM 5860 O O . VAL A 1 744 ? -13.043 25.131 -7.255 1.00 88.06 744 VAL A O 1
ATOM 5863 N N . GLN A 1 745 ? -11.922 23.416 -8.236 1.00 93.00 745 GLN A N 1
ATOM 5864 C CA . GLN A 1 745 ? -12.947 22.395 -8.107 1.00 93.00 745 GLN A CA 1
ATOM 5865 C C . GLN A 1 745 ? -12.595 21.486 -6.927 1.00 93.00 745 GLN A C 1
ATOM 5867 O O . GLN A 1 745 ? -11.503 20.919 -6.869 1.00 93.00 745 GLN A O 1
ATOM 5872 N N . VAL A 1 746 ? -13.523 21.341 -5.987 1.00 94.25 746 VAL A N 1
ATOM 5873 C CA . VAL A 1 746 ? -13.398 20.453 -4.830 1.00 94.25 746 VAL A CA 1
ATOM 5874 C C . VAL A 1 746 ? -14.281 19.227 -5.037 1.00 94.25 746 VAL A C 1
ATOM 5876 O O . VAL A 1 746 ? -15.477 19.368 -5.291 1.00 94.25 746 VAL A O 1
ATOM 5879 N N . LEU A 1 747 ? -13.709 18.033 -4.893 1.00 96.56 747 LEU A N 1
ATOM 5880 C CA . LEU A 1 747 ? -14.431 16.769 -4.743 1.00 96.56 747 LEU A CA 1
ATOM 5881 C C . LEU A 1 747 ? -14.181 16.275 -3.320 1.00 96.56 747 LEU A C 1
ATOM 5883 O O . LEU A 1 747 ? -13.046 15.989 -2.943 1.00 96.56 747 LEU A O 1
ATOM 5887 N N . ALA A 1 748 ? -15.228 16.204 -2.513 1.00 95.81 748 ALA A N 1
ATOM 5888 C CA . ALA A 1 748 ? -15.124 15.903 -1.096 1.00 95.81 748 ALA A CA 1
ATOM 5889 C C . ALA A 1 748 ? -16.108 14.804 -0.705 1.00 95.81 748 ALA A C 1
ATOM 5891 O O . ALA A 1 748 ? -17.255 14.814 -1.139 1.00 95.81 748 ALA A O 1
ATOM 5892 N N . THR A 1 749 ? -15.694 13.893 0.167 1.00 95.62 749 THR A N 1
ATOM 5893 C CA . THR A 1 749 ? -16.597 12.901 0.772 1.00 95.62 749 THR A CA 1
ATOM 5894 C C . THR A 1 749 ? -16.827 13.222 2.245 1.00 95.62 749 THR A C 1
ATOM 5896 O O . THR A 1 749 ? -15.899 13.663 2.928 1.00 95.62 749 THR A O 1
ATOM 5899 N N . THR A 1 750 ? -18.032 12.981 2.761 1.00 92.12 750 THR A N 1
ATOM 5900 C CA . THR A 1 750 ? -18.326 13.168 4.192 1.00 92.12 750 THR A CA 1
ATOM 5901 C C . THR A 1 750 ? -19.479 12.286 4.674 1.00 92.12 750 THR A C 1
ATOM 5903 O O . THR A 1 750 ? -20.390 11.956 3.918 1.00 92.12 750 THR A O 1
ATOM 5906 N N . HIS A 1 751 ? -19.461 11.945 5.958 1.00 88.31 751 HIS A N 1
ATOM 5907 C CA . HIS A 1 751 ? -20.592 11.450 6.744 1.00 88.31 751 HIS A CA 1
ATOM 5908 C C . HIS A 1 751 ? -21.108 12.493 7.744 1.00 88.31 751 HIS A C 1
ATOM 5910 O O . HIS A 1 751 ? -22.002 12.203 8.540 1.00 88.31 751 HIS A O 1
ATOM 5916 N N . SER A 1 752 ? -20.534 13.698 7.779 1.00 90.62 752 SER A N 1
ATOM 5917 C CA . SER A 1 752 ? -20.819 14.648 8.847 1.00 90.62 752 SER A CA 1
ATOM 5918 C C . SER A 1 752 ? -21.981 15.589 8.500 1.00 90.62 752 SER A C 1
ATOM 5920 O O . SER A 1 752 ? -21.841 16.444 7.617 1.00 90.62 752 SER A O 1
ATOM 5922 N N . PRO A 1 753 ? -23.097 15.565 9.259 1.00 90.19 753 PRO A N 1
ATOM 5923 C CA . PRO A 1 753 ? -24.152 16.575 9.135 1.00 90.19 753 PRO A CA 1
ATOM 5924 C C . PRO A 1 753 ? -23.642 17.985 9.482 1.00 90.19 753 PRO A C 1
ATOM 5926 O O . PRO A 1 753 ? -24.238 18.978 9.073 1.00 90.19 753 PRO A O 1
ATOM 5929 N N . LEU A 1 754 ? -22.523 18.100 10.213 1.00 89.69 754 LEU A N 1
ATOM 5930 C CA . LEU A 1 754 ? -21.896 19.381 10.544 1.00 89.69 754 LEU A CA 1
ATOM 5931 C C . LEU A 1 754 ? -21.170 20.001 9.344 1.00 89.69 754 LEU A C 1
ATOM 5933 O O . LEU A 1 754 ? -21.136 21.228 9.244 1.00 89.69 754 LEU A O 1
ATOM 5937 N N . VAL A 1 755 ? -20.628 19.180 8.436 1.00 90.12 755 VAL A N 1
ATOM 5938 C CA . VAL A 1 755 ? -20.037 19.652 7.172 1.00 90.12 755 VAL A CA 1
ATOM 5939 C C . VAL A 1 755 ? -21.144 20.174 6.253 1.00 90.12 755 VAL A C 1
ATOM 5941 O O . VAL A 1 755 ? -21.026 21.284 5.739 1.00 90.12 755 VAL A O 1
ATOM 5944 N N . LEU A 1 756 ? -22.269 19.462 6.137 1.00 90.06 756 LEU A N 1
ATOM 5945 C CA . LEU A 1 756 ? -23.435 19.923 5.368 1.00 90.06 756 LEU A CA 1
ATOM 5946 C C . LEU A 1 756 ? -24.025 21.223 5.930 1.00 90.06 756 LEU A C 1
ATOM 5948 O O . LEU A 1 756 ? -24.164 22.207 5.202 1.00 90.06 756 LEU A O 1
ATOM 5952 N N . ALA A 1 757 ? -24.262 21.283 7.244 1.00 88.00 757 ALA A N 1
ATOM 5953 C CA . ALA A 1 757 ? -24.722 22.499 7.912 1.00 88.00 757 ALA A CA 1
ATOM 5954 C C . ALA A 1 757 ? -23.751 23.688 7.742 1.00 88.00 757 ALA A C 1
ATOM 5956 O O . ALA A 1 757 ? -24.189 24.838 7.765 1.00 88.00 757 ALA A O 1
ATOM 5957 N N . SER A 1 758 ? -22.447 23.439 7.545 1.00 86.50 758 SER A N 1
ATOM 5958 C CA . SER A 1 758 ? -21.459 24.500 7.289 1.00 86.50 758 SER A CA 1
ATOM 5959 C C . SER A 1 758 ? -21.583 25.152 5.914 1.00 86.50 758 SER A C 1
ATOM 5961 O O . SER A 1 758 ? -21.244 26.326 5.774 1.00 86.50 758 SER A O 1
ATOM 5963 N N . LEU A 1 759 ? -22.071 24.412 4.913 1.00 88.75 759 LEU A N 1
ATOM 5964 C CA . LEU A 1 759 ? -22.190 24.895 3.537 1.00 88.75 759 LEU A CA 1
ATOM 5965 C C . LEU A 1 759 ? -23.466 25.705 3.293 1.00 88.75 759 LEU A C 1
ATOM 5967 O O . LEU A 1 759 ? -23.511 26.466 2.337 1.00 88.75 759 LEU A O 1
ATOM 5971 N N . VAL A 1 760 ? -24.482 25.614 4.158 1.00 87.62 760 VAL A N 1
ATOM 5972 C CA . VAL A 1 760 ? -25.764 26.341 4.016 1.00 87.62 760 VAL A CA 1
ATOM 5973 C C . VAL A 1 760 ? -25.629 27.830 3.636 1.00 87.62 760 VAL A C 1
ATOM 5975 O O . VAL A 1 760 ? -26.399 28.267 2.783 1.00 87.62 760 VAL A O 1
ATOM 5978 N N . PRO A 1 761 ? -24.690 28.629 4.188 1.00 85.62 761 PRO A N 1
ATOM 5979 C CA . PRO A 1 761 ? -24.550 30.043 3.820 1.00 85.62 761 PRO A CA 1
ATOM 5980 C C . PRO A 1 761 ? -23.791 30.293 2.506 1.00 85.62 761 PRO A C 1
ATOM 5982 O O . PRO A 1 761 ? -23.743 31.435 2.053 1.00 85.62 761 PRO A O 1
ATOM 5985 N N . THR A 1 762 ? -23.127 29.277 1.947 1.00 85.12 762 THR A N 1
ATOM 5986 C CA . THR A 1 762 ? -22.146 29.418 0.858 1.00 85.12 762 THR A CA 1
ATOM 5987 C C . THR A 1 762 ? -22.375 28.490 -0.334 1.00 85.12 762 THR A C 1
ATOM 5989 O O . THR A 1 762 ? -21.696 28.682 -1.345 1.00 85.12 762 THR A O 1
ATOM 5992 N N . PHE A 1 763 ? -23.284 27.515 -0.232 1.00 89.62 763 PHE A N 1
ATOM 5993 C CA . PHE A 1 763 ? -23.642 26.577 -1.296 1.00 89.62 763 PHE A CA 1
ATOM 5994 C C . PHE A 1 763 ? -24.362 27.302 -2.442 1.00 89.62 763 PHE A C 1
ATOM 5996 O O . PHE A 1 763 ? -25.238 28.136 -2.209 1.00 89.62 763 PHE A O 1
ATOM 6003 N N . ASP A 1 764 ? -23.980 26.986 -3.673 1.00 91.00 764 ASP A N 1
ATOM 6004 C CA . ASP A 1 764 ? -24.502 27.578 -4.906 1.00 91.00 764 ASP A CA 1
ATOM 6005 C C . ASP A 1 764 ? -24.984 26.453 -5.825 1.00 91.00 764 ASP A C 1
ATOM 6007 O O . ASP A 1 764 ? -24.178 25.770 -6.450 1.00 91.00 764 ASP A O 1
ATOM 6011 N N . GLU A 1 765 ? -26.300 26.261 -5.925 1.00 90.56 765 GLU A N 1
ATOM 6012 C CA . GLU A 1 765 ? -26.923 25.195 -6.729 1.00 90.56 765 GLU A CA 1
ATOM 6013 C C . GLU A 1 765 ? -26.587 25.261 -8.234 1.00 90.56 765 GLU A C 1
ATOM 6015 O O . GLU A 1 765 ? -26.820 24.290 -8.947 1.00 90.56 765 GLU A O 1
ATOM 6020 N N . GLN A 1 766 ? -26.023 26.369 -8.736 1.00 89.88 766 GLN A N 1
ATOM 6021 C CA . GLN A 1 766 ? -25.550 26.474 -10.125 1.00 89.88 766 GLN A CA 1
ATOM 6022 C C . GLN A 1 766 ? -24.095 26.015 -10.308 1.00 89.88 766 GLN A C 1
ATOM 6024 O O . GLN A 1 766 ? -23.632 25.870 -11.440 1.00 89.88 766 GLN A O 1
ATOM 6029 N N . ARG A 1 767 ? -23.338 25.865 -9.214 1.00 90.81 767 ARG A N 1
ATOM 6030 C CA . ARG A 1 767 ? -21.878 25.656 -9.232 1.00 90.81 767 ARG A CA 1
ATOM 6031 C C . ARG A 1 767 ? -21.394 24.531 -8.326 1.00 90.81 767 ARG A C 1
ATOM 6033 O O . ARG A 1 767 ? -20.240 24.115 -8.455 1.00 90.81 767 ARG A O 1
ATOM 6040 N N . ASP A 1 768 ? -22.265 24.031 -7.466 1.00 94.25 768 ASP A N 1
ATOM 6041 C CA . ASP A 1 768 ? -22.013 22.951 -6.529 1.00 94.25 768 ASP A CA 1
ATOM 6042 C C . ASP A 1 768 ? -22.940 21.761 -6.793 1.00 94.25 768 ASP A C 1
ATOM 6044 O O . ASP A 1 768 ? -23.891 21.843 -7.573 1.00 94.25 768 ASP A O 1
ATOM 6048 N N . LYS A 1 769 ? -22.649 20.634 -6.148 1.00 94.56 769 LYS A N 1
ATOM 6049 C CA . LYS A 1 769 ? -23.423 19.404 -6.231 1.00 94.56 769 LYS A CA 1
ATOM 6050 C C . LYS A 1 769 ? -23.391 18.645 -4.915 1.00 94.56 769 LYS A C 1
ATOM 6052 O O . LYS A 1 769 ? -22.378 18.634 -4.210 1.00 94.56 769 LYS A O 1
ATOM 6057 N N . LEU A 1 770 ? -24.505 17.987 -4.618 1.00 94.25 770 LEU A N 1
ATOM 6058 C CA . LEU A 1 770 ? -24.627 17.028 -3.534 1.00 94.25 770 LEU A CA 1
ATOM 6059 C C . LEU A 1 770 ? -25.065 15.692 -4.128 1.00 94.25 770 LEU A C 1
ATOM 6061 O O . LEU A 1 770 ? -26.143 15.607 -4.711 1.00 94.25 770 LEU A O 1
ATOM 6065 N N . SER A 1 771 ? -24.255 14.657 -3.949 1.00 93.94 771 SER A N 1
ATOM 6066 C CA . SER A 1 771 ? -24.549 13.311 -4.441 1.00 93.94 771 SER A CA 1
ATOM 6067 C C . SER A 1 771 ? -24.461 12.310 -3.286 1.00 93.94 771 SER A C 1
ATOM 6069 O O . SER A 1 771 ? -23.686 12.491 -2.348 1.00 93.94 771 SER A O 1
ATOM 6071 N N . HIS A 1 772 ? -25.269 11.257 -3.322 1.00 91.88 772 HIS A N 1
ATOM 6072 C CA . HIS A 1 772 ? -25.389 10.265 -2.257 1.00 91.88 772 HIS A CA 1
ATOM 6073 C C . HIS A 1 772 ? -25.327 8.851 -2.833 1.00 91.88 772 HIS A C 1
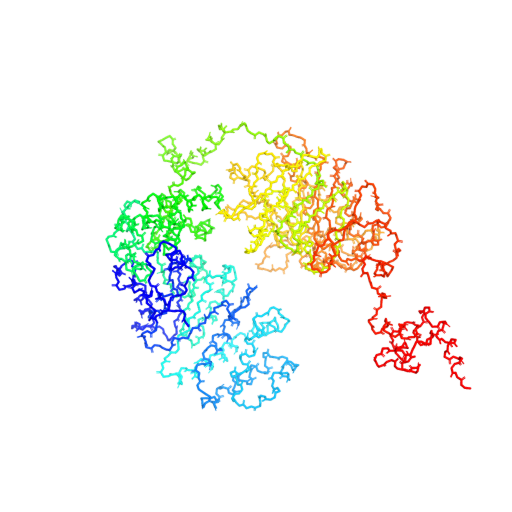ATOM 6075 O O . HIS A 1 772 ? -26.087 8.512 -3.742 1.00 91.88 772 HIS A O 1
ATOM 6081 N N . LEU A 1 773 ? -24.422 8.033 -2.296 1.00 90.12 773 LEU A N 1
ATOM 6082 C CA . LEU A 1 773 ? -24.354 6.598 -2.554 1.00 90.12 773 LEU A CA 1
ATOM 6083 C C . LEU A 1 773 ? -25.367 5.879 -1.662 1.00 90.12 773 LEU A C 1
ATOM 6085 O O . LEU A 1 773 ? -25.320 6.003 -0.441 1.00 90.12 773 LEU A O 1
ATOM 6089 N N . ASP A 1 774 ? -26.274 5.131 -2.278 1.00 85.75 774 ASP A N 1
ATOM 6090 C CA . ASP A 1 774 ? -27.387 4.445 -1.618 1.00 85.75 774 ASP A CA 1
ATOM 6091 C C . ASP A 1 774 ? -27.473 2.980 -2.082 1.00 85.75 774 ASP A C 1
ATOM 6093 O O . ASP A 1 774 ? -27.062 2.657 -3.199 1.00 85.75 774 ASP A O 1
ATOM 6097 N N . ILE A 1 775 ? -28.029 2.089 -1.255 1.00 84.19 775 ILE A N 1
ATOM 6098 C CA . ILE A 1 775 ? -28.219 0.670 -1.599 1.00 84.19 775 ILE A CA 1
ATOM 6099 C C . ILE A 1 775 ? -29.669 0.433 -2.022 1.00 84.19 775 ILE A C 1
ATOM 6101 O O . ILE A 1 775 ? -30.591 0.488 -1.207 1.00 84.19 775 ILE A O 1
ATOM 6105 N N . HIS A 1 776 ? -29.882 0.069 -3.286 1.00 80.06 776 HIS A N 1
ATOM 6106 C CA . HIS A 1 776 ? -31.200 -0.308 -3.803 1.00 80.06 776 HIS A CA 1
ATOM 6107 C C . HIS A 1 776 ? -31.240 -1.816 -4.050 1.00 80.06 776 HIS A C 1
ATOM 6109 O O . HIS A 1 776 ? -30.818 -2.337 -5.079 1.00 80.06 776 HIS A O 1
ATOM 6115 N N 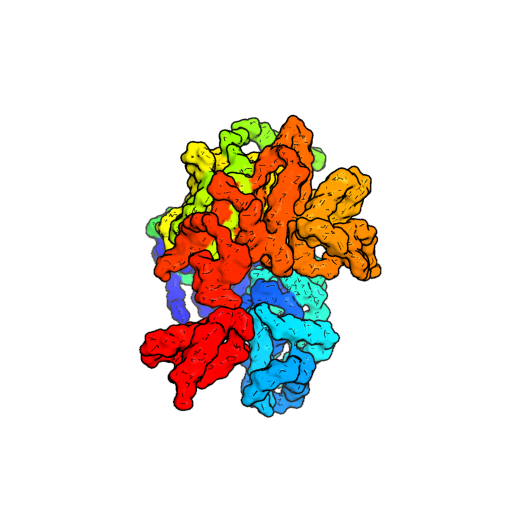. GLY A 1 777 ? -31.729 -2.550 -3.047 1.00 80.81 777 GLY A N 1
ATOM 6116 C CA . GLY A 1 777 ? -31.813 -4.011 -3.067 1.00 80.81 777 GLY A CA 1
ATOM 6117 C C . GLY A 1 777 ? -30.451 -4.684 -2.884 1.00 80.81 777 GLY A C 1
ATOM 6118 O O . GLY A 1 777 ? -30.117 -5.100 -1.776 1.00 80.81 777 GLY A O 1
ATOM 6119 N N . ARG A 1 778 ? -29.691 -4.828 -3.974 1.00 77.19 778 ARG A N 1
ATOM 6120 C CA . ARG A 1 778 ? -28.305 -5.343 -3.980 1.00 77.19 778 ARG A CA 1
ATOM 6121 C C . ARG A 1 778 ? -27.328 -4.455 -4.753 1.00 77.19 778 ARG A C 1
ATOM 6123 O O . ARG A 1 778 ? -26.139 -4.743 -4.742 1.00 77.19 778 ARG A O 1
ATOM 6130 N N . GLU A 1 779 ? -27.823 -3.409 -5.405 1.00 81.44 779 GLU A N 1
ATOM 6131 C CA . GLU A 1 779 ? -27.034 -2.514 -6.248 1.00 81.44 779 GLU A CA 1
ATOM 6132 C C . GLU A 1 779 ? -26.696 -1.241 -5.466 1.00 81.44 779 GLU A C 1
ATOM 6134 O O . GLU A 1 779 ? -27.555 -0.683 -4.774 1.00 81.44 779 GLU A O 1
ATOM 6139 N N . VAL A 1 780 ? -25.449 -0.782 -5.573 1.00 86.75 780 VAL A N 1
ATOM 6140 C CA . VAL A 1 780 ? -25.022 0.524 -5.059 1.00 86.75 780 VAL A CA 1
ATOM 6141 C C . VAL A 1 780 ? -25.231 1.553 -6.161 1.00 86.75 780 VAL A C 1
ATOM 6143 O O . VAL A 1 780 ? -24.675 1.418 -7.248 1.00 86.75 780 VAL A O 1
ATOM 6146 N N . LEU A 1 781 ? -26.033 2.577 -5.883 1.00 86.81 781 LEU A N 1
ATOM 6147 C CA . LEU A 1 781 ? -26.378 3.630 -6.834 1.00 86.81 781 LEU A CA 1
ATOM 6148 C C . LEU A 1 781 ? -25.917 4.984 -6.304 1.00 86.81 781 LEU A C 1
ATOM 6150 O O . LEU A 1 781 ? -26.229 5.349 -5.170 1.00 86.81 781 LEU A O 1
ATOM 6154 N N . LEU A 1 782 ? -25.239 5.758 -7.147 1.00 89.88 782 LEU A N 1
ATOM 6155 C CA . LEU A 1 782 ? -25.010 7.177 -6.901 1.00 89.88 782 LEU A CA 1
ATOM 6156 C C . LEU A 1 782 ? -26.231 7.973 -7.380 1.00 89.88 782 LEU A C 1
ATOM 6158 O O . LEU A 1 782 ? -26.753 7.728 -8.468 1.00 89.88 782 LEU A O 1
ATOM 6162 N N . ARG A 1 783 ? -26.707 8.915 -6.563 1.00 89.94 783 ARG A N 1
ATOM 6163 C CA . ARG A 1 783 ? -27.835 9.792 -6.903 1.00 89.94 783 ARG A CA 1
ATOM 6164 C C . ARG A 1 783 ? -27.548 11.224 -6.516 1.00 89.94 783 ARG A C 1
ATOM 6166 O O . ARG A 1 783 ? -27.108 11.481 -5.399 1.00 89.94 783 ARG A O 1
ATOM 6173 N N . ASP A 1 784 ? -27.887 12.149 -7.397 1.00 90.31 784 ASP A N 1
ATOM 6174 C CA . ASP A 1 784 ? -27.865 13.565 -7.067 1.00 90.31 784 ASP A CA 1
ATOM 6175 C C . ASP A 1 784 ? -29.065 13.934 -6.198 1.00 90.31 784 ASP A C 1
ATOM 6177 O O . ASP A 1 784 ? -30.205 13.540 -6.461 1.00 90.31 784 ASP A O 1
ATOM 6181 N N . LEU A 1 785 ? -28.790 14.689 -5.140 1.00 88.12 785 LEU A N 1
ATOM 6182 C CA . LEU A 1 785 ? -29.783 15.176 -4.202 1.00 88.12 785 LEU A CA 1
ATOM 6183 C C . LEU A 1 785 ? -29.987 16.679 -4.417 1.00 88.12 785 LEU A C 1
ATOM 6185 O O . LEU A 1 785 ? -29.004 17.421 -4.488 1.00 88.12 785 LEU A O 1
ATOM 6189 N N . PRO A 1 786 ? -31.242 17.164 -4.475 1.00 85.75 786 PRO A N 1
ATOM 6190 C CA . PRO A 1 786 ? -31.493 18.596 -4.463 1.00 85.75 786 PRO A CA 1
ATOM 6191 C C . PRO A 1 786 ? -30.975 19.182 -3.149 1.00 85.75 786 PRO A C 1
ATOM 6193 O O . PRO A 1 786 ? -31.177 18.605 -2.074 1.00 85.75 786 PRO A O 1
ATOM 6196 N N . TRP A 1 787 ? -30.321 20.338 -3.227 1.00 87.62 787 TRP A N 1
ATOM 6197 C CA . TRP A 1 787 ? -29.902 21.045 -2.027 1.00 87.62 787 TRP A CA 1
ATOM 6198 C C . TRP A 1 787 ? -31.128 21.500 -1.230 1.00 87.62 787 TRP A C 1
ATOM 6200 O O . TRP A 1 787 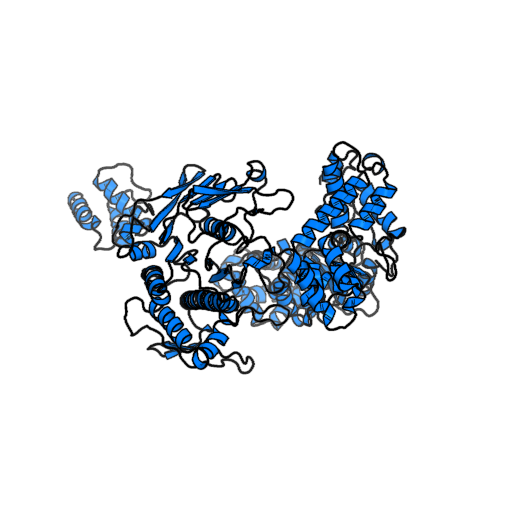? -32.126 21.963 -1.783 1.00 87.62 787 TRP A O 1
ATOM 6210 N N . ALA A 1 788 ? -31.068 21.350 0.090 1.00 83.38 788 ALA A N 1
ATOM 6211 C CA . ALA A 1 788 ? -32.132 21.777 0.983 1.00 83.38 788 ALA A CA 1
ATOM 6212 C C . ALA A 1 788 ? -31.547 22.206 2.327 1.00 83.38 788 ALA A C 1
ATOM 6214 O O . ALA A 1 788 ? -30.686 21.542 2.900 1.00 83.38 788 ALA A O 1
ATOM 6215 N N . ASN A 1 789 ? -32.032 23.328 2.854 1.00 85.25 789 ASN A N 1
ATOM 6216 C CA . ASN A 1 789 ? -31.605 23.826 4.153 1.00 85.25 789 ASN A CA 1
ATOM 6217 C C . ASN A 1 789 ? -32.403 23.145 5.276 1.00 85.25 789 ASN A C 1
ATOM 6219 O O . ASN A 1 789 ? -33.492 23.595 5.629 1.00 85.25 789 ASN A O 1
ATOM 6223 N N . PHE A 1 790 ? -31.838 22.088 5.864 1.00 84.88 790 PHE A N 1
ATOM 6224 C CA . PHE A 1 790 ? -32.405 21.417 7.042 1.00 84.88 790 PHE A CA 1
ATOM 6225 C C . PHE A 1 790 ? -32.080 22.118 8.378 1.00 84.88 790 PHE A C 1
ATOM 6227 O O . PHE A 1 790 ? -32.426 21.612 9.444 1.00 84.88 790 PHE A O 1
ATOM 6234 N N . GLY A 1 791 ? -31.450 23.296 8.346 1.00 83.94 791 GLY A N 1
ATOM 6235 C CA . GLY A 1 791 ? -31.107 24.066 9.536 1.00 83.94 791 GLY A CA 1
ATOM 6236 C C . GLY A 1 791 ? -29.887 23.504 10.264 1.00 83.94 791 GLY A C 1
ATOM 6237 O O . GLY A 1 791 ? -28.759 23.630 9.785 1.00 83.94 791 GLY A O 1
ATOM 6238 N N . ASP A 1 792 ? -30.104 22.945 11.454 1.00 81.88 792 ASP A N 1
ATOM 6239 C CA . ASP A 1 792 ? -29.036 22.434 12.314 1.00 81.88 792 ASP A CA 1
ATOM 6240 C C . ASP A 1 792 ? -28.683 20.964 12.025 1.00 81.88 792 ASP A C 1
ATOM 6242 O O . ASP A 1 792 ? -29.332 20.277 11.235 1.00 81.88 792 ASP A O 1
ATOM 6246 N N . ALA A 1 793 ? -27.633 20.460 12.679 1.00 84.94 793 ALA A N 1
ATOM 6247 C CA . ALA A 1 793 ? -27.179 19.085 12.486 1.00 84.94 793 ALA A CA 1
ATOM 6248 C C . ALA A 1 793 ? -28.252 18.030 12.820 1.00 84.94 793 ALA A C 1
ATOM 6250 O O . ALA A 1 793 ? -28.233 16.958 12.223 1.00 84.94 793 ALA A O 1
ATOM 6251 N N . SER A 1 794 ? -29.196 18.322 13.721 1.00 85.12 794 SER A N 1
ATOM 6252 C CA . SER A 1 794 ? -30.303 17.421 14.071 1.00 85.12 794 SER A CA 1
ATOM 6253 C C . SER A 1 794 ? -31.324 17.336 12.936 1.00 85.12 794 SER A C 1
ATOM 6255 O O . SER A 1 794 ? -31.814 16.250 12.618 1.00 85.12 794 SER A O 1
ATOM 6257 N N . GLY A 1 795 ? -31.610 18.470 12.289 1.00 84.75 795 GLY A N 1
ATOM 6258 C CA . GLY A 1 795 ? -32.423 18.532 11.076 1.00 84.75 795 GLY A CA 1
ATOM 6259 C C . GLY A 1 795 ? -31.780 17.782 9.909 1.00 84.75 795 GLY A C 1
ATOM 6260 O O . GLY A 1 795 ? -32.458 17.004 9.243 1.00 84.75 795 GLY A O 1
ATOM 6261 N N . TRP A 1 796 ? -30.465 17.924 9.703 1.00 86.75 796 TRP A N 1
ATOM 6262 C CA . TRP A 1 796 ? -29.739 17.118 8.711 1.00 86.75 796 TRP A CA 1
ATOM 6263 C C . TRP A 1 796 ? -29.798 15.619 9.045 1.00 86.75 796 TRP A C 1
ATOM 6265 O O . TRP A 1 796 ? -30.192 14.835 8.187 1.00 86.75 796 TRP A O 1
ATOM 6275 N N . LEU A 1 797 ? -29.507 15.216 10.287 1.00 85.44 797 LEU A N 1
ATOM 6276 C CA . LEU A 1 797 ? -29.571 13.815 10.738 1.00 85.44 797 LEU A CA 1
ATOM 6277 C C . LEU A 1 797 ? -30.948 13.162 10.527 1.00 85.44 797 LEU A C 1
ATOM 6279 O O . LEU A 1 797 ? -31.021 11.985 10.190 1.00 85.44 797 LEU A O 1
ATOM 6283 N N . THR A 1 798 ? -32.030 13.924 10.704 1.00 85.69 798 THR A N 1
ATOM 6284 C CA . THR A 1 798 ? -33.417 13.446 10.534 1.00 85.69 798 THR A CA 1
ATOM 6285 C C . THR A 1 798 ? -34.004 13.701 9.140 1.00 85.69 798 THR A C 1
ATOM 6287 O O . THR A 1 798 ? -35.167 13.387 8.882 1.00 85.69 798 THR A O 1
ATOM 6290 N N . SER A 1 799 ? -33.211 14.255 8.219 1.00 84.56 799 SER A N 1
ATOM 6291 C CA . SER A 1 799 ? -33.595 14.419 6.816 1.00 84.56 799 SER A CA 1
ATOM 6292 C C . SER A 1 799 ? -33.606 13.082 6.068 1.00 84.56 799 SER A C 1
ATOM 6294 O O . SER A 1 799 ? -33.035 12.088 6.514 1.00 84.56 799 SER A O 1
ATOM 6296 N N . THR A 1 800 ? -34.158 13.075 4.854 1.00 77.31 800 THR A N 1
ATOM 6297 C CA . THR A 1 800 ? -34.089 11.929 3.929 1.00 77.31 800 THR A CA 1
ATOM 6298 C C . THR A 1 800 ? -32.670 11.577 3.465 1.00 77.31 800 THR A C 1
ATOM 6300 O O . THR A 1 800 ? -32.513 10.606 2.737 1.00 77.31 800 THR A O 1
ATOM 6303 N N . ILE A 1 801 ? -31.657 12.363 3.844 1.00 81.38 801 ILE A N 1
ATOM 6304 C CA . ILE A 1 801 ? -30.253 12.176 3.456 1.00 81.38 801 ILE A CA 1
ATOM 6305 C C . ILE A 1 801 ? -29.535 11.213 4.410 1.00 81.38 801 ILE A C 1
ATOM 6307 O O . ILE A 1 801 ? -28.739 10.399 3.967 1.00 81.38 801 ILE A O 1
ATOM 6311 N N . PHE A 1 802 ? -29.828 11.289 5.713 1.00 82.25 802 PHE A N 1
ATOM 6312 C CA . PHE A 1 802 ? -29.283 10.376 6.731 1.00 82.25 802 PHE A CA 1
ATOM 6313 C C . PHE A 1 802 ? -30.328 9.389 7.269 1.00 82.25 802 PHE A C 1
ATOM 6315 O O . PHE A 1 802 ? -29.973 8.376 7.864 1.00 82.25 802 PHE A O 1
ATOM 6322 N N . GLY A 1 803 ? -31.620 9.673 7.076 1.00 74.19 803 GLY A N 1
ATOM 6323 C CA . GLY A 1 803 ? -32.715 8.735 7.320 1.00 74.19 803 GLY A CA 1
ATOM 6324 C C . GLY A 1 803 ? -33.007 8.394 8.785 1.00 74.19 803 GLY A C 1
ATOM 6325 O O . GLY A 1 803 ? -33.795 7.478 9.026 1.00 74.19 803 GLY A O 1
ATOM 6326 N N . LEU A 1 804 ? -32.419 9.086 9.770 1.00 80.19 804 LEU A N 1
ATOM 6327 C CA . LEU A 1 804 ? -32.653 8.765 11.183 1.00 80.19 804 LEU A CA 1
ATOM 6328 C C . LEU A 1 804 ? -34.056 9.199 11.633 1.00 80.19 804 LEU A C 1
ATOM 6330 O O . LEU A 1 804 ? -34.499 10.314 11.360 1.00 80.19 804 LEU A O 1
ATOM 6334 N N . GLY A 1 805 ? -34.750 8.339 12.385 1.00 72.94 805 GLY A N 1
ATOM 6335 C CA . GLY A 1 805 ? -36.079 8.647 12.922 1.00 72.94 805 GLY A CA 1
ATOM 6336 C C . GLY A 1 805 ? -36.052 9.726 14.013 1.00 72.94 805 GLY A C 1
ATOM 6337 O O . GLY A 1 805 ? -37.008 10.499 14.158 1.00 72.94 805 GLY A O 1
ATOM 6338 N N . GLN A 1 806 ? -34.955 9.805 14.769 1.00 76.75 806 GLN A N 1
ATOM 6339 C CA . GLN A 1 806 ? -34.641 10.855 15.738 1.00 76.75 806 GLN A CA 1
ATOM 6340 C C . GLN A 1 806 ? -33.133 11.164 15.736 1.00 76.75 806 GLN A C 1
ATOM 6342 O O . GLN A 1 806 ? -32.311 10.286 15.503 1.00 76.75 806 GLN A O 1
ATOM 6347 N N . ALA A 1 807 ? -32.755 12.392 16.107 1.00 79.62 807 ALA A N 1
ATOM 6348 C CA . ALA A 1 807 ? -31.366 12.763 16.415 1.00 79.62 807 ALA A CA 1
ATOM 6349 C C . ALA A 1 807 ? -30.996 12.468 17.892 1.00 79.62 807 ALA A C 1
ATOM 6351 O O . ALA A 1 807 ? -30.301 13.249 18.541 1.00 79.62 807 ALA A O 1
ATOM 6352 N N . SER A 1 808 ? -31.521 11.375 18.452 1.00 80.94 808 SER A N 1
ATOM 6353 C CA . SER A 1 808 ? -31.354 10.959 19.854 1.00 80.94 808 SER A CA 1
ATOM 6354 C C . SER A 1 808 ? -30.983 9.469 19.940 1.00 80.94 808 SER A C 1
ATOM 6356 O O . SER A 1 808 ? -30.687 8.848 18.920 1.00 80.94 808 SER A O 1
ATOM 6358 N N . SER A 1 809 ? -30.914 8.886 21.143 1.00 85.12 809 SER A N 1
ATOM 6359 C CA . SER A 1 809 ? -30.550 7.469 21.283 1.00 85.12 809 SER A CA 1
ATOM 6360 C C . SER A 1 809 ? -31.645 6.535 20.747 1.00 85.12 809 SER A C 1
ATOM 6362 O O . SER A 1 809 ? -32.821 6.899 20.685 1.00 85.12 809 SER A O 1
ATOM 6364 N N . LEU A 1 810 ? -31.280 5.297 20.400 1.00 86.44 810 LEU A N 1
ATOM 6365 C CA . LEU A 1 810 ? -32.237 4.298 19.906 1.00 86.44 810 LEU A CA 1
ATOM 6366 C C . LEU A 1 810 ? -33.319 3.965 20.947 1.00 86.44 810 LEU A C 1
ATOM 6368 O O . LEU A 1 810 ? -34.456 3.657 20.592 1.00 86.44 810 LEU A O 1
ATOM 6372 N N . GLU A 1 811 ? -32.985 4.042 22.234 1.00 88.56 811 GLU A N 1
ATOM 6373 C CA . GLU A 1 811 ? -33.917 3.872 23.350 1.00 88.56 811 GLU A CA 1
ATOM 6374 C C . GLU A 1 811 ? -34.909 5.039 23.419 1.00 88.56 811 GLU A C 1
ATOM 6376 O O . GLU A 1 811 ? -36.110 4.802 23.556 1.00 88.56 811 GLU A O 1
ATOM 6381 N N . ALA A 1 812 ? -34.431 6.277 23.240 1.00 88.00 812 ALA A N 1
ATOM 6382 C CA . ALA A 1 812 ? -35.276 7.465 23.154 1.00 88.00 812 ALA A CA 1
ATOM 6383 C C . ALA A 1 812 ? -36.220 7.398 21.943 1.00 88.00 812 ALA A C 1
ATOM 6385 O O . ALA A 1 812 ? -37.418 7.646 22.082 1.00 88.00 812 ALA A O 1
ATOM 6386 N N . GLU A 1 813 ? -35.722 6.994 20.768 1.00 88.12 813 GLU A N 1
ATOM 6387 C CA . GLU A 1 813 ? -36.559 6.795 19.580 1.00 88.12 813 GLU A CA 1
ATOM 6388 C C . GLU A 1 813 ? -37.628 5.716 19.811 1.00 88.12 813 GLU A C 1
ATOM 6390 O O . GLU A 1 813 ? -38.805 5.947 19.521 1.00 88.12 813 GLU A O 1
ATOM 6395 N N . ARG A 1 814 ? -37.258 4.564 20.392 1.00 89.81 814 ARG A N 1
ATOM 6396 C CA . ARG A 1 814 ? -38.208 3.495 20.747 1.00 89.81 814 ARG A CA 1
ATOM 6397 C C . ARG A 1 814 ? -39.270 3.980 21.733 1.00 89.81 814 ARG A C 1
ATOM 6399 O O . ARG A 1 814 ? -40.452 3.740 21.491 1.00 89.81 814 ARG A O 1
ATOM 6406 N N . ALA A 1 815 ? -38.875 4.691 22.790 1.00 90.50 815 ALA A N 1
ATOM 6407 C CA . ALA A 1 815 ? -39.792 5.236 23.789 1.00 90.50 815 ALA A CA 1
ATOM 6408 C C . ALA A 1 815 ? -40.756 6.268 23.176 1.00 90.50 815 ALA A C 1
ATOM 6410 O O . ALA A 1 815 ? -41.965 6.178 23.380 1.00 90.50 815 ALA A O 1
ATOM 6411 N N . ILE A 1 816 ? -40.258 7.194 22.347 1.00 89.56 816 ILE A N 1
ATOM 6412 C CA . ILE A 1 816 ? -41.079 8.191 21.638 1.00 89.56 816 ILE A CA 1
ATOM 6413 C C . ILE A 1 816 ? -42.025 7.519 20.632 1.00 89.56 816 ILE A C 1
ATOM 6415 O O . ILE A 1 816 ? -43.183 7.928 20.505 1.00 89.56 816 ILE A O 1
ATOM 6419 N N . LYS A 1 817 ? -41.572 6.478 19.923 1.00 89.00 817 LYS A N 1
ATOM 6420 C CA . LYS A 1 817 ? -42.401 5.721 18.975 1.00 89.00 817 LYS A CA 1
ATOM 6421 C C . LYS A 1 817 ? -43.511 4.949 19.694 1.00 89.00 817 LYS A C 1
ATOM 6423 O O . LYS A 1 817 ? -44.661 5.060 19.275 1.00 89.00 817 LYS A O 1
ATOM 6428 N N . ALA A 1 818 ? -43.194 4.261 20.794 1.00 89.88 818 ALA A N 1
ATOM 6429 C CA . ALA A 1 818 ? -44.170 3.575 21.643 1.00 89.88 818 ALA A CA 1
ATOM 6430 C C . ALA A 1 818 ? -45.189 4.555 22.247 1.00 89.88 818 ALA A C 1
ATOM 6432 O O . ALA A 1 818 ? -46.393 4.329 22.145 1.00 89.88 818 ALA A O 1
ATOM 6433 N N . ALA A 1 819 ? -44.727 5.696 22.770 1.00 91.19 819 ALA A N 1
ATOM 6434 C CA . ALA A 1 819 ? -45.584 6.766 23.277 1.00 91.19 819 ALA A CA 1
ATOM 6435 C C . ALA A 1 819 ? -46.556 7.281 22.208 1.00 91.19 819 ALA A C 1
ATOM 6437 O O . ALA A 1 819 ? -47.758 7.375 22.443 1.00 91.19 819 ALA A O 1
ATOM 6438 N N . ARG A 1 820 ? -46.068 7.547 20.990 1.00 91.44 820 ARG A N 1
ATOM 6439 C CA . ARG A 1 820 ? -46.927 7.958 19.869 1.00 91.44 820 ARG A CA 1
ATOM 6440 C C . ARG A 1 820 ? -47.891 6.855 19.422 1.00 91.44 820 ARG A C 1
ATOM 6442 O O . ARG A 1 820 ? -48.940 7.204 18.893 1.00 91.44 820 ARG A O 1
ATOM 6449 N N . ALA A 1 821 ? -47.537 5.577 19.555 1.00 89.94 821 ALA A N 1
ATOM 6450 C CA . ALA A 1 821 ? -48.381 4.438 19.179 1.00 89.94 821 ALA A CA 1
ATOM 6451 C C . ALA A 1 821 ? -49.526 4.229 20.187 1.00 89.94 821 ALA A C 1
ATOM 6453 O O . ALA A 1 821 ? -50.697 4.267 19.808 1.00 89.94 821 ALA A O 1
ATOM 6454 N N . ILE A 1 822 ? -49.214 4.149 21.487 1.00 91.38 822 ILE A N 1
ATOM 6455 C CA . ILE A 1 822 ? -50.227 3.986 22.543 1.00 91.38 822 ILE A CA 1
ATOM 6456 C C . ILE A 1 822 ? -51.175 5.197 22.615 1.00 91.38 822 ILE A C 1
ATOM 6458 O O . ILE A 1 822 ? -52.380 5.031 22.791 1.00 91.38 822 ILE A O 1
ATOM 6462 N N . MET A 1 823 ? -50.673 6.416 22.363 1.00 91.50 823 MET A N 1
ATOM 6463 C CA . MET A 1 823 ? -51.502 7.625 22.240 1.00 91.50 823 MET A CA 1
ATOM 6464 C C . MET A 1 823 ? -52.463 7.607 21.041 1.00 91.50 823 MET A C 1
ATOM 6466 O O . MET A 1 823 ? -53.463 8.324 21.060 1.00 91.50 823 MET A O 1
ATOM 6470 N N . ARG A 1 824 ? -52.169 6.814 20.003 1.00 90.06 824 ARG A N 1
ATOM 6471 C CA . ARG A 1 824 ? -53.040 6.594 18.836 1.00 90.06 824 ARG A CA 1
ATOM 6472 C C . ARG A 1 824 ? -53.983 5.396 19.003 1.00 90.06 824 ARG A C 1
ATOM 6474 O O . ARG A 1 824 ? -54.819 5.181 18.131 1.00 90.06 824 ARG A O 1
ATOM 6481 N N . GLY A 1 825 ? -53.884 4.655 20.110 1.00 86.56 825 GLY A N 1
ATOM 6482 C CA . GLY A 1 825 ? -54.667 3.439 20.346 1.00 86.56 825 GLY A CA 1
ATOM 6483 C C . GLY A 1 825 ? -54.175 2.221 19.558 1.00 86.56 825 GLY A C 1
ATOM 6484 O O . GLY A 1 825 ? -54.965 1.328 19.272 1.00 86.56 825 GLY A O 1
ATOM 6485 N N . GLU A 1 826 ? -52.897 2.187 19.174 1.00 87.62 826 GLU A N 1
ATOM 6486 C CA . GLU A 1 826 ? -52.294 1.040 18.485 1.00 87.62 826 GLU A CA 1
ATOM 6487 C C . GLU A 1 826 ? -52.057 -0.114 19.485 1.00 87.62 826 GLU A C 1
ATOM 6489 O O . GLU A 1 826 ? -51.373 0.067 20.491 1.00 87.62 826 GLU A O 1
ATOM 6494 N N . GLU A 1 827 ? -52.620 -1.301 19.219 1.00 74.75 827 GLU A N 1
ATOM 6495 C CA . GLU A 1 827 ? -52.536 -2.473 20.120 1.00 74.75 827 GLU A CA 1
ATOM 6496 C C . GLU A 1 827 ? -51.166 -3.178 20.102 1.00 74.75 827 GLU A C 1
ATOM 6498 O O . GLU A 1 827 ? -50.828 -3.909 21.032 1.00 74.75 827 GLU A O 1
ATOM 6503 N N . GLN A 1 828 ? -50.367 -2.980 19.048 1.00 78.94 828 GLN A N 1
ATOM 6504 C CA . GLN A 1 828 ? -49.030 -3.563 18.911 1.00 78.94 828 GLN A CA 1
ATOM 6505 C C . GLN A 1 828 ? -47.964 -2.551 19.336 1.00 78.94 828 GLN A C 1
ATOM 6507 O O . GLN A 1 828 ? -47.587 -1.663 18.571 1.00 78.94 828 GLN A O 1
ATOM 6512 N N . LEU A 1 829 ? -47.468 -2.705 20.564 1.00 83.12 829 LEU A N 1
ATOM 6513 C CA . LEU A 1 829 ? -46.385 -1.898 21.125 1.00 83.12 829 LEU A CA 1
ATOM 6514 C C . LEU A 1 829 ? -45.036 -2.643 21.046 1.00 83.12 829 LEU A C 1
ATOM 6516 O O . LEU A 1 829 ? -45.028 -3.871 20.955 1.00 83.12 829 LEU A O 1
ATOM 6520 N N . PRO A 1 830 ? -43.887 -1.936 21.062 1.00 79.50 830 PRO A N 1
ATOM 6521 C CA . PRO A 1 830 ? -42.573 -2.578 21.055 1.00 79.50 830 PRO A CA 1
ATOM 6522 C C . PRO A 1 830 ? -42.324 -3.435 22.305 1.00 79.50 830 PRO A C 1
ATOM 6524 O O . PRO A 1 830 ? -42.720 -3.055 23.407 1.00 79.50 830 PRO A O 1
ATOM 6527 N N . ASP A 1 831 ? -41.597 -4.545 22.147 1.00 76.56 831 ASP A N 1
ATOM 6528 C CA . ASP A 1 831 ? -41.236 -5.438 23.255 1.00 76.56 831 ASP A CA 1
ATOM 6529 C C . ASP A 1 831 ? -40.550 -4.679 24.407 1.00 76.56 831 ASP A C 1
ATOM 6531 O O . ASP A 1 831 ? -39.593 -3.927 24.204 1.00 76.56 831 ASP A O 1
ATOM 6535 N N . GLY A 1 832 ? -41.048 -4.881 25.632 1.00 78.00 832 GLY A N 1
ATOM 6536 C CA . GLY A 1 832 ? -40.585 -4.182 26.839 1.00 78.00 832 GLY A CA 1
ATOM 6537 C C . GLY A 1 832 ? -41.174 -2.779 27.055 1.00 78.00 832 GLY A C 1
ATOM 6538 O O . GLY A 1 832 ? -40.854 -2.145 28.057 1.00 78.00 832 GLY A O 1
ATOM 6539 N N . LEU A 1 833 ? -42.042 -2.300 26.156 1.00 86.62 833 LEU A N 1
ATOM 6540 C CA . LEU A 1 833 ? -42.773 -1.027 26.246 1.00 86.62 833 LEU A CA 1
ATOM 6541 C C . LEU A 1 833 ? -44.291 -1.265 26.112 1.00 86.62 833 LEU A C 1
ATOM 6543 O O . LEU A 1 833 ? -44.991 -0.566 25.383 1.00 86.62 833 LEU A O 1
ATOM 6547 N N . ASP A 1 834 ? -44.786 -2.282 26.817 1.00 85.25 834 ASP A N 1
ATOM 6548 C CA . ASP A 1 834 ? -46.144 -2.844 26.728 1.00 85.25 834 ASP A CA 1
ATOM 6549 C C . ASP A 1 834 ? -47.238 -2.045 27.462 1.00 85.25 834 ASP A C 1
ATOM 6551 O O . ASP A 1 834 ? -48.428 -2.331 27.328 1.00 85.25 834 ASP A O 1
ATOM 6555 N N . SER A 1 835 ? -46.848 -1.050 28.257 1.00 87.00 835 SER A N 1
ATOM 6556 C CA . SER A 1 835 ? -47.727 -0.335 29.177 1.00 87.00 835 SER A CA 1
ATOM 6557 C C . SER A 1 835 ? -47.364 1.143 29.271 1.00 87.00 835 SER A C 1
ATOM 6559 O O . SER A 1 835 ? -46.208 1.540 29.114 1.00 87.00 835 SER A O 1
ATOM 6561 N N . ALA A 1 836 ? -48.357 1.983 29.579 1.00 87.69 836 ALA A N 1
ATOM 6562 C CA . ALA A 1 836 ? -48.154 3.423 29.723 1.00 87.69 836 ALA A CA 1
ATOM 6563 C C . ALA A 1 836 ? -47.113 3.760 30.810 1.00 87.69 836 ALA A C 1
ATOM 6565 O O . ALA A 1 836 ? -46.329 4.687 30.637 1.00 87.69 836 ALA A O 1
ATOM 6566 N N . GLN A 1 837 ? -47.043 2.978 31.894 1.00 90.25 837 GLN A N 1
ATOM 6567 C CA . GLN A 1 837 ? -46.035 3.140 32.946 1.00 90.25 837 GLN A CA 1
ATOM 6568 C C . GLN A 1 837 ? -44.623 2.754 32.476 1.00 90.25 837 GLN A C 1
ATOM 6570 O O . GLN A 1 837 ? -43.671 3.462 32.802 1.00 90.25 837 GLN A O 1
ATOM 6575 N N . ALA A 1 838 ? -44.470 1.672 31.700 1.00 89.19 838 ALA A N 1
ATOM 6576 C CA . ALA A 1 838 ? -43.173 1.284 31.136 1.00 89.19 838 ALA A CA 1
ATOM 6577 C C . ALA A 1 838 ? -42.663 2.326 30.127 1.00 89.19 838 ALA A C 1
ATOM 6579 O O . ALA A 1 838 ? -41.493 2.708 30.164 1.00 89.19 838 ALA A O 1
ATOM 6580 N N . ILE A 1 839 ? -43.559 2.845 29.279 1.00 92.56 839 ILE A N 1
ATOM 6581 C CA . ILE A 1 839 ? -43.251 3.925 28.335 1.00 92.56 839 ILE A CA 1
ATOM 6582 C C . ILE A 1 839 ? -42.881 5.215 29.076 1.00 92.56 839 ILE A C 1
ATOM 6584 O O . ILE A 1 839 ? -41.887 5.840 28.719 1.00 92.56 839 ILE A O 1
ATOM 6588 N N . ASP A 1 840 ? -43.619 5.606 30.121 1.00 92.94 840 ASP A N 1
ATOM 6589 C CA . ASP A 1 840 ? -43.310 6.811 30.901 1.00 92.94 840 ASP A CA 1
ATOM 6590 C C . ASP A 1 840 ? -41.936 6.715 31.582 1.00 92.94 840 ASP A C 1
ATOM 6592 O O . ASP A 1 840 ? -41.128 7.634 31.465 1.00 92.94 840 ASP A O 1
ATOM 6596 N N . ALA A 1 841 ? -41.618 5.575 32.205 1.00 92.38 841 ALA A N 1
ATOM 6597 C CA . ALA A 1 841 ? -40.303 5.335 32.800 1.00 92.38 841 ALA A CA 1
ATOM 6598 C C . ALA A 1 841 ? -39.169 5.378 31.756 1.00 92.38 841 ALA A C 1
ATOM 6600 O O . ALA A 1 841 ? -38.122 5.979 32.003 1.00 92.38 841 ALA A O 1
ATOM 6601 N N . ALA A 1 842 ? -39.384 4.793 30.572 1.00 91.38 842 ALA A N 1
ATOM 6602 C CA . ALA A 1 842 ? -38.419 4.840 29.476 1.00 91.38 842 ALA A CA 1
ATOM 6603 C C . ALA A 1 842 ? -38.225 6.267 28.936 1.00 91.38 842 ALA A C 1
ATOM 6605 O O . ALA A 1 842 ? -37.086 6.689 28.732 1.00 91.38 842 ALA A O 1
ATOM 6606 N N . LEU A 1 843 ? -39.305 7.038 28.758 1.00 92.56 843 LEU A N 1
ATOM 6607 C CA . LEU A 1 843 ? -39.237 8.448 28.364 1.00 92.56 843 LEU A CA 1
ATOM 6608 C C . LEU A 1 843 ? -38.485 9.284 29.410 1.00 92.56 843 LEU A C 1
ATOM 6610 O O . LEU A 1 843 ? -37.590 10.034 29.036 1.00 92.56 843 LEU A O 1
ATOM 6614 N N . GLN A 1 844 ? -38.790 9.133 30.705 1.00 92.44 844 GLN A N 1
ATOM 6615 C CA . GLN A 1 844 ? -38.114 9.878 31.779 1.00 92.44 844 GLN A CA 1
ATOM 6616 C C . GLN A 1 844 ? -36.604 9.594 31.838 1.00 92.44 844 GLN A C 1
ATOM 6618 O O . GLN A 1 844 ? -35.829 10.480 32.194 1.00 92.44 844 GLN A O 1
ATOM 6623 N N . LEU A 1 845 ? -36.183 8.375 31.485 1.00 92.69 845 LEU A N 1
ATOM 6624 C CA . LEU A 1 845 ? -34.776 7.974 31.460 1.00 92.69 845 LEU A CA 1
ATOM 6625 C C . LEU A 1 845 ? -34.021 8.470 30.214 1.00 92.69 845 LEU A C 1
ATOM 6627 O O . LEU A 1 845 ? -32.822 8.726 30.295 1.00 92.69 845 LEU A O 1
ATOM 6631 N N . THR A 1 846 ? -34.692 8.560 29.061 1.00 90.69 846 THR A N 1
ATOM 6632 C CA . THR A 1 846 ? -34.028 8.680 27.745 1.00 90.69 846 THR A CA 1
ATOM 6633 C C . THR A 1 846 ? -34.329 9.974 26.987 1.00 90.69 846 THR A C 1
ATOM 6635 O O . THR A 1 846 ? -33.592 10.325 26.065 1.00 90.69 846 THR A O 1
ATOM 6638 N N . VAL A 1 847 ? -35.381 10.709 27.359 1.00 89.06 847 VAL A N 1
ATOM 6639 C CA . VAL A 1 847 ? -35.860 11.893 26.635 1.00 89.06 847 VAL A CA 1
ATOM 6640 C C . VAL A 1 847 ? -35.743 13.143 27.503 1.00 89.06 847 VAL A C 1
ATOM 6642 O O . VAL A 1 847 ? -36.314 13.223 28.589 1.00 89.06 847 VAL A O 1
ATOM 6645 N N . ALA A 1 848 ? -35.046 14.157 26.984 1.00 88.25 848 ALA A N 1
ATOM 6646 C CA . ALA A 1 848 ? -34.836 15.430 27.670 1.00 88.25 848 ALA A CA 1
ATOM 6647 C C . ALA A 1 848 ? -36.169 16.104 28.084 1.00 88.25 848 ALA A C 1
ATOM 6649 O O . ALA A 1 848 ? -37.139 16.035 27.316 1.00 88.25 848 ALA A O 1
ATOM 6650 N N . PRO A 1 849 ? -36.253 16.769 29.256 1.00 87.44 849 PRO A N 1
ATOM 6651 C CA . PRO A 1 849 ? -37.485 17.403 29.750 1.00 87.44 849 PRO A CA 1
ATOM 6652 C C . PRO A 1 849 ? -38.115 18.435 28.803 1.00 87.44 849 PRO A C 1
ATOM 6654 O O . PRO A 1 849 ? -39.324 18.664 28.861 1.00 87.44 849 PRO A O 1
ATOM 6657 N N . GLU A 1 850 ? -37.303 19.044 27.939 1.00 86.38 850 GLU A N 1
ATOM 6658 C CA . GLU A 1 850 ? -37.671 20.078 26.968 1.00 86.38 850 GLU A CA 1
ATOM 6659 C C . GLU A 1 850 ? -38.238 19.501 25.658 1.00 86.38 850 GLU A C 1
ATOM 6661 O O . GLU A 1 850 ? -38.680 20.251 24.789 1.00 86.38 850 GLU A O 1
ATOM 6666 N N . HIS A 1 851 ? -38.217 18.175 25.476 1.00 88.06 851 HIS A N 1
ATOM 6667 C CA . HIS A 1 851 ? -38.640 17.554 24.224 1.00 88.06 851 HIS A CA 1
ATOM 6668 C C . HIS A 1 851 ? -40.168 17.670 24.003 1.00 88.06 851 HIS A C 1
ATOM 6670 O O . HIS A 1 851 ? -40.934 17.272 24.889 1.00 88.06 851 HIS A O 1
ATOM 6676 N N . PRO A 1 852 ? -40.654 18.082 22.809 1.00 87.44 852 PRO A N 1
ATOM 6677 C CA . PRO A 1 852 ? -42.082 18.336 22.556 1.00 87.44 852 PRO A CA 1
ATOM 6678 C C . PRO A 1 852 ? -43.036 17.149 22.769 1.00 87.44 852 PRO A C 1
ATOM 6680 O O . PRO A 1 852 ? -44.250 17.332 22.829 1.00 87.44 852 PRO A O 1
ATOM 6683 N N . ILE A 1 853 ? -42.527 15.913 22.887 1.00 89.94 853 ILE A N 1
ATOM 6684 C CA . ILE A 1 853 ? -43.374 14.757 23.230 1.00 89.94 853 ILE A CA 1
ATOM 6685 C C . ILE A 1 853 ? -44.045 14.926 24.599 1.00 89.94 853 ILE A C 1
ATOM 6687 O O . ILE A 1 853 ? -45.157 14.438 24.788 1.00 89.94 853 ILE A O 1
ATOM 6691 N N . TRP A 1 854 ? -43.401 15.630 25.537 1.00 92.81 854 TRP A N 1
ATOM 6692 C CA . TRP A 1 854 ? -43.876 15.756 26.911 1.00 92.81 854 TRP A CA 1
ATOM 6693 C C . TRP A 1 854 ? -45.190 16.522 27.033 1.00 92.81 854 TRP A C 1
ATOM 6695 O O . TRP A 1 854 ? -45.978 16.195 27.919 1.00 92.81 854 TRP A O 1
ATOM 6705 N N . ASP A 1 855 ? -45.452 17.490 26.156 1.00 91.38 855 ASP A N 1
ATOM 6706 C CA . ASP A 1 855 ? -46.699 18.262 26.172 1.00 91.38 855 ASP A CA 1
ATOM 6707 C C . ASP A 1 855 ? -47.900 17.356 25.886 1.00 91.38 855 ASP A C 1
ATOM 6709 O O . ASP A 1 855 ? -48.881 17.341 26.630 1.00 91.38 855 ASP A O 1
ATOM 6713 N N . HIS A 1 856 ? -47.782 16.516 24.857 1.00 91.50 856 HIS A N 1
ATOM 6714 C CA . HIS A 1 856 ? -48.801 15.534 24.498 1.00 91.50 856 HIS A CA 1
ATOM 6715 C C . HIS A 1 856 ? -48.859 14.368 25.500 1.00 91.50 856 HIS A C 1
ATOM 6717 O O . HIS A 1 856 ? -49.945 13.972 25.929 1.00 91.50 856 HIS A O 1
ATOM 6723 N N . TRP A 1 857 ? -47.706 13.850 25.928 1.00 94.19 857 TRP A N 1
ATOM 6724 C CA . TRP A 1 857 ? -47.621 12.692 26.820 1.00 94.19 857 TRP A CA 1
ATOM 6725 C C . TRP A 1 857 ? -48.181 12.973 28.222 1.00 94.19 857 TRP A C 1
ATOM 6727 O O . TRP A 1 857 ? -48.959 12.179 28.750 1.00 94.19 857 TRP A O 1
ATOM 6737 N N . LYS A 1 858 ? -47.884 14.143 28.807 1.00 91.31 858 LYS A N 1
ATOM 6738 C CA . LYS A 1 858 ? -48.433 14.546 30.117 1.00 91.31 858 LYS A CA 1
ATOM 6739 C C . LYS A 1 858 ? -49.955 14.722 30.077 1.00 91.31 858 LYS A C 1
ATOM 6741 O O . LYS A 1 858 ? -50.613 14.483 31.087 1.00 91.31 858 LYS A O 1
ATOM 6746 N N . ILE A 1 859 ? -50.526 15.119 28.935 1.00 90.25 859 ILE A N 1
ATOM 6747 C CA . ILE A 1 859 ? -51.984 15.179 28.738 1.00 90.25 859 ILE A CA 1
ATOM 6748 C C . ILE A 1 859 ? -52.567 13.762 28.645 1.00 90.25 859 ILE A C 1
ATOM 6750 O O . ILE A 1 859 ? -53.539 13.464 29.334 1.00 90.25 859 ILE A O 1
ATOM 6754 N N . PHE A 1 860 ? -51.950 12.872 27.862 1.00 92.06 860 PHE A N 1
ATOM 6755 C CA . PHE A 1 860 ? -52.369 11.470 27.757 1.00 92.06 860 PHE A CA 1
ATOM 6756 C C . PHE A 1 860 ? -52.366 10.761 29.119 1.00 92.06 860 PHE A C 1
ATOM 6758 O O . PHE A 1 860 ? -53.388 10.207 29.517 1.00 92.06 860 PHE A O 1
ATOM 6765 N N . MET A 1 861 ? -51.272 10.860 29.880 1.00 90.44 861 MET A N 1
ATOM 6766 C CA . MET A 1 861 ? -51.154 10.247 31.209 1.00 90.44 861 MET A CA 1
ATOM 6767 C C . MET A 1 861 ? -52.177 10.795 32.217 1.00 90.44 861 MET A C 1
ATOM 6769 O O . MET A 1 861 ? -52.669 10.045 33.056 1.00 90.44 861 MET A O 1
ATOM 6773 N N . ARG A 1 862 ? -52.561 12.078 32.121 1.00 86.69 862 ARG A N 1
ATOM 6774 C CA . ARG A 1 862 ? -53.643 12.655 32.944 1.00 86.69 862 ARG A CA 1
ATOM 6775 C C . ARG A 1 862 ? -55.023 12.104 32.592 1.00 86.69 862 ARG A C 1
ATOM 6777 O O . ARG A 1 862 ? -55.840 11.960 33.490 1.00 86.69 862 ARG A O 1
ATOM 6784 N N . ASN A 1 863 ? -55.269 11.782 31.324 1.00 82.50 863 ASN A N 1
ATOM 6785 C CA . ASN A 1 863 ? -56.532 11.193 30.865 1.00 82.50 863 ASN A CA 1
ATOM 6786 C C . ASN A 1 863 ? -56.613 9.671 31.109 1.00 82.50 863 ASN A C 1
ATOM 6788 O O . ASN A 1 863 ? -57.690 9.097 30.993 1.00 82.50 863 ASN A O 1
ATOM 6792 N N . GLN A 1 864 ? -55.482 9.026 31.422 1.00 73.81 864 GLN A N 1
ATOM 6793 C CA . GLN A 1 864 ? -55.371 7.615 31.823 1.00 73.81 864 GLN A CA 1
ATOM 6794 C C . GLN A 1 864 ? -55.464 7.419 33.351 1.00 73.81 864 GLN A C 1
ATOM 6796 O O . GLN A 1 864 ? -55.545 6.286 33.823 1.00 73.81 864 GLN A O 1
ATOM 6801 N N . ALA A 1 865 ? -55.423 8.501 34.137 1.00 62.47 865 ALA A N 1
ATOM 6802 C CA . ALA A 1 865 ? -55.625 8.442 35.581 1.00 62.47 865 ALA A CA 1
ATOM 6803 C C . ALA A 1 865 ? -57.128 8.251 35.905 1.00 62.47 865 ALA A C 1
ATOM 6805 O O . ALA A 1 865 ? -57.950 8.925 35.281 1.00 62.47 865 ALA A O 1
ATOM 6806 N N . PRO A 1 866 ? -57.486 7.344 36.838 1.00 53.06 866 PRO A N 1
ATOM 6807 C CA . PRO A 1 866 ? -58.877 7.005 37.162 1.00 53.06 866 PRO A CA 1
ATOM 6808 C C . PRO A 1 866 ? -59.624 8.081 37.969 1.00 53.06 866 PRO A C 1
ATOM 6810 O O . PRO A 1 866 ? -58.962 8.833 38.722 1.00 53.06 866 PRO A O 1
#

Radius of gyration: 32.42 Å; chains: 1; bounding box: 94×73×70 Å

pLDDT: mean 82.27, std 13.4, range [29.28, 97.75]

Foldseek 3Di:
DPDQDAALFLVLLLVLLALPDDDAVVRLLADQLCVLDDCQFFVQLVVVCCQVPNPPHDLAAEEEEAFFPSQCSVSNVNNSPVVDQADEQEDAQLQQAAQVFDALLSVLLSVLLSLVVPFDLVLQPDPLLVVLQCCCLPQLDDPVVSVVQCVVPPDSSCSSVSSVVLSVVRRDDDPSVVSSVVRCVVVVVVSLVSSQSSQVSSCVGPPGAYEYEHPPQQVHDLVRVVNRLLVLVSVVSHSHHYYYHHYPLQCPPPSNVPSHHYRYRFAQQLDDVPDDLLGGDPSSLVSQCSSNVSSYVQVSAAPDSSLLSSLLCSLQVRRNSSSSQLSSQQSVVAPRDHRYSVSSVVSLLLLQVLLVVQDALQQLLVLLVCAVVQADDNPSNVVCSNSVQKGGRGDRRIHGRSSVCPYPVSVVLNVQQPDPVQPPPVRSVCSVVVVLVVVPPDDQPAAAQDFAKKWWAQFAQFRIAIDGFFQAAEEEAEDPRLQLQVVLQLVCCLAQVDGLDDDGFGDPVSVVVFIKMWTAGPVRDIFIWTQDPSSRGTDGDSNRYYYQAKEWACHLQLWIKIDGCLAAVCRVSNDNRHDSTDTGGLVCQAQFDADPVRRTPGRHPQRCQVCCVPPVVVLNVLLLLQQQCLQPVVPPPQARWDWDFFDDDDPVDPRGFTWTQHNVGIDTLVRDAPQSSSSSSVSSRVSVRQVVQCVSCVVVVHHRDQHYEYEYEACCRSHDLVSLLRNVVSCSVSCVVSPVPHRYYYHYYHPALSNLLSCVVPDDQNRYWYWYFDDDPSRTYIGTDDDDCLDDSQSVCVDPRNPDVGPFDPLLSLLLVQLVCVLVVNCDHDPQSNDLVSSVVSCVVGPDPPDPSCVVSVVVVVVVDD